Protein AF-0000000086677279 (afdb_homodimer)

Structure (mmCIF, N/CA/C/O backbone):
data_AF-0000000086677279-model_v1
#
loop_
_entity.id
_entity.type
_entity.pdbx_description
1 polymer Aminotransferase
#
loop_
_atom_site.group_PDB
_atom_site.id
_atom_site.type_symbol
_atom_site.label_atom_id
_atom_site.label_alt_id
_atom_site.label_comp_id
_atom_site.label_asym_id
_atom_site.label_entity_id
_atom_site.label_seq_id
_atom_site.pdbx_PDB_ins_code
_atom_site.Cartn_x
_atom_site.Cartn_y
_atom_site.Cartn_z
_atom_site.occupancy
_atom_site.B_iso_or_equiv
_atom_site.auth_seq_id
_atom_site.auth_comp_id
_atom_site.auth_asym_id
_atom_site.auth_atom_id
_atom_site.pdbx_PDB_model_num
ATOM 1 N N . MET A 1 1 ? -21.953 4.465 36.656 1 22.59 1 MET A N 1
ATOM 2 C CA . MET A 1 1 ? -21.703 4.305 35.219 1 22.59 1 MET A CA 1
ATOM 3 C C . MET A 1 1 ? -20.219 4.496 34.906 1 22.59 1 MET A C 1
ATOM 5 O O . MET A 1 1 ? -19.656 5.547 35.188 1 22.59 1 MET A O 1
ATOM 9 N N . ARG A 1 2 ? -19.391 3.453 35 1 30.78 2 ARG A N 1
ATOM 10 C CA . ARG A 1 2 ? -17.922 3.518 35 1 30.78 2 ARG A CA 1
ATOM 11 C C . ARG A 1 2 ? -17.422 4.293 33.781 1 30.78 2 ARG A C 1
ATOM 13 O O . ARG A 1 2 ? -17.672 3.906 32.625 1 30.78 2 ARG A O 1
ATOM 20 N N . HIS A 1 3 ? -17.234 5.508 33.688 1 34.06 3 HIS A N 1
ATOM 21 C CA . HIS A 1 3 ? -16.625 6.379 32.688 1 34.06 3 HIS A CA 1
ATOM 22 C C . HIS A 1 3 ? -15.32 5.801 32.156 1 34.06 3 HIS A C 1
ATOM 24 O O . HIS A 1 3 ? -14.422 5.477 32.938 1 34.06 3 HIS A O 1
ATOM 30 N N . GLY A 1 4 ? -15.312 5.051 31.188 1 41.97 4 GLY A N 1
ATOM 31 C CA . GLY A 1 4 ? -14.219 4.258 30.656 1 41.97 4 GLY A CA 1
ATOM 32 C C . GLY A 1 4 ? -12.938 5.047 30.484 1 41.97 4 GLY A C 1
ATOM 33 O O . GLY A 1 4 ? -12.938 6.133 29.891 1 41.97 4 GLY A O 1
ATOM 34 N N . SER A 1 5 ? -12.016 4.98 31.375 1 47.66 5 SER A N 1
ATOM 35 C CA . SER A 1 5 ? -10.711 5.613 31.516 1 47.66 5 SER A CA 1
ATOM 36 C C . SER A 1 5 ? -9.852 5.363 30.281 1 47.66 5 SER A C 1
ATOM 38 O O . SER A 1 5 ? -9.625 4.215 29.891 1 47.66 5 SER A O 1
ATOM 40 N N . VAL A 1 6 ? -9.867 6.395 29.359 1 53.66 6 VAL A N 1
ATOM 41 C CA . VAL A 1 6 ? -8.961 6.359 28.219 1 53.66 6 VAL A CA 1
ATOM 42 C C . VAL A 1 6 ? -7.52 6.25 28.719 1 53.66 6 VAL A C 1
ATOM 44 O O . VAL A 1 6 ? -7.105 6.98 29.625 1 53.66 6 VAL A O 1
ATOM 47 N N . ASP A 1 7 ? -6.887 5.16 28.359 1 52.5 7 ASP A N 1
ATOM 48 C CA . ASP A 1 7 ? -5.461 5.012 28.641 1 52.5 7 ASP A CA 1
ATOM 49 C C . ASP A 1 7 ? -4.648 6.109 27.953 1 52.5 7 ASP A C 1
ATOM 51 O O . ASP A 1 7 ? -4.297 5.984 26.766 1 52.5 7 ASP A O 1
ATOM 55 N N . THR A 1 8 ? -4.371 7.215 28.547 1 52.75 8 THR A N 1
ATOM 56 C CA . THR A 1 8 ? -3.678 8.383 28.016 1 52.75 8 THR A CA 1
ATOM 57 C C . THR A 1 8 ? -2.219 8.055 27.703 1 52.75 8 THR A C 1
ATOM 59 O O . THR A 1 8 ? -1.537 8.828 27.031 1 52.75 8 THR A O 1
ATOM 62 N N . SER A 1 9 ? -1.738 6.863 28.188 1 51.94 9 SER A N 1
ATOM 63 C CA . SER A 1 9 ? -0.359 6.48 27.906 1 51.94 9 SER A CA 1
ATOM 64 C C . SER A 1 9 ? -0.129 6.309 26.406 1 51.94 9 SER A C 1
ATOM 66 O O . SER A 1 9 ? 0.984 6.512 25.906 1 51.94 9 SER A O 1
ATOM 68 N N . LEU A 1 10 ? -1.159 6.062 25.672 1 54.38 10 LEU A N 1
ATOM 69 C CA . LEU A 1 10 ? -1.076 5.859 24.234 1 54.38 10 LEU A CA 1
ATOM 70 C C . LEU A 1 10 ? -0.76 7.168 23.516 1 54.38 10 LEU A C 1
ATOM 72 O O . LEU A 1 10 ? -0.17 7.16 22.438 1 54.38 10 LEU A O 1
ATOM 76 N N . LEU A 1 11 ? -1.037 8.227 24.203 1 50.81 11 LEU A N 1
ATOM 77 C CA . LEU A 1 11 ? -0.921 9.539 23.578 1 50.81 11 LEU A CA 1
ATOM 78 C C . LEU A 1 11 ? 0.5 10.078 23.703 1 50.81 11 LEU A C 1
ATOM 80 O O . LEU A 1 11 ? 0.866 11.039 23.031 1 50.81 11 LEU A O 1
ATOM 84 N N . ARG A 1 12 ? 1.308 9.438 24.578 1 47.44 12 ARG A N 1
ATOM 85 C CA . ARG A 1 12 ? 2.629 9.969 24.891 1 47.44 12 ARG A CA 1
ATOM 86 C C . ARG A 1 12 ? 3.715 9.234 24.109 1 47.44 12 ARG A C 1
ATOM 88 O O . ARG A 1 12 ? 4.902 9.523 24.281 1 47.44 12 ARG A O 1
ATOM 95 N N . GLN A 1 13 ? 3.229 8.328 23.328 1 46.81 13 GLN A N 1
ATOM 96 C CA . GLN A 1 13 ? 4.246 7.527 22.641 1 46.81 13 GLN A CA 1
ATOM 97 C C . GLN A 1 13 ? 4.453 8 21.219 1 46.81 13 GLN A C 1
ATOM 99 O O . GLN A 1 13 ? 3.488 8.148 20.453 1 46.81 13 GLN A O 1
ATOM 104 N N . GLY A 1 14 ? 5.66 8.531 20.781 1 50.91 14 GLY A N 1
ATOM 105 C CA . GLY A 1 14 ? 6.133 8.734 19.422 1 50.91 14 GLY A CA 1
ATOM 106 C C . GLY A 1 14 ? 5.766 10.094 18.859 1 50.91 14 GLY A C 1
ATOM 107 O O . GLY A 1 14 ? 5.234 10.945 19.578 1 50.91 14 GLY A O 1
ATOM 108 N N . ALA A 1 15 ? 6.234 10.461 17.734 1 47.03 15 ALA A N 1
ATOM 109 C CA . ALA A 1 15 ? 6.078 11.758 17.078 1 47.03 15 ALA A CA 1
ATOM 110 C C . ALA A 1 15 ? 4.695 11.891 16.453 1 47.03 15 ALA A C 1
ATOM 112 O O . ALA A 1 15 ? 4.336 12.953 15.938 1 47.03 15 ALA A O 1
ATOM 113 N N . HIS A 1 16 ? 3.986 10.719 16.484 1 55.12 16 HIS A N 1
ATOM 114 C CA . HIS A 1 16 ? 2.664 10.742 15.867 1 55.12 16 HIS A CA 1
ATOM 115 C C . HIS A 1 16 ? 1.579 10.375 16.875 1 55.12 16 HIS A C 1
ATOM 117 O O . HIS A 1 16 ? 1.854 9.703 17.875 1 55.12 16 HIS A O 1
ATOM 123 N N . SER A 1 17 ? 0.427 10.938 16.703 1 55.66 17 SER A N 1
ATOM 124 C CA . SER A 1 17 ? -0.735 10.656 17.531 1 55.66 17 SER A CA 1
ATOM 125 C C . SER A 1 17 ? -1.184 9.203 17.391 1 55.66 17 SER A C 1
ATOM 127 O O . SER A 1 17 ? -1.021 8.609 16.328 1 55.66 17 SER A O 1
ATOM 129 N N . PRO A 1 18 ? -1.555 8.617 18.5 1 57.94 18 PRO A N 1
ATOM 130 C CA . PRO A 1 18 ? -2.148 7.285 18.375 1 57.94 18 PRO A CA 1
ATOM 131 C C . PRO A 1 18 ? -3.297 7.246 17.375 1 57.94 18 PRO A C 1
ATOM 133 O O . PRO A 1 18 ? -3.986 8.25 17.172 1 57.94 18 PRO A O 1
ATOM 136 N N . SER A 1 19 ? -3.365 6.082 16.828 1 67.94 19 SER A N 1
ATOM 137 C CA . SER A 1 19 ? -4.418 5.918 15.82 1 67.94 19 SER A CA 1
ATOM 138 C C . SER A 1 19 ? -5.793 5.852 16.469 1 67.94 19 SER A C 1
ATOM 140 O O . SER A 1 19 ? -5.914 5.492 17.656 1 67.94 19 SER A O 1
ATOM 142 N N . TYR A 1 20 ? -6.762 6.305 15.789 1 66.75 20 TYR A N 1
ATOM 143 C CA . TYR A 1 20 ? -8.164 6.219 16.188 1 66.75 20 TYR A CA 1
ATOM 144 C C . TYR A 1 20 ? -8.516 4.801 16.625 1 66.75 20 TYR A C 1
ATOM 146 O O . TYR A 1 20 ? -9.219 4.613 17.625 1 66.75 20 TYR A O 1
ATOM 154 N N . PHE A 1 21 ? -7.965 3.875 16 1 67.88 21 PHE A N 1
ATOM 155 C CA . PHE A 1 21 ? -8.312 2.488 16.297 1 67.88 21 PHE A CA 1
ATOM 156 C C . PHE A 1 21 ? -7.711 2.045 17.609 1 67.88 21 PHE A C 1
ATOM 158 O O . PHE A 1 21 ? -8.344 1.318 18.375 1 67.88 21 PHE A O 1
ATOM 165 N N . ALA A 1 22 ? -6.527 2.49 17.797 1 67.5 22 ALA A N 1
ATOM 166 C CA . ALA A 1 22 ? -5.895 2.188 19.078 1 67.5 22 ALA A CA 1
ATOM 167 C C . ALA A 1 22 ? -6.664 2.816 20.234 1 67.5 22 ALA A C 1
ATOM 169 O O . ALA A 1 22 ? -6.863 2.182 21.266 1 67.5 22 ALA A O 1
ATOM 170 N N . LEU A 1 23 ? -7.121 3.965 19.984 1 67.69 23 LEU A N 1
ATOM 171 C CA . LEU A 1 23 ? -7.891 4.688 21 1 67.69 23 LEU A CA 1
ATOM 172 C C . LEU A 1 23 ? -9.25 4.031 21.203 1 67.69 23 LEU A C 1
ATOM 174 O O . LEU A 1 23 ? -9.672 3.832 22.344 1 67.69 23 LEU A O 1
ATOM 178 N N . SER A 1 24 ? -9.859 3.67 20.141 1 68.81 24 SER A N 1
ATOM 179 C CA . SER A 1 24 ? -11.18 3.066 20.203 1 68.81 24 SER A CA 1
ATOM 180 C C . SER A 1 24 ? -11.148 1.724 20.938 1 68.81 24 SER A C 1
ATOM 182 O O . SER A 1 24 ? -12.039 1.41 21.719 1 68.81 24 SER A O 1
ATOM 184 N N . ARG A 1 25 ? -10.172 0.999 20.672 1 68.56 25 ARG A N 1
ATOM 185 C CA . ARG A 1 25 ? -10.023 -0.299 21.328 1 68.56 25 ARG A CA 1
ATOM 186 C C . ARG A 1 25 ? -9.828 -0.138 22.828 1 68.56 25 ARG A C 1
ATOM 188 O O . ARG A 1 25 ? -10.289 -0.969 23.609 1 68.56 25 ARG A O 1
ATOM 195 N N . SER A 1 26 ? -9.195 0.919 23.109 1 66.19 26 SER A N 1
ATOM 196 C CA . SER A 1 26 ? -8.906 1.155 24.516 1 66.19 26 SER A CA 1
ATOM 197 C C . SER A 1 26 ? -10.125 1.713 25.25 1 66.19 26 SER A C 1
ATOM 199 O O . SER A 1 26 ? -10.289 1.502 26.453 1 66.19 26 SER A O 1
ATOM 201 N N . MET A 1 27 ? -10.945 2.484 24.609 1 66.25 27 MET A N 1
ATOM 202 C CA . MET A 1 27 ? -12.086 3.156 25.219 1 66.25 27 MET A CA 1
ATOM 203 C C . MET A 1 27 ? -13.289 2.225 25.297 1 66.25 27 MET A C 1
ATOM 205 O O . MET A 1 27 ? -14.195 2.438 26.094 1 66.25 27 MET A O 1
ATOM 209 N N . GLY A 1 28 ? -13.328 1.096 24.625 1 59.38 28 GLY A N 1
ATOM 210 C CA . GLY A 1 28 ? -14.461 0.187 24.609 1 59.38 28 GLY A CA 1
ATOM 211 C C . GLY A 1 28 ? -15.516 0.58 23.594 1 59.38 28 GLY A C 1
ATOM 212 O O . GLY A 1 28 ? -15.453 1.663 23 1 59.38 28 GLY A O 1
ATOM 213 N N . PRO A 1 29 ? -16.5 -0.297 23.25 1 56.28 29 PRO A N 1
ATOM 214 C CA . PRO A 1 29 ? -17.484 -0.137 22.172 1 56.28 29 PRO A CA 1
ATOM 215 C C . PRO A 1 29 ? -18.375 1.087 22.375 1 56.28 29 PRO A C 1
ATOM 217 O O . PRO A 1 29 ? -18.781 1.714 21.391 1 56.28 29 PRO A O 1
ATOM 220 N N . ASP A 1 30 ? -18.766 1.469 23.484 1 51.97 30 ASP A N 1
ATOM 221 C CA . ASP A 1 30 ? -19.688 2.564 23.734 1 51.97 30 ASP A CA 1
ATOM 222 C C . ASP A 1 30 ? -19.016 3.918 23.516 1 51.97 30 ASP A C 1
ATOM 224 O O . ASP A 1 30 ? -19.703 4.922 23.281 1 51.97 30 ASP A O 1
ATOM 228 N N . ALA A 1 31 ? -17.859 4.012 23.703 1 53 31 ALA A N 1
ATOM 229 C CA . ALA A 1 31 ? -17.125 5.277 23.703 1 53 31 ALA A CA 1
ATOM 230 C C . ALA A 1 31 ? -16.922 5.785 22.266 1 53 31 ALA A C 1
ATOM 232 O O . ALA A 1 31 ? -16.703 6.98 22.062 1 53 31 ALA A O 1
ATOM 233 N N . LYS A 1 32 ? -17.078 4.949 21.234 1 55.19 32 LYS A N 1
ATOM 234 C CA . LYS A 1 32 ? -16.828 5.262 19.828 1 55.19 32 LYS A CA 1
ATOM 235 C C . LYS A 1 32 ? -17.781 6.355 19.328 1 55.19 32 LYS A C 1
ATOM 237 O O . LYS A 1 32 ? -17.359 7.266 18.609 1 55.19 32 LYS A O 1
ATOM 242 N N . GLU A 1 33 ? -19.109 6.266 19.719 1 57.5 33 GLU A N 1
ATOM 243 C CA . GLU A 1 33 ? -20.141 7.137 19.141 1 57.5 33 GLU A CA 1
ATOM 244 C C . GLU A 1 33 ? -19.969 8.578 19.625 1 57.5 33 GLU A C 1
ATOM 246 O O . GLU A 1 33 ? -20.516 9.508 19.016 1 57.5 33 GLU A O 1
ATOM 251 N N . LYS A 1 34 ? -18.766 8.789 20.5 1 66.88 34 LYS A N 1
ATOM 252 C CA . LYS A 1 34 ? -18.859 10.086 21.172 1 66.88 34 LYS A CA 1
ATOM 253 C C . LYS A 1 34 ? -17.547 10.859 21.047 1 66.88 34 LYS A C 1
ATOM 255 O O . LYS A 1 34 ? -17.438 11.984 21.531 1 66.88 34 LYS A O 1
ATOM 260 N N . LEU A 1 35 ? -16.656 10.383 20.156 1 83 35 LEU A N 1
ATOM 261 C CA . LEU A 1 35 ? -15.359 11.062 20.156 1 83 35 LEU A CA 1
ATOM 262 C C . LEU A 1 35 ? -15.305 12.125 19.062 1 83 35 LEU A C 1
ATOM 264 O O . LEU A 1 35 ? -15.641 11.852 17.906 1 83 35 LEU A O 1
ATOM 268 N N . ALA A 1 36 ? -15.109 13.383 19.469 1 90.56 36 ALA A N 1
ATOM 269 C CA . ALA A 1 36 ? -14.82 14.453 18.516 1 90.56 36 ALA A CA 1
ATOM 270 C C . ALA A 1 36 ? -13.328 14.516 18.203 1 90.56 36 ALA A C 1
ATOM 272 O O . ALA A 1 36 ? -12.523 14.914 19.047 1 90.56 36 ALA A O 1
ATOM 273 N N . ASP A 1 37 ? -12.969 14.188 16.953 1 89.81 37 ASP A N 1
ATOM 274 C CA . ASP A 1 37 ? -11.57 14.047 16.578 1 89.81 37 ASP A CA 1
ATOM 275 C C . ASP A 1 37 ? -11.039 15.336 15.953 1 89.81 37 ASP A C 1
ATOM 277 O O . ASP A 1 37 ? -11.242 15.586 14.766 1 89.81 37 ASP A O 1
ATOM 281 N N . PHE A 1 38 ? -10.297 16.078 16.734 1 94.94 38 PHE A N 1
ATOM 282 C CA . PHE A 1 38 ? -9.641 17.281 16.25 1 94.94 38 PHE A CA 1
ATOM 283 C C . PHE A 1 38 ? -8.188 17 15.898 1 94.94 38 PHE A C 1
ATOM 285 O O . PHE A 1 38 ? -7.395 17.938 15.75 1 94.94 38 PHE A O 1
ATOM 292 N N . CYS A 1 39 ? -7.816 15.766 15.758 1 90.88 39 CYS A N 1
ATOM 293 C CA . CYS A 1 39 ? -6.418 15.391 15.562 1 90.88 39 CYS A CA 1
ATOM 294 C C . CYS A 1 39 ? -6.156 15.023 14.102 1 90.88 39 CYS A C 1
ATOM 296 O O . CYS A 1 39 ? -5.176 15.469 13.516 1 90.88 39 CYS A O 1
ATOM 298 N N . ILE A 1 40 ? -6.984 14.25 13.547 1 86.31 40 ILE A N 1
ATOM 299 C CA . ILE A 1 40 ? -6.746 13.719 12.211 1 86.31 40 ILE A CA 1
ATOM 300 C C . ILE A 1 40 ? -7.371 14.641 11.164 1 86.31 40 ILE A C 1
ATOM 302 O O . ILE A 1 40 ? -8.594 14.805 11.125 1 86.31 40 ILE A O 1
ATOM 306 N N . PRO A 1 41 ? -6.598 15.18 10.359 1 89.25 41 PRO A N 1
ATOM 307 C CA . PRO A 1 41 ? -7.121 16.156 9.398 1 89.25 41 PRO A CA 1
ATOM 308 C C . PRO A 1 41 ? -7.816 15.484 8.211 1 89.25 41 PRO A C 1
ATOM 310 O O . PRO A 1 41 ? -7.184 15.219 7.188 1 89.25 41 PRO A O 1
ATOM 313 N N . CYS A 1 42 ? -9.078 15.266 8.32 1 84.69 42 CYS A N 1
ATOM 314 C CA . CYS A 1 42 ? -9.891 14.68 7.258 1 84.69 42 CYS A CA 1
ATOM 315 C C . CYS A 1 42 ? -11.047 15.602 6.891 1 84.69 42 CYS A C 1
ATOM 317 O O . CYS A 1 42 ? -11.547 16.344 7.734 1 84.69 42 CYS A O 1
ATOM 319 N N . ASN A 1 43 ? -11.367 15.602 5.648 1 89.38 43 ASN A N 1
ATOM 320 C CA . ASN A 1 43 ? -12.586 16.266 5.211 1 89.38 43 ASN A CA 1
ATOM 321 C C . ASN A 1 43 ? -13.836 15.57 5.742 1 89.38 43 ASN A C 1
ATOM 323 O O . ASN A 1 43 ? -14.117 14.43 5.363 1 89.38 43 ASN A O 1
ATOM 327 N N . PRO A 1 44 ? -14.602 16.219 6.605 1 87.38 44 PRO A N 1
ATOM 328 C CA . PRO A 1 44 ? -15.75 15.539 7.199 1 87.38 44 PRO A CA 1
ATOM 329 C C . PRO A 1 44 ? -16.938 15.445 6.242 1 87.38 44 PRO A C 1
ATOM 331 O O . PRO A 1 44 ? -17.891 14.695 6.504 1 87.38 44 PRO A O 1
ATOM 334 N N . TYR A 1 45 ? -16.906 16.125 5.176 1 92.44 45 TYR A N 1
ATOM 335 C CA . TYR A 1 45 ? -18.078 16.219 4.301 1 92.44 45 TYR A CA 1
ATOM 336 C C . TYR A 1 45 ? -17.891 15.367 3.051 1 92.44 45 TYR A C 1
ATOM 338 O O . TYR A 1 45 ? -18.781 15.289 2.203 1 92.44 45 TYR A O 1
ATOM 346 N N . PHE A 1 46 ? -16.719 14.75 2.918 1 91.19 46 PHE A N 1
ATOM 347 C CA . PHE A 1 46 ? -16.391 13.914 1.768 1 91.19 46 PHE A CA 1
ATOM 348 C C . PHE A 1 46 ? -15.492 12.75 2.186 1 91.19 46 PHE A C 1
ATOM 350 O O . PHE A 1 46 ? -14.547 12.93 2.951 1 91.19 46 PHE A O 1
ATOM 357 N N . PRO A 1 47 ? -15.844 11.555 1.624 1 90.06 47 PRO A N 1
ATOM 358 C CA . PRO A 1 47 ? -16.875 11.156 0.673 1 90.06 47 PRO A CA 1
ATOM 359 C C . PRO A 1 47 ? -18.281 11.289 1.252 1 90.06 47 PRO A C 1
ATOM 361 O O . PRO A 1 47 ? -18.453 11.359 2.473 1 90.06 47 PRO A O 1
ATOM 364 N N . THR A 1 48 ? -19.266 11.391 0.375 1 93.38 48 THR A N 1
ATOM 365 C CA . THR A 1 48 ? -20.656 11.508 0.785 1 93.38 48 THR A CA 1
ATOM 366 C C . THR A 1 48 ? -21.188 10.164 1.27 1 93.38 48 THR A C 1
ATOM 368 O O . THR A 1 48 ? -20.625 9.117 0.967 1 93.38 48 THR A O 1
ATOM 371 N N . PRO A 1 49 ? -22.266 10.258 2.033 1 92.44 49 PRO A N 1
ATOM 372 C CA . PRO A 1 49 ? -22.922 9 2.43 1 92.44 49 PRO A CA 1
ATOM 373 C C . PRO A 1 49 ? -23.281 8.125 1.235 1 92.44 49 PRO A C 1
ATOM 375 O O . PRO A 1 49 ? -23.203 6.895 1.318 1 92.44 49 PRO A O 1
ATOM 378 N N . ASP A 1 50 ? -23.656 8.742 0.158 1 94.44 50 ASP A N 1
ATOM 379 C CA . ASP A 1 50 ? -23.984 7.996 -1.053 1 94.44 50 ASP A CA 1
ATOM 380 C C . ASP A 1 50 ? -22.766 7.246 -1.593 1 94.44 50 ASP A C 1
ATOM 382 O O . ASP A 1 50 ? -22.891 6.098 -2.029 1 94.44 50 ASP A O 1
ATOM 386 N N . MET A 1 51 ? -21.641 7.859 -1.603 1 92.81 51 MET A N 1
ATOM 387 C CA . MET A 1 51 ? -20.406 7.223 -2.049 1 92.81 51 MET A CA 1
ATOM 388 C C . MET A 1 51 ? -20.062 6.02 -1.174 1 92.81 51 MET A C 1
ATOM 390 O O . MET A 1 51 ? -19.703 4.961 -1.683 1 92.81 51 MET A O 1
ATOM 394 N N . PHE A 1 52 ? -20.203 6.18 0.132 1 91.75 52 PHE A N 1
ATOM 395 C CA . PHE A 1 52 ? -19.922 5.082 1.051 1 91.75 52 PHE A CA 1
ATOM 396 C C . PHE A 1 52 ? -20.875 3.92 0.807 1 91.75 52 PHE A C 1
ATOM 398 O O . PHE A 1 52 ? -20.484 2.756 0.892 1 91.75 52 PHE A O 1
ATOM 405 N N . ALA A 1 53 ? -22.125 4.23 0.581 1 93.12 53 ALA A N 1
ATOM 406 C CA . ALA A 1 53 ? -23.109 3.195 0.302 1 93.12 53 ALA A CA 1
ATOM 407 C C . ALA A 1 53 ? -22.734 2.391 -0.938 1 93.12 53 ALA A C 1
ATOM 409 O O . ALA A 1 53 ? -22.828 1.162 -0.946 1 93.12 53 ALA A O 1
ATOM 410 N N . LYS A 1 54 ? -22.297 3.047 -1.935 1 91.25 54 LYS A N 1
ATOM 411 C CA . LYS A 1 54 ? -21.875 2.387 -3.168 1 91.25 54 LYS A CA 1
ATOM 412 C C . LYS A 1 54 ? -20.641 1.513 -2.934 1 91.25 54 LYS A C 1
ATOM 414 O O . LYS A 1 54 ? -20.547 0.408 -3.473 1 91.25 54 LYS A O 1
ATOM 419 N N . LEU A 1 55 ? -19.703 2.021 -2.191 1 90.44 55 LEU A N 1
ATOM 420 C CA . LEU A 1 55 ? -18.516 1.244 -1.86 1 90.44 55 LEU A CA 1
ATOM 421 C C . LEU A 1 55 ? -18.875 0.004 -1.053 1 90.44 55 LEU A C 1
ATOM 423 O O . LEU A 1 55 ? -18.344 -1.079 -1.289 1 90.44 55 LEU A O 1
ATOM 427 N N . SER A 1 56 ? -19.797 0.189 -0.164 1 90.38 56 SER A N 1
ATOM 428 C CA . SER A 1 56 ? -20.234 -0.924 0.669 1 90.38 56 SER A CA 1
ATOM 429 C C . SER A 1 56 ? -20.922 -2.004 -0.167 1 90.38 56 SER A C 1
ATOM 431 O O . SER A 1 56 ? -20.703 -3.197 0.066 1 90.38 56 SER A O 1
ATOM 433 N N . GLU A 1 57 ? -21.656 -1.611 -1.111 1 89.31 57 GLU A N 1
ATOM 434 C CA . GLU A 1 57 ? -22.375 -2.537 -1.979 1 89.31 57 GLU A CA 1
ATOM 435 C C . GLU A 1 57 ? -21.406 -3.381 -2.809 1 89.31 57 GLU A C 1
ATOM 437 O O . GLU A 1 57 ? -21.703 -4.535 -3.123 1 89.31 57 GLU A O 1
ATOM 442 N N . SER A 1 58 ? -20.297 -2.859 -3.078 1 87.44 58 SER A N 1
ATOM 443 C CA . SER A 1 58 ? -19.359 -3.537 -3.957 1 87.44 58 SER A CA 1
ATOM 444 C C . SER A 1 58 ? -18.156 -4.07 -3.176 1 87.44 58 SER A C 1
ATOM 446 O O . SER A 1 58 ? -17.141 -4.449 -3.766 1 87.44 58 SER A O 1
ATOM 448 N N . LEU A 1 59 ? -18.266 -4.086 -1.929 1 88.62 59 LEU A N 1
ATOM 449 C CA . LEU A 1 59 ? -17.125 -4.336 -1.063 1 88.62 59 LEU A CA 1
ATOM 450 C C . LEU A 1 59 ? -16.516 -5.707 -1.339 1 88.62 59 LEU A C 1
ATOM 452 O O . LEU A 1 59 ? -15.297 -5.855 -1.401 1 88.62 59 LEU A O 1
ATOM 456 N N . VAL A 1 60 ? -17.312 -6.695 -1.56 1 84.25 60 VAL A N 1
ATOM 457 C CA . VAL A 1 60 ? -16.844 -8.062 -1.771 1 84.25 60 VAL A CA 1
ATOM 458 C C . VAL A 1 60 ? -15.992 -8.117 -3.035 1 84.25 60 VAL A C 1
ATOM 460 O O . VAL A 1 60 ? -14.867 -8.625 -3.006 1 84.25 60 VAL A O 1
ATOM 463 N N . ASP A 1 61 ? -16.453 -7.582 -4.078 1 82.06 61 ASP A N 1
ATOM 464 C CA . ASP A 1 61 ? -15.703 -7.566 -5.332 1 82.06 61 ASP A CA 1
ATOM 465 C C . ASP A 1 61 ? -14.422 -6.754 -5.199 1 82.06 61 ASP A C 1
ATOM 467 O O . ASP A 1 61 ? -13.375 -7.141 -5.723 1 82.06 61 ASP A O 1
ATOM 471 N N . ILE A 1 62 ? -14.562 -5.664 -4.52 1 84.81 62 ILE A N 1
ATOM 472 C CA . ILE A 1 62 ? -13.414 -4.781 -4.332 1 84.81 62 ILE A CA 1
ATOM 473 C C . ILE A 1 62 ? -12.305 -5.527 -3.598 1 84.81 62 ILE A C 1
ATOM 475 O O . ILE A 1 62 ? -11.133 -5.414 -3.955 1 84.81 62 ILE A O 1
ATOM 479 N N . LEU A 1 63 ? -12.711 -6.277 -2.705 1 83.5 63 LEU A N 1
ATOM 480 C CA . LEU A 1 63 ? -11.719 -6.914 -1.85 1 83.5 63 LEU A CA 1
ATOM 481 C C . LEU A 1 63 ? -11.195 -8.203 -2.484 1 83.5 63 LEU A C 1
ATOM 483 O O . LEU A 1 63 ? -10.047 -8.586 -2.262 1 83.5 63 LEU A O 1
ATOM 487 N N . LYS A 1 64 ? -11.906 -8.852 -3.273 1 78.19 64 LYS A N 1
ATOM 488 C CA . LYS A 1 64 ? -11.539 -10.164 -3.801 1 78.19 64 LYS A CA 1
ATOM 489 C C . LYS A 1 64 ? -10.641 -10.039 -5.031 1 78.19 64 LYS A C 1
ATOM 491 O O . LYS A 1 64 ? -9.758 -10.867 -5.25 1 78.19 64 LYS A O 1
ATOM 496 N N . TYR A 1 65 ? -10.828 -9.055 -5.758 1 75.75 65 TYR A N 1
ATOM 497 C CA . TYR A 1 65 ? -10.141 -9.008 -7.043 1 75.75 65 TYR A CA 1
ATOM 498 C C . TYR A 1 65 ? -9 -8 -7.02 1 75.75 65 TYR A C 1
ATOM 500 O O . TYR A 1 65 ? -9.07 -6.988 -6.316 1 75.75 65 TYR A O 1
ATOM 508 N N . TYR A 1 66 ? -8.055 -8.344 -7.871 1 71.75 66 TYR A N 1
ATOM 509 C CA . TYR A 1 66 ? -6.934 -7.422 -8.062 1 71.75 66 TYR A CA 1
ATOM 510 C C . TYR A 1 66 ? -7.402 -6.117 -8.688 1 71.75 66 TYR A C 1
ATOM 512 O O . TYR A 1 66 ? -8.312 -6.109 -9.523 1 71.75 66 TYR A O 1
ATOM 520 N N . PRO A 1 67 ? -6.688 -5.094 -8.203 1 78.38 67 PRO A N 1
ATOM 521 C CA . PRO A 1 67 ? -6.93 -3.852 -8.938 1 78.38 67 PRO A CA 1
ATOM 522 C C . PRO A 1 67 ? -6.387 -3.895 -10.367 1 78.38 67 PRO A C 1
ATOM 524 O O . PRO A 1 67 ? -5.617 -4.793 -10.711 1 78.38 67 PRO A O 1
ATOM 527 N N . SER A 1 68 ? -6.879 -3.008 -11.141 1 80.75 68 SER A N 1
ATOM 528 C CA . SER A 1 68 ? -6.27 -2.781 -12.445 1 80.75 68 SER A CA 1
ATOM 529 C C . SER A 1 68 ? -4.812 -2.35 -12.305 1 80.75 68 SER A C 1
ATOM 531 O O . SER A 1 68 ? -4.363 -2.012 -11.211 1 80.75 68 SER A O 1
ATOM 533 N N . ASP A 1 69 ? -4.152 -2.416 -13.375 1 81.12 69 ASP A N 1
ATOM 534 C CA . ASP A 1 69 ? -2.775 -1.935 -13.367 1 81.12 69 ASP A CA 1
ATOM 535 C C . ASP A 1 69 ? -2.717 -0.444 -13.039 1 81.12 69 ASP A C 1
ATOM 537 O O . ASP A 1 69 ? -3.654 0.299 -13.336 1 81.12 69 ASP A O 1
ATOM 541 N N . SER A 1 70 ? -1.604 -0.018 -12.531 1 84.38 70 SER A N 1
ATOM 542 C CA . SER A 1 70 ? -1.443 1.352 -12.047 1 84.38 70 SER A CA 1
ATOM 543 C C . SER A 1 70 ? -1.639 2.357 -13.18 1 84.38 70 SER A C 1
ATOM 545 O O . SER A 1 70 ? -2.146 3.459 -12.953 1 84.38 70 SER A O 1
ATOM 547 N N . GLY A 1 71 ? -1.25 1.921 -14.406 1 86.25 71 GLY A N 1
ATOM 548 C CA . GLY A 1 71 ? -1.433 2.809 -15.547 1 86.25 71 GLY A CA 1
ATOM 549 C C . GLY A 1 71 ? -2.887 3.143 -15.812 1 86.25 71 GLY A C 1
ATOM 550 O O . GLY A 1 71 ? -3.227 4.297 -16.078 1 86.25 71 GLY A O 1
ATOM 551 N N . THR A 1 72 ? -3.721 2.148 -15.695 1 87.38 72 THR A N 1
ATOM 552 C CA . THR A 1 72 ? -5.152 2.326 -15.898 1 87.38 72 THR A CA 1
ATOM 553 C C . THR A 1 72 ? -5.742 3.254 -14.844 1 87.38 72 THR A C 1
ATOM 555 O O . THR A 1 72 ? -6.512 4.164 -15.164 1 87.38 72 THR A O 1
ATOM 558 N N . ILE A 1 73 ? -5.395 3.092 -13.648 1 90.06 73 ILE A N 1
ATOM 559 C CA . ILE A 1 73 ? -5.902 3.893 -12.539 1 90.06 73 ILE A CA 1
ATOM 560 C C . ILE A 1 73 ? -5.395 5.328 -12.664 1 90.06 73 ILE A C 1
ATOM 562 O O . ILE A 1 73 ? -6.16 6.281 -12.492 1 90.06 73 ILE A O 1
ATOM 566 N N . THR A 1 74 ? -4.121 5.48 -13.039 1 93 74 THR A N 1
ATOM 567 C CA . THR A 1 74 ? -3.52 6.797 -13.211 1 93 74 THR A CA 1
ATOM 568 C C . THR A 1 74 ? -4.203 7.562 -14.336 1 93 74 THR A C 1
ATOM 570 O O . THR A 1 74 ? -4.48 8.758 -14.203 1 93 74 THR A O 1
ATOM 573 N N . LYS A 1 75 ? -4.48 6.859 -15.422 1 92.75 75 LYS A N 1
ATOM 574 C CA . LYS A 1 75 ? -5.152 7.492 -16.547 1 92.75 75 LYS A CA 1
ATOM 575 C C . LYS A 1 75 ? -6.523 8.031 -16.141 1 92.75 75 LYS A C 1
ATOM 577 O O . LYS A 1 75 ? -6.906 9.133 -16.531 1 92.75 75 LYS A O 1
ATOM 582 N N . GLN A 1 76 ? -7.219 7.242 -15.398 1 91.62 76 GLN A N 1
ATOM 583 C CA . GLN A 1 76 ? -8.531 7.672 -14.938 1 91.62 76 GLN A CA 1
ATOM 584 C C . GLN A 1 76 ? -8.422 8.898 -14.039 1 91.62 76 GLN A C 1
ATOM 586 O O . GLN A 1 76 ? -9.203 9.844 -14.172 1 91.62 76 GLN A O 1
ATOM 591 N N . LEU A 1 77 ? -7.512 8.898 -13.141 1 92.44 77 LEU A N 1
ATOM 592 C CA . LEU A 1 77 ? -7.312 10.039 -12.258 1 92.44 77 LEU A CA 1
ATOM 593 C C . LEU A 1 77 ? -6.957 11.289 -13.055 1 92.44 77 LEU A C 1
ATOM 595 O O . LEU A 1 77 ? -7.465 12.375 -12.781 1 92.44 77 LEU A O 1
ATOM 599 N N . CYS A 1 78 ? -6.055 11.109 -13.992 1 93.81 78 CYS A N 1
ATOM 600 C CA . CYS A 1 78 ? -5.602 12.227 -14.82 1 93.81 78 CYS A CA 1
ATOM 601 C C . CYS A 1 78 ? -6.758 12.828 -15.602 1 93.81 78 CYS A C 1
ATOM 603 O O . CYS A 1 78 ? -6.805 14.039 -15.82 1 93.81 78 CYS A O 1
ATOM 605 N N . GLN A 1 79 ? -7.625 12 -16.031 1 92.25 79 GLN A N 1
ATOM 606 C CA . GLN A 1 79 ? -8.805 12.492 -16.734 1 92.25 79 GLN A CA 1
ATOM 607 C C . GLN A 1 79 ? -9.648 13.383 -15.82 1 92.25 79 GLN A C 1
ATOM 609 O O . GLN A 1 79 ? -10.109 14.445 -16.234 1 92.25 79 GLN A O 1
ATOM 614 N N . VAL A 1 80 ? -9.805 12.977 -14.672 1 89.44 80 VAL A N 1
ATOM 615 C CA . VAL A 1 80 ? -10.617 13.703 -13.703 1 89.44 80 VAL A CA 1
ATOM 616 C C . VAL A 1 80 ? -9.938 15.023 -13.352 1 89.44 80 VAL A C 1
ATOM 618 O O . VAL A 1 80 ? -10.594 16.062 -13.227 1 89.44 80 VAL A O 1
ATOM 621 N N . LEU A 1 81 ? -8.656 15 -13.195 1 88.94 81 LEU A N 1
ATOM 622 C CA . LEU A 1 81 ? -7.906 16.172 -12.727 1 88.94 81 LEU A CA 1
ATOM 623 C C . LEU A 1 81 ? -7.383 16.984 -13.906 1 88.94 81 LEU A C 1
ATOM 625 O O . LEU A 1 81 ? -6.766 18.031 -13.711 1 88.94 81 LEU A O 1
ATOM 629 N N . ARG A 1 82 ? -7.586 16.5 -15.062 1 90.38 82 ARG A N 1
ATOM 630 C CA . ARG A 1 82 ? -7.141 17.172 -16.281 1 90.38 82 ARG A CA 1
ATOM 631 C C . ARG A 1 82 ? -5.621 17.312 -16.297 1 90.38 82 ARG A C 1
ATOM 633 O O . ARG A 1 82 ? -5.098 18.406 -16.516 1 90.38 82 ARG A O 1
ATOM 640 N N . LEU A 1 83 ? -4.953 16.25 -16.016 1 93.06 83 LEU A N 1
ATOM 641 C CA . LEU A 1 83 ? -3.498 16.156 -16.062 1 93.06 83 LEU A CA 1
ATOM 642 C C . LEU A 1 83 ? -3.055 15.164 -17.125 1 93.06 83 LEU A C 1
ATOM 644 O O . LEU A 1 83 ? -3.852 14.344 -17.594 1 93.06 83 LEU A O 1
ATOM 648 N N . HIS A 1 84 ? -1.854 15.352 -17.578 1 94.56 84 HIS A N 1
ATOM 649 C CA . HIS A 1 84 ? -1.285 14.391 -18.516 1 94.56 84 HIS A CA 1
ATOM 650 C C . HIS A 1 84 ? -0.737 13.164 -17.797 1 94.56 84 HIS A C 1
ATOM 652 O O . HIS A 1 84 ? 0.049 13.297 -16.859 1 94.56 84 HIS A O 1
ATOM 658 N N . PRO A 1 85 ? -1.041 11.961 -18.234 1 95 85 PRO A N 1
ATOM 659 C CA . PRO A 1 85 ? -0.665 10.734 -17.516 1 95 85 PRO A CA 1
ATOM 660 C C . PRO A 1 85 ? 0.848 10.562 -17.406 1 95 85 PRO A C 1
ATOM 662 O O . PRO A 1 85 ? 1.334 9.922 -16.469 1 95 85 PRO A O 1
ATOM 665 N N . GLN A 1 86 ? 1.621 11.102 -18.281 1 95.44 86 GLN A N 1
ATOM 666 C CA . GLN A 1 86 ? 3.072 10.945 -18.25 1 95.44 86 GLN A CA 1
ATOM 667 C C . GLN A 1 86 ? 3.689 11.789 -17.125 1 95.44 86 GLN A C 1
ATOM 669 O O . GLN A 1 86 ? 4.867 11.625 -16.797 1 95.44 86 GLN A O 1
ATOM 674 N N . THR A 1 87 ? 2.85 12.609 -16.5 1 97.62 87 THR A N 1
ATOM 675 C CA . THR A 1 87 ? 3.379 13.531 -15.508 1 97.62 87 THR A CA 1
ATOM 676 C C . THR A 1 87 ? 2.891 13.164 -14.109 1 97.62 87 THR A C 1
ATOM 678 O O . THR A 1 87 ? 3.078 13.922 -13.156 1 97.62 87 THR A O 1
ATOM 681 N N . VAL A 1 88 ? 2.207 12.016 -14.016 1 97.62 88 VAL A N 1
ATOM 682 C CA . VAL A 1 88 ? 1.602 11.641 -12.742 1 97.62 88 VAL A CA 1
ATOM 683 C C . VAL A 1 88 ? 2.025 10.227 -12.359 1 97.62 88 VAL A C 1
ATOM 685 O O . VAL A 1 88 ? 2.051 9.328 -13.203 1 97.62 88 VAL A O 1
ATOM 688 N N . ALA A 1 89 ? 2.469 10.062 -11.164 1 97 89 ALA A N 1
ATOM 689 C CA . ALA A 1 89 ? 2.662 8.75 -10.555 1 97 89 ALA A CA 1
ATOM 690 C C . ALA A 1 89 ? 1.837 8.609 -9.281 1 97 89 ALA A C 1
ATOM 692 O O . ALA A 1 89 ? 1.87 9.484 -8.414 1 97 89 ALA A O 1
ATOM 693 N N . MET A 1 90 ? 1.068 7.539 -9.211 1 95 90 MET A N 1
ATOM 694 C CA . MET A 1 90 ? 0.229 7.273 -8.047 1 95 90 MET A CA 1
ATOM 695 C C . MET A 1 90 ? 0.902 6.277 -7.105 1 95 90 MET A C 1
ATOM 697 O O . MET A 1 90 ? 1.623 5.387 -7.555 1 95 90 MET A O 1
ATOM 701 N N . ALA A 1 91 ? 0.632 6.516 -5.828 1 95.19 91 ALA A N 1
ATOM 702 C CA . ALA A 1 91 ? 1.319 5.684 -4.844 1 95.19 91 ALA A CA 1
ATOM 703 C C . ALA A 1 91 ? 0.408 5.371 -3.66 1 95.19 91 ALA A C 1
ATOM 705 O O . ALA A 1 91 ? -0.664 5.965 -3.518 1 95.19 91 ALA A O 1
ATOM 706 N N . ASN A 1 92 ? 0.827 4.324 -2.82 1 92.94 92 ASN A N 1
ATOM 707 C CA . ASN A 1 92 ? 0.176 3.936 -1.573 1 92.94 92 ASN A CA 1
ATOM 708 C C . ASN A 1 92 ? 0.367 4.992 -0.49 1 92.94 92 ASN A C 1
ATOM 710 O O . ASN A 1 92 ? 0.986 4.727 0.542 1 92.94 92 ASN A O 1
ATOM 714 N N . GLY A 1 93 ? -0.233 6.168 -0.759 1 91.06 93 GLY A N 1
ATOM 715 C CA . GLY A 1 93 ? -0.049 7.324 0.104 1 91.06 93 GLY A CA 1
ATOM 716 C C . GLY A 1 93 ? 1.136 8.188 -0.294 1 91.06 93 GLY A C 1
ATOM 717 O O . GLY A 1 93 ? 2.039 7.719 -0.992 1 91.06 93 GLY A O 1
ATOM 718 N N . SER A 1 94 ? 1.111 9.414 0.201 1 92.75 94 SER A N 1
ATOM 719 C CA . SER A 1 94 ? 2.215 10.328 -0.086 1 92.75 94 SER A CA 1
ATOM 720 C C . SER A 1 94 ? 3.506 9.852 0.574 1 92.75 94 SER A C 1
ATOM 722 O O . SER A 1 94 ? 4.602 10.141 0.084 1 92.75 94 SER A O 1
ATOM 724 N N . THR A 1 95 ? 3.381 9.078 1.595 1 93 95 THR A N 1
ATOM 725 C CA . THR A 1 95 ? 4.562 8.625 2.32 1 93 95 THR A CA 1
ATOM 726 C C . THR A 1 95 ? 5.387 7.66 1.467 1 93 95 THR A C 1
ATOM 728 O O . THR A 1 95 ? 6.613 7.625 1.572 1 93 95 THR A O 1
ATOM 731 N N . GLU A 1 96 ? 4.719 6.836 0.624 1 95.75 96 GLU A N 1
ATOM 732 C CA . GLU A 1 96 ? 5.473 5.988 -0.295 1 95.75 96 GLU A CA 1
ATOM 733 C C . GLU A 1 96 ? 6.277 6.824 -1.284 1 95.75 96 GLU A C 1
ATOM 735 O O . GLU A 1 96 ? 7.422 6.488 -1.603 1 95.75 96 GLU A O 1
ATOM 740 N N . LEU A 1 97 ? 5.703 7.922 -1.721 1 97.5 97 LEU A N 1
ATOM 741 C CA . LEU A 1 97 ? 6.402 8.828 -2.629 1 97.5 97 LEU A CA 1
ATOM 742 C C . LEU A 1 97 ? 7.586 9.484 -1.935 1 97.5 97 LEU A C 1
ATOM 744 O O . LEU A 1 97 ? 8.672 9.578 -2.506 1 97.5 97 LEU A O 1
ATOM 748 N N . ILE A 1 98 ? 7.363 9.906 -0.73 1 97.81 98 ILE A N 1
ATOM 749 C CA . ILE A 1 98 ? 8.438 10.531 0.035 1 97.81 98 ILE A CA 1
ATOM 750 C C . ILE A 1 98 ? 9.594 9.547 0.189 1 97.81 98 ILE A C 1
ATOM 752 O O . ILE A 1 98 ? 10.758 9.93 0.039 1 97.81 98 ILE A O 1
ATOM 756 N N . THR A 1 99 ? 9.289 8.328 0.428 1 97 99 THR A N 1
ATOM 757 C CA . THR A 1 99 ? 10.289 7.281 0.58 1 97 99 THR A CA 1
ATOM 758 C C . THR A 1 99 ? 11.117 7.137 -0.696 1 97 99 THR A C 1
ATOM 760 O O . THR A 1 99 ? 12.344 7.133 -0.649 1 97 99 THR A O 1
ATOM 763 N N . TRP A 1 100 ? 10.469 7.066 -1.783 1 97.5 100 TRP A N 1
ATOM 764 C CA . TRP A 1 100 ? 11.172 6.848 -3.047 1 97.5 100 TRP A CA 1
ATOM 765 C C . TRP A 1 100 ? 11.906 8.109 -3.486 1 97.5 100 TRP A C 1
ATOM 767 O O . TRP A 1 100 ? 12.984 8.031 -4.07 1 97.5 100 TRP A O 1
ATOM 777 N N . ILE A 1 101 ? 11.352 9.289 -3.211 1 98.19 101 ILE A N 1
ATOM 778 C CA . ILE A 1 101 ? 12.047 10.547 -3.484 1 98.19 101 ILE A CA 1
ATOM 779 C C . ILE A 1 101 ? 13.359 10.594 -2.701 1 98.19 101 ILE A C 1
ATOM 781 O O . ILE A 1 101 ? 14.406 10.938 -3.252 1 98.19 101 ILE A O 1
ATOM 785 N N . ASP A 1 102 ? 13.273 10.273 -1.487 1 97.88 102 ASP A N 1
ATOM 786 C CA . ASP A 1 102 ? 14.461 10.258 -0.638 1 97.88 102 ASP A CA 1
ATOM 787 C C . ASP A 1 102 ? 15.523 9.312 -1.194 1 97.88 102 ASP A C 1
ATOM 789 O O . ASP A 1 102 ? 16.688 9.68 -1.313 1 97.88 102 ASP A O 1
ATOM 793 N N . HIS A 1 103 ? 15.125 8.086 -1.56 1 95.5 103 HIS A N 1
ATOM 794 C CA . HIS A 1 103 ? 16.062 7.051 -1.971 1 95.5 103 HIS A CA 1
ATOM 795 C C . HIS A 1 103 ? 16.656 7.355 -3.344 1 95.5 103 HIS A C 1
ATOM 797 O O . HIS A 1 103 ? 17.812 7.035 -3.611 1 95.5 103 HIS A O 1
ATOM 803 N N . LEU A 1 104 ? 15.883 7.988 -4.223 1 96.38 104 LEU A N 1
ATOM 804 C CA . LEU A 1 104 ? 16.297 8.055 -5.621 1 96.38 104 LEU A CA 1
ATOM 805 C C . LEU A 1 104 ? 16.75 9.461 -5.98 1 96.38 104 LEU A C 1
ATOM 807 O O . LEU A 1 104 ? 17.578 9.641 -6.879 1 96.38 104 LEU A O 1
ATOM 811 N N . LEU A 1 105 ? 16.203 10.469 -5.227 1 97.56 105 LEU A N 1
ATOM 812 C CA . LEU A 1 105 ? 16.391 11.82 -5.75 1 97.56 105 LEU A CA 1
ATOM 813 C C . LEU A 1 105 ? 17.125 12.695 -4.742 1 97.56 105 LEU A C 1
ATOM 815 O O . LEU A 1 105 ? 17.609 13.773 -5.09 1 97.56 105 LEU A O 1
ATOM 819 N N . ILE A 1 106 ? 17.172 12.297 -3.531 1 97.69 106 ILE A N 1
ATOM 820 C CA . ILE A 1 106 ? 17.953 13.016 -2.531 1 97.69 106 ILE A CA 1
ATOM 821 C C . ILE A 1 106 ? 19.25 12.266 -2.254 1 97.69 106 ILE A C 1
ATOM 823 O O . ILE A 1 106 ? 19.234 11.195 -1.646 1 97.69 106 ILE A O 1
ATOM 827 N N . LYS A 1 107 ? 20.344 12.852 -2.623 1 96.81 107 LYS A N 1
ATOM 828 C CA . LYS A 1 107 ? 21.609 12.148 -2.518 1 96.81 107 LYS A CA 1
ATOM 829 C C . LYS A 1 107 ? 22.391 12.609 -1.295 1 96.81 107 LYS A C 1
ATOM 831 O O . LYS A 1 107 ? 22.922 11.789 -0.54 1 96.81 107 LYS A O 1
ATOM 836 N N . GLU A 1 108 ? 22.375 13.906 -1.095 1 96.06 108 GLU A N 1
ATOM 837 C CA . GLU A 1 108 ? 23.312 14.422 -0.106 1 96.06 108 GLU A CA 1
ATOM 838 C C . GLU A 1 108 ? 22.594 15.195 0.994 1 96.06 108 GLU A C 1
ATOM 840 O O . GLU A 1 108 ? 22.812 14.961 2.182 1 96.06 108 GLU A O 1
ATOM 845 N N . SER A 1 109 ? 21.812 16.172 0.585 1 98.5 109 SER A N 1
ATOM 846 C CA . SER A 1 109 ? 21.297 17.109 1.576 1 98.5 109 SER A CA 1
ATOM 847 C C . SER A 1 109 ? 19.922 17.656 1.163 1 98.5 109 SER A C 1
ATOM 849 O O . SER A 1 109 ? 19.609 17.688 -0.025 1 98.5 109 SER A O 1
ATOM 851 N N . VAL A 1 110 ? 19.156 18 2.217 1 98.81 110 VAL A N 1
ATOM 852 C CA . VAL A 1 110 ? 17.828 18.562 2.004 1 98.81 110 VAL A CA 1
ATOM 853 C C . VAL A 1 110 ? 17.562 19.672 3.01 1 98.81 110 VAL A C 1
ATOM 855 O O . VAL A 1 110 ? 17.906 19.562 4.188 1 98.81 110 VAL A O 1
ATOM 858 N N . ALA A 1 111 ? 17.062 20.812 2.479 1 98.88 111 ALA A N 1
ATOM 859 C CA . ALA A 1 111 ? 16.625 21.922 3.322 1 98.88 111 ALA A CA 1
ATOM 860 C C . ALA A 1 111 ? 15.125 21.844 3.596 1 98.88 111 ALA A C 1
ATOM 862 O O . ALA A 1 111 ? 14.328 21.625 2.678 1 98.88 111 ALA A O 1
ATOM 863 N N . ILE A 1 112 ? 14.773 22.047 4.867 1 98.56 112 ILE A N 1
ATOM 864 C CA . ILE A 1 112 ? 13.391 21.891 5.293 1 98.56 112 ILE A CA 1
ATOM 865 C C . ILE A 1 112 ? 13.039 22.953 6.324 1 98.56 112 ILE A C 1
ATOM 867 O O . ILE A 1 112 ? 13.734 23.109 7.332 1 98.56 112 ILE A O 1
ATOM 871 N N . PRO A 1 113 ? 11.953 23.703 6.086 1 98.44 113 PRO A N 1
ATOM 872 C CA . PRO A 1 113 ? 11.469 24.562 7.168 1 98.44 113 PRO A CA 1
ATOM 873 C C . PRO A 1 113 ? 10.898 23.781 8.344 1 98.44 113 PRO A C 1
ATOM 875 O O . PRO A 1 113 ? 10.273 22.734 8.141 1 98.44 113 PRO A O 1
ATOM 878 N N . ILE A 1 114 ? 11.102 24.266 9.555 1 97.56 114 ILE A N 1
ATOM 879 C CA . ILE A 1 114 ? 10.484 23.672 10.734 1 97.56 114 ILE A CA 1
ATOM 880 C C . ILE A 1 114 ? 9.797 24.75 11.562 1 97.56 114 ILE A C 1
ATOM 882 O O . ILE A 1 114 ? 10.305 25.859 11.688 1 97.56 114 ILE A O 1
ATOM 886 N N . PRO A 1 115 ? 8.625 24.531 12.125 1 97.44 115 PRO A N 1
ATOM 887 C CA . PRO A 1 115 ? 7.922 23.234 12.094 1 97.44 115 PRO A CA 1
ATOM 888 C C . PRO A 1 115 ? 7.266 22.953 10.75 1 97.44 115 PRO A C 1
ATOM 890 O O . PRO A 1 115 ? 6.91 23.891 10.023 1 97.44 115 PRO A O 1
ATOM 893 N N . THR A 1 116 ? 7.188 21.703 10.375 1 97.69 116 THR A N 1
ATOM 894 C CA . THR A 1 116 ? 6.492 21.219 9.195 1 97.69 116 THR A CA 1
ATOM 895 C C . THR A 1 116 ? 6.113 19.75 9.359 1 97.69 116 THR A C 1
ATOM 897 O O . THR A 1 116 ? 6.152 19.219 10.469 1 97.69 116 THR A O 1
ATOM 900 N N . PHE A 1 117 ? 5.609 19.219 8.328 1 95.31 117 PHE A N 1
ATOM 901 C CA . PHE A 1 117 ? 5.293 17.797 8.344 1 95.31 117 PHE A CA 1
ATOM 902 C C . PHE A 1 117 ? 6.543 16.969 8.633 1 95.31 117 PHE A C 1
ATOM 904 O O . PHE A 1 117 ? 7.508 17.016 7.867 1 95.31 117 PHE A O 1
ATOM 911 N N . GLY A 1 118 ? 6.488 16.125 9.578 1 94 118 GLY A N 1
ATOM 912 C CA . GLY A 1 118 ? 7.645 15.461 10.172 1 94 118 GLY A CA 1
ATOM 913 C C . GLY A 1 118 ? 8.289 14.445 9.25 1 94 118 GLY A C 1
ATOM 914 O O . GLY A 1 118 ? 9.484 14.164 9.359 1 94 118 GLY A O 1
ATOM 915 N N . ARG A 1 119 ? 7.562 13.898 8.289 1 94 119 ARG A N 1
ATOM 916 C CA . ARG A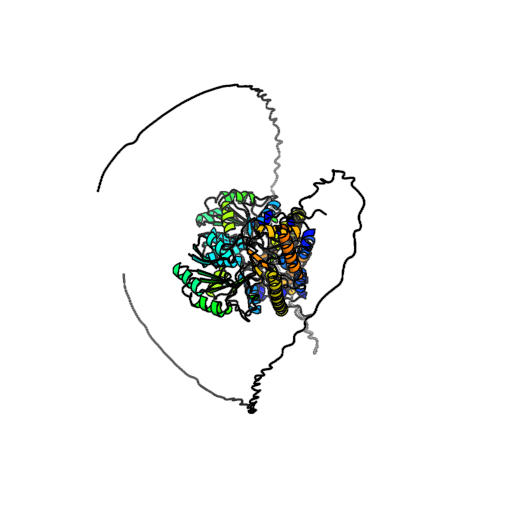 1 119 ? 8.133 12.883 7.414 1 94 119 ARG A CA 1
ATOM 917 C C . ARG A 1 119 ? 9.25 13.469 6.555 1 94 119 ARG A C 1
ATOM 919 O O . ARG A 1 119 ? 10.164 12.75 6.141 1 94 119 ARG A O 1
ATOM 926 N N . TRP A 1 120 ? 9.266 14.719 6.32 1 96.75 120 TRP A N 1
ATOM 927 C CA . TRP A 1 120 ? 10.273 15.359 5.484 1 96.75 120 TRP A CA 1
ATOM 928 C C . TRP A 1 120 ? 11.586 15.516 6.242 1 96.75 120 TRP A C 1
ATOM 930 O O . TRP A 1 120 ? 12.641 15.719 5.637 1 96.75 120 TRP A O 1
ATOM 940 N N . THR A 1 121 ? 11.555 15.477 7.566 1 95.88 121 THR A N 1
ATOM 941 C CA . THR A 1 121 ? 12.789 15.461 8.352 1 95.88 121 THR A CA 1
ATOM 942 C C . THR A 1 121 ? 13.203 14.031 8.68 1 95.88 121 THR A C 1
ATOM 944 O O . THR A 1 121 ? 14.367 13.664 8.516 1 95.88 121 THR A O 1
ATOM 947 N N . ASP A 1 122 ? 12.211 13.227 9.055 1 94.56 122 ASP A N 1
ATOM 948 C CA . ASP A 1 122 ? 12.5 11.883 9.555 1 94.56 122 ASP A CA 1
ATOM 949 C C . ASP A 1 122 ? 13.062 10.992 8.461 1 94.56 122 ASP A C 1
ATOM 951 O O . ASP A 1 122 ? 14.055 10.281 8.672 1 94.56 122 ASP A O 1
ATOM 955 N N . GLN A 1 123 ? 12.5 11.008 7.324 1 95.81 123 GLN A N 1
ATOM 956 C CA . GLN A 1 123 ? 12.852 10.094 6.242 1 95.81 123 GLN A CA 1
ATOM 957 C C . GLN A 1 123 ? 14.289 10.312 5.785 1 95.81 123 GLN A C 1
ATOM 959 O O . GLN A 1 123 ? 15.086 9.367 5.746 1 95.81 123 GLN A O 1
ATOM 964 N N . PRO A 1 124 ? 14.695 11.531 5.492 1 96.38 124 PRO A N 1
ATOM 965 C CA . PRO A 1 124 ? 16.094 11.734 5.09 1 96.38 124 PRO A CA 1
ATOM 966 C C . PRO A 1 124 ? 17.078 11.422 6.211 1 96.38 124 PRO A C 1
ATOM 968 O O . PRO A 1 124 ? 18.172 10.922 5.953 1 96.38 124 PRO A O 1
ATOM 971 N N . MET A 1 125 ? 16.703 11.664 7.434 1 95 125 MET A N 1
ATOM 972 C CA . MET A 1 125 ? 17.562 11.344 8.562 1 95 125 MET A CA 1
ATOM 973 C C . MET A 1 125 ? 17.766 9.836 8.695 1 95 125 MET A C 1
ATOM 975 O O . MET A 1 125 ? 18.875 9.367 8.969 1 95 125 MET A O 1
ATOM 979 N N . GLU A 1 126 ? 16.688 9.148 8.453 1 92.69 126 GLU A N 1
ATOM 980 C CA . GLU A 1 126 ? 16.719 7.691 8.555 1 92.69 126 GLU A CA 1
ATOM 981 C C . GLU A 1 126 ? 17.641 7.086 7.496 1 92.69 126 GLU A C 1
ATOM 983 O O . GLU A 1 126 ? 18.156 5.988 7.68 1 92.69 126 GLU A O 1
ATOM 988 N N . THR A 1 127 ? 17.812 7.773 6.43 1 94.31 127 THR A N 1
ATOM 989 C CA . THR A 1 127 ? 18.625 7.234 5.34 1 94.31 127 THR A CA 1
ATOM 990 C C . THR A 1 127 ? 19.984 7.926 5.285 1 94.31 127 THR A C 1
ATOM 992 O O . THR A 1 127 ? 20.703 7.828 4.281 1 94.31 127 THR A O 1
ATOM 995 N N . GLY A 1 128 ? 20.312 8.758 6.258 1 95.19 128 GLY A N 1
ATOM 996 C CA . GLY A 1 128 ? 21.656 9.273 6.445 1 95.19 128 GLY A CA 1
ATOM 997 C C . GLY A 1 128 ? 21.938 10.539 5.664 1 95.19 128 GLY A C 1
ATOM 998 O O . GLY A 1 128 ? 23.094 10.914 5.449 1 95.19 128 GLY A O 1
ATOM 999 N N . LYS A 1 129 ? 21 11.273 5.285 1 97.44 129 LYS A N 1
ATOM 1000 C CA . LYS A 1 129 ? 21.172 12.539 4.574 1 97.44 129 LYS A CA 1
ATOM 1001 C C . LYS A 1 129 ? 21.375 13.695 5.551 1 97.44 129 LYS A C 1
ATOM 1003 O O . LYS A 1 129 ? 20.922 13.633 6.699 1 97.44 129 LYS A O 1
ATOM 1008 N N . ARG A 1 130 ? 22.109 14.688 5.082 1 98.31 130 ARG A N 1
ATOM 1009 C CA . ARG A 1 130 ? 22.188 15.922 5.848 1 98.31 130 ARG A CA 1
ATOM 1010 C C . ARG A 1 130 ? 20.875 16.719 5.742 1 98.31 130 ARG A C 1
ATOM 1012 O O . ARG A 1 130 ? 20.438 17.047 4.641 1 98.31 130 ARG A O 1
ATOM 1019 N N . VAL A 1 131 ? 20.297 16.969 6.871 1 98.38 131 VAL A N 1
ATOM 1020 C CA . VAL A 1 131 ? 19.047 17.719 6.922 1 98.38 131 VAL A CA 1
ATOM 1021 C C . VAL A 1 131 ? 19.312 19.125 7.461 1 98.38 131 VAL A C 1
ATOM 1023 O O . VAL A 1 131 ? 19.625 19.297 8.641 1 98.38 131 VAL A O 1
ATOM 1026 N N . ASP A 1 132 ? 19.172 20.141 6.578 1 98.62 132 ASP A N 1
ATOM 1027 C CA . ASP A 1 132 ? 19.312 21.547 6.953 1 98.62 132 ASP A CA 1
ATOM 1028 C C . ASP A 1 132 ? 17.969 22.141 7.355 1 98.62 132 ASP A C 1
ATOM 1030 O O . ASP A 1 132 ? 17.109 22.391 6.5 1 98.62 132 ASP A O 1
ATOM 1034 N N . MET A 1 133 ? 17.844 22.406 8.633 1 98.25 133 MET A N 1
ATOM 1035 C CA . MET A 1 133 ? 16.547 22.859 9.164 1 98.25 133 MET A CA 1
ATOM 1036 C C . MET A 1 133 ? 16.5 24.375 9.266 1 98.25 133 MET A C 1
ATOM 1038 O O . MET A 1 133 ? 17.344 24.984 9.906 1 98.25 133 MET A O 1
ATOM 1042 N N . TYR A 1 134 ? 15.508 24.953 8.586 1 98.5 134 TYR A N 1
ATOM 1043 C CA . TYR A 1 134 ? 15.258 26.391 8.617 1 98.5 134 TYR A CA 1
ATOM 1044 C C . TYR A 1 134 ? 14.164 26.734 9.617 1 98.5 134 TYR A C 1
ATOM 1046 O O . TYR A 1 134 ? 12.992 26.422 9.414 1 98.5 134 TYR A O 1
ATOM 1054 N N . PRO A 1 135 ? 14.43 27.469 10.641 1 97.69 135 PRO A N 1
ATOM 1055 C CA . PRO A 1 135 ? 13.445 27.719 11.695 1 97.69 135 PRO A CA 1
ATOM 1056 C C . PRO A 1 135 ? 12.422 28.781 11.312 1 97.69 135 PRO A C 1
ATOM 1058 O O . PRO A 1 135 ? 12.789 29.906 10.977 1 97.69 135 PRO A O 1
ATOM 1061 N N . LEU A 1 136 ? 11.219 28.406 11.336 1 98.25 136 LEU A N 1
ATOM 1062 C CA . LEU A 1 136 ? 10.117 29.359 11.242 1 98.25 136 LEU A CA 1
ATOM 1063 C C . LEU A 1 136 ? 9.859 30.031 12.586 1 98.25 136 LEU A C 1
ATOM 1065 O O . LEU A 1 136 ? 9.875 29.359 13.625 1 98.25 136 LEU A O 1
ATOM 1069 N N . GLN A 1 137 ? 9.578 31.328 12.547 1 96.69 137 GLN A N 1
ATOM 1070 C CA . GLN A 1 137 ? 9.547 32.094 13.789 1 96.69 137 GLN A CA 1
ATOM 1071 C C . GLN A 1 137 ? 8.109 32.344 14.234 1 96.69 137 GLN A C 1
ATOM 1073 O O . GLN A 1 137 ? 7.273 32.781 13.438 1 96.69 137 GLN A O 1
ATOM 1078 N N . GLU A 1 138 ? 7.848 32.188 15.508 1 96.44 138 GLU A N 1
ATOM 1079 C CA . GLU A 1 138 ? 6.543 32.469 16.094 1 96.44 138 GLU A CA 1
ATOM 1080 C C . GLU A 1 138 ? 6.164 33.938 15.906 1 96.44 138 GLU A C 1
ATOM 1082 O O . GLU A 1 138 ? 5 34.25 15.664 1 96.44 138 GLU A O 1
ATOM 1087 N N . ARG A 1 139 ? 7.121 34.844 16.062 1 95.5 139 ARG A N 1
ATOM 1088 C CA . ARG A 1 139 ? 6.879 36.281 15.992 1 95.5 139 ARG A CA 1
ATOM 1089 C C . ARG A 1 139 ? 6.32 36.688 14.625 1 95.5 139 ARG A C 1
ATOM 1091 O O . ARG A 1 139 ? 5.676 37.719 14.484 1 95.5 139 ARG A O 1
ATOM 1098 N N . ASP A 1 140 ? 6.582 35.844 13.672 1 96.62 140 ASP A N 1
ATOM 1099 C CA . ASP A 1 140 ? 6.074 36.094 12.328 1 96.62 140 ASP A CA 1
ATOM 1100 C C . ASP A 1 140 ? 4.93 35.125 11.992 1 96.62 140 ASP A C 1
ATOM 1102 O O . ASP A 1 140 ? 4.703 34.812 10.82 1 96.62 140 ASP A O 1
ATOM 1106 N N . ASN A 1 141 ? 4.312 34.531 12.977 1 97.25 141 ASN A N 1
ATOM 1107 C CA . ASN A 1 141 ? 3.221 33.594 12.836 1 97.25 141 ASN A CA 1
ATOM 1108 C C . ASN A 1 141 ? 3.656 32.344 12.055 1 97.25 141 ASN A C 1
ATOM 1110 O O . ASN A 1 141 ? 2.881 31.797 11.273 1 97.25 141 ASN A O 1
ATOM 1114 N N . PHE A 1 142 ? 4.953 32.031 12.102 1 97.81 142 PHE A N 1
ATOM 1115 C CA . PHE A 1 142 ? 5.562 30.875 11.461 1 97.81 142 PHE A CA 1
ATOM 1116 C C . PHE A 1 142 ? 5.48 31 9.945 1 97.81 142 PHE A C 1
ATOM 1118 O O . PHE A 1 142 ? 5.539 30 9.227 1 97.81 142 PHE A O 1
ATOM 1125 N N . ALA A 1 143 ? 5.301 32.188 9.453 1 97.94 143 ALA A N 1
ATOM 1126 C CA . ALA A 1 143 ? 5.27 32.406 8.008 1 97.94 143 ALA A CA 1
ATOM 1127 C C . ALA A 1 143 ? 6.645 32.156 7.391 1 97.94 143 ALA A C 1
ATOM 1129 O O . ALA A 1 143 ? 7.664 32.562 7.965 1 97.94 143 ALA A O 1
ATOM 1130 N N . LEU A 1 144 ? 6.656 31.531 6.238 1 98.38 144 LEU A N 1
ATOM 1131 C CA . LEU A 1 144 ? 7.906 31.281 5.531 1 98.38 144 LEU A CA 1
ATOM 1132 C C . LEU A 1 144 ? 8.258 32.438 4.609 1 98.38 144 LEU A C 1
ATOM 1134 O O . LEU A 1 144 ? 7.488 32.781 3.703 1 98.38 144 LEU A O 1
ATOM 1138 N N . ASN A 1 145 ? 9.344 33.062 4.891 1 98.06 145 ASN A N 1
ATOM 1139 C CA . ASN A 1 145 ? 9.914 34.031 3.963 1 98.06 145 ASN A CA 1
ATOM 1140 C C . ASN A 1 145 ? 10.789 33.344 2.91 1 98.06 145 ASN A C 1
ATOM 1142 O O . ASN A 1 145 ? 11.906 32.906 3.207 1 98.06 145 ASN A O 1
ATOM 1146 N N . LEU A 1 146 ? 10.328 33.344 1.684 1 98.5 146 LEU A N 1
ATOM 1147 C CA . LEU A 1 146 ? 10.969 32.562 0.631 1 98.5 146 LEU A CA 1
ATOM 1148 C C . LEU A 1 146 ? 12.352 33.125 0.306 1 98.5 146 LEU A C 1
ATOM 1150 O O . LEU A 1 146 ? 13.281 32.375 0.007 1 98.5 146 LEU A O 1
ATOM 1154 N N . ASP A 1 147 ? 12.547 34.438 0.357 1 98.12 147 ASP A N 1
ATOM 1155 C CA . ASP A 1 147 ? 13.844 35.031 0.067 1 98.12 147 ASP A CA 1
ATOM 1156 C C . ASP A 1 147 ? 14.883 34.625 1.113 1 98.12 147 ASP A C 1
ATOM 1158 O O . ASP A 1 147 ? 16.016 34.281 0.772 1 98.12 147 ASP A O 1
ATOM 1162 N N . HIS A 1 148 ? 14.469 34.688 2.324 1 98.31 148 HIS A N 1
ATOM 1163 C CA . HIS A 1 148 ? 15.359 34.281 3.396 1 98.31 148 HIS A CA 1
ATOM 1164 C C . HIS A 1 148 ? 15.648 32.781 3.307 1 98.31 148 HIS A C 1
ATOM 1166 O O . HIS A 1 148 ? 16.766 32.344 3.58 1 98.31 148 HIS A O 1
ATOM 1172 N N . TYR A 1 149 ? 14.664 32 2.955 1 98.75 149 TYR A N 1
ATOM 1173 C CA . TYR A 1 149 ? 14.836 30.562 2.818 1 98.75 149 TYR A CA 1
ATOM 1174 C C . TYR A 1 149 ? 15.797 30.234 1.684 1 98.75 149 TYR A C 1
ATOM 1176 O O . TYR A 1 149 ? 16.656 29.359 1.826 1 98.75 149 TYR A O 1
ATOM 1184 N N . ILE A 1 150 ? 15.672 30.953 0.589 1 98.75 150 ILE A N 1
ATOM 1185 C CA . ILE A 1 150 ? 16.578 30.766 -0.539 1 98.75 150 ILE A CA 1
ATOM 1186 C C . ILE A 1 150 ? 18.016 31.062 -0.109 1 98.75 150 ILE A C 1
ATOM 1188 O O . ILE A 1 150 ? 18.938 30.312 -0.423 1 98.75 150 ILE A O 1
ATOM 1192 N N . SER A 1 151 ? 18.172 32.156 0.616 1 98.69 151 SER A N 1
ATOM 1193 C CA . SER A 1 151 ? 19.484 32.531 1.112 1 98.69 151 SER A CA 1
ATOM 1194 C C . SER A 1 151 ? 20.062 31.438 2.025 1 98.69 151 SER A C 1
ATOM 1196 O O . SER A 1 151 ? 21.266 31.156 1.993 1 98.69 151 SER A O 1
ATOM 1198 N N . PHE A 1 152 ? 19.25 30.891 2.852 1 98.62 152 PHE A N 1
ATOM 1199 C CA . PHE A 1 152 ? 19.641 29.828 3.756 1 98.62 152 PHE A CA 1
ATOM 1200 C C . PHE A 1 152 ? 20.094 28.594 2.977 1 98.62 152 PHE A C 1
ATOM 1202 O O . PHE A 1 152 ? 21.156 28.016 3.27 1 98.62 152 PHE A O 1
ATOM 1209 N N . ILE A 1 153 ? 19.328 28.219 1.954 1 98.75 153 ILE A N 1
ATOM 1210 C CA . ILE A 1 153 ? 19.641 27.062 1.111 1 98.75 153 ILE A CA 1
ATOM 1211 C C . ILE A 1 153 ? 21 27.25 0.449 1 98.75 153 ILE A C 1
ATOM 1213 O O . ILE A 1 153 ? 21.828 26.344 0.456 1 98.75 153 ILE A O 1
ATOM 1217 N N . ARG A 1 154 ? 21.219 28.438 -0.03 1 98.38 154 ARG A N 1
ATOM 1218 C CA . ARG A 1 154 ? 22.469 28.734 -0.721 1 98.38 154 ARG A CA 1
ATOM 1219 C C . ARG A 1 154 ? 23.656 28.734 0.25 1 98.38 154 ARG A C 1
ATOM 1221 O O . ARG A 1 154 ? 24.703 28.172 -0.047 1 98.38 154 ARG A O 1
ATOM 1228 N N . SER A 1 155 ? 23.469 29.312 1.338 1 98.44 155 SER A N 1
ATOM 1229 C CA . SER A 1 155 ? 24.531 29.406 2.332 1 98.44 155 SER A CA 1
ATOM 1230 C C . SER A 1 155 ? 24.922 28.016 2.834 1 98.44 155 SER A C 1
ATOM 1232 O O . SER A 1 155 ? 26.109 27.766 3.092 1 98.44 155 SER A O 1
ATOM 1234 N N . ARG A 1 156 ? 23.984 27.125 2.947 1 98.31 156 ARG A N 1
ATOM 1235 C CA . ARG A 1 156 ? 24.234 25.781 3.469 1 98.31 156 ARG A CA 1
ATOM 1236 C C . ARG A 1 156 ? 24.734 24.859 2.369 1 98.31 156 ARG A C 1
ATOM 1238 O O . ARG A 1 156 ? 25.312 23.812 2.652 1 98.31 156 ARG A O 1
ATOM 1245 N N . GLY A 1 157 ? 24.438 25.266 1.164 1 98.31 157 GLY A N 1
ATOM 1246 C CA . GLY A 1 157 ? 24.797 24.406 0.048 1 98.31 157 GLY A CA 1
ATOM 1247 C C . GLY A 1 157 ? 23.875 23.203 -0.083 1 98.31 157 GLY A C 1
ATOM 1248 O O . GLY A 1 157 ? 24.312 22.125 -0.49 1 98.31 157 GLY A O 1
ATOM 1249 N N . SER A 1 158 ? 22.656 23.328 0.36 1 98.56 158 SER A N 1
ATOM 1250 C CA . SER A 1 158 ? 21.688 22.234 0.214 1 98.56 158 SER A CA 1
ATOM 1251 C C . SER A 1 158 ? 21.359 21.984 -1.254 1 98.56 158 SER A C 1
ATOM 1253 O O . SER A 1 158 ? 21.234 22.922 -2.041 1 98.56 158 SER A O 1
ATOM 1255 N N . ARG A 1 159 ? 21.156 20.719 -1.564 1 98.75 159 ARG A N 1
ATOM 1256 C CA . ARG A 1 159 ? 20.953 20.359 -2.967 1 98.75 159 ARG A CA 1
ATOM 1257 C C . ARG A 1 159 ? 19.484 20.078 -3.264 1 98.75 159 ARG A C 1
ATOM 1259 O O . ARG A 1 159 ? 19.078 20 -4.426 1 98.75 159 ARG A O 1
ATOM 1266 N N . VAL A 1 160 ? 18.688 19.875 -2.229 1 98.88 160 VAL A N 1
ATOM 1267 C CA . VAL A 1 160 ? 17.234 19.688 -2.34 1 98.88 160 VAL A CA 1
ATOM 1268 C C . VAL A 1 160 ? 16.516 20.641 -1.396 1 98.88 160 VAL A C 1
ATOM 1270 O O . VAL A 1 160 ? 17.016 20.922 -0.3 1 98.88 160 VAL A O 1
ATOM 1273 N N . ALA A 1 161 ? 15.406 21.203 -1.834 1 98.88 161 ALA A N 1
ATOM 1274 C CA . ALA A 1 161 ? 14.562 22.078 -1.02 1 98.88 161 ALA A CA 1
ATOM 1275 C C . ALA A 1 161 ? 13.133 21.547 -0.957 1 98.88 161 ALA A C 1
ATOM 1277 O O . ALA A 1 161 ? 12.586 21.094 -1.963 1 98.88 161 ALA A O 1
ATOM 1278 N N . VAL A 1 162 ? 12.508 21.641 0.261 1 98.88 162 VAL A N 1
ATOM 1279 C CA . VAL A 1 162 ? 11.133 21.203 0.457 1 98.88 162 VAL A CA 1
ATOM 1280 C C . VAL A 1 162 ? 10.305 22.344 1.053 1 98.88 162 VAL A C 1
ATOM 1282 O O . VAL A 1 162 ? 10.766 23.047 1.957 1 98.88 162 VAL A O 1
ATOM 1285 N N . ILE A 1 163 ? 9.148 22.547 0.531 1 98.44 163 ILE A N 1
ATOM 1286 C CA . ILE A 1 163 ? 8.156 23.391 1.201 1 98.44 163 ILE A CA 1
ATOM 1287 C C . ILE A 1 163 ? 6.812 22.672 1.231 1 98.44 163 ILE A C 1
ATOM 1289 O O . ILE A 1 163 ? 6.445 21.984 0.271 1 98.44 163 ILE A O 1
ATOM 1293 N N . CYS A 1 164 ? 6.191 22.703 2.33 1 98.44 164 CYS A N 1
ATOM 1294 C CA . CYS A 1 164 ? 4.797 22.297 2.451 1 98.44 164 CYS A CA 1
ATOM 1295 C C . CYS A 1 164 ? 3.865 23.5 2.307 1 98.44 164 CYS A C 1
ATOM 1297 O O . CYS A 1 164 ? 4.012 24.484 3.02 1 98.44 164 CYS A O 1
ATOM 1299 N N . ASN A 1 165 ? 2.979 23.438 1.392 1 98.44 165 ASN A N 1
ATOM 1300 C CA . ASN A 1 165 ? 2.053 24.531 1.095 1 98.44 165 ASN A CA 1
ATOM 1301 C C . ASN A 1 165 ? 0.655 24 0.778 1 98.44 165 ASN A C 1
ATOM 1303 O O . ASN A 1 165 ? 0.377 23.609 -0.355 1 98.44 165 ASN A O 1
ATOM 1307 N N . VAL A 1 166 ? -0.2 24.016 1.734 1 97.69 166 VAL A N 1
ATOM 1308 C CA . VAL A 1 166 ? -0.287 24.641 3.049 1 97.69 166 VAL A CA 1
ATOM 1309 C C . VAL A 1 166 ? 0.588 23.891 4.043 1 97.69 166 VAL A C 1
ATOM 1311 O O . VAL A 1 166 ? 0.624 22.656 4.035 1 97.69 166 VAL A O 1
ATOM 1314 N N . ASN A 1 167 ? 1.237 24.672 4.875 1 98.38 167 ASN A N 1
ATOM 1315 C CA . ASN A 1 167 ? 2.154 24.047 5.816 1 98.38 167 ASN A CA 1
ATOM 1316 C C . ASN A 1 167 ? 1.419 23.5 7.039 1 98.38 167 ASN A C 1
ATOM 1318 O O . ASN A 1 167 ? 0.454 24.109 7.508 1 98.38 167 ASN A O 1
ATOM 1322 N N . ASN A 1 168 ? 1.782 22.375 7.492 1 95.94 168 ASN A N 1
ATOM 1323 C CA . ASN A 1 168 ? 1.355 21.734 8.727 1 95.94 168 ASN A CA 1
ATOM 1324 C C . ASN A 1 168 ? 2.445 21.781 9.797 1 95.94 168 ASN A C 1
ATOM 1326 O O . ASN A 1 168 ? 3.566 21.328 9.57 1 95.94 168 ASN A O 1
ATOM 1330 N N . PRO A 1 169 ? 2.217 22.422 10.867 1 96.88 169 PRO A N 1
ATOM 1331 C CA . PRO A 1 169 ? 0.9 22.547 11.5 1 96.88 169 PRO A CA 1
ATOM 1332 C C . PRO A 1 169 ? 0.366 23.969 11.484 1 96.88 169 PRO A C 1
ATOM 1334 O O . PRO A 1 169 ? -0.724 24.234 12 1 96.88 169 PRO A O 1
ATOM 1337 N N . ASP A 1 170 ? 1.065 24.906 10.945 1 97.69 170 ASP A N 1
ATOM 1338 C CA . ASP A 1 170 ? 0.767 26.312 11.195 1 97.69 170 ASP A CA 1
ATOM 1339 C C . ASP A 1 170 ? -0.374 26.812 10.305 1 97.69 170 ASP A C 1
ATOM 1341 O O . ASP A 1 170 ? -1.005 27.828 10.602 1 97.69 170 ASP A O 1
ATOM 1345 N N . GLY A 1 171 ? -0.572 26.094 9.18 1 98.12 171 GLY A N 1
ATOM 1346 C CA . GLY A 1 171 ? -1.708 26.438 8.336 1 98.12 171 GLY A CA 1
ATOM 1347 C C . GLY A 1 171 ? -1.406 27.547 7.352 1 98.12 171 GLY A C 1
ATOM 1348 O O . GLY A 1 171 ? -2.285 27.984 6.598 1 98.12 171 GLY A O 1
ATOM 1349 N N . ASN A 1 172 ? -0.165 28.016 7.258 1 98.5 172 ASN A N 1
ATOM 1350 C CA . ASN A 1 172 ? 0.205 29.109 6.371 1 98.5 172 ASN A CA 1
ATOM 1351 C C . ASN A 1 172 ? 0.17 28.688 4.906 1 98.5 172 ASN A C 1
ATOM 1353 O O . ASN A 1 172 ? 0.544 27.562 4.574 1 98.5 172 ASN A O 1
ATOM 1357 N N . TYR A 1 173 ? -0.269 29.594 4.102 1 98.5 173 TYR A N 1
ATOM 1358 C CA . TYR A 1 173 ? -0.322 29.422 2.652 1 98.5 173 TYR A CA 1
ATOM 1359 C C . TYR A 1 173 ? 0.564 30.453 1.957 1 98.5 173 TYR A C 1
ATOM 1361 O O . TYR A 1 173 ? 0.607 31.625 2.357 1 98.5 173 TYR A O 1
ATOM 1369 N N . ILE A 1 174 ? 1.362 30.031 1.023 1 98.62 174 ILE A N 1
ATOM 1370 C CA . ILE A 1 174 ? 2.162 30.891 0.158 1 98.62 174 ILE A CA 1
ATOM 1371 C C . ILE A 1 174 ? 1.485 31.031 -1.204 1 98.62 174 ILE A C 1
ATOM 1373 O O . ILE A 1 174 ? 1.17 30.031 -1.85 1 98.62 174 ILE A O 1
ATOM 1377 N N . PRO A 1 175 ? 1.247 32.25 -1.689 1 98.31 175 PRO A N 1
ATOM 1378 C CA . PRO A 1 175 ? 0.584 32.438 -2.98 1 98.31 175 PRO A CA 1
ATOM 1379 C C . PRO A 1 175 ? 1.305 31.719 -4.125 1 98.31 175 PRO A C 1
ATOM 1381 O O . PRO A 1 175 ? 2.537 31.672 -4.145 1 98.31 175 PRO A O 1
ATOM 1384 N N . ARG A 1 176 ? 0.559 31.219 -5.074 1 98.44 176 ARG A N 1
ATOM 1385 C CA . ARG A 1 176 ? 1.055 30.422 -6.195 1 98.44 176 ARG A CA 1
ATOM 1386 C C . ARG A 1 176 ? 2.193 31.141 -6.91 1 98.44 176 ARG A C 1
ATOM 1388 O O . ARG A 1 176 ? 3.23 30.547 -7.199 1 98.44 176 ARG A O 1
ATOM 1395 N N . ARG A 1 177 ? 2.016 32.406 -7.168 1 98.12 177 ARG A N 1
ATOM 1396 C CA . ARG A 1 177 ? 3.006 33.188 -7.902 1 98.12 177 ARG A CA 1
ATOM 1397 C C . ARG A 1 177 ? 4.352 33.188 -7.18 1 98.12 177 ARG A C 1
ATOM 1399 O O . ARG A 1 177 ? 5.402 33.156 -7.816 1 98.12 177 ARG A O 1
ATOM 1406 N N . GLU A 1 178 ? 4.293 33.25 -5.887 1 98.56 178 GLU A N 1
ATOM 1407 C CA . GLU A 1 178 ? 5.516 33.281 -5.09 1 98.56 178 GLU A CA 1
ATOM 1408 C C . GLU A 1 178 ? 6.195 31.906 -5.105 1 98.56 178 GLU A C 1
ATOM 1410 O O . GLU A 1 178 ? 7.426 31.828 -5.133 1 98.56 178 GLU A O 1
ATOM 1415 N N . VAL A 1 179 ? 5.465 30.812 -5.082 1 98.75 179 VAL A N 1
ATOM 1416 C CA . VAL A 1 179 ? 6.016 29.469 -5.148 1 98.75 179 VAL A CA 1
ATOM 1417 C C . VAL A 1 179 ? 6.684 29.25 -6.508 1 98.75 179 VAL A C 1
ATOM 1419 O O . VAL A 1 179 ? 7.754 28.641 -6.59 1 98.75 179 VAL A O 1
ATOM 1422 N N . ILE A 1 180 ? 6.043 29.75 -7.562 1 98.44 180 ILE A N 1
ATOM 1423 C CA . ILE A 1 180 ? 6.609 29.625 -8.898 1 98.44 180 ILE A CA 1
ATOM 1424 C C . ILE A 1 180 ? 7.945 30.359 -8.961 1 98.44 180 ILE A C 1
ATOM 1426 O O . ILE A 1 180 ? 8.93 29.844 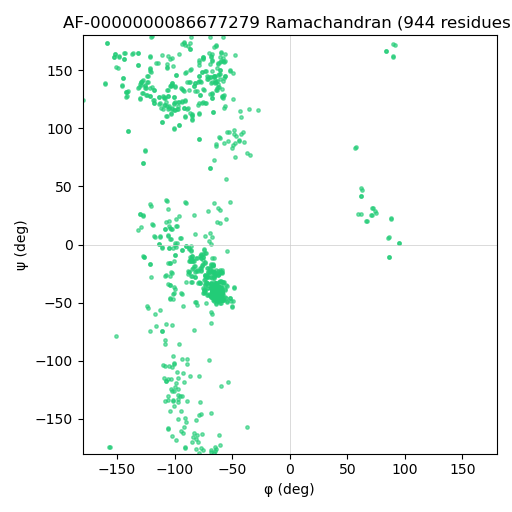-9.484 1 98.44 180 ILE A O 1
ATOM 1430 N N . ARG A 1 181 ? 7.988 31.531 -8.391 1 98.38 181 ARG A N 1
ATOM 1431 C CA . ARG A 1 181 ? 9.234 32.281 -8.328 1 98.38 181 ARG A CA 1
ATOM 1432 C C . ARG A 1 181 ? 10.305 31.516 -7.57 1 98.38 181 ARG A C 1
ATOM 1434 O O . ARG A 1 181 ? 11.469 31.5 -7.977 1 98.38 181 ARG A O 1
ATOM 1441 N N . PHE A 1 182 ? 10 30.969 -6.484 1 98.62 182 PHE A N 1
ATOM 1442 C CA . PHE A 1 182 ? 10.891 30.156 -5.668 1 98.62 182 PHE A CA 1
ATOM 1443 C C . PHE A 1 182 ? 11.484 29.016 -6.484 1 98.62 182 PHE A C 1
ATOM 1445 O O . PHE A 1 182 ? 12.703 28.812 -6.48 1 98.62 182 PHE A O 1
ATOM 1452 N N . MET A 1 183 ? 10.602 28.266 -7.23 1 98.62 183 MET A N 1
ATOM 1453 C CA . MET A 1 183 ? 11.055 27.172 -8.094 1 98.62 183 MET A CA 1
ATOM 1454 C C . MET A 1 183 ? 12.031 27.688 -9.141 1 98.62 183 MET A C 1
ATOM 1456 O O . MET A 1 183 ? 13.062 27.047 -9.391 1 98.62 183 MET A O 1
ATOM 1460 N N . ASP A 1 184 ? 11.758 28.812 -9.719 1 97.75 184 ASP A N 1
ATOM 1461 C CA . ASP A 1 184 ? 12.555 29.375 -10.805 1 97.75 184 ASP A CA 1
ATOM 1462 C C . ASP A 1 184 ? 13.914 29.859 -10.305 1 97.75 184 ASP A C 1
ATOM 1464 O O . ASP A 1 184 ? 14.898 29.859 -11.047 1 97.75 184 ASP A O 1
ATOM 1468 N N . GLN A 1 185 ? 13.992 30.234 -9.086 1 98.38 185 GLN A N 1
ATOM 1469 C CA . GLN A 1 185 ? 15.242 30.719 -8.508 1 98.38 185 GLN A CA 1
ATOM 1470 C C . GLN A 1 185 ? 16.141 29.562 -8.102 1 98.38 185 GLN A C 1
ATOM 1472 O O . GLN A 1 185 ? 17.328 29.766 -7.824 1 98.38 185 GLN A O 1
ATOM 1477 N N . LEU A 1 186 ? 15.609 28.375 -8.094 1 98.56 186 LEU A N 1
ATOM 1478 C CA . LEU A 1 186 ? 16.359 27.234 -7.59 1 98.56 186 LEU A CA 1
ATOM 1479 C C . LEU A 1 186 ? 16.5 26.156 -8.664 1 98.56 186 LEU A C 1
ATOM 1481 O O . LEU A 1 186 ? 16.484 24.953 -8.359 1 98.56 186 LEU A O 1
ATOM 1485 N N . THR A 1 187 ? 16.625 26.547 -9.898 1 97.06 187 THR A N 1
ATOM 1486 C CA . THR A 1 187 ? 16.75 25.625 -11.023 1 97.06 187 THR A CA 1
ATOM 1487 C C . THR A 1 187 ? 18.062 24.859 -10.969 1 97.06 187 THR A C 1
ATOM 1489 O O . THR A 1 187 ? 18.219 23.828 -11.617 1 97.06 187 THR A O 1
ATOM 1492 N N . ASP A 1 188 ? 18.984 25.359 -10.211 1 97.25 188 ASP A N 1
ATOM 1493 C CA . ASP A 1 188 ? 20.312 24.75 -10.117 1 97.25 188 ASP A CA 1
ATOM 1494 C C . ASP A 1 188 ? 20.328 23.625 -9.094 1 97.25 188 ASP A C 1
ATOM 1496 O O . ASP A 1 188 ? 21.281 22.828 -9.047 1 97.25 188 ASP A O 1
ATOM 1500 N N . LEU A 1 189 ? 19.312 23.469 -8.32 1 98.5 189 LEU A N 1
ATOM 1501 C CA . LEU A 1 189 ? 19.234 22.375 -7.348 1 98.5 189 LEU A CA 1
ATOM 1502 C C . LEU A 1 189 ? 18.938 21.047 -8.039 1 98.5 189 LEU A C 1
ATOM 1504 O O . LEU A 1 189 ? 18.438 21.031 -9.164 1 98.5 189 LEU A O 1
ATOM 1508 N N . ASP A 1 190 ? 19.234 19.984 -7.301 1 98.44 190 ASP A N 1
ATOM 1509 C CA . ASP A 1 190 ? 18.875 18.656 -7.793 1 98.44 190 ASP A CA 1
ATOM 1510 C C . ASP A 1 190 ? 17.375 18.453 -7.801 1 98.44 190 ASP A C 1
ATOM 1512 O O . ASP A 1 190 ? 16.828 17.75 -8.664 1 98.44 190 ASP A O 1
ATOM 1516 N N . LEU A 1 191 ? 16.734 19.047 -6.77 1 98.81 191 LEU A N 1
ATOM 1517 C CA . LEU A 1 191 ? 15.289 18.828 -6.637 1 98.81 191 LEU A CA 1
ATOM 1518 C C . LEU A 1 191 ? 14.656 19.906 -5.77 1 98.81 191 LEU A C 1
ATOM 1520 O O . LEU A 1 191 ? 15.25 20.359 -4.789 1 98.81 191 LEU A O 1
ATOM 1524 N N . VAL A 1 192 ? 13.5 20.375 -6.16 1 98.88 192 VAL A N 1
ATOM 1525 C CA . VAL A 1 192 ? 12.594 21.188 -5.355 1 98.88 192 VAL A CA 1
ATOM 1526 C C . VAL A 1 192 ? 11.273 20.453 -5.168 1 98.88 192 VAL A C 1
ATOM 1528 O O . VAL A 1 192 ? 10.617 20.078 -6.145 1 98.88 192 VAL A O 1
ATOM 1531 N N . VAL A 1 193 ? 10.875 20.203 -3.908 1 98.88 193 VAL A N 1
ATOM 1532 C CA . VAL A 1 193 ? 9.641 19.484 -3.605 1 98.88 193 VAL A CA 1
ATOM 1533 C C . VAL A 1 193 ? 8.609 20.453 -3.025 1 98.88 193 VAL A C 1
ATOM 1535 O O . VAL A 1 193 ? 8.898 21.172 -2.062 1 98.88 193 VAL A O 1
ATOM 1538 N N . ILE A 1 194 ? 7.477 20.469 -3.625 1 98.88 194 ILE A N 1
ATOM 1539 C CA . ILE A 1 194 ? 6.328 21.203 -3.098 1 98.88 194 ILE A CA 1
ATOM 1540 C C . ILE A 1 194 ? 5.262 20.219 -2.629 1 98.88 194 ILE A C 1
ATOM 1542 O O . ILE A 1 194 ? 4.578 19.594 -3.449 1 98.88 194 ILE A O 1
ATOM 1546 N N . ASP A 1 195 ? 5.125 20.062 -1.334 1 98.56 195 ASP A N 1
ATOM 1547 C CA . ASP A 1 195 ? 4.098 19.203 -0.761 1 98.56 195 ASP A CA 1
ATOM 1548 C C . ASP A 1 195 ? 2.77 19.953 -0.632 1 98.56 195 ASP A C 1
ATOM 1550 O O . ASP A 1 195 ? 2.609 20.797 0.247 1 98.56 195 ASP A O 1
ATOM 1554 N N . GLU A 1 196 ? 1.876 19.578 -1.479 1 98.06 196 GLU A N 1
ATOM 1555 C CA . GLU A 1 196 ? 0.568 20.219 -1.55 1 98.06 196 GLU A CA 1
ATOM 1556 C C . GLU A 1 196 ? -0.523 19.312 -0.983 1 98.06 196 GLU A C 1
ATOM 1558 O O . GLU A 1 196 ? -1.642 19.281 -1.5 1 98.06 196 GLU A O 1
ATOM 1563 N N . SER A 1 197 ? -0.206 18.625 0.042 1 96.06 197 SER A N 1
ATOM 1564 C CA . SER A 1 197 ? -1.136 17.672 0.64 1 96.06 197 SER A CA 1
ATOM 1565 C C . SER A 1 197 ? -2.406 18.359 1.119 1 96.06 197 SER A C 1
ATOM 1567 O O . SER A 1 197 ? -3.471 17.734 1.182 1 96.06 197 SER A O 1
ATOM 1569 N N . PHE A 1 198 ? -2.361 19.688 1.415 1 96.75 198 PHE A N 1
ATOM 1570 C CA . PHE A 1 198 ? -3.525 20.391 1.957 1 96.75 198 PHE A CA 1
ATOM 1571 C C . PHE A 1 198 ? -3.973 21.5 1.026 1 96.75 198 PHE A C 1
ATOM 1573 O O . PHE A 1 198 ? -4.785 22.344 1.409 1 96.75 198 PHE A O 1
ATOM 1580 N N . ILE A 1 199 ? -3.553 21.516 -0.22 1 97.06 199 ILE A N 1
ATOM 1581 C CA . ILE A 1 199 ? -3.688 22.672 -1.109 1 97.06 199 ILE A CA 1
ATOM 1582 C C . ILE A 1 199 ? -5.148 22.844 -1.51 1 97.06 199 ILE A C 1
ATOM 1584 O O . ILE A 1 199 ? -5.594 23.969 -1.785 1 97.06 199 ILE A O 1
ATOM 1588 N N . ASP A 1 200 ? -5.906 21.797 -1.526 1 94.69 200 ASP A N 1
ATOM 1589 C CA . ASP A 1 200 ? -7.293 21.844 -1.98 1 94.69 200 ASP A CA 1
ATOM 1590 C C . ASP A 1 200 ? -8.156 22.641 -1.007 1 94.69 200 ASP A C 1
ATOM 1592 O O . ASP A 1 200 ? -9.258 23.078 -1.36 1 94.69 200 ASP A O 1
ATOM 1596 N N . PHE A 1 201 ? -7.707 22.844 0.145 1 96.38 201 PHE A N 1
ATOM 1597 C CA . PHE A 1 201 ? -8.5 23.531 1.159 1 96.38 201 PHE A CA 1
ATOM 1598 C C . PHE A 1 201 ? -8.336 25.047 1.049 1 96.38 201 PHE A C 1
ATOM 1600 O O . PHE A 1 201 ? -9.078 25.797 1.687 1 96.38 201 PHE A O 1
ATOM 1607 N N . VAL A 1 202 ? -7.41 25.484 0.288 1 97.44 202 VAL A N 1
ATOM 1608 C CA . VAL A 1 202 ? -7.098 26.906 0.168 1 97.44 202 VAL A CA 1
ATOM 1609 C C . VAL A 1 202 ? -8.258 27.641 -0.515 1 97.44 202 VAL A C 1
ATOM 1611 O O . VAL A 1 202 ? -8.711 27.219 -1.587 1 97.44 202 VAL A O 1
ATOM 1614 N N . ASP A 1 203 ? -8.727 28.625 0.086 1 96.25 203 ASP A N 1
ATOM 1615 C CA . ASP A 1 203 ? -9.773 29.438 -0.524 1 96.25 203 ASP A CA 1
ATOM 1616 C C . ASP A 1 203 ? -9.297 30.875 -0.735 1 96.25 203 ASP A C 1
ATOM 1618 O O . ASP A 1 203 ? -10.078 31.75 -1.093 1 96.25 203 ASP A O 1
ATOM 1622 N N . ALA A 1 204 ? -8.039 31.156 -0.508 1 95.56 204 ALA A N 1
ATOM 1623 C CA . ALA A 1 204 ? -7.457 32.469 -0.68 1 95.56 204 ALA A CA 1
ATOM 1624 C C . ALA A 1 204 ? -7.293 32.812 -2.158 1 95.56 204 ALA A C 1
ATOM 1626 O O . ALA A 1 204 ? -7.195 34 -2.525 1 95.56 204 ALA A O 1
ATOM 1627 N N . GLU A 1 205 ? -7.16 31.781 -2.969 1 94.88 205 GLU A N 1
ATOM 1628 C CA . GLU A 1 205 ? -7.039 31.984 -4.41 1 94.88 205 GLU A CA 1
ATOM 1629 C C . GLU A 1 205 ? -7.75 30.875 -5.18 1 94.88 205 GLU A C 1
ATOM 1631 O O . GLU A 1 205 ? -7.945 29.766 -4.66 1 94.88 205 GLU A O 1
ATOM 1636 N N . ARG A 1 206 ? -8.062 31.156 -6.414 1 91.81 206 ARG A N 1
ATOM 1637 C CA . ARG A 1 206 ? -8.891 30.266 -7.215 1 91.81 206 ARG A CA 1
ATOM 1638 C C . ARG A 1 206 ? -8.102 29.047 -7.664 1 91.81 206 ARG A C 1
ATOM 1640 O O . ARG A 1 206 ? -8.625 27.922 -7.684 1 91.81 206 ARG A O 1
ATOM 1647 N N . TYR A 1 207 ? -6.859 29.203 -8.078 1 94.19 207 TYR A N 1
ATOM 1648 C CA . TYR A 1 207 ? -6 28.125 -8.555 1 94.19 207 TYR A CA 1
ATOM 1649 C C . TYR A 1 207 ? -4.688 28.094 -7.785 1 94.19 207 TYR A C 1
ATOM 1651 O O . TYR A 1 207 ? -3.637 28.453 -8.32 1 94.19 207 TYR A O 1
ATOM 1659 N N . PRO A 1 208 ? -4.711 27.516 -6.621 1 97.25 208 PRO A N 1
ATOM 1660 C CA . PRO A 1 208 ? -3.561 27.656 -5.723 1 97.25 208 PRO A CA 1
ATOM 1661 C C . PRO A 1 208 ? -2.438 26.672 -6.051 1 97.25 208 PRO A C 1
ATOM 1663 O O . PRO A 1 208 ? -1.289 26.891 -5.656 1 97.25 208 PRO A O 1
ATOM 1666 N N . SER A 1 209 ? -2.662 25.594 -6.777 1 97.56 209 SER A N 1
ATOM 1667 C CA . SER A 1 209 ? -1.679 24.531 -6.988 1 97.56 209 SER A CA 1
ATOM 1668 C C . SER A 1 209 ? -0.66 24.938 -8.047 1 97.56 209 SER A C 1
ATOM 1670 O O . SER A 1 209 ? -1.012 25.562 -9.055 1 97.56 209 SER A O 1
ATOM 1672 N N . VAL A 1 210 ? 0.577 24.516 -7.875 1 98.31 210 VAL A N 1
ATOM 1673 C CA . VAL A 1 210 ? 1.616 24.719 -8.875 1 98.31 210 VAL A CA 1
ATOM 1674 C C . VAL A 1 210 ? 1.863 23.422 -9.641 1 98.31 210 VAL A C 1
ATOM 1676 O O . VAL A 1 210 ? 2.871 23.297 -10.344 1 98.31 210 VAL A O 1
ATOM 1679 N N . GLY A 1 211 ? 0.971 22.438 -9.508 1 96.62 211 GLY A N 1
ATOM 1680 C CA . GLY A 1 211 ? 1.078 21.172 -10.203 1 96.62 211 GLY A CA 1
ATOM 1681 C C . GLY A 1 211 ? 1.318 21.328 -11.695 1 96.62 211 GLY A C 1
ATOM 1682 O O . GLY A 1 211 ? 2.316 20.844 -12.227 1 96.62 211 GLY A O 1
ATOM 1683 N N . PRO A 1 212 ? 0.493 22.078 -12.32 1 93.81 212 PRO A N 1
ATOM 1684 C CA . PRO A 1 212 ? 0.645 22.281 -13.766 1 93.81 212 PRO A CA 1
ATOM 1685 C C . PRO A 1 212 ? 1.965 22.969 -14.133 1 93.81 212 PRO A C 1
ATOM 1687 O O . PRO A 1 212 ? 2.482 22.766 -15.234 1 93.81 212 PRO A O 1
ATOM 1690 N N . ASP A 1 213 ? 2.529 23.703 -13.242 1 96.5 213 ASP A N 1
ATOM 1691 C CA . ASP A 1 213 ? 3.785 24.406 -13.492 1 96.5 213 ASP A CA 1
ATOM 1692 C C . ASP A 1 213 ? 4.98 23.484 -13.289 1 96.5 213 ASP A C 1
ATOM 1694 O O . ASP A 1 213 ? 6.035 23.688 -13.898 1 96.5 213 ASP A O 1
ATOM 1698 N N . ALA A 1 214 ? 4.828 22.516 -12.453 1 97.56 214 ALA A N 1
ATOM 1699 C CA . ALA A 1 214 ? 5.914 21.594 -12.125 1 97.56 214 ALA A CA 1
ATOM 1700 C C . ALA A 1 214 ? 6.266 20.719 -13.328 1 97.56 214 ALA A C 1
ATOM 1702 O O . ALA A 1 214 ? 7.422 20.328 -13.5 1 97.56 214 ALA A O 1
ATOM 1703 N N . VAL A 1 215 ? 5.32 20.438 -14.219 1 96.06 215 VAL A N 1
ATOM 1704 C CA . VAL A 1 215 ? 5.465 19.438 -15.266 1 96.06 215 VAL A CA 1
ATOM 1705 C C . VAL A 1 215 ? 6.484 19.906 -16.297 1 96.06 215 VAL A C 1
ATOM 1707 O O . VAL A 1 215 ? 7.082 19.094 -17 1 96.06 215 VAL A O 1
ATOM 1710 N N . ILE A 1 216 ? 6.738 21.203 -16.375 1 95.44 216 ILE A N 1
ATOM 1711 C CA . ILE A 1 216 ? 7.645 21.734 -17.391 1 95.44 216 ILE A CA 1
ATOM 1712 C C . ILE A 1 216 ? 8.992 22.062 -16.75 1 95.44 216 ILE A C 1
ATOM 1714 O O . ILE A 1 216 ? 9.844 22.703 -17.375 1 95.44 216 ILE A O 1
ATOM 1718 N N . ARG A 1 217 ? 9.203 21.781 -15.523 1 97.31 217 ARG A N 1
ATOM 1719 C CA . ARG A 1 217 ? 10.453 22.016 -14.797 1 97.31 217 ARG A CA 1
ATOM 1720 C C . ARG A 1 217 ? 11.141 20.688 -14.477 1 97.31 217 ARG A C 1
ATOM 1722 O O . ARG A 1 217 ? 10.547 19.797 -13.867 1 97.31 217 ARG A O 1
ATOM 1729 N N . PRO A 1 218 ? 12.336 20.547 -14.805 1 97.44 218 PRO A N 1
ATOM 1730 C CA . PRO A 1 218 ? 12.992 19.234 -14.75 1 97.44 218 PRO A CA 1
ATOM 1731 C C . PRO A 1 218 ? 13.383 18.828 -13.328 1 97.44 218 PRO A C 1
ATOM 1733 O O . PRO A 1 218 ? 13.758 17.688 -13.094 1 97.44 218 PRO A O 1
ATOM 1736 N N . ASN A 1 219 ? 13.281 19.781 -12.367 1 98.56 219 ASN A N 1
ATOM 1737 C CA . ASN A 1 219 ? 13.75 19.438 -11.031 1 98.56 219 ASN A CA 1
ATOM 1738 C C . ASN A 1 219 ? 12.688 19.719 -9.969 1 98.56 219 ASN A C 1
ATOM 1740 O O . ASN A 1 219 ? 13.016 20 -8.82 1 98.56 219 ASN A O 1
ATOM 1744 N N . VAL A 1 220 ? 11.383 19.719 -10.383 1 98.81 220 VAL A N 1
ATOM 1745 C CA . VAL A 1 220 ? 10.32 20.031 -9.43 1 98.81 220 VAL A CA 1
ATOM 1746 C C . VAL A 1 220 ? 9.367 18.844 -9.312 1 98.81 220 VAL A C 1
ATOM 1748 O O . VAL A 1 220 ? 9 18.234 -10.32 1 98.81 220 VAL A O 1
ATOM 1751 N N . VAL A 1 221 ? 9.008 18.516 -8.078 1 98.75 221 VAL A N 1
ATOM 1752 C CA . VAL A 1 221 ? 7.977 17.516 -7.781 1 98.75 221 VAL A CA 1
ATOM 1753 C C . VAL A 1 221 ? 6.91 18.141 -6.887 1 98.75 221 VAL A C 1
ATOM 1755 O O . VAL A 1 221 ? 7.227 18.812 -5.898 1 98.75 221 VAL A O 1
ATOM 1758 N N . VAL A 1 222 ? 5.684 18 -7.281 1 98.81 222 VAL A N 1
ATOM 1759 C CA . VAL A 1 222 ? 4.555 18.375 -6.441 1 98.81 222 VAL A CA 1
ATOM 1760 C C . VAL A 1 222 ? 3.879 17.125 -5.887 1 98.81 222 VAL A C 1
ATOM 1762 O O . VAL A 1 222 ? 3.545 16.203 -6.641 1 98.81 222 VAL A O 1
ATOM 1765 N N . LEU A 1 223 ? 3.691 17.078 -4.586 1 98.12 223 LEU A N 1
ATOM 1766 C CA . LEU A 1 223 ? 3.033 15.945 -3.936 1 98.12 223 LEU A CA 1
ATOM 1767 C C . LEU A 1 223 ? 1.601 16.297 -3.551 1 98.12 223 LEU A C 1
ATOM 1769 O O . LEU A 1 223 ? 1.337 17.406 -3.072 1 98.12 223 LEU A O 1
ATOM 1773 N N . LYS A 1 224 ? 0.758 15.367 -3.814 1 96.06 224 LYS A N 1
ATOM 1774 C CA . LYS A 1 224 ? -0.655 15.477 -3.463 1 96.06 224 LYS A CA 1
ATOM 1775 C C . LYS A 1 224 ? -1.104 14.281 -2.623 1 96.06 224 LYS A C 1
ATOM 1777 O O . LYS A 1 224 ? -0.689 13.148 -2.873 1 96.06 224 LYS A O 1
ATOM 1782 N N . SER A 1 225 ? -1.85 14.602 -1.617 1 89.56 225 SER A N 1
ATOM 1783 C CA . SER A 1 225 ? -2.486 13.555 -0.831 1 89.56 225 SER A CA 1
ATOM 1784 C C . SER A 1 225 ? -3.979 13.469 -1.129 1 89.56 225 SER A C 1
ATOM 1786 O O . SER A 1 225 ? -4.66 14.492 -1.218 1 89.56 225 SER A O 1
ATOM 1788 N N . LEU A 1 226 ? -4.453 12.328 -1.331 1 81.69 226 LEU A N 1
ATOM 1789 C CA . LEU A 1 226 ? -5.891 12.156 -1.532 1 81.69 226 LEU A CA 1
ATOM 1790 C C . LEU A 1 226 ? -6.562 11.68 -0.252 1 81.69 226 LEU A C 1
ATOM 1792 O O . LEU A 1 226 ? -7.793 11.711 -0.141 1 81.69 226 LEU A O 1
ATOM 1796 N N . GLY A 1 227 ? -5.809 11.328 0.727 1 79.75 227 GLY A N 1
ATOM 1797 C CA . GLY A 1 227 ? -6.355 10.922 2.012 1 79.75 227 GLY A CA 1
ATOM 1798 C C . GLY A 1 227 ? -6.93 12.078 2.807 1 79.75 227 GLY A C 1
ATOM 1799 O O . GLY A 1 227 ? -7.957 11.93 3.473 1 79.75 227 GLY A O 1
ATOM 1800 N N . LYS A 1 228 ? -6.348 13.188 2.66 1 79.25 228 LYS A N 1
ATOM 1801 C CA . LYS A 1 228 ? -6.758 14.352 3.447 1 79.25 228 LYS A CA 1
ATOM 1802 C C . LYS A 1 228 ? -7.973 15.031 2.826 1 79.25 228 LYS A C 1
ATOM 1804 O O . LYS A 1 228 ? -8.977 15.266 3.506 1 79.25 228 LYS A O 1
ATOM 1809 N N . ASN A 1 229 ? -7.871 15.258 1.601 1 80.88 229 ASN A N 1
ATOM 1810 C CA . ASN A 1 229 ? -8.922 16.031 0.947 1 80.88 229 ASN A CA 1
ATOM 1811 C C . ASN A 1 229 ? -10.156 15.172 0.673 1 80.88 229 ASN A C 1
ATOM 1813 O O . ASN A 1 229 ? -11.289 15.664 0.727 1 80.88 229 ASN A O 1
ATOM 1817 N N . PHE A 1 230 ? -9.867 13.914 0.406 1 77.19 230 PHE A N 1
ATOM 1818 C CA . PHE A 1 230 ? -11.008 13.039 0.154 1 77.19 230 PHE A CA 1
ATOM 1819 C C . PHE A 1 230 ? -11.492 12.398 1.448 1 77.19 230 PHE A C 1
ATOM 1821 O O . PHE A 1 230 ? -12.484 11.664 1.45 1 77.19 230 PHE A O 1
ATOM 1828 N N . GLY A 1 231 ? -10.828 12.703 2.484 1 73.06 231 GLY A N 1
ATOM 1829 C CA . GLY A 1 231 ? -11.266 12.188 3.77 1 73.06 231 GLY A CA 1
ATOM 1830 C C . GLY A 1 231 ? -11.031 10.695 3.92 1 73.06 231 GLY A C 1
ATOM 1831 O O . GLY A 1 231 ? -11.766 10.016 4.637 1 73.06 231 GLY A O 1
ATOM 1832 N N . LEU A 1 232 ? -10.094 10.133 3.23 1 81 232 LEU A N 1
ATOM 1833 C CA . LEU A 1 232 ? -9.93 8.688 3.205 1 81 232 LEU A CA 1
ATOM 1834 C C . LEU A 1 232 ? -8.492 8.297 3.551 1 81 232 LEU A C 1
ATOM 1836 O O . LEU A 1 232 ? -7.805 7.664 2.75 1 81 232 LEU A O 1
ATOM 1840 N N . HIS A 1 233 ? -8.141 8.484 4.789 1 77.88 233 HIS A N 1
ATOM 1841 C CA . HIS A 1 233 ? -6.789 8.148 5.227 1 77.88 233 HIS A CA 1
ATOM 1842 C C . HIS A 1 233 ? -6.551 6.645 5.164 1 77.88 233 HIS A C 1
ATOM 1844 O O . HIS A 1 233 ? -5.426 6.199 4.926 1 77.88 233 HIS A O 1
ATOM 1850 N N . GLY A 1 234 ? -7.574 5.961 5.277 1 81.88 234 GLY A N 1
ATOM 1851 C CA . GLY A 1 234 ? -7.457 4.516 5.387 1 81.88 234 GLY A CA 1
ATOM 1852 C C . GLY A 1 234 ? -7.172 3.834 4.062 1 81.88 234 GLY A C 1
ATOM 1853 O O . GLY A 1 234 ? -6.691 2.699 4.031 1 81.88 234 GLY A O 1
ATOM 1854 N N . ILE A 1 235 ? -7.453 4.355 3.006 1 83.38 235 ILE A N 1
ATOM 1855 C CA . ILE A 1 235 ? -7.297 3.754 1.688 1 83.38 235 ILE A CA 1
ATOM 1856 C C . ILE A 1 235 ? -5.84 3.859 1.239 1 83.38 235 ILE A C 1
ATOM 1858 O O . ILE A 1 235 ? -5.363 3.031 0.463 1 83.38 235 ILE A O 1
ATOM 1862 N N . ARG A 1 236 ? -5.094 4.809 1.793 1 87.19 236 ARG A N 1
ATOM 1863 C CA . ARG A 1 236 ? -3.697 5.062 1.458 1 87.19 236 ARG A CA 1
ATOM 1864 C C . ARG A 1 236 ? -3.535 5.359 -0.03 1 87.19 236 ARG A C 1
ATOM 1866 O O . ARG A 1 236 ? -3.154 4.477 -0.805 1 87.19 236 ARG A O 1
ATOM 1873 N N . PHE A 1 237 ? -3.729 6.512 -0.435 1 88.12 237 PHE A N 1
ATOM 1874 C CA . PHE A 1 237 ? -3.596 6.926 -1.827 1 88.12 237 PHE A CA 1
ATOM 1875 C C . PHE A 1 237 ? -2.996 8.32 -1.924 1 88.12 237 PHE A C 1
ATOM 1877 O O . PHE A 1 237 ? -3.391 9.227 -1.183 1 88.12 237 PHE A O 1
ATOM 1884 N N . GLY A 1 238 ? -2.033 8.523 -2.715 1 93.38 238 GLY A N 1
ATOM 1885 C CA . GLY A 1 238 ? -1.371 9.781 -3.051 1 93.38 238 GLY A CA 1
ATOM 1886 C C . GLY A 1 238 ? -0.772 9.781 -4.445 1 93.38 238 GLY A C 1
ATOM 1887 O O . GLY A 1 238 ? -0.701 8.742 -5.098 1 93.38 238 GLY A O 1
ATOM 1888 N N . TYR A 1 239 ? -0.457 10.977 -4.922 1 96.12 239 TYR A N 1
ATOM 1889 C CA . TYR A 1 239 ? 0.176 11.047 -6.234 1 96.12 239 TYR A CA 1
ATOM 1890 C C . TYR A 1 239 ? 1.135 12.227 -6.316 1 96.12 239 TYR A C 1
ATOM 1892 O O . TYR A 1 239 ? 1.124 13.102 -5.449 1 96.12 239 TYR A O 1
ATOM 1900 N N . MET A 1 240 ? 1.99 12.156 -7.27 1 98.12 240 MET A N 1
ATOM 1901 C CA . MET A 1 240 ? 2.9 13.266 -7.543 1 98.12 240 MET A CA 1
ATOM 1902 C C . MET A 1 240 ? 2.729 13.773 -8.969 1 98.12 240 MET A C 1
ATOM 1904 O O . MET A 1 240 ? 2.232 13.047 -9.836 1 98.12 240 MET A O 1
ATOM 1908 N N . ILE A 1 241 ? 3.01 15.023 -9.156 1 98.25 241 ILE A N 1
ATOM 1909 C CA . ILE A 1 241 ? 3.045 15.695 -10.453 1 98.25 241 ILE A CA 1
ATOM 1910 C C . ILE A 1 241 ? 4.453 16.219 -10.719 1 98.25 241 ILE A C 1
ATOM 1912 O O . ILE A 1 241 ? 5.016 16.953 -9.906 1 98.25 241 ILE A O 1
ATOM 1916 N N . ALA A 1 242 ? 5.031 15.82 -11.828 1 98.62 242 ALA A N 1
ATOM 1917 C CA . ALA A 1 242 ? 6.383 16.234 -12.203 1 98.62 242 ALA A CA 1
ATOM 1918 C C . ALA A 1 242 ? 6.605 16.078 -13.703 1 98.62 242 ALA A C 1
ATOM 1920 O O . ALA A 1 242 ? 5.715 15.625 -14.422 1 98.62 242 ALA A O 1
ATOM 1921 N N . ASN A 1 243 ? 7.742 16.562 -14.117 1 97.75 243 ASN A N 1
ATOM 1922 C CA . ASN A 1 243 ? 8.094 16.297 -15.516 1 97.75 243 ASN A CA 1
ATOM 1923 C C . ASN A 1 243 ? 8.18 14.805 -15.797 1 97.75 243 ASN A C 1
ATOM 1925 O O . ASN A 1 243 ? 8.391 14.008 -14.891 1 97.75 243 ASN A O 1
ATOM 1929 N N . PRO A 1 244 ? 8.047 14.398 -17.078 1 97 244 PRO A N 1
ATOM 1930 C CA . PRO A 1 244 ? 7.977 12.984 -17.438 1 97 244 PRO A CA 1
ATOM 1931 C C . PRO A 1 244 ? 9.219 12.211 -17.016 1 97 244 PRO A C 1
ATOM 1933 O O . PRO A 1 244 ? 9.125 11.031 -16.656 1 97 244 PRO A O 1
ATOM 1936 N N . ALA A 1 245 ? 10.32 12.844 -17.016 1 97.31 245 ALA A N 1
ATOM 1937 C CA . ALA A 1 245 ? 11.555 12.148 -16.672 1 97.31 245 ALA A CA 1
ATOM 1938 C C . ALA A 1 245 ? 11.547 11.727 -15.203 1 97.31 245 ALA A C 1
ATOM 1940 O O . ALA A 1 245 ? 11.859 10.578 -14.875 1 97.31 245 ALA A O 1
ATOM 1941 N N . ILE A 1 246 ? 11.195 12.641 -14.305 1 97.88 246 ILE A N 1
ATOM 1942 C CA . ILE A 1 246 ? 11.117 12.352 -12.883 1 97.88 246 ILE A CA 1
ATOM 1943 C C . ILE A 1 246 ? 10.008 11.328 -12.625 1 97.88 246 ILE A C 1
ATOM 1945 O O . ILE A 1 246 ? 10.188 10.383 -11.859 1 97.88 246 ILE A O 1
ATOM 1949 N N . THR A 1 247 ? 8.891 11.523 -13.289 1 97.94 247 THR A N 1
ATOM 1950 C CA . THR A 1 247 ? 7.738 10.648 -13.117 1 97.94 247 THR A CA 1
ATOM 1951 C C . THR A 1 247 ? 8.086 9.219 -13.516 1 97.94 247 THR A C 1
ATOM 1953 O O . THR A 1 247 ? 7.73 8.266 -12.812 1 97.94 247 THR A O 1
ATOM 1956 N N . ALA A 1 248 ? 8.742 9.086 -14.57 1 96.38 248 ALA A N 1
ATOM 1957 C CA . ALA A 1 248 ? 9.148 7.762 -15.031 1 96.38 248 ALA A CA 1
ATOM 1958 C C . ALA A 1 248 ? 10.117 7.109 -14.055 1 96.38 248 ALA A C 1
ATOM 1960 O O . ALA A 1 248 ? 10.023 5.906 -13.781 1 96.38 248 ALA A O 1
ATOM 1961 N N . LYS A 1 249 ? 11.047 7.875 -13.562 1 96.31 249 LYS A N 1
ATOM 1962 C CA . LYS A 1 249 ? 12.039 7.371 -12.617 1 96.31 249 LYS A CA 1
ATOM 1963 C C . LYS A 1 249 ? 11.367 6.844 -11.352 1 96.31 249 LYS A C 1
ATOM 1965 O O . LYS A 1 249 ? 11.672 5.738 -10.898 1 96.31 249 LYS A O 1
ATOM 1970 N N . ILE A 1 250 ? 10.453 7.648 -10.828 1 97.06 250 ILE A N 1
ATOM 1971 C CA . ILE A 1 250 ? 9.758 7.238 -9.617 1 97.06 250 ILE A CA 1
ATOM 1972 C C . ILE A 1 250 ? 8.789 6.098 -9.938 1 97.06 250 ILE A C 1
ATOM 1974 O O . ILE A 1 250 ? 8.703 5.125 -9.188 1 97.06 250 ILE A O 1
ATOM 1978 N N . GLY A 1 251 ? 8.086 6.207 -11 1 95.31 251 GLY A N 1
ATOM 1979 C CA . GLY A 1 251 ? 7.129 5.188 -11.414 1 95.31 251 GLY A CA 1
ATOM 1980 C C . GLY A 1 251 ? 7.754 3.811 -11.555 1 95.31 251 GLY A C 1
ATOM 1981 O O . GLY A 1 251 ? 7.145 2.807 -11.18 1 95.31 251 GLY A O 1
ATOM 1982 N N . LYS A 1 252 ? 8.914 3.777 -12.047 1 92.88 252 LYS A N 1
ATOM 1983 C CA . LYS A 1 252 ? 9.617 2.514 -12.258 1 92.88 252 LYS A CA 1
ATOM 1984 C C . LYS A 1 252 ? 10.023 1.883 -10.93 1 92.88 252 LYS A C 1
ATOM 1986 O O . LYS A 1 252 ? 10.172 0.664 -10.836 1 92.88 252 LYS A O 1
ATOM 1991 N N . ALA A 1 253 ? 10.141 2.697 -9.961 1 93.94 253 ALA A N 1
ATOM 1992 C CA . ALA A 1 253 ? 10.594 2.207 -8.664 1 93.94 253 ALA A CA 1
ATOM 1993 C C . ALA A 1 253 ? 9.43 1.718 -7.816 1 93.94 253 ALA A C 1
ATOM 1995 O O . ALA A 1 253 ? 9.609 0.92 -6.891 1 93.94 253 ALA A O 1
ATOM 1996 N N . LEU A 1 254 ? 8.281 2.201 -8.086 1 94.62 254 LEU A N 1
ATOM 1997 C CA . LEU A 1 254 ? 7.109 1.795 -7.32 1 94.62 254 LEU A CA 1
ATOM 1998 C C . LEU A 1 254 ? 6.812 0.313 -7.527 1 94.62 254 LEU A C 1
ATOM 2000 O O . LEU A 1 254 ? 6.926 -0.198 -8.641 1 94.62 254 LEU A O 1
ATOM 2004 N N . PRO A 1 255 ? 6.398 -0.348 -6.41 1 92 255 PRO A N 1
ATOM 2005 C CA . PRO A 1 255 ? 6.016 -1.753 -6.566 1 92 255 PRO A CA 1
ATOM 2006 C C . PRO A 1 255 ? 4.84 -1.939 -7.523 1 92 255 PRO A C 1
ATOM 2008 O O . PRO A 1 255 ? 3.93 -1.108 -7.562 1 92 255 PRO A O 1
ATOM 2011 N N . LYS A 1 256 ? 4.898 -3.1 -8.234 1 87.38 256 LYS A N 1
ATOM 2012 C CA . LYS A 1 256 ? 3.74 -3.467 -9.047 1 87.38 256 LYS A CA 1
ATOM 2013 C C . LYS A 1 256 ? 2.504 -3.672 -8.172 1 87.38 256 LYS A C 1
ATOM 2015 O O . LYS A 1 256 ? 2.592 -4.25 -7.086 1 87.38 256 LYS A O 1
ATOM 2020 N N . TRP A 1 257 ? 1.342 -3.137 -8.594 1 85.75 257 TRP A N 1
ATOM 2021 C CA . TRP A 1 257 ? 0.069 -3.236 -7.883 1 85.75 257 TRP A CA 1
ATOM 2022 C C . TRP A 1 257 ? 0.151 -2.57 -6.516 1 85.75 257 TRP A C 1
ATOM 2024 O O . TRP A 1 257 ? -0.311 -3.129 -5.52 1 85.75 257 TRP A O 1
ATOM 2034 N N . ASN A 1 258 ? 0.786 -1.455 -6.492 1 90.62 258 ASN A N 1
ATOM 2035 C CA . ASN A 1 258 ? 0.935 -0.759 -5.219 1 90.62 258 ASN A CA 1
ATOM 2036 C C . ASN A 1 258 ? -0.364 -0.077 -4.801 1 90.62 258 ASN A C 1
ATOM 2038 O O . ASN A 1 258 ? -0.498 0.36 -3.654 1 90.62 258 ASN A O 1
ATOM 2042 N N . LEU A 1 259 ? -1.304 -0.028 -5.711 1 90.12 259 LEU A N 1
ATOM 2043 C CA . LEU A 1 259 ? -2.594 0.572 -5.391 1 90.12 259 LEU A CA 1
ATOM 2044 C C . LEU A 1 259 ? -3.627 -0.501 -5.066 1 90.12 259 LEU A C 1
ATOM 2046 O O . LEU A 1 259 ? -3.697 -1.526 -5.75 1 90.12 259 LEU A O 1
ATOM 2050 N N . ASN A 1 260 ? -4.363 -0.238 -4.027 1 87.75 260 ASN A N 1
ATOM 2051 C CA . ASN A 1 260 ? -5.391 -1.205 -3.658 1 87.75 260 ASN A CA 1
ATOM 2052 C C . ASN A 1 260 ? -6.695 -0.951 -4.41 1 87.75 260 ASN A C 1
ATOM 2054 O O . ASN A 1 260 ? -6.867 0.101 -5.027 1 87.75 260 ASN A O 1
ATOM 2058 N N . SER A 1 261 ? -7.609 -1.906 -4.328 1 87.44 261 SER A N 1
ATOM 2059 C CA . SER A 1 261 ? -8.812 -1.876 -5.152 1 87.44 261 SER A CA 1
ATOM 2060 C C . SER A 1 261 ? -9.797 -0.816 -4.66 1 87.44 261 SER A C 1
ATOM 2062 O O . SER A 1 261 ? -10.625 -0.326 -5.426 1 87.44 261 SER A O 1
ATOM 2064 N N . LEU A 1 262 ? -9.727 -0.508 -3.422 1 87.75 262 LEU A N 1
ATOM 2065 C CA . LEU A 1 262 ? -10.57 0.562 -2.908 1 87.75 262 LEU A CA 1
ATOM 2066 C C . LEU A 1 262 ? -10.172 1.906 -3.506 1 87.75 262 LEU A C 1
ATOM 2068 O O . LEU A 1 262 ? -11.031 2.711 -3.869 1 87.75 262 LEU A O 1
ATOM 2072 N N . ALA A 1 263 ? -8.898 2.127 -3.527 1 87.75 263 ALA A N 1
ATOM 2073 C CA . ALA A 1 263 ? -8.398 3.342 -4.164 1 87.75 263 ALA A CA 1
ATOM 2074 C C . ALA A 1 263 ? -8.867 3.441 -5.609 1 87.75 263 ALA A C 1
ATOM 2076 O O . ALA A 1 263 ? -9.305 4.508 -6.055 1 87.75 263 ALA A O 1
ATOM 2077 N N . GLU A 1 264 ? -8.75 2.318 -6.301 1 88.75 264 GLU A N 1
ATOM 2078 C CA . GLU A 1 264 ? -9.234 2.293 -7.68 1 88.75 264 GLU A CA 1
ATOM 2079 C C . GLU A 1 264 ? -10.719 2.648 -7.746 1 88.75 264 GLU A C 1
ATOM 2081 O O . GLU A 1 264 ? -11.133 3.467 -8.57 1 88.75 264 GLU A O 1
ATOM 2086 N N . SER A 1 265 ? -11.492 2.035 -6.91 1 89.12 265 SER A N 1
ATOM 2087 C CA . SER A 1 265 ? -12.938 2.262 -6.91 1 89.12 265 SER A CA 1
ATOM 2088 C C . SER A 1 265 ? -13.266 3.73 -6.664 1 89.12 265 SER A C 1
ATOM 2090 O O . SER A 1 265 ? -14.133 4.297 -7.328 1 89.12 265 SER A O 1
ATOM 2092 N N . VAL A 1 266 ? -12.578 4.301 -5.77 1 89.44 266 VAL A N 1
ATOM 2093 C CA . VAL A 1 266 ? -12.812 5.699 -5.43 1 89.44 266 VAL A CA 1
ATOM 2094 C C . VAL A 1 266 ? -12.445 6.59 -6.617 1 89.44 266 VAL A C 1
ATOM 2096 O O . VAL A 1 266 ? -13.195 7.504 -6.969 1 89.44 266 VAL A O 1
ATOM 2099 N N . VAL A 1 267 ? -11.336 6.344 -7.25 1 89.5 267 VAL A N 1
ATOM 2100 C CA . VAL A 1 267 ? -10.883 7.137 -8.391 1 89.5 267 VAL A CA 1
ATOM 2101 C C . VAL A 1 267 ? -11.922 7.086 -9.5 1 89.5 267 VAL A C 1
ATOM 2103 O O . VAL A 1 267 ? -12.227 8.109 -10.125 1 89.5 267 VAL A O 1
ATOM 2106 N N . PHE A 1 268 ? -12.469 5.969 -9.688 1 89.38 268 PHE A N 1
ATOM 2107 C CA . PHE A 1 268 ? -13.422 5.793 -10.781 1 89.38 268 PHE A CA 1
ATOM 2108 C C . PHE A 1 268 ? -14.766 6.414 -10.43 1 89.38 268 PHE A C 1
ATOM 2110 O O . PHE A 1 268 ? -15.562 6.727 -11.32 1 89.38 268 PHE A O 1
ATOM 2117 N N . MET A 1 269 ? -15.031 6.684 -9.156 1 90.88 269 MET A N 1
ATOM 2118 C CA . MET A 1 269 ? -16.266 7.305 -8.719 1 90.88 269 MET A CA 1
ATOM 2119 C C . MET A 1 269 ? -16.156 8.828 -8.75 1 90.88 269 MET A C 1
ATOM 2121 O O . MET A 1 269 ? -17.172 9.523 -8.836 1 90.88 269 MET A O 1
ATOM 2125 N N . LEU A 1 270 ? -15.008 9.352 -8.688 1 90.38 270 LEU A N 1
ATOM 2126 C CA . LEU A 1 270 ? -14.773 10.766 -8.445 1 90.38 270 LEU A CA 1
ATOM 2127 C C . LEU A 1 270 ? -15.422 11.625 -9.531 1 90.38 270 LEU A C 1
ATOM 2129 O O . LEU A 1 270 ? -15.93 12.711 -9.242 1 90.38 270 LEU A O 1
ATOM 2133 N N . LYS A 1 271 ? -15.383 11.141 -10.75 1 90.25 271 LYS A N 1
ATOM 2134 C CA . LYS A 1 271 ? -15.93 11.914 -11.867 1 90.25 271 LYS A CA 1
ATOM 2135 C C . LYS A 1 271 ? -17.406 12.242 -11.641 1 90.25 271 LYS A C 1
ATOM 2137 O O . LYS A 1 271 ? -17.875 13.312 -12.031 1 90.25 271 LYS A O 1
ATOM 2142 N N . ASP A 1 272 ? -18.062 11.391 -11.008 1 93.69 272 ASP A N 1
ATOM 2143 C CA . ASP A 1 272 ? -19.5 11.539 -10.805 1 93.69 272 ASP A CA 1
ATOM 2144 C C . ASP A 1 272 ? -19.781 12.359 -9.555 1 93.69 272 ASP A C 1
ATOM 2146 O O . ASP A 1 272 ? -20.938 12.719 -9.289 1 93.69 272 ASP A O 1
ATOM 2150 N N . TYR A 1 273 ? -18.781 12.75 -8.789 1 94.62 273 TYR A N 1
ATOM 2151 C CA . TYR A 1 273 ? -19.016 13.422 -7.516 1 94.62 273 TYR A CA 1
ATOM 2152 C C . TYR A 1 273 ? -18.188 14.703 -7.414 1 94.62 273 TYR A C 1
ATOM 2154 O O . TYR A 1 273 ? -17.828 15.133 -6.316 1 94.62 273 TYR A O 1
ATOM 2162 N N . GLU A 1 274 ? -17.859 15.273 -8.508 1 93.06 274 GLU A N 1
ATOM 2163 C CA . GLU A 1 274 ? -17.047 16.484 -8.531 1 93.06 274 GLU A CA 1
ATOM 2164 C C . GLU A 1 274 ? -17.766 17.641 -7.844 1 93.06 274 GLU A C 1
ATOM 2166 O O . GLU A 1 274 ? -17.156 18.422 -7.113 1 93.06 274 GLU A O 1
ATOM 2171 N N . ALA A 1 275 ? -19.062 17.797 -8.133 1 95.25 275 ALA A N 1
ATOM 2172 C CA . ALA A 1 275 ? -19.844 18.875 -7.531 1 95.25 275 ALA A CA 1
ATOM 2173 C C . ALA A 1 275 ? -19.906 18.734 -6.016 1 95.25 275 ALA A C 1
ATOM 2175 O O . ALA A 1 275 ? -19.766 19.719 -5.281 1 95.25 275 ALA A O 1
ATOM 2176 N N . GLU A 1 276 ? -20.125 17.531 -5.562 1 95.31 276 GLU A N 1
ATOM 2177 C CA . GLU A 1 276 ? -20.156 17.266 -4.125 1 95.31 276 GLU A CA 1
ATOM 2178 C C . GLU A 1 276 ? -18.812 17.531 -3.471 1 95.31 276 GLU A C 1
ATOM 2180 O O . GLU A 1 276 ? -18.75 18.016 -2.338 1 95.31 276 GLU A O 1
ATOM 2185 N N . TYR A 1 277 ? -17.797 17.266 -4.164 1 94.19 277 TYR A N 1
ATOM 2186 C CA . TYR A 1 277 ? -16.469 17.516 -3.65 1 94.19 277 TYR A CA 1
ATOM 2187 C C . TYR A 1 277 ? -16.234 19.016 -3.475 1 94.19 277 TYR A C 1
ATOM 2189 O O . TYR A 1 277 ? -15.758 19.453 -2.422 1 94.19 277 TYR A O 1
ATOM 2197 N N . ARG A 1 278 ? -16.578 19.781 -4.473 1 94.31 278 ARG A N 1
ATOM 2198 C CA . ARG A 1 278 ? -16.422 21.234 -4.402 1 94.31 278 ARG A CA 1
ATOM 2199 C C . ARG A 1 278 ? -17.25 21.812 -3.26 1 94.31 278 ARG A C 1
ATOM 2201 O O . ARG A 1 278 ? -16.781 22.703 -2.547 1 94.31 278 ARG A O 1
ATOM 2208 N N . GLU A 1 279 ? -18.406 21.297 -3.141 1 96.25 279 GLU A N 1
ATOM 2209 C CA . GLU A 1 279 ? -19.266 21.75 -2.055 1 96.25 279 GLU A CA 1
ATOM 2210 C C . GLU A 1 279 ? -18.656 21.422 -0.693 1 96.25 279 GLU A C 1
ATOM 2212 O O . GLU A 1 279 ? -18.766 22.219 0.247 1 96.25 279 GLU A O 1
ATOM 2217 N N . SER A 1 280 ? -18.078 20.281 -0.592 1 95.5 280 SER A N 1
ATOM 2218 C CA . SER A 1 280 ? -17.453 19.875 0.664 1 95.5 280 SER A CA 1
ATOM 2219 C C . SER A 1 280 ? -16.344 20.844 1.059 1 95.5 280 SER A C 1
ATOM 2221 O O . SER A 1 280 ? -16.172 21.156 2.238 1 95.5 280 SER A O 1
ATOM 2223 N N . LEU A 1 281 ? -15.586 21.312 0.105 1 95.56 281 LEU A N 1
ATOM 2224 C CA . LEU A 1 281 ? -14.508 22.266 0.365 1 95.56 281 LEU A CA 1
ATOM 2225 C C . LEU A 1 281 ? -15.07 23.609 0.812 1 95.56 281 LEU A C 1
ATOM 2227 O O . LEU A 1 281 ? -14.5 24.266 1.688 1 95.56 281 LEU A O 1
ATOM 2231 N N . ARG A 1 282 ? -16.156 24 0.231 1 96.25 282 ARG A N 1
ATOM 2232 C CA . ARG A 1 282 ? -16.812 25.25 0.62 1 96.25 282 ARG A CA 1
ATOM 2233 C C . ARG A 1 282 ? -17.312 25.172 2.057 1 96.25 282 ARG A C 1
ATOM 2235 O O . ARG A 1 282 ? -17.125 26.109 2.836 1 96.25 282 ARG A O 1
ATOM 2242 N N . LEU A 1 283 ? -17.953 24.094 2.367 1 96.44 283 LEU A N 1
ATOM 2243 C CA . LEU A 1 283 ? -18.469 23.891 3.717 1 96.44 283 LEU A CA 1
ATOM 2244 C C . LEU A 1 283 ? -17.344 23.906 4.738 1 96.44 283 LEU A C 1
ATOM 2246 O O . LEU A 1 283 ? -17.484 24.484 5.816 1 96.44 283 LEU A O 1
ATOM 2250 N N . LEU A 1 284 ? -16.281 23.297 4.344 1 95.81 284 LEU A N 1
ATOM 2251 C CA . LEU A 1 284 ? -15.125 23.25 5.238 1 95.81 284 LEU A CA 1
ATOM 2252 C C . LEU A 1 284 ? -14.539 24.641 5.457 1 95.81 284 LEU A C 1
ATOM 2254 O O . LEU A 1 284 ? -14.133 24.969 6.57 1 95.81 284 LEU A O 1
ATOM 2258 N N . SER A 1 285 ? -14.469 25.406 4.418 1 96.88 285 SER A N 1
ATOM 2259 C CA . SER A 1 285 ? -13.984 26.781 4.531 1 96.88 285 SER A CA 1
ATOM 2260 C C . SER A 1 285 ? -14.852 27.594 5.484 1 96.88 285 SER A C 1
ATOM 2262 O O . SER A 1 285 ? -14.336 28.359 6.293 1 96.88 285 SER A O 1
ATOM 2264 N N . ARG A 1 286 ? -16.094 27.406 5.402 1 97.5 286 ARG A N 1
ATOM 2265 C CA . ARG A 1 286 ? -17.031 28.078 6.305 1 97.5 286 ARG A CA 1
ATOM 2266 C C . ARG A 1 286 ? -16.812 27.641 7.746 1 97.5 286 ARG A C 1
ATOM 2268 O O . ARG A 1 286 ? -16.781 28.469 8.656 1 97.5 286 ARG A O 1
ATOM 2275 N N . ASP A 1 287 ? -16.688 26.344 7.91 1 97.88 287 ASP A N 1
ATOM 2276 C CA . ASP A 1 287 ? -16.438 25.797 9.242 1 97.88 287 ASP A CA 1
ATOM 2277 C C . ASP A 1 287 ? -15.141 26.344 9.82 1 97.88 287 ASP A C 1
ATOM 2279 O O . ASP A 1 287 ? -15.047 26.609 11.023 1 97.88 287 ASP A O 1
ATOM 2283 N N . ARG A 1 288 ? -14.148 26.438 9.008 1 98.19 288 ARG A N 1
ATOM 2284 C CA . ARG A 1 288 ? -12.859 26.969 9.438 1 98.19 288 ARG A CA 1
ATOM 2285 C C . ARG A 1 288 ? -13.008 28.375 9.992 1 98.19 288 ARG A C 1
ATOM 2287 O O . ARG A 1 288 ? -12.461 28.703 11.047 1 98.19 288 ARG A O 1
ATOM 2294 N N . MET A 1 289 ? -13.766 29.188 9.281 1 97.88 289 MET A N 1
ATOM 2295 C CA . MET A 1 289 ? -14 30.562 9.695 1 97.88 289 MET A CA 1
ATOM 2296 C C . MET A 1 289 ? -14.75 30.609 11.023 1 97.88 289 MET A C 1
ATOM 2298 O O . MET A 1 289 ? -14.367 31.344 11.938 1 97.88 289 MET A O 1
ATOM 2302 N N . ARG A 1 290 ? -15.766 29.828 11.102 1 98.12 290 ARG A N 1
ATOM 2303 C CA . ARG A 1 290 ? -16.578 29.812 12.305 1 98.12 290 ARG A CA 1
ATOM 2304 C C . ARG A 1 290 ? -15.781 29.297 13.5 1 98.12 290 ARG A C 1
ATOM 2306 O O . ARG A 1 290 ? -15.906 29.812 14.609 1 98.12 290 ARG A O 1
ATOM 2313 N N . MET A 1 291 ? -15.062 28.266 13.25 1 98.5 291 MET A N 1
ATOM 2314 C CA . MET A 1 291 ? -14.234 27.703 14.312 1 98.5 291 MET A CA 1
ATOM 2315 C C . MET A 1 291 ? -13.195 28.703 14.789 1 98.5 291 MET A C 1
ATOM 2317 O O . MET A 1 291 ? -12.961 28.844 15.984 1 98.5 291 MET A O 1
ATOM 2321 N N . ALA A 1 292 ? -12.562 29.375 13.875 1 98.44 292 ALA A N 1
ATOM 2322 C CA . ALA A 1 292 ? -11.586 30.406 14.227 1 98.44 292 ALA A CA 1
ATOM 2323 C C . ALA A 1 292 ? -12.227 31.484 15.094 1 98.44 292 ALA A C 1
ATOM 2325 O O . ALA A 1 292 ? -11.641 31.922 16.094 1 98.44 292 ALA A O 1
ATOM 2326 N N . GLU A 1 293 ? -13.367 31.859 14.75 1 98.06 293 GLU A N 1
ATOM 2327 C CA . GLU A 1 293 ? -14.094 32.875 15.508 1 98.06 293 GLU A CA 1
ATOM 2328 C C . GLU A 1 293 ? -14.383 32.406 16.922 1 98.06 293 GLU A C 1
ATOM 2330 O O . GLU A 1 293 ? -14.234 33.156 17.891 1 98.06 293 GLU A O 1
ATOM 2335 N N . SER A 1 294 ? -14.828 31.188 17 1 98.06 294 SER A N 1
ATOM 2336 C CA . SER A 1 294 ? -15.125 30.625 18.312 1 98.06 294 SER A CA 1
ATOM 2337 C C . SER A 1 294 ? -13.867 30.547 19.172 1 98.06 294 SER A C 1
ATOM 2339 O O . SER A 1 294 ? -13.914 30.859 20.359 1 98.06 294 SER A O 1
ATOM 2341 N N . LEU A 1 295 ? -12.805 30.141 18.594 1 98.38 295 LEU A N 1
ATOM 2342 C CA . LEU A 1 295 ? -11.547 30 19.312 1 98.38 295 LEU A CA 1
ATOM 2343 C C . LEU A 1 295 ? -11.031 31.359 19.766 1 98.38 295 LEU A C 1
ATOM 2345 O O . LEU A 1 295 ? -10.469 31.484 20.859 1 98.38 295 LEU A O 1
ATOM 2349 N N . MET A 1 296 ? -11.234 32.406 18.984 1 97.5 296 MET A N 1
ATOM 2350 C CA . MET A 1 296 ? -10.75 33.75 19.281 1 97.5 296 MET A CA 1
ATOM 2351 C C . MET A 1 296 ? -11.461 34.312 20.5 1 97.5 296 MET A C 1
ATOM 2353 O O . MET A 1 296 ? -10.945 35.25 21.141 1 97.5 296 MET A O 1
ATOM 2357 N N . ARG A 1 297 ? -12.539 33.75 20.828 1 96 297 ARG A N 1
ATOM 2358 C CA . ARG A 1 297 ? -13.32 34.25 21.969 1 96 297 ARG A CA 1
ATOM 2359 C C . ARG A 1 297 ? -12.812 33.656 23.281 1 96 297 ARG A C 1
ATOM 2361 O O . ARG A 1 297 ? -13.156 34.125 24.359 1 96 297 ARG A O 1
ATOM 2368 N N . VAL A 1 298 ? -12.031 32.656 23.203 1 95.62 298 VAL A N 1
ATOM 2369 C CA . VAL A 1 298 ? -11.445 32.094 24.406 1 95.62 298 VAL A CA 1
ATOM 2370 C C . VAL A 1 298 ? -10.328 32.969 24.922 1 95.62 298 VAL A C 1
ATOM 2372 O O . VAL A 1 298 ? -9.336 33.219 24.219 1 95.62 298 VAL A O 1
ATOM 2375 N N . PRO A 1 299 ? -10.445 33.406 26.125 1 93.75 299 PRO A N 1
ATOM 2376 C CA . PRO A 1 299 ? -9.461 34.375 26.641 1 93.75 299 PRO A CA 1
ATOM 2377 C C . PRO A 1 299 ? -8.047 33.781 26.719 1 93.75 299 PRO A C 1
ATOM 2379 O O . PRO A 1 299 ? -7.867 32.656 27.188 1 93.75 299 PRO A O 1
ATOM 2382 N N . GLY A 1 300 ? -7.09 34.594 26.203 1 94.94 300 GLY A N 1
ATOM 2383 C CA . GLY A 1 300 ? -5.688 34.219 26.312 1 94.94 300 GLY A CA 1
ATOM 2384 C C . GLY A 1 300 ? -5.207 33.312 25.203 1 94.94 300 GLY A C 1
ATOM 2385 O O . GLY A 1 300 ? -4.004 33.125 25.031 1 94.94 300 GLY A O 1
ATOM 2386 N N . LEU A 1 301 ? -6.062 32.812 24.438 1 96.75 301 LEU A N 1
ATOM 2387 C CA . LEU A 1 301 ? -5.715 31.922 23.344 1 96.75 301 LEU A CA 1
ATOM 2388 C C . LEU A 1 301 ? -5.176 32.719 22.141 1 96.75 301 LEU A C 1
ATOM 2390 O O . LEU A 1 301 ? -5.738 33.75 21.781 1 96.75 301 LEU A O 1
ATOM 2394 N N . THR A 1 302 ? -4.02 32.312 21.641 1 97.81 302 THR A N 1
ATOM 2395 C CA . THR A 1 302 ? -3.574 32.812 20.344 1 97.81 302 THR A CA 1
ATOM 2396 C C . THR A 1 302 ? -4.055 31.906 19.219 1 97.81 302 THR A C 1
ATOM 2398 O O . THR A 1 302 ? -3.811 30.703 19.25 1 97.81 302 THR A O 1
ATOM 2401 N N . VAL A 1 303 ? -4.738 32.406 18.312 1 98.38 303 VAL A N 1
ATOM 2402 C CA . VAL A 1 303 ? -5.258 31.672 17.156 1 98.38 303 VAL A CA 1
ATOM 2403 C C . VAL A 1 303 ? -4.539 32.094 15.891 1 98.38 303 VAL A C 1
ATOM 2405 O O . VAL A 1 303 ? -4.57 33.281 15.523 1 98.38 303 VAL A O 1
ATOM 2408 N N . TYR A 1 304 ? -3.834 31.234 15.242 1 98.25 304 TYR A N 1
ATOM 2409 C CA . TYR A 1 304 ? -3.1 31.547 14.023 1 98.25 304 TYR A CA 1
ATOM 2410 C C . TYR A 1 304 ? -3.99 31.391 12.797 1 98.25 304 TYR A C 1
ATOM 2412 O O . TYR A 1 304 ? -4.824 30.484 12.734 1 98.25 304 TYR A O 1
ATOM 2420 N N . PRO A 1 305 ? -3.844 32.281 11.891 1 96.25 305 PRO A N 1
ATOM 2421 C CA . PRO A 1 305 ? -4.602 32.125 10.648 1 96.25 305 PRO A CA 1
ATOM 2422 C C . PRO A 1 305 ? -4.25 30.828 9.914 1 96.25 305 PRO A C 1
ATOM 2424 O O . PRO A 1 305 ? -3.113 30.359 10 1 96.25 305 PRO A O 1
ATOM 2427 N N . SER A 1 306 ? -5.27 30.266 9.156 1 98.12 306 SER A N 1
ATOM 2428 C CA . SER A 1 306 ? -5.02 29 8.469 1 98.12 306 SER A CA 1
ATOM 2429 C C . SER A 1 306 ? -5.75 28.953 7.129 1 98.12 306 SER A C 1
ATOM 2431 O O . SER A 1 306 ? -6.848 29.5 6.992 1 98.12 306 SER A O 1
ATOM 2433 N N . GLN A 1 307 ? -5.074 28.344 6.176 1 97.94 307 GLN A N 1
ATOM 2434 C CA . GLN A 1 307 ? -5.719 28.031 4.906 1 97.94 307 GLN A CA 1
ATOM 2435 C C . GLN A 1 307 ? -5.914 26.531 4.746 1 97.94 307 GLN A C 1
ATOM 2437 O O . GLN A 1 307 ? -6.492 26.078 3.758 1 97.94 307 GLN A O 1
ATOM 2442 N N . GLY A 1 308 ? -5.465 25.719 5.68 1 96.81 308 GLY A N 1
ATOM 2443 C CA . GLY A 1 308 ? -5.68 24.281 5.68 1 96.81 308 GLY A CA 1
ATOM 2444 C C . GLY A 1 308 ? -6.938 23.875 6.414 1 96.81 308 GLY A C 1
ATOM 2445 O O . GLY A 1 308 ? -7.75 24.719 6.793 1 96.81 308 GLY A O 1
ATOM 2446 N N . ASN A 1 309 ? -7.148 22.594 6.559 1 96.69 309 ASN A N 1
ATOM 2447 C CA . ASN A 1 309 ? -8.297 22.109 7.312 1 96.69 309 ASN A CA 1
ATOM 2448 C C . ASN A 1 309 ? -7.953 21.906 8.781 1 96.69 309 ASN A C 1
ATOM 2450 O O . ASN A 1 309 ? -8.391 20.922 9.398 1 96.69 309 ASN A O 1
ATOM 2454 N N . PHE A 1 310 ? -7.133 22.766 9.297 1 97.88 310 PHE A N 1
ATOM 2455 C CA . PHE A 1 310 ? -6.746 22.781 10.703 1 97.88 310 PHE A CA 1
ATOM 2456 C C . PHE A 1 310 ? -6.355 24.188 11.141 1 97.88 310 PHE A C 1
ATOM 2458 O O . PHE A 1 310 ? -6.082 25.047 10.297 1 97.88 310 PHE A O 1
ATOM 2465 N N . ILE A 1 311 ? -6.367 24.391 12.414 1 98.62 311 ILE A N 1
ATOM 2466 C CA . ILE A 1 311 ? -6.004 25.672 13.016 1 98.62 311 ILE A CA 1
ATOM 2467 C C . ILE A 1 311 ? -4.992 25.453 14.141 1 98.62 311 ILE A C 1
ATOM 2469 O O . ILE A 1 311 ? -5.207 24.609 15.016 1 98.62 311 ILE A O 1
ATOM 2473 N N . LEU A 1 312 ? -3.885 26.156 14.023 1 98.56 312 LEU A N 1
ATOM 2474 C CA . LEU A 1 312 ? -2.9 26.141 15.094 1 98.56 312 LEU A CA 1
ATOM 2475 C C . LEU A 1 312 ? -3.271 27.141 16.188 1 98.56 312 LEU A C 1
ATOM 2477 O O . LEU A 1 312 ? -3.67 28.266 15.883 1 98.56 312 LEU A O 1
ATOM 2481 N N . ILE A 1 313 ? -3.137 26.734 17.453 1 98.5 313 ILE A N 1
ATOM 2482 C CA . ILE A 1 313 ? -3.357 27.656 18.562 1 98.5 313 ILE A CA 1
ATOM 2483 C C . ILE A 1 313 ? -2.203 27.547 19.547 1 98.5 313 ILE A C 1
ATOM 2485 O O . ILE A 1 313 ? -1.497 26.531 19.594 1 98.5 313 ILE A O 1
ATOM 2489 N N . LYS A 1 314 ? -1.998 28.547 20.234 1 98 314 LYS A N 1
ATOM 2490 C CA . LYS A 1 314 ? -1.147 28.547 21.422 1 98 314 LYS A CA 1
ATOM 2491 C C . LYS A 1 314 ? -1.965 28.812 22.688 1 98 314 LYS A C 1
ATOM 2493 O O . LYS A 1 314 ? -2.689 29.812 22.766 1 98 314 LYS A O 1
ATOM 2498 N N . VAL A 1 315 ? -1.848 28 23.594 1 96.81 315 VAL A N 1
ATOM 2499 C CA . VAL A 1 315 ? -2.627 28.125 24.828 1 96.81 315 VAL A CA 1
ATOM 2500 C C . VAL A 1 315 ? -2.006 29.188 25.734 1 96.81 315 VAL A C 1
ATOM 2502 O O . VAL A 1 315 ? -0.83 29.531 25.578 1 96.81 315 VAL A O 1
ATOM 2505 N N . PRO A 1 316 ? -2.842 29.719 26.625 1 94.81 316 PRO A N 1
ATOM 2506 C CA . PRO A 1 316 ? -2.312 30.703 27.562 1 94.81 316 PRO A CA 1
ATOM 2507 C C . PRO A 1 316 ? -1.134 30.172 28.375 1 94.81 316 PRO A C 1
ATOM 2509 O O . PRO A 1 316 ? -1.027 28.953 28.594 1 94.81 316 PRO A O 1
ATOM 2512 N N . GLY A 1 317 ? -0.348 31.047 28.875 1 92.38 317 GLY A N 1
ATOM 2513 C CA . GLY A 1 317 ? 0.883 30.719 29.562 1 92.38 317 GLY A CA 1
ATOM 2514 C C . GLY A 1 317 ? 0.656 29.859 30.797 1 92.38 317 GLY A C 1
ATOM 2515 O O . GLY A 1 317 ? 1.514 29.047 31.156 1 92.38 317 GLY A O 1
ATOM 2516 N N . ASN A 1 318 ? -0.417 30.047 31.391 1 91.81 318 ASN A N 1
ATOM 2517 C CA . ASN A 1 318 ? -0.688 29.297 32.625 1 91.81 318 ASN A CA 1
ATOM 2518 C C . ASN A 1 318 ? -1.306 27.938 32.312 1 91.81 318 ASN A C 1
ATOM 2520 O O . ASN A 1 318 ? -1.555 27.141 33.219 1 91.81 318 ASN A O 1
ATOM 2524 N N . TRP A 1 319 ? -1.602 27.688 31.031 1 93.88 319 TRP A N 1
ATOM 2525 C CA . TRP A 1 319 ? -2.125 26.391 30.641 1 93.88 319 TRP A CA 1
ATOM 2526 C C . TRP A 1 319 ? -0.992 25.438 30.281 1 93.88 319 TRP A C 1
ATOM 2528 O O . TRP A 1 319 ? 0.088 25.859 29.875 1 93.88 319 TRP A O 1
ATOM 2538 N N . ASN A 1 320 ? -1.209 24.156 30.531 1 91.62 320 ASN A N 1
ATOM 2539 C CA . ASN A 1 320 ? -0.356 23.078 30.047 1 91.62 320 ASN A CA 1
ATOM 2540 C C . ASN A 1 320 ? -1.028 22.297 28.922 1 91.62 320 ASN A C 1
ATOM 2542 O O . ASN A 1 320 ? -2.062 21.656 29.141 1 91.62 320 ASN A O 1
ATOM 2546 N N . GLY A 1 321 ? -0.365 22.328 27.797 1 92.62 321 GLY A N 1
ATOM 2547 C CA . GLY A 1 321 ? -0.971 21.719 26.625 1 92.62 321 GLY A CA 1
ATOM 2548 C C . GLY A 1 321 ? -1.215 20.219 26.781 1 92.62 321 GLY A C 1
ATOM 2549 O O . GLY A 1 321 ? -2.229 19.703 26.312 1 92.62 321 GLY A O 1
ATOM 2550 N N . VAL A 1 322 ? -0.328 19.516 27.391 1 92.12 322 VAL A N 1
ATOM 2551 C CA . VAL A 1 322 ? -0.439 18.078 27.609 1 92.12 322 VAL A CA 1
ATOM 2552 C C . VAL A 1 322 ? -1.593 17.781 28.562 1 92.12 322 VAL A C 1
ATOM 2554 O O . VAL A 1 322 ? -2.426 16.906 28.297 1 92.12 322 VAL A O 1
ATOM 2557 N N . ASP A 1 323 ? -1.642 18.531 29.625 1 92.69 323 ASP A N 1
ATOM 2558 C CA . ASP A 1 323 ? -2.707 18.359 30.609 1 92.69 323 ASP A CA 1
ATOM 2559 C C . ASP A 1 323 ? -4.074 18.672 30 1 92.69 323 ASP A C 1
ATOM 2561 O O . ASP A 1 323 ? -5.059 17.984 30.281 1 92.69 323 ASP A O 1
ATOM 2565 N N . MET A 1 324 ? -4.09 19.656 29.312 1 93.75 324 MET A N 1
ATOM 2566 C CA . MET A 1 324 ? -5.34 20.031 28.656 1 93.75 324 MET A CA 1
ATOM 2567 C C . MET A 1 324 ? -5.812 18.922 27.703 1 93.75 324 MET A C 1
ATOM 2569 O O . MET A 1 324 ? -6.996 18.578 27.688 1 93.75 324 MET A O 1
ATOM 2573 N N . ARG A 1 325 ? -4.914 18.453 26.828 1 92.88 325 ARG A N 1
ATOM 2574 C CA . ARG A 1 325 ? -5.227 17.344 25.953 1 92.88 325 ARG A CA 1
ATOM 2575 C C . ARG A 1 325 ? -5.832 16.172 26.719 1 92.88 325 ARG A C 1
ATOM 2577 O O . ARG A 1 325 ? -6.863 15.625 26.328 1 92.88 325 ARG A O 1
ATOM 2584 N N . ASP A 1 326 ? -5.191 15.812 27.781 1 90.12 326 ASP A N 1
ATOM 2585 C CA . ASP A 1 326 ? -5.656 14.695 28.609 1 90.12 326 ASP A CA 1
ATOM 2586 C C . ASP A 1 326 ? -7.035 14.984 29.203 1 90.12 326 ASP A C 1
ATOM 2588 O O . ASP A 1 326 ? -7.895 14.109 29.234 1 90.12 326 ASP A O 1
ATOM 2592 N N . HIS A 1 327 ? -7.238 16.172 29.688 1 91.88 327 HIS A N 1
ATOM 2593 C CA . HIS A 1 327 ? -8.523 16.594 30.234 1 91.88 327 HIS A CA 1
ATOM 2594 C C . HIS A 1 327 ? -9.617 16.516 29.188 1 91.88 327 HIS A C 1
ATOM 2596 O O . HIS A 1 327 ? -10.703 16 29.453 1 91.88 327 HIS A O 1
ATOM 2602 N N . LEU A 1 328 ? -9.352 16.984 28.031 1 93.56 328 LEU A N 1
ATOM 2603 C CA . LEU A 1 328 ? -10.328 17.031 26.938 1 93.56 328 LEU A CA 1
ATOM 2604 C C . LEU A 1 328 ? -10.773 15.625 26.547 1 93.56 328 LEU A C 1
ATOM 2606 O O . LEU A 1 328 ? -11.969 15.375 26.375 1 93.56 328 LEU A O 1
ATOM 2610 N N . ILE A 1 329 ? -9.836 14.734 26.422 1 89.5 329 ILE A N 1
ATOM 2611 C CA . ILE A 1 329 ? -10.18 13.398 25.953 1 89.5 329 ILE A CA 1
ATOM 2612 C C . ILE A 1 329 ? -10.883 12.625 27.062 1 89.5 329 ILE A C 1
ATOM 2614 O O . ILE A 1 329 ? -11.852 11.898 26.812 1 89.5 329 ILE A O 1
ATOM 2618 N N . SER A 1 330 ? -10.422 12.773 28.281 1 86.62 330 SER A N 1
ATOM 2619 C CA . SER A 1 330 ? -10.945 11.984 29.391 1 86.62 330 SER A CA 1
ATOM 2620 C C . SER A 1 330 ? -12.32 12.484 29.828 1 86.62 330 SER A C 1
ATOM 2622 O O . SER A 1 330 ? -13.195 11.688 30.156 1 86.62 330 SER A O 1
ATOM 2624 N N . GLN A 1 331 ? -12.539 13.789 29.812 1 88.94 331 GLN A N 1
ATOM 2625 C CA . GLN A 1 331 ? -13.734 14.352 30.422 1 88.94 331 GLN A CA 1
ATOM 2626 C C . GLN A 1 331 ? -14.773 14.727 29.359 1 88.94 331 GLN A C 1
ATOM 2628 O O . GLN A 1 331 ? -15.969 14.781 29.656 1 88.94 331 GLN A O 1
ATOM 2633 N N . HIS A 1 332 ? -14.297 14.953 28.188 1 90.81 332 HIS A N 1
ATOM 2634 C CA . HIS A 1 332 ? -15.234 15.516 27.219 1 90.81 332 HIS A CA 1
ATOM 2635 C C . HIS A 1 332 ? -15.25 14.688 25.938 1 90.81 332 HIS A C 1
ATOM 2637 O O . HIS A 1 332 ? -16.047 14.961 25.031 1 90.81 332 HIS A O 1
ATOM 2643 N N . GLY A 1 333 ? -14.359 13.742 25.734 1 88.94 333 GLY A N 1
ATOM 2644 C CA . GLY A 1 333 ? -14.289 12.961 24.516 1 88.94 333 GLY A CA 1
ATOM 2645 C C . GLY A 1 333 ? -13.789 13.758 23.328 1 88.94 333 GLY A C 1
ATOM 2646 O O . GLY A 1 333 ? -14.297 13.609 22.203 1 88.94 333 GLY A O 1
ATOM 2647 N N . VAL A 1 334 ? -12.953 14.688 23.594 1 92.94 334 VAL A N 1
ATOM 2648 C CA . VAL A 1 334 ? -12.359 15.516 22.547 1 92.94 334 VAL A CA 1
ATOM 2649 C C . VAL A 1 334 ? -10.891 15.156 22.359 1 92.94 334 VAL A C 1
ATOM 2651 O O . VAL A 1 334 ? -10.102 15.242 23.312 1 92.94 334 VAL A O 1
ATOM 2654 N N . TYR A 1 335 ? -10.555 14.727 21.141 1 91.38 335 TYR A N 1
ATOM 2655 C CA . TYR A 1 335 ? -9.195 14.305 20.812 1 91.38 335 TYR A CA 1
ATOM 2656 C C . TYR A 1 335 ? -8.461 15.383 20.031 1 91.38 335 TYR A C 1
ATOM 2658 O O . TYR A 1 335 ? -8.875 15.758 18.938 1 91.38 335 TYR A O 1
ATOM 2666 N N . VAL A 1 336 ? -7.363 15.922 20.656 1 94 336 VAL A N 1
ATOM 2667 C CA . VAL A 1 336 ? -6.656 17.031 20.016 1 94 336 VAL A CA 1
ATOM 2668 C C . VAL A 1 336 ? -5.199 16.641 19.781 1 94 336 VAL A C 1
ATOM 2670 O O . VAL A 1 336 ? -4.699 15.68 20.359 1 94 336 VAL A O 1
ATOM 2673 N N . ARG A 1 337 ? -4.566 17.391 18.891 1 94.06 337 ARG A N 1
ATOM 2674 C CA . ARG A 1 337 ? -3.162 17.172 18.562 1 94.06 337 ARG A CA 1
ATOM 2675 C C . ARG A 1 337 ? -2.264 18.156 19.281 1 94.06 337 ARG A C 1
ATOM 2677 O O . ARG A 1 337 ? -2.084 19.297 18.828 1 94.06 337 ARG A O 1
ATOM 2684 N N . GLU A 1 338 ? -1.674 17.656 20.391 1 92.94 338 GLU A N 1
ATOM 2685 C CA . GLU A 1 338 ? -0.62 18.406 21.047 1 92.94 338 GLU A CA 1
ATOM 2686 C C . GLU A 1 338 ? 0.687 18.344 20.266 1 92.94 338 GLU A C 1
ATOM 2688 O O . GLU A 1 338 ? 1.092 17.281 19.812 1 92.94 338 GLU A O 1
ATOM 2693 N N . CYS A 1 339 ? 1.407 19.484 20.031 1 93.38 339 CYS A N 1
ATOM 2694 C CA . CYS A 1 339 ? 2.479 19.562 19.047 1 93.38 339 CYS A CA 1
ATOM 2695 C C . CYS A 1 339 ? 3.844 19.547 19.719 1 93.38 339 CYS A C 1
ATOM 2697 O O . CYS A 1 339 ? 4.848 19.938 19.125 1 93.38 339 CYS A O 1
ATOM 2699 N N . GLY A 1 340 ? 3.934 19.188 20.969 1 90.44 340 GLY A N 1
ATOM 2700 C CA . GLY A 1 340 ? 5.207 19.156 21.672 1 90.44 340 GLY A CA 1
ATOM 2701 C C . GLY A 1 340 ? 6.223 18.234 21.016 1 90.44 340 GLY A C 1
ATOM 2702 O O . GLY A 1 340 ? 7.43 18.438 21.156 1 90.44 340 GLY A O 1
ATOM 2703 N N . ASN A 1 341 ? 5.785 17.312 20.266 1 86.19 341 ASN A N 1
ATOM 2704 C CA . ASN A 1 341 ? 6.688 16.359 19.641 1 86.19 341 ASN A CA 1
ATOM 2705 C C . ASN A 1 341 ? 7.062 16.797 18.219 1 86.19 341 ASN A C 1
ATOM 2707 O O . ASN A 1 341 ? 7.746 16.062 17.5 1 86.19 341 ASN A O 1
ATOM 2711 N N . LYS A 1 342 ? 6.664 17.906 17.812 1 89.75 342 LYS A N 1
ATOM 2712 C CA . LYS A 1 342 ? 7.062 18.453 16.516 1 89.75 342 LYS A CA 1
ATOM 2713 C C . LYS A 1 342 ? 8.305 19.344 16.656 1 89.75 342 LYS A C 1
ATOM 2715 O O . LYS A 1 342 ? 8.352 20.219 17.516 1 89.75 342 LYS A O 1
ATOM 2720 N N . LEU A 1 343 ? 9.234 19.156 15.836 1 88.69 343 LEU A N 1
ATOM 2721 C CA . LEU A 1 343 ? 10.422 20 15.82 1 88.69 343 LEU A CA 1
ATOM 2722 C C . LEU A 1 343 ? 10.055 21.453 15.586 1 88.69 343 LEU A C 1
ATOM 2724 O O . LEU A 1 343 ? 9.297 21.781 14.664 1 88.69 343 LEU A O 1
ATOM 2728 N N . GLY A 1 344 ? 10.492 22.266 16.422 1 89.88 344 GLY A N 1
ATOM 2729 C CA . GLY A 1 344 ? 10.234 23.688 16.281 1 89.88 344 GLY A CA 1
ATOM 2730 C C . GLY A 1 344 ? 9.023 24.156 17.062 1 89.88 344 GLY A C 1
ATOM 2731 O O . GLY A 1 344 ? 8.648 25.328 16.984 1 89.88 344 GLY A O 1
ATOM 2732 N N . MET A 1 345 ? 8.398 23.203 17.781 1 93.38 345 MET A N 1
ATOM 2733 C CA . MET A 1 345 ? 7.227 23.562 18.562 1 93.38 345 MET A CA 1
ATOM 2734 C C . MET A 1 345 ? 7.324 23.031 19.984 1 93.38 345 MET A C 1
ATOM 2736 O O . MET A 1 345 ? 8.219 22.234 20.281 1 93.38 345 MET A O 1
ATOM 2740 N N . THR A 1 346 ? 6.5 23.547 20.828 1 93.25 346 THR A N 1
ATOM 2741 C CA . THR A 1 346 ? 6.387 23.094 22.219 1 93.25 346 THR A CA 1
ATOM 2742 C C . THR A 1 346 ? 4.973 22.594 22.516 1 93.25 346 THR A C 1
ATOM 2744 O O . THR A 1 346 ? 4.082 22.719 21.672 1 93.25 346 THR A O 1
ATOM 2747 N N . SER A 1 347 ? 4.793 22.156 23.703 1 93.38 347 SER A N 1
ATOM 2748 C CA . SER A 1 347 ? 3.496 21.625 24.109 1 93.38 347 SER A CA 1
ATOM 2749 C C . SER A 1 347 ? 2.482 22.734 24.328 1 93.38 347 SER A C 1
ATOM 2751 O O . SER A 1 347 ? 1.308 22.469 24.594 1 93.38 347 SER A O 1
ATOM 2753 N N . GLN A 1 348 ? 2.895 23.953 24.219 1 95.81 348 GLN A N 1
ATOM 2754 C CA . GLN A 1 348 ? 1.968 25.062 24.297 1 95.81 348 GLN A CA 1
ATOM 2755 C C . GLN A 1 348 ? 1.126 25.172 23.031 1 95.81 348 GLN A C 1
ATOM 2757 O O . GLN A 1 348 ? 0.121 25.891 23 1 95.81 348 GLN A O 1
ATOM 2762 N N . PHE A 1 349 ? 1.57 24.5 22.016 1 97.12 349 PHE A N 1
ATOM 2763 C CA . PHE A 1 349 ? 0.881 24.578 20.734 1 97.12 349 PHE A CA 1
ATOM 2764 C C . PHE A 1 349 ? 0.026 23.344 20.5 1 97.12 349 PHE A C 1
ATOM 2766 O O . PHE A 1 349 ? 0.432 22.234 20.828 1 97.12 349 PHE A O 1
ATOM 2773 N N . LEU A 1 350 ? -1.177 23.562 19.953 1 97.38 350 LEU A N 1
ATOM 2774 C CA . LEU A 1 350 ? -2.072 22.5 19.5 1 97.38 350 LEU A CA 1
ATOM 2775 C C . LEU A 1 350 ? -2.551 22.766 18.078 1 97.38 350 LEU A C 1
ATOM 2777 O O . LEU A 1 350 ? -2.834 23.922 17.719 1 97.38 350 LEU A O 1
ATOM 2781 N N . ARG A 1 351 ? -2.574 21.766 17.312 1 97.75 351 ARG A N 1
ATOM 2782 C CA . ARG A 1 351 ? -3.223 21.828 16.016 1 97.75 351 ARG A CA 1
ATOM 2783 C C . ARG A 1 351 ? -4.609 21.203 16.062 1 97.75 351 ARG A C 1
ATOM 2785 O O . ARG A 1 351 ? -4.75 20.016 16.375 1 97.75 351 ARG A O 1
ATOM 2792 N N . LEU A 1 352 ? -5.582 21.953 15.719 1 98.12 352 LEU A N 1
ATOM 2793 C CA . LEU A 1 352 ? -6.973 21.516 15.797 1 98.12 352 LEU A CA 1
ATOM 2794 C C . LEU A 1 352 ? -7.59 21.406 14.406 1 98.12 352 LEU A C 1
ATOM 2796 O O . LEU A 1 352 ? -7.715 22.406 13.695 1 98.12 352 LEU A O 1
ATOM 2800 N N . VAL A 1 353 ? -8.031 20.266 14.078 1 96.38 353 VAL A N 1
ATOM 2801 C CA . VAL A 1 353 ? -8.672 20.062 12.781 1 96.38 353 VAL A CA 1
ATOM 2802 C C . VAL A 1 353 ? -10.031 20.75 12.758 1 96.38 353 VAL A C 1
ATOM 2804 O O . VAL A 1 353 ? -10.727 20.797 13.773 1 96.38 353 VAL A O 1
ATOM 2807 N N . VAL A 1 354 ? -10.367 21.266 11.648 1 97.31 354 VAL A N 1
ATOM 2808 C CA . VAL A 1 354 ? -11.633 21.969 11.461 1 97.31 354 VAL A CA 1
ATOM 2809 C C . VAL A 1 354 ? -12.789 20.984 11.57 1 97.31 354 VAL A C 1
ATOM 2811 O O . VAL A 1 354 ? -12.766 19.922 10.961 1 97.31 354 VAL A O 1
ATOM 2814 N N . ARG A 1 355 ? -13.734 21.297 12.344 1 95.94 355 ARG A N 1
ATOM 2815 C CA . ARG A 1 355 ? -14.898 20.438 12.57 1 95.94 355 ARG A CA 1
ATOM 2816 C C . ARG A 1 355 ? -16.188 21.266 12.562 1 95.94 355 ARG A C 1
ATOM 2818 O O . ARG A 1 355 ? -16.141 22.484 12.695 1 95.94 355 ARG A O 1
ATOM 2825 N N . PRO A 1 356 ? -17.266 20.578 12.445 1 94.12 356 PRO A N 1
ATOM 2826 C CA . PRO A 1 356 ? -18.547 21.266 12.516 1 94.12 356 PRO A CA 1
ATOM 2827 C C . PRO A 1 356 ? -18.812 21.906 13.883 1 94.12 356 PRO A C 1
ATOM 2829 O O . PRO A 1 356 ? -18.125 21.578 14.852 1 94.12 356 PRO A O 1
ATOM 2832 N N . GLU A 1 357 ? -19.859 22.656 13.891 1 95 357 GLU A N 1
ATOM 2833 C CA . GLU A 1 357 ? -20.172 23.531 15.016 1 95 357 GLU A CA 1
ATOM 2834 C C . GLU A 1 357 ? -20.406 22.734 16.297 1 95 357 GLU A C 1
ATOM 2836 O O . GLU A 1 357 ? -19.984 23.141 17.375 1 95 357 GLU A O 1
ATOM 2841 N N . ASP A 1 358 ? -21.047 21.609 16.172 1 94.5 358 ASP A N 1
ATOM 2842 C CA . ASP A 1 358 ? -21.359 20.812 17.359 1 94.5 358 ASP A CA 1
ATOM 2843 C C . ASP A 1 358 ? -20.094 20.297 18.016 1 94.5 358 ASP A C 1
ATOM 2845 O O . ASP A 1 358 ? -19.984 20.281 19.25 1 94.5 358 ASP A O 1
ATOM 2849 N N . ASP A 1 359 ? -19.188 19.906 17.25 1 95.75 359 ASP A N 1
ATOM 2850 C CA . ASP A 1 359 ? -17.906 19.453 17.781 1 95.75 359 ASP A CA 1
ATOM 2851 C C . ASP A 1 359 ? -17.125 20.594 18.406 1 95.75 359 ASP A C 1
ATOM 2853 O O . ASP A 1 359 ? -16.5 20.438 19.469 1 95.75 359 ASP A O 1
ATOM 2857 N N . VAL A 1 360 ? -17.172 21.75 17.766 1 97.81 360 VAL A N 1
ATOM 2858 C CA . VAL A 1 360 ? -16.453 22.922 18.25 1 97.81 360 VAL A CA 1
ATOM 2859 C C . VAL A 1 360 ? -17 23.359 19.609 1 97.81 360 VAL A C 1
ATOM 2861 O O . VAL A 1 360 ? -16.25 23.766 20.484 1 97.81 360 VAL A O 1
ATOM 2864 N N . ALA A 1 361 ? -18.297 23.234 19.75 1 97 361 ALA A N 1
ATOM 2865 C CA . ALA A 1 361 ? -18.922 23.562 21.016 1 97 361 ALA A CA 1
ATOM 2866 C C . ALA A 1 361 ? -18.375 22.703 22.156 1 97 361 ALA A C 1
ATOM 2868 O O . ALA A 1 361 ? -18.109 23.188 23.25 1 97 361 ALA A O 1
ATOM 2869 N N . LYS A 1 362 ? -18.219 21.453 21.859 1 96.25 362 LYS A N 1
ATOM 2870 C CA . LYS A 1 362 ? -17.641 20.547 22.844 1 96.25 362 LYS A CA 1
ATOM 2871 C C . LYS A 1 362 ? -16.203 20.938 23.203 1 96.25 362 LYS A C 1
ATOM 2873 O O . LYS A 1 362 ? -15.812 20.875 24.359 1 96.25 362 LYS A O 1
ATOM 2878 N N . LEU A 1 363 ? -15.484 21.312 22.25 1 97.88 363 LEU A N 1
ATOM 2879 C CA . LEU A 1 363 ? -14.102 21.75 22.438 1 97.88 363 LEU A CA 1
ATOM 2880 C C . LEU A 1 363 ? -14.039 22.984 23.328 1 97.88 363 LEU A C 1
ATOM 2882 O O . LEU A 1 363 ? -13.258 23.016 24.281 1 97.88 363 LEU A O 1
ATOM 2886 N N . ILE A 1 364 ? -14.883 23.969 23.016 1 97.81 364 ILE A N 1
ATOM 2887 C CA . ILE A 1 364 ? -14.898 25.234 23.766 1 97.81 364 ILE A CA 1
ATOM 2888 C C . ILE A 1 364 ? -15.32 24.969 25.203 1 97.81 364 ILE A C 1
ATOM 2890 O O . ILE A 1 364 ? -14.734 25.531 26.141 1 97.81 364 ILE A O 1
ATOM 2894 N N . ASP A 1 365 ? -16.281 24.125 25.344 1 96.44 365 ASP A N 1
ATOM 2895 C CA . ASP A 1 365 ? -16.719 23.75 26.688 1 96.44 365 ASP A CA 1
ATOM 2896 C C . ASP A 1 365 ? -15.594 23.062 27.469 1 96.44 365 ASP A C 1
ATOM 2898 O O . ASP A 1 365 ? -15.398 23.344 28.656 1 96.44 365 ASP A O 1
ATOM 2902 N N . GLY A 1 366 ? -14.961 22.188 26.797 1 96.44 366 GLY A N 1
ATOM 2903 C CA . GLY A 1 366 ? -13.836 21.516 27.422 1 96.44 366 GLY A CA 1
ATOM 2904 C C . GLY A 1 366 ? -12.727 22.453 27.828 1 96.44 366 GLY A C 1
ATOM 2905 O O . GLY A 1 366 ? -12.141 22.312 28.906 1 96.44 366 GLY A O 1
ATOM 2906 N N . MET A 1 367 ? -12.398 23.438 27.078 1 96.75 367 MET A N 1
ATOM 2907 C CA . MET A 1 367 ? -11.383 24.438 27.391 1 96.75 367 MET A CA 1
ATOM 2908 C C . MET A 1 367 ? -11.812 25.281 28.594 1 96.75 367 MET A C 1
ATOM 2910 O O . MET A 1 367 ? -10.992 25.594 29.469 1 96.75 367 MET A O 1
ATOM 2914 N N . ALA A 1 368 ? -13.07 25.562 28.625 1 95.69 368 ALA A N 1
ATOM 2915 C CA . ALA A 1 368 ? -13.602 26.344 29.734 1 95.69 368 ALA A CA 1
ATOM 2916 C C . ALA A 1 368 ? -13.492 25.578 31.047 1 95.69 368 ALA A C 1
ATOM 2918 O O . ALA A 1 368 ? -13.125 26.156 32.062 1 95.69 368 ALA A O 1
ATOM 2919 N N . THR A 1 369 ? -13.836 24.328 30.969 1 95.75 369 THR A N 1
ATOM 2920 C CA . THR A 1 369 ? -13.766 23.516 32.188 1 95.75 369 THR A CA 1
ATOM 2921 C C . THR A 1 369 ? -12.312 23.312 32.594 1 95.75 369 THR A C 1
ATOM 2923 O O . THR A 1 369 ? -12.023 23.234 33.812 1 95.75 369 THR A O 1
ATOM 2926 N N . TYR A 1 370 ? -11.453 23.156 31.688 1 95.56 370 TYR A N 1
ATOM 2927 C CA . TYR A 1 370 ? -10.039 23.062 32.031 1 95.56 370 TYR A CA 1
ATOM 2928 C C . TYR A 1 370 ? -9.555 24.312 32.719 1 95.56 370 TYR A C 1
ATOM 2930 O O . TYR A 1 370 ? -8.828 24.219 33.719 1 95.56 370 TYR A O 1
ATOM 2938 N N . GLU A 1 371 ? -9.945 25.469 32.25 1 93.94 371 GLU A N 1
ATOM 2939 C CA . GLU A 1 371 ? -9.57 26.734 32.844 1 93.94 371 GLU A CA 1
ATOM 2940 C C . GLU A 1 371 ? -10.047 26.812 34.312 1 93.94 371 GLU A C 1
ATOM 2942 O O . GLU A 1 371 ? -9.344 27.328 35.156 1 93.94 371 GLU A O 1
ATOM 2947 N N . ARG A 1 372 ? -11.172 26.266 34.562 1 92.44 372 ARG A N 1
ATOM 2948 C CA . ARG A 1 372 ? -11.75 26.297 35.875 1 92.44 372 ARG A CA 1
ATOM 2949 C C . ARG A 1 372 ? -10.945 25.438 36.844 1 92.44 372 ARG A C 1
ATOM 2951 O O . ARG A 1 372 ? -10.891 25.719 38.062 1 92.44 372 ARG A O 1
ATOM 2958 N N . THR A 1 373 ? -10.406 24.391 36.281 1 90.25 373 THR A N 1
ATOM 2959 C CA . THR A 1 373 ? -9.609 23.516 37.125 1 90.25 373 THR A CA 1
ATOM 2960 C C . THR A 1 373 ? -8.344 24.219 37.594 1 90.25 373 THR A C 1
ATOM 2962 O O . THR A 1 373 ? -7.727 23.812 38.594 1 90.25 373 THR A O 1
ATOM 2965 N N . LEU A 1 374 ? -7.879 25.203 36.938 1 88.06 374 LEU A N 1
ATOM 2966 C CA . LEU A 1 374 ? -6.645 25.906 37.25 1 88.06 374 LEU A CA 1
ATOM 2967 C C . LEU A 1 374 ? -6.898 27 38.281 1 88.06 374 LEU A C 1
ATOM 2969 O O . LEU A 1 374 ? -5.957 27.516 38.875 1 88.06 374 LEU A O 1
ATOM 2973 N N . ARG A 1 375 ? -8.078 27.391 38.562 1 78.06 375 ARG A N 1
ATOM 2974 C CA . ARG A 1 375 ? -8.414 28.406 39.562 1 78.06 375 ARG A CA 1
ATOM 2975 C C . ARG A 1 375 ? -8.375 27.828 40.969 1 78.06 375 ARG A C 1
ATOM 2977 O O . ARG A 1 375 ? -8.883 26.734 41.219 1 78.06 375 ARG A O 1
ATOM 2984 N N . PRO A 1 376 ? -7.402 28.312 41.688 1 64.75 376 PRO A N 1
ATOM 2985 C CA . PRO A 1 376 ? -7.359 27.859 43.094 1 64.75 376 PRO A CA 1
ATOM 2986 C C . PRO A 1 376 ? -8.734 27.844 43.75 1 64.75 376 PRO A C 1
ATOM 2988 O O . PRO A 1 376 ? -9.602 28.656 43.406 1 64.75 376 PRO A O 1
ATOM 2991 N N . GLU A 1 377 ? -9.242 26.719 44.125 1 54.09 377 GLU A N 1
ATOM 2992 C CA . GLU A 1 377 ? -10.469 26.688 44.906 1 54.09 377 GLU A CA 1
ATOM 2993 C C . GLU A 1 377 ? -10.531 27.859 45.875 1 54.09 377 GLU A C 1
ATOM 2995 O O . GLU A 1 377 ? -9.523 28.203 46.5 1 54.09 377 GLU A O 1
ATOM 3000 N N . PRO A 1 378 ? -11.438 28.734 45.75 1 47.78 378 PRO A N 1
ATOM 3001 C CA . PRO A 1 378 ? -11.508 29.688 46.844 1 47.78 378 PRO A CA 1
ATOM 3002 C C . PRO A 1 378 ? -11.312 29.031 48.219 1 47.78 378 PRO A C 1
ATOM 3004 O O . PRO A 1 378 ? -11.789 27.922 48.438 1 47.78 378 PRO A O 1
ATOM 3007 N N . HIS A 1 379 ? -10.148 29.062 48.75 1 41.78 379 HIS A N 1
ATOM 3008 C CA . HIS A 1 379 ? -10.047 28.656 50.156 1 41.78 379 HIS A CA 1
ATOM 3009 C C . HIS A 1 379 ? -11.266 29.125 50.969 1 41.78 379 HIS A C 1
ATOM 3011 O O . HIS A 1 379 ? -11.477 30.328 51.125 1 41.78 379 HIS A O 1
ATOM 3017 N N . TYR A 1 380 ? -12.328 28.484 50.875 1 41 380 TYR A N 1
ATOM 3018 C CA . TYR A 1 380 ? -13.328 28.734 51.906 1 41 380 TYR A CA 1
ATOM 3019 C C . TYR A 1 380 ? -12.703 28.625 53.312 1 41 380 TYR A C 1
ATOM 3021 O O . TYR A 1 380 ? -12.258 27.547 53.719 1 41 380 TYR A O 1
ATOM 3029 N N . VAL A 1 381 ? -12.039 29.688 53.844 1 39.38 381 VAL A N 1
ATOM 3030 C CA . VAL A 1 381 ? -11.766 29.75 55.25 1 39.38 381 VAL A CA 1
ATOM 3031 C C . VAL A 1 381 ? -13.023 29.391 56.062 1 39.38 381 VAL A C 1
ATOM 3033 O O . VAL A 1 381 ? -14.055 30.047 55.906 1 39.38 381 VAL A O 1
ATOM 3036 N N . SER A 1 382 ? -13.203 28.141 56.438 1 35.06 382 SER A N 1
ATOM 3037 C CA . SER A 1 382 ? -14.188 27.766 57.438 1 35.06 382 SER A CA 1
ATOM 3038 C C . SER A 1 382 ? -14.094 28.672 58.656 1 35.06 382 SER A C 1
ATOM 3040 O O . SER A 1 382 ? -13.109 28.625 59.406 1 35.06 382 SER A O 1
ATOM 3042 N N . TYR A 1 383 ? -14.547 29.922 58.688 1 36.12 383 TYR A N 1
ATOM 3043 C CA . TYR A 1 383 ? -14.711 30.766 59.844 1 36.12 383 TYR A CA 1
ATOM 3044 C C . TYR A 1 383 ? -15.523 30.062 60.938 1 36.12 383 TYR A C 1
ATOM 3046 O O . TYR A 1 383 ? -16.734 30.266 61.031 1 36.12 383 TYR A O 1
ATOM 3054 N N . ASN A 1 384 ? -15.422 28.766 61.188 1 32.19 384 ASN A N 1
ATOM 3055 C CA . ASN A 1 384 ? -16.203 28.234 62.312 1 32.19 384 ASN A CA 1
ATOM 3056 C C . ASN A 1 384 ? -15.695 28.75 63.656 1 32.19 384 ASN A C 1
ATOM 3058 O O . ASN A 1 384 ? -15.617 28 64.625 1 32.19 384 ASN A O 1
ATOM 3062 N N . ASP A 1 385 ? -14.727 29.688 63.844 1 29.64 385 ASP A N 1
ATOM 3063 C CA . ASP A 1 385 ? -14.508 29.953 65.25 1 29.64 385 ASP A CA 1
ATOM 3064 C C . ASP A 1 385 ? -15.758 30.578 65.938 1 29.64 385 ASP A C 1
ATOM 3066 O O . ASP A 1 385 ? -16.172 31.672 65.5 1 29.64 385 ASP A O 1
ATOM 3070 N N . ASP A 1 386 ? -16.688 29.797 66.375 1 28.73 386 ASP A N 1
ATOM 3071 C CA . ASP A 1 386 ? -17.812 30.156 67.25 1 28.73 386 ASP A CA 1
ATOM 3072 C C . ASP A 1 386 ? -17.312 30.812 68.562 1 28.73 386 ASP A C 1
ATOM 3074 O O . ASP A 1 386 ? -16.828 30.141 69.438 1 28.73 386 ASP A O 1
ATOM 3078 N N . PRO A 1 387 ? -16.531 31.891 68.625 1 28.52 387 PRO A N 1
ATOM 3079 C CA . PRO A 1 387 ? -16.219 32.438 69.938 1 28.52 387 PRO A CA 1
ATOM 3080 C C . PRO A 1 387 ? -17.469 32.75 70.75 1 28.52 387 PRO A C 1
ATOM 3082 O O . PRO A 1 387 ? -17.375 33.406 71.812 1 28.52 387 PRO A O 1
ATOM 3085 N N . LEU A 1 388 ? -18.688 32.656 70.312 1 26.8 388 LEU A N 1
ATOM 3086 C CA . LEU A 1 388 ? -19.734 33.344 71 1 26.8 388 LEU A CA 1
ATOM 3087 C C . LEU A 1 388 ? -20 32.656 72.375 1 26.8 388 LEU A C 1
ATOM 3089 O O . LEU A 1 388 ? -21.125 32.688 72.875 1 26.8 388 LEU A O 1
ATOM 3093 N N . THR A 1 389 ? -19.094 31.969 73.125 1 23.66 389 THR A N 1
ATOM 3094 C CA . THR A 1 389 ? -19.562 31.641 74.5 1 23.66 389 THR A CA 1
ATOM 3095 C C . THR A 1 389 ? -19.797 32.906 75.312 1 23.66 389 THR A C 1
ATOM 3097 O O . THR A 1 389 ? -20.219 32.812 76.438 1 23.66 389 THR A O 1
ATOM 3100 N N . GLY A 1 390 ? -19.031 33.906 75.438 1 23.72 390 GLY A N 1
ATOM 3101 C CA . GLY A 1 390 ? -19.406 34.656 76.625 1 23.72 390 GLY A CA 1
ATOM 3102 C C . GLY A 1 390 ? -20.859 35.094 76.562 1 23.72 390 GLY A C 1
ATOM 3103 O O . GLY A 1 390 ? -21.438 35.375 75.5 1 23.72 390 GLY A O 1
ATOM 3104 N N . ASP A 1 391 ? -21.734 34.844 77.625 1 22.48 391 ASP A N 1
ATOM 3105 C CA . ASP A 1 391 ? -23.156 35 77.938 1 22.48 391 ASP A CA 1
ATOM 3106 C C . ASP A 1 391 ? -23.547 36.5 77.938 1 22.48 391 ASP A C 1
ATOM 3108 O O . ASP A 1 391 ? -24.719 36.844 78.125 1 22.48 391 ASP A O 1
ATOM 3112 N N . LEU A 1 392 ? -22.984 37.469 77.438 1 20.64 392 LEU A N 1
ATOM 3113 C CA . LEU A 1 392 ? -23.531 38.594 78.188 1 20.64 392 LEU A CA 1
ATOM 3114 C C . LEU A 1 392 ? -25.062 38.531 78.25 1 20.64 392 LEU A C 1
ATOM 3116 O O . LEU A 1 392 ? -25.688 38.188 77.25 1 20.64 392 LEU A O 1
ATOM 3120 N N . PRO A 1 393 ? -25.719 38.562 79.375 1 19.55 393 PRO A N 1
ATOM 3121 C CA . PRO A 1 393 ? -27.094 38.719 79.875 1 19.55 393 PRO A CA 1
ATOM 3122 C C . PRO A 1 393 ? -27.703 40.062 79.375 1 19.55 393 PRO A C 1
ATOM 3124 O O . PRO A 1 393 ? -28.938 40.156 79.25 1 19.55 393 PRO A O 1
ATOM 3127 N N . ILE A 1 394 ? -26.781 41.031 79.25 1 17.83 394 ILE A N 1
ATOM 3128 C CA . ILE A 1 394 ? -27.156 42.375 79.688 1 17.83 394 ILE A CA 1
ATOM 3129 C C . ILE A 1 394 ? -28.391 42.844 78.938 1 17.83 394 ILE A C 1
ATOM 3131 O O . ILE A 1 394 ? -28.625 42.375 77.812 1 17.83 394 ILE A O 1
ATOM 3135 N N . THR A 1 395 ? -28.906 44.094 79.25 1 18 395 THR A N 1
ATOM 3136 C CA . THR A 1 395 ? -29.953 44.938 79.812 1 18 395 THR A CA 1
ATOM 3137 C C . THR A 1 395 ? -30.656 45.719 78.688 1 18 395 THR A C 1
ATOM 3139 O O . THR A 1 395 ? -30.109 45.906 77.625 1 18 395 THR A O 1
ATOM 3142 N N . GLY A 1 396 ? -31.922 46.312 78.938 1 17.28 396 GLY A N 1
ATOM 3143 C CA . GLY A 1 396 ? -33.156 46.812 78.312 1 17.28 396 GLY A CA 1
ATOM 3144 C C . GLY A 1 396 ? -32.938 48.062 77.5 1 17.28 396 GLY A C 1
ATOM 3145 O O . GLY A 1 396 ? -33.406 48.125 76.312 1 17.28 396 GLY A O 1
ATOM 3146 N N . THR A 1 397 ? -32.625 49.219 77.938 1 16.39 397 THR A N 1
ATOM 3147 C CA . THR A 1 397 ? -33.625 50.25 77.875 1 16.39 397 THR A CA 1
ATOM 3148 C C . THR A 1 397 ? -33.531 50.969 76.562 1 16.39 397 THR A C 1
ATOM 3150 O O . THR A 1 397 ? -34.531 51.094 75.812 1 16.39 397 THR A O 1
ATOM 3153 N N . GLY A 1 398 ? -32.844 52.281 76.312 1 16.42 398 GLY A N 1
ATOM 3154 C CA . GLY A 1 398 ? -33.5 53.562 76.25 1 16.42 398 GLY A CA 1
ATOM 3155 C C . GLY A 1 398 ? -33.594 54.125 74.875 1 16.42 398 GLY A C 1
ATOM 3156 O O . GLY A 1 398 ? -32.625 54 74.062 1 16.42 398 GLY A O 1
ATOM 3157 N N . ILE A 1 399 ? -34.781 54.531 74.125 1 16.73 399 ILE A N 1
ATOM 3158 C CA . ILE A 1 399 ? -35.438 55 72.938 1 16.73 399 ILE A CA 1
ATOM 3159 C C . ILE A 1 399 ? -34.875 56.375 72.562 1 16.73 399 ILE A C 1
ATOM 3161 O O . ILE A 1 399 ? -35.25 56.938 71.562 1 16.73 399 ILE A O 1
ATOM 3165 N N . MET A 1 400 ? -33.75 56.938 72.938 1 15.44 400 MET A N 1
ATOM 3166 C CA . MET A 1 400 ? -34.062 58.344 72.938 1 15.44 400 MET A CA 1
ATOM 3167 C C . MET A 1 400 ? -34.406 58.875 71.562 1 15.44 400 MET A C 1
ATOM 3169 O O . MET A 1 400 ? -34.031 58.25 70.562 1 15.44 400 MET A O 1
ATOM 3173 N N . ASN A 1 401 ? -34.656 60.312 71.438 1 15.56 401 ASN A N 1
ATOM 3174 C CA . ASN A 1 401 ? -35.531 61.469 71.062 1 15.56 401 ASN A CA 1
ATOM 3175 C C . ASN A 1 401 ? -35.188 62.031 69.688 1 15.56 401 ASN A C 1
ATOM 3177 O O . ASN A 1 401 ? -34.094 61.812 69.188 1 15.56 401 ASN A O 1
ATOM 3181 N N . LEU A 1 402 ? -35.781 63.312 69.312 1 15.06 402 LEU A N 1
ATOM 3182 C CA . LEU A 1 402 ? -36.625 64.125 68.438 1 15.06 402 LEU A CA 1
ATOM 3183 C C . LEU A 1 402 ? -35.812 64.938 67.438 1 15.06 402 LEU A C 1
ATOM 3185 O O . LEU A 1 402 ? -36.188 65.125 66.312 1 15.06 402 LEU A O 1
ATOM 3189 N N . GLY A 1 403 ? -34.625 65.75 67.688 1 15.27 403 GLY A N 1
ATOM 3190 C CA . GLY A 1 403 ? -35 67.125 67.375 1 15.27 403 GLY A CA 1
ATOM 3191 C C . GLY A 1 403 ? -34.938 67.438 65.938 1 15.27 403 GLY A C 1
ATOM 3192 O O . GLY A 1 403 ? -34.406 66.625 65.125 1 15.27 403 GLY A O 1
ATOM 3193 N N . SER A 1 404 ? -34.656 68.812 65.438 1 15.67 404 SER A N 1
ATOM 3194 C CA . SER A 1 404 ? -35.219 69.938 64.688 1 15.67 404 SER A CA 1
ATOM 3195 C C . SER A 1 404 ? -34.688 70 63.281 1 15.67 404 SER A C 1
ATOM 3197 O O . SER A 1 404 ? -33.594 69.5 62.969 1 15.67 404 SER A O 1
ATOM 3199 N N . LEU A 1 405 ? -35.375 70.75 62.156 1 14.84 405 LEU A N 1
ATOM 3200 C CA . LEU A 1 405 ? -35.938 71.062 60.844 1 14.84 405 LEU A CA 1
ATOM 3201 C C . LEU A 1 405 ? -34.938 71.75 59.969 1 14.84 405 LEU A C 1
ATOM 3203 O O . LEU A 1 405 ? -34.812 71.5 58.781 1 14.84 405 LEU A O 1
ATOM 3207 N N . SER A 1 406 ? -34.156 72.875 60.188 1 14.71 406 SER A N 1
ATOM 3208 C CA . SER A 1 406 ? -34.531 74.125 59.5 1 14.71 406 SER A CA 1
ATOM 3209 C C . SER A 1 406 ? -33.844 74.188 58.125 1 14.71 406 SER A C 1
ATOM 3211 O O . SER A 1 406 ? -34.5 74.375 57.094 1 14.71 406 SER A O 1
ATOM 3213 N N . SER A 1 407 ? -32.688 75 57.844 1 14.93 407 SER A N 1
ATOM 3214 C CA . SER A 1 407 ? -32.75 76.312 57.125 1 14.93 407 SER A CA 1
ATOM 3215 C C . SER A 1 407 ? -32.312 76.125 55.656 1 14.93 407 SER A C 1
ATOM 3217 O O . SER A 1 407 ? -31.766 75.062 55.281 1 14.93 407 SER A O 1
ATOM 3219 N N . ALA A 1 408 ? -31.344 77.062 55 1 15.96 408 ALA A N 1
ATOM 3220 C CA . ALA A 1 408 ? -31.547 78.188 54.094 1 15.96 408 ALA A CA 1
ATOM 3221 C C . ALA A 1 408 ? -31.141 77.812 52.688 1 15.96 408 ALA A C 1
ATOM 3223 O O . ALA A 1 408 ? -30.438 76.875 52.438 1 15.96 408 ALA A O 1
ATOM 3224 N N . GLY A 1 409 ? -30.797 78.938 51.688 1 15.3 409 GLY A N 1
ATOM 3225 C CA . GLY A 1 409 ? -31.344 79.625 50.531 1 15.3 409 GLY A CA 1
ATOM 3226 C C . GLY A 1 409 ? -30.672 79.312 49.219 1 15.3 409 GLY A C 1
ATOM 3227 O O . GLY A 1 409 ? -31.312 78.875 48.281 1 15.3 409 GLY A O 1
ATOM 3228 N N . SER A 1 410 ? -29.422 79.875 48.625 1 15.41 410 SER A N 1
ATOM 3229 C CA . SER A 1 410 ? -29.469 80.812 47.531 1 15.41 410 SER A CA 1
ATOM 3230 C C . SER A 1 410 ? -29.156 80.125 46.188 1 15.41 410 SER A C 1
ATOM 3232 O O . SER A 1 410 ? -28.453 79.125 46.156 1 15.41 410 SER A O 1
ATOM 3234 N N . LEU A 1 411 ? -29.656 80.625 44.844 1 15.38 411 LEU A N 1
ATOM 3235 C CA . LEU A 1 411 ? -30.25 80.438 43.5 1 15.38 411 LEU A CA 1
ATOM 3236 C C . LEU A 1 411 ? -29.172 80.438 42.438 1 15.38 411 LEU A C 1
ATOM 3238 O O . LEU A 1 411 ? -29.188 79.625 41.5 1 15.38 411 LEU A O 1
ATOM 3242 N N . PRO A 1 412 ? -27.938 81.188 42.25 1 15.46 412 PRO A N 1
ATOM 3243 C CA . PRO A 1 412 ? -28.031 82.062 41.094 1 15.46 412 PRO A CA 1
ATOM 3244 C C . PRO A 1 412 ? -27.875 81.375 39.75 1 15.46 412 PRO A C 1
ATOM 3246 O O . PRO A 1 412 ? -27.406 80.188 39.719 1 15.46 412 PRO A O 1
ATOM 3249 N N . SER A 1 413 ? -27.828 82.125 38.375 1 14.69 413 SER A N 1
ATOM 3250 C CA . SER A 1 413 ? -28.438 82.375 37.094 1 14.69 413 SER A CA 1
ATOM 3251 C C . SER A 1 413 ? -27.562 81.938 35.938 1 14.69 413 SER A C 1
ATOM 3253 O O . SER A 1 413 ? -28.031 81.25 35.031 1 14.69 413 SER A O 1
ATOM 3255 N N . GLY A 1 414 ? -26.219 82.438 35.656 1 15.16 414 GLY A N 1
ATOM 3256 C CA . GLY A 1 414 ? -26.062 83.188 34.406 1 15.16 414 GLY A CA 1
ATOM 3257 C C . GLY A 1 414 ? -25.969 82.25 33.188 1 15.16 414 GLY A C 1
ATOM 3258 O O . GLY A 1 414 ? -25.75 81.062 33.312 1 15.16 414 GLY A O 1
ATOM 3259 N N . GLY A 1 415 ? -25.781 82.875 31.828 1 14.88 415 GLY A N 1
ATOM 3260 C CA . GLY A 1 415 ? -26.328 83 30.5 1 14.88 415 GLY A CA 1
ATOM 3261 C C . GLY A 1 415 ? -25.672 82.125 29.453 1 14.88 415 GLY A C 1
ATOM 3262 O O . GLY A 1 415 ? -24.938 81.188 29.797 1 14.88 415 GLY A O 1
ATOM 3263 N N . GLY A 1 416 ? -24.672 82.688 28.484 1 14.88 416 GLY A N 1
ATOM 3264 C CA . GLY A 1 416 ? -25 83 27.094 1 14.88 416 GLY A CA 1
ATOM 3265 C C . GLY A 1 416 ? -24.609 81.938 26.125 1 14.88 416 GLY A C 1
ATOM 3266 O O . GLY A 1 416 ? -24.188 80.812 26.547 1 14.88 416 GLY A O 1
ATOM 3267 N N . GLN A 1 417 ? -23.469 82.062 25.109 1 15.45 417 GLN A N 1
ATOM 3268 C CA . GLN A 1 417 ? -23.594 82.375 23.688 1 15.45 417 GLN A CA 1
ATOM 3269 C C . GLN A 1 417 ? -23.344 81.062 22.875 1 15.45 417 GLN A C 1
ATOM 3271 O O . GLN A 1 417 ? -22.672 80.125 23.344 1 15.45 417 GLN A O 1
ATOM 3276 N N . TYR A 1 418 ? -23.781 80.938 21.406 1 15.43 418 TYR A N 1
ATOM 3277 C CA . TYR A 1 418 ? -24.406 80.188 20.344 1 15.43 418 TYR A CA 1
ATOM 3278 C C . TYR A 1 418 ? -23.344 79.625 19.375 1 15.43 418 TYR A C 1
ATOM 3280 O O . TYR A 1 418 ? -23.531 78.562 18.781 1 15.43 418 TYR A O 1
ATOM 3288 N N . SER A 1 419 ? -22.016 79.938 19.188 1 15.91 419 SER A N 1
ATOM 3289 C CA . SER A 1 419 ? -21.719 80.188 17.781 1 15.91 419 SER A CA 1
ATOM 3290 C C . SER A 1 419 ? -21.797 78.938 16.938 1 15.91 419 SER A C 1
ATOM 3292 O O . SER A 1 419 ? -21.562 77.812 17.453 1 15.91 419 SER A O 1
ATOM 3294 N N . ASP A 1 420 ? -22.078 78.938 15.375 1 14.66 420 ASP A N 1
ATOM 3295 C CA . ASP A 1 420 ? -22.844 78.375 14.25 1 14.66 420 ASP A CA 1
ATOM 3296 C C . ASP A 1 420 ? -22 77.438 13.414 1 14.66 420 ASP A C 1
ATOM 3298 O O . ASP A 1 420 ? -22.531 76.438 12.875 1 14.66 420 ASP A O 1
ATOM 3302 N N . GLY A 1 421 ? -20.625 77.562 13.164 1 16.14 421 GLY A N 1
ATOM 3303 C CA . GLY A 1 421 ? -20.281 77.625 11.75 1 16.14 421 GLY A CA 1
ATOM 3304 C C . GLY A 1 421 ? -20.547 76.312 11 1 16.14 421 GLY A C 1
ATOM 3305 O O . GLY A 1 421 ? -20.703 75.25 11.609 1 16.14 421 GLY A O 1
ATOM 3306 N N . GLY A 1 422 ? -20.594 76.312 9.539 1 15.63 422 GLY A N 1
ATOM 3307 C CA . GLY A 1 422 ? -21.219 75.938 8.297 1 15.63 422 GLY A CA 1
ATOM 3308 C C . GLY A 1 422 ? -20.703 74.562 7.785 1 15.63 422 GLY A C 1
ATOM 3309 O O . GLY A 1 422 ? -19.609 74.188 8.141 1 15.63 422 GLY A O 1
ATOM 3310 N N . TYR A 1 423 ? -21.578 73.562 7.184 1 16.41 423 TYR A N 1
ATOM 3311 C CA . TYR A 1 423 ? -21.859 72.188 6.707 1 16.41 423 TYR A CA 1
ATOM 3312 C C . TYR A 1 423 ? -21.312 72 5.293 1 16.41 423 TYR A C 1
ATOM 3314 O O . TYR A 1 423 ? -21.5 70.938 4.699 1 16.41 423 TYR A O 1
ATOM 3322 N N . SER A 1 424 ? -20.25 72.75 4.797 1 15.98 424 SER A N 1
ATOM 3323 C CA . SER A 1 424 ? -20.484 72.688 3.359 1 15.98 424 SER A CA 1
ATOM 3324 C C . SER A 1 424 ? -20.5 71.25 2.828 1 15.98 424 SER A C 1
ATOM 3326 O O . SER A 1 424 ? -19.719 70.438 3.289 1 15.98 424 SER A O 1
ATOM 3328 N N . THR A 1 425 ? -21.578 70.812 1.888 1 15.97 425 THR A N 1
ATOM 3329 C CA . THR A 1 425 ? -22.312 69.75 1.233 1 15.97 425 THR A CA 1
ATOM 3330 C C . THR A 1 425 ? -21.547 69.25 0.015 1 15.97 425 THR A C 1
ATOM 3332 O O . THR A 1 425 ? -21.984 68.25 -0.633 1 15.97 425 THR A O 1
ATOM 3335 N N . GLY A 1 426 ? -20.25 69.625 -0.297 1 16.42 426 GLY A N 1
ATOM 3336 C CA . GLY A 1 426 ? -20.203 69.625 -1.75 1 16.42 426 GLY A CA 1
ATOM 3337 C C . GLY A 1 426 ? -20.578 68.25 -2.369 1 16.42 426 GLY A C 1
ATOM 3338 O O . GLY A 1 426 ? -20.359 67.188 -1.771 1 16.42 426 GLY A O 1
ATOM 3339 N N . ALA A 1 427 ? -21.375 68.312 -3.562 1 16.16 427 ALA A N 1
ATOM 3340 C CA . ALA A 1 427 ? -22.312 67.688 -4.473 1 16.16 427 ALA A CA 1
ATOM 3341 C C . ALA A 1 427 ? -21.641 66.5 -5.238 1 16.16 427 ALA A C 1
ATOM 3343 O O . ALA A 1 427 ? -20.422 66.438 -5.285 1 16.16 427 ALA A O 1
ATOM 3344 N N . TYR A 1 428 ? -22.531 65.875 -6.238 1 16.08 428 TYR A N 1
ATOM 3345 C CA . TYR A 1 428 ? -23.109 64.688 -6.891 1 16.08 428 TYR A CA 1
ATOM 3346 C C . TYR A 1 428 ? -22.391 64.375 -8.195 1 16.08 428 TYR A C 1
ATOM 3348 O O . TYR A 1 428 ? -22.562 63.312 -8.781 1 16.08 428 TYR A O 1
ATOM 3356 N N . SER A 1 429 ? -21.344 65.125 -8.758 1 15.73 429 SER A N 1
ATOM 3357 C CA . SER A 1 429 ? -21.609 65.188 -10.195 1 15.73 429 SER A CA 1
ATOM 3358 C C . SER A 1 429 ? -21.578 63.812 -10.828 1 15.73 429 SER A C 1
ATOM 3360 O O . SER A 1 429 ? -20.75 62.969 -10.453 1 15.73 429 SER A O 1
ATOM 3362 N N . ASN A 1 430 ? -22.656 63.469 -11.758 1 15.54 430 ASN A N 1
ATOM 3363 C CA . ASN A 1 430 ? -23.375 62.469 -12.547 1 15.54 430 ASN A CA 1
ATOM 3364 C C . ASN A 1 430 ? -22.562 62.031 -13.758 1 15.54 430 ASN A C 1
ATOM 3366 O O . ASN A 1 430 ? -23.078 61.344 -14.633 1 15.54 430 ASN A O 1
ATOM 3370 N N . GLY A 1 431 ? -21.281 62.375 -14.023 1 16.48 431 GLY A N 1
ATOM 3371 C CA . GLY A 1 431 ? -21.141 62.5 -15.461 1 16.48 431 GLY A CA 1
ATOM 3372 C C . GLY A 1 431 ? -21.562 61.219 -16.203 1 16.48 431 GLY A C 1
ATOM 3373 O O . GLY A 1 431 ? -21.656 60.156 -15.602 1 16.48 431 GLY A O 1
ATOM 3374 N N . SER A 1 432 ? -21.797 61.438 -17.656 1 16.09 432 SER A N 1
ATOM 3375 C CA . SER A 1 432 ? -22.5 61 -18.859 1 16.09 432 SER A CA 1
ATOM 3376 C C . SER A 1 432 ? -22 59.656 -19.344 1 16.09 432 SER A C 1
ATOM 3378 O O . SER A 1 432 ? -20.797 59.375 -19.281 1 16.09 432 SER A O 1
ATOM 3380 N N . TYR A 1 433 ? -22.969 58.719 -19.594 1 17.91 433 TYR A N 1
ATOM 3381 C CA . TYR A 1 433 ? -23.172 57.344 -20.109 1 17.91 433 TYR A CA 1
ATOM 3382 C C . TYR A 1 433 ? -22.734 57.25 -21.562 1 17.91 433 TYR A C 1
ATOM 3384 O O . TYR A 1 433 ? -23.516 56.844 -22.422 1 17.91 433 TYR A O 1
ATOM 3392 N N . GLN A 1 434 ? -21.703 58.031 -22.047 1 16.42 434 GLN A N 1
ATOM 3393 C CA . GLN A 1 434 ? -21.875 58 -23.5 1 16.42 434 GLN A CA 1
ATOM 3394 C C . GLN A 1 434 ? -22.047 56.562 -24 1 16.42 434 GLN A C 1
ATOM 3396 O O . GLN A 1 434 ? -21.469 55.656 -23.438 1 16.42 434 GLN A O 1
ATOM 3401 N N . ASN A 1 435 ? -22.938 56.594 -25.172 1 15.8 435 ASN A N 1
ATOM 3402 C CA . ASN A 1 435 ? -23.781 55.625 -25.891 1 15.8 435 ASN A CA 1
ATOM 3403 C C . ASN A 1 435 ? -22.953 54.469 -26.438 1 15.8 435 ASN A C 1
ATOM 3405 O O . ASN A 1 435 ? -21.719 54.5 -26.406 1 15.8 435 ASN A O 1
ATOM 3409 N N . PRO A 1 436 ? -23.094 54.375 -27.891 1 16.88 436 PRO A N 1
ATOM 3410 C CA . PRO A 1 436 ? -23.859 53.344 -28.578 1 16.88 436 PRO A CA 1
ATOM 3411 C C . PRO A 1 436 ? -22.969 52.281 -29.203 1 16.88 436 PRO A C 1
ATOM 3413 O O . PRO A 1 436 ? -23.344 51.094 -29.234 1 16.88 436 PRO A O 1
ATOM 3416 N N . PRO A 1 437 ? -21.641 52.594 -29.781 1 18.09 437 PRO A N 1
ATOM 3417 C CA . PRO A 1 437 ? -21.859 52.406 -31.219 1 18.09 437 PRO A CA 1
ATOM 3418 C C . PRO A 1 437 ? -22.094 50.969 -31.609 1 18.09 437 PRO A C 1
ATOM 3420 O O . PRO A 1 437 ? -21.734 50.031 -30.859 1 18.09 437 PRO A O 1
ATOM 3423 N N . PRO A 1 438 ? -22.266 50.812 -33.062 1 17.22 438 PRO A N 1
ATOM 3424 C CA . PRO A 1 438 ? -23.062 49.906 -33.906 1 17.22 438 PRO A CA 1
ATOM 3425 C C . PRO A 1 438 ? -22.469 48.5 -33.969 1 17.22 438 PRO A C 1
ATOM 3427 O O . PRO A 1 438 ? -21.328 48.281 -33.562 1 17.22 438 PRO A O 1
ATOM 3430 N N . THR A 1 439 ? -23.188 47.719 -34.812 1 17.53 439 THR A N 1
ATOM 3431 C CA . THR A 1 439 ? -23.672 46.406 -35.156 1 17.53 439 THR A CA 1
ATOM 3432 C C . THR A 1 439 ? -22.641 45.625 -36 1 17.53 439 THR A C 1
ATOM 3434 O O . THR A 1 439 ? -22.781 44.438 -36.25 1 17.53 439 THR A O 1
ATOM 3437 N N . THR A 1 440 ? -21.422 46.188 -36.375 1 17.94 440 THR A N 1
ATOM 3438 C CA . THR A 1 440 ? -21.312 45.75 -37.75 1 17.94 440 THR A CA 1
ATOM 3439 C C . THR A 1 440 ? -21.297 44.25 -37.844 1 17.94 440 THR A C 1
ATOM 3441 O O . THR A 1 440 ? -20.625 43.562 -37.062 1 17.94 440 THR A O 1
ATOM 3444 N N . PRO A 1 441 ? -22.031 43.781 -39 1 17.44 441 PRO A N 1
ATOM 3445 C CA . PRO A 1 441 ? -22.609 42.5 -39.406 1 17.44 441 PRO A CA 1
ATOM 3446 C C . PRO A 1 441 ? -21.562 41.375 -39.531 1 17.44 441 PRO A C 1
ATOM 3448 O O . PRO A 1 441 ? -20.375 41.688 -39.656 1 17.44 441 PRO A O 1
ATOM 3451 N N . LEU A 1 442 ? -22.062 40.312 -39.5 1 19.34 442 LEU A N 1
ATOM 3452 C CA . LEU A 1 442 ? -21.719 38.906 -39.531 1 19.34 442 LEU A CA 1
ATOM 3453 C C . LEU A 1 442 ? -21.125 38.5 -40.875 1 19.34 442 LEU A C 1
ATOM 3455 O O . LEU A 1 442 ? -20.812 37.344 -41.125 1 19.34 442 LEU A O 1
ATOM 3459 N N . PRO A 1 443 ? -20.266 39.344 -41.656 1 15.84 443 PRO A N 1
ATOM 3460 C CA . PRO A 1 443 ? -20.438 38.844 -43.031 1 15.84 443 PRO A CA 1
ATOM 3461 C C . PRO A 1 443 ? -20.328 37.344 -43.125 1 15.84 443 PRO A C 1
ATOM 3463 O O . PRO A 1 443 ? -19.75 36.688 -42.25 1 15.84 443 PRO A O 1
ATOM 3466 N N . GLU A 1 444 ? -20.891 36.875 -44.375 1 15.89 444 GLU A N 1
ATOM 3467 C CA . GLU A 1 444 ? -21.547 35.781 -45.125 1 15.89 444 GLU A CA 1
ATOM 3468 C C . GLU A 1 444 ? -20.578 34.625 -45.375 1 15.89 444 GLU A C 1
ATOM 3470 O O . GLU A 1 444 ? -20.875 33.5 -45.062 1 15.89 444 GLU A O 1
ATOM 3475 N N . ARG A 1 445 ? -20.062 34.75 -46.75 1 15.16 445 ARG A N 1
ATOM 3476 C CA . ARG A 1 445 ? -20.391 33.875 -47.906 1 15.16 445 ARG A CA 1
ATOM 3477 C C . ARG A 1 445 ? -19.594 32.594 -47.875 1 15.16 445 ARG A C 1
ATOM 3479 O O . ARG A 1 445 ? -18.562 32.5 -47.188 1 15.16 445 ARG A O 1
ATOM 3486 N N . ARG A 1 446 ? -19.594 31.922 -49.094 1 15.38 446 ARG A N 1
ATOM 3487 C CA . ARG A 1 446 ? -19.922 30.656 -49.75 1 15.38 446 ARG A CA 1
ATOM 3488 C C . ARG A 1 446 ? -18.672 29.812 -49.969 1 15.38 446 ARG A C 1
ATOM 3490 O O . ARG A 1 446 ? -18.734 28.578 -50 1 15.38 446 ARG A O 1
ATOM 3497 N N . SER A 1 447 ? -17.422 30.453 -50.312 1 14.9 447 SER A N 1
ATOM 3498 C CA . SER A 1 447 ? -17.016 30.062 -51.656 1 14.9 447 SER A CA 1
ATOM 3499 C C . SER A 1 447 ? -16.75 28.562 -51.75 1 14.9 447 SER A C 1
ATOM 3501 O O . SER A 1 447 ? -16.328 27.953 -50.75 1 14.9 447 SER A O 1
ATOM 3503 N N . ARG A 1 448 ? -16.984 28 -53.094 1 15.33 448 ARG A N 1
ATOM 3504 C CA . ARG A 1 448 ? -17.234 26.875 -53.969 1 15.33 448 ARG A CA 1
ATOM 3505 C C . ARG A 1 448 ? -16.094 25.859 -53.938 1 15.33 448 ARG A C 1
ATOM 3507 O O . ARG A 1 448 ? -15.008 26.172 -53.438 1 15.33 448 ARG A O 1
ATOM 3514 N N . ARG A 1 449 ? -16.141 24.969 -55.031 1 15.44 449 ARG A N 1
ATOM 3515 C CA . ARG A 1 449 ? -16.156 23.578 -55.438 1 15.44 449 ARG A CA 1
ATOM 3516 C C . ARG A 1 449 ? -14.781 23.125 -55.906 1 15.44 449 ARG A C 1
ATOM 3518 O O . ARG A 1 449 ? -14.539 21.922 -56.062 1 15.44 449 ARG A O 1
ATOM 3525 N N . PRO A 1 450 ? -13.625 23.891 -56.25 1 15.02 450 PRO A N 1
ATOM 3526 C CA . PRO A 1 450 ? -13.141 23.531 -57.594 1 15.02 450 PRO A CA 1
ATOM 3527 C C . PRO A 1 450 ? -12.805 22.047 -57.75 1 15.02 450 PRO A C 1
ATOM 3529 O O . PRO A 1 450 ? -12.422 21.406 -56.75 1 15.02 450 PRO A O 1
ATOM 3532 N N . VAL A 1 451 ? -13.117 21.406 -59.031 1 15.59 451 VAL A N 1
ATOM 3533 C CA . VAL A 1 451 ? -13.203 20.172 -59.812 1 15.59 451 VAL A CA 1
ATOM 3534 C C . VAL A 1 451 ? -11.805 19.625 -60.031 1 15.59 451 VAL A C 1
ATOM 3536 O O . VAL A 1 451 ? -11.586 18.406 -59.969 1 15.59 451 VAL A O 1
ATOM 3539 N N . TYR A 1 452 ? -10.789 20.469 -60.75 1 14.98 452 TYR A N 1
ATOM 3540 C CA . TYR A 1 452 ? -10.289 20.031 -62.031 1 14.98 452 TYR A CA 1
ATOM 3541 C C . TYR A 1 452 ? -9.594 18.672 -61.906 1 14.98 452 TYR A C 1
ATOM 3543 O O . TYR A 1 452 ? -9.18 18.281 -60.812 1 14.98 452 TYR A O 1
ATOM 3551 N N . ASN A 1 453 ? -8.922 18.312 -63.188 1 14.98 453 ASN A N 1
ATOM 3552 C CA . ASN A 1 453 ? -8.703 17.422 -64.312 1 14.98 453 ASN A CA 1
ATOM 3553 C C . ASN A 1 453 ? -7.531 16.469 -64.062 1 14.98 453 ASN A C 1
ATOM 3555 O O . ASN A 1 453 ? -7.664 15.25 -64.188 1 14.98 453 ASN A O 1
ATOM 3559 N N . GLY A 1 454 ? -6.262 16.891 -6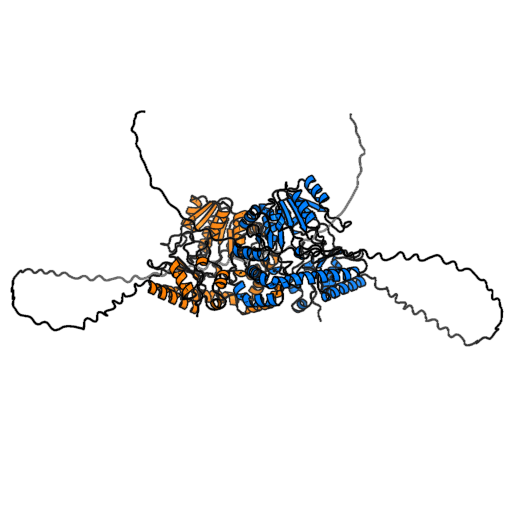4.688 1 14.93 454 GLY A N 1
ATOM 3560 C CA . GLY A 1 454 ? -5.609 16.328 -65.812 1 14.93 454 GLY A CA 1
ATOM 3561 C C . GLY A 1 454 ? -4.832 15.062 -65.562 1 14.93 454 GLY A C 1
ATOM 3562 O O . GLY A 1 454 ? -4.637 14.711 -64.375 1 14.93 454 GLY A O 1
ATOM 3563 N N . HIS A 1 455 ? -3.648 14.906 -66.375 1 15.08 455 HIS A N 1
ATOM 3564 C CA . HIS A 1 455 ? -3.07 14.062 -67.438 1 15.08 455 HIS A CA 1
ATOM 3565 C C . HIS A 1 455 ? -2.154 13 -66.812 1 15.08 455 HIS A C 1
ATOM 3567 O O . HIS A 1 455 ? -2.322 11.805 -67.125 1 15.08 455 HIS A O 1
ATOM 3573 N N . ASN A 1 456 ? -0.673 13.148 -67.188 1 14.64 456 ASN A N 1
ATOM 3574 C CA . ASN A 1 456 ? 0.143 12.531 -68.25 1 14.64 456 ASN A CA 1
ATOM 3575 C C . ASN A 1 456 ? 0.871 11.297 -67.688 1 14.64 456 ASN A C 1
ATOM 3577 O O . ASN A 1 456 ? 0.667 10.883 -66.562 1 14.64 456 ASN A O 1
ATOM 3581 N N . GLY A 1 457 ? 2.334 11.305 -68 1 14.72 457 GLY A N 1
ATOM 3582 C CA . GLY A 1 457 ? 3.303 10.711 -68.875 1 14.72 457 GLY A CA 1
ATOM 3583 C C . GLY A 1 457 ? 3.996 9.492 -68.312 1 14.72 457 GLY A C 1
ATOM 3584 O O . GLY A 1 457 ? 3.971 9.273 -67.125 1 14.72 457 GLY A O 1
ATOM 3585 N N . HIS A 1 458 ? 4.859 8.781 -69.25 1 15.29 458 HIS A N 1
ATOM 3586 C CA . HIS A 1 458 ? 5.406 7.543 -69.75 1 15.29 458 HIS A CA 1
ATOM 3587 C C . HIS A 1 458 ? 6.594 7.066 -68.938 1 15.29 458 HIS A C 1
ATOM 3589 O O . HIS A 1 458 ? 6.672 5.891 -68.562 1 15.29 458 HIS A O 1
ATOM 3595 N N . ASN A 1 459 ? 7.906 7.773 -69.062 1 14.2 459 ASN A N 1
ATOM 3596 C CA . ASN A 1 459 ? 9.016 7.262 -69.875 1 14.2 459 ASN A CA 1
ATOM 3597 C C . ASN A 1 459 ? 9.734 6.117 -69.125 1 14.2 459 ASN A C 1
ATOM 3599 O O . ASN A 1 459 ? 9.484 5.867 -67.938 1 14.2 459 ASN A O 1
ATOM 3603 N N . GLY A 1 460 ? 11.234 6.23 -69.188 1 14.35 460 GLY A N 1
ATOM 3604 C CA . GLY A 1 460 ? 12.375 5.699 -69.938 1 14.35 460 GLY A CA 1
ATOM 3605 C C . GLY A 1 460 ? 13.109 4.609 -69.188 1 14.35 460 GLY A C 1
ATOM 3606 O O . GLY A 1 460 ? 12.781 4.324 -68 1 14.35 460 GLY A O 1
ATOM 3607 N N . HIS A 1 461 ? 14.586 4.789 -69 1 14.51 461 HIS A N 1
ATOM 3608 C CA . HIS A 1 461 ? 15.773 4.238 -69.688 1 14.51 461 HIS A CA 1
ATOM 3609 C C . HIS A 1 461 ? 16.359 3.09 -68.875 1 14.51 461 HIS A C 1
ATOM 3611 O O . HIS A 1 461 ? 15.992 2.889 -67.688 1 14.51 461 HIS A O 1
ATOM 3617 N N . ASN A 1 462 ? 17.922 3.061 -68.812 1 14.38 462 ASN A N 1
ATOM 3618 C CA . ASN A 1 462 ? 19.062 2.406 -69.438 1 14.38 462 ASN A CA 1
ATOM 3619 C C . ASN A 1 462 ? 19.734 1.396 -68.562 1 14.38 462 ASN A C 1
ATOM 3621 O O . ASN A 1 462 ? 19.828 0.213 -68.875 1 14.38 462 ASN A O 1
ATOM 3625 N N . GLY A 1 463 ? 21.188 1.662 -68.188 1 14.48 463 GLY A N 1
ATOM 3626 C CA . GLY A 1 463 ? 22.438 1.158 -68.688 1 14.48 463 GLY A CA 1
ATOM 3627 C C . GLY A 1 463 ? 23.016 0.01 -67.875 1 14.48 463 GLY A C 1
ATOM 3628 O O . GLY A 1 463 ? 22.547 -0.264 -66.812 1 14.48 463 GLY A O 1
ATOM 3629 N N . SER A 1 464 ? 24.516 -0.095 -67.875 1 14.76 464 SER A N 1
ATOM 3630 C CA . SER A 1 464 ? 25.656 -0.881 -68.312 1 14.76 464 SER A CA 1
ATOM 3631 C C . SER A 1 464 ? 26.25 -1.734 -67.188 1 14.76 464 SER A C 1
ATOM 3633 O O . SER A 1 464 ? 26.391 -2.949 -67.375 1 14.76 464 SER A O 1
ATOM 3635 N N . ASN A 1 465 ? 27.562 -1.309 -66.562 1 14.61 465 ASN A N 1
ATOM 3636 C CA . ASN A 1 465 ? 28.922 -1.736 -66.938 1 14.61 465 ASN A CA 1
ATOM 3637 C C . ASN A 1 465 ? 29.375 -2.912 -66.062 1 14.61 465 ASN A C 1
ATOM 3639 O O . ASN A 1 465 ? 28.781 -3.197 -65.062 1 14.61 465 ASN A O 1
ATOM 3643 N N . GLY A 1 466 ? 30.875 -2.891 -65.688 1 15.52 466 GLY A N 1
ATOM 3644 C CA . GLY A 1 466 ? 32.156 -3.521 -66 1 15.52 466 GLY A CA 1
ATOM 3645 C C . GLY A 1 466 ? 32.562 -4.543 -64.938 1 15.52 466 GLY A C 1
ATOM 3646 O O . GLY A 1 466 ? 31.984 -4.578 -63.844 1 15.52 466 GLY A O 1
ATOM 3647 N N . TYR A 1 467 ? 34 -5.012 -64.938 1 15.83 467 TYR A N 1
ATOM 3648 C CA . TYR A 1 467 ? 34.938 -6.117 -65.062 1 15.83 467 TYR A CA 1
ATOM 3649 C C . TYR A 1 467 ? 35.438 -6.562 -63.719 1 15.83 467 TYR A C 1
ATOM 3651 O O . TYR A 1 467 ? 35.375 -7.75 -63.375 1 15.83 467 TYR A O 1
ATOM 3659 N N . ASN A 1 468 ? 36.719 -6.043 -63.188 1 15.67 468 ASN A N 1
ATOM 3660 C CA . ASN A 1 468 ? 38.062 -6.633 -63.312 1 15.67 468 ASN A CA 1
ATOM 3661 C C . ASN A 1 468 ? 38.375 -7.59 -62.188 1 15.67 468 ASN A C 1
ATOM 3663 O O . ASN A 1 468 ? 37.656 -7.645 -61.188 1 15.67 468 ASN A O 1
ATOM 3667 N N . GLY A 1 469 ? 39.719 -7.441 -61.562 1 16.34 469 GLY A N 1
ATOM 3668 C CA . GLY A 1 469 ? 41.031 -8.031 -61.531 1 16.34 469 GLY A CA 1
ATOM 3669 C C . GLY A 1 469 ? 41.281 -8.883 -60.281 1 16.34 469 GLY A C 1
ATOM 3670 O O . GLY A 1 469 ? 40.406 -8.953 -59.406 1 16.34 469 GLY A O 1
ATOM 3671 N N . MET A 1 470 ? 42.438 -8.586 -59.5 1 16.52 470 MET A N 1
ATOM 3672 C CA . MET A 1 470 ? 43.75 -9.234 -59.312 1 16.52 470 MET A CA 1
ATOM 3673 C C . MET A 1 470 ? 43.719 -10.203 -58.156 1 16.52 470 MET A C 1
ATOM 3675 O O . MET A 1 470 ? 42.75 -10.195 -57.375 1 16.52 470 MET A O 1
ATOM 3679 N N . ALA A 1 471 ? 45.031 -10.328 -57.469 1 16.59 471 ALA A N 1
ATOM 3680 C CA . ALA A 1 471 ? 46.281 -11.031 -57.188 1 16.59 471 ALA A CA 1
ATOM 3681 C C . ALA A 1 471 ? 46.25 -11.625 -55.781 1 16.59 471 ALA A C 1
ATOM 3683 O O . ALA A 1 471 ? 46.5 -12.82 -55.594 1 16.59 471 ALA A O 1
ATOM 3684 N N . ALA A 1 472 ? 47.25 -11.086 -54.938 1 16.86 472 ALA A N 1
ATOM 3685 C CA . ALA A 1 472 ? 48.5 -11.648 -54.438 1 16.86 472 ALA A CA 1
ATOM 3686 C C . ALA A 1 472 ? 48.281 -12.445 -53.156 1 16.86 472 ALA A C 1
ATOM 3688 O O . ALA A 1 472 ? 48.656 -13.609 -53.062 1 16.86 472 ALA A O 1
ATOM 3689 N N . ALA A 1 473 ? 48.875 -11.836 -52.094 1 18.45 473 ALA A N 1
ATOM 3690 C CA . ALA A 1 473 ? 50.062 -12.312 -51.406 1 18.45 473 ALA A CA 1
ATOM 3691 C C . ALA A 1 473 ? 49.688 -13.344 -50.344 1 18.45 473 ALA A C 1
ATOM 3693 O O . ALA A 1 473 ? 48.562 -13.406 -49.906 1 18.45 473 ALA A O 1
ATOM 3694 N N . ARG A 1 474 ? 50.875 -13.719 -49.406 1 18.33 474 ARG A N 1
ATOM 3695 C CA . ARG A 1 474 ? 51.75 -14.602 -48.625 1 18.33 474 ARG A CA 1
ATOM 3696 C C . ARG A 1 474 ? 51.219 -14.789 -47.219 1 18.33 474 ARG A C 1
ATOM 3698 O O . ARG A 1 474 ? 50.719 -13.844 -46.594 1 18.33 474 ARG A O 1
ATOM 3705 N N . MET B 1 1 ? -31.375 -10.031 -28.047 1 23.3 1 MET B N 1
ATOM 3706 C CA . MET B 1 1 ? -30.703 -9.883 -26.766 1 23.3 1 MET B CA 1
ATOM 3707 C C . MET B 1 1 ? -29.188 -9.766 -26.953 1 23.3 1 MET B C 1
ATOM 3709 O O . MET B 1 1 ? -28.562 -10.68 -27.5 1 23.3 1 MET B O 1
ATOM 3713 N N . ARG B 1 2 ? -28.609 -8.586 -27.172 1 29.44 2 ARG B N 1
ATOM 3714 C CA . ARG B 1 2 ? -27.25 -8.352 -27.641 1 29.44 2 ARG B CA 1
ATOM 3715 C C . ARG B 1 2 ? -26.234 -8.992 -26.719 1 29.44 2 ARG B C 1
ATOM 3717 O O . ARG B 1 2 ? -26.172 -8.664 -25.531 1 29.44 2 ARG B O 1
ATOM 3724 N N . HIS B 1 3 ? -25.828 -10.141 -26.797 1 35.03 3 HIS B N 1
ATOM 3725 C CA . HIS B 1 3 ? -24.781 -10.883 -26.109 1 35.03 3 HIS B CA 1
ATOM 3726 C C . HIS B 1 3 ? -23.5 -10.047 -26 1 35.03 3 HIS B C 1
ATOM 3728 O O . HIS B 1 3 ? -23 -9.531 -27.016 1 35.03 3 HIS B O 1
ATOM 3734 N N . GLY B 1 4 ? -23.312 -9.305 -25.016 1 41.53 4 GLY B N 1
ATOM 3735 C CA . GLY B 1 4 ? -22.281 -8.305 -24.797 1 41.53 4 GLY B CA 1
ATOM 3736 C C . GLY B 1 4 ? -20.875 -8.797 -25.094 1 41.53 4 GLY B C 1
ATOM 3737 O O . GLY B 1 4 ? -20.469 -9.852 -24.609 1 41.53 4 GLY B O 1
ATOM 3738 N N . SER B 1 5 ? -20.344 -8.57 -26.25 1 46.03 5 SER B N 1
ATOM 3739 C CA . SER B 1 5 ? -19.047 -8.883 -26.828 1 46.03 5 SER B CA 1
ATOM 3740 C C . SER B 1 5 ? -17.906 -8.398 -25.922 1 46.03 5 SER B C 1
ATOM 3742 O O . SER B 1 5 ? -17.859 -7.223 -25.562 1 46.03 5 SER B O 1
ATOM 3744 N N . VAL B 1 6 ? -17.406 -9.359 -25.109 1 51.75 6 VAL B N 1
ATOM 3745 C CA . VAL B 1 6 ? -16.219 -9.07 -24.328 1 51.75 6 VAL B CA 1
ATOM 3746 C C . VAL B 1 6 ? -15.086 -8.633 -25.25 1 51.75 6 VAL B C 1
ATOM 3748 O O . VAL B 1 6 ? -14.828 -9.281 -26.266 1 51.75 6 VAL B O 1
ATOM 3751 N N . ASP B 1 7 ? -14.609 -7.445 -25.062 1 52.69 7 ASP B N 1
ATOM 3752 C CA . ASP B 1 7 ? -13.422 -6.977 -25.781 1 52.69 7 ASP B CA 1
ATOM 3753 C C . ASP B 1 7 ? -12.203 -7.84 -25.453 1 52.69 7 ASP B C 1
ATOM 3755 O O . ASP B 1 7 ? -11.5 -7.582 -24.469 1 52.69 7 ASP B O 1
ATOM 3759 N N . THR B 1 8 ? -11.875 -8.875 -26.172 1 52.66 8 THR B N 1
ATOM 3760 C CA . THR B 1 8 ? -10.812 -9.852 -25.953 1 52.66 8 THR B CA 1
ATOM 3761 C C . THR B 1 8 ? -9.438 -9.203 -26.109 1 52.66 8 THR B C 1
ATOM 3763 O O . THR B 1 8 ? -8.422 -9.781 -25.734 1 52.66 8 THR B O 1
ATOM 3766 N N . SER B 1 9 ? -9.406 -7.938 -26.656 1 51.38 9 SER B N 1
ATOM 3767 C CA . SER B 1 9 ? -8.125 -7.254 -26.828 1 51.38 9 SER B CA 1
ATOM 3768 C C . SER B 1 9 ? -7.465 -6.988 -25.469 1 51.38 9 SER B C 1
ATOM 3770 O O . SER B 1 9 ? -6.238 -6.914 -25.375 1 51.38 9 SER B O 1
ATOM 3772 N N . LEU B 1 10 ? -8.234 -6.969 -24.438 1 53.5 10 LEU B N 1
ATOM 3773 C CA . LEU B 1 10 ? -7.738 -6.707 -23.094 1 53.5 10 LEU B CA 1
ATOM 3774 C C . LEU B 1 10 ? -6.926 -7.891 -22.578 1 53.5 10 LEU B C 1
ATOM 3776 O O . LEU B 1 10 ? -6.043 -7.723 -21.734 1 53.5 10 LEU B O 1
ATOM 3780 N N . LEU B 1 11 ? -7.164 -9 -23.203 1 50.56 11 LEU B N 1
ATOM 3781 C CA . LEU B 1 11 ? -6.566 -10.234 -22.719 1 50.56 11 LEU B CA 1
ATOM 3782 C C . LEU B 1 11 ? -5.184 -10.445 -23.328 1 50.56 11 LEU B C 1
ATOM 3784 O O . LEU B 1 11 ? -4.414 -11.281 -22.844 1 50.56 11 LEU B O 1
ATOM 3788 N N . ARG B 1 12 ? -4.859 -9.68 -24.391 1 47.47 12 ARG B N 1
ATOM 3789 C CA . ARG B 1 12 ? -3.637 -9.922 -25.156 1 47.47 12 ARG B CA 1
ATOM 3790 C C . ARG B 1 12 ? -2.537 -8.953 -24.734 1 47.47 12 ARG B C 1
ATOM 3792 O O . ARG B 1 12 ? -1.432 -8.992 -25.281 1 47.47 12 ARG B O 1
ATOM 3799 N N . GLN B 1 13 ? -2.904 -8.117 -23.797 1 46.09 13 GLN B N 1
ATOM 3800 C CA . GLN B 1 13 ? -1.919 -7.094 -23.453 1 46.09 13 GLN B CA 1
ATOM 3801 C C . GLN B 1 13 ? -1.158 -7.457 -22.188 1 46.09 13 GLN B C 1
ATOM 3803 O O . GLN B 1 13 ? -1.767 -7.789 -21.172 1 46.09 13 GLN B O 1
ATOM 3808 N N . GLY B 1 14 ? 0.221 -7.715 -22.188 1 50.81 14 GLY B N 1
ATOM 3809 C CA . GLY B 1 14 ? 1.15 -7.758 -21.062 1 50.81 14 GLY B CA 1
ATOM 3810 C C . GLY B 1 14 ? 1.301 -9.141 -20.469 1 50.81 14 GLY B C 1
ATOM 3811 O O . GLY B 1 14 ? 0.776 -10.117 -21.016 1 50.81 14 GLY B O 1
ATOM 3812 N N . ALA B 1 15 ? 2.182 -9.398 -19.578 1 47.47 15 ALA B N 1
ATOM 3813 C CA . ALA B 1 15 ? 2.541 -10.664 -18.938 1 47.47 15 ALA B CA 1
ATOM 3814 C C . ALA B 1 15 ? 1.5 -11.078 -17.906 1 47.47 15 ALA B C 1
ATOM 3816 O O . ALA B 1 15 ? 1.587 -12.164 -17.328 1 47.47 15 ALA B O 1
ATOM 3817 N N . HIS B 1 16 ? 0.555 -10.094 -17.672 1 55.5 16 HIS B N 1
ATOM 3818 C CA . HIS B 1 16 ? -0.454 -10.383 -16.656 1 55.5 16 HIS B CA 1
ATOM 3819 C C . HIS B 1 16 ? -1.86 -10.305 -17.25 1 55.5 16 HIS B C 1
ATOM 3821 O O . HIS B 1 16 ? -2.078 -9.633 -18.25 1 55.5 16 HIS B O 1
ATOM 3827 N N . SER B 1 17 ? -2.746 -11.094 -16.719 1 55.78 17 SER B N 1
ATOM 3828 C CA . SER B 1 17 ? -4.148 -11.109 -17.109 1 55.78 17 SER B CA 1
ATOM 3829 C C . SER B 1 17 ? -4.832 -9.789 -16.766 1 55.78 17 SER B C 1
ATOM 3831 O O . SER B 1 17 ? -4.469 -9.133 -15.789 1 55.78 17 SER B O 1
ATOM 3833 N N . PRO B 1 18 ? -5.668 -9.312 -17.672 1 58.12 18 PRO B N 1
ATOM 3834 C CA . PRO B 1 18 ? -6.461 -8.141 -17.297 1 58.12 18 PRO B CA 1
ATOM 3835 C C . PRO B 1 18 ? -7.195 -8.32 -15.977 1 58.12 18 PRO B C 1
ATOM 3837 O O . PRO B 1 18 ? -7.547 -9.438 -15.609 1 58.12 18 PRO B O 1
ATOM 3840 N N . SER B 1 19 ? -7.344 -7.18 -15.398 1 68.31 19 SER B N 1
ATOM 3841 C CA . SER B 1 19 ? -8.016 -7.215 -14.102 1 68.31 19 SER B CA 1
ATOM 3842 C C . SER B 1 19 ? -9.516 -7.477 -14.266 1 68.31 19 SER B C 1
ATOM 3844 O O . SER B 1 19 ? -10.086 -7.199 -15.32 1 68.31 19 SER B O 1
ATOM 3846 N N . TYR B 1 20 ? -10.086 -8.102 -13.312 1 66.62 20 TYR B N 1
ATOM 3847 C CA . TYR B 1 20 ? -11.523 -8.344 -13.219 1 66.62 20 TYR B CA 1
ATOM 3848 C C . TYR B 1 20 ? -12.305 -7.059 -13.469 1 66.62 20 TYR B C 1
ATOM 3850 O O . TYR B 1 20 ? -13.312 -7.07 -14.172 1 66.62 20 TYR B O 1
ATOM 3858 N N . PHE B 1 21 ? -11.805 -6.012 -13.016 1 67.69 21 PHE B N 1
ATOM 3859 C CA . PHE B 1 21 ? -12.523 -4.75 -13.125 1 67.69 21 PHE B CA 1
ATOM 3860 C C . PHE B 1 21 ? -12.5 -4.234 -14.555 1 67.69 21 PHE B C 1
ATOM 3862 O O . PHE B 1 21 ? -13.5 -3.699 -15.047 1 67.69 21 PHE B O 1
ATOM 3869 N N . ALA B 1 22 ? -11.367 -4.414 -15.125 1 67.62 22 ALA B N 1
ATOM 3870 C CA . ALA B 1 22 ? -11.266 -4.027 -16.531 1 67.62 22 ALA B CA 1
ATOM 3871 C C . ALA B 1 22 ? -12.219 -4.855 -17.391 1 67.62 22 ALA B C 1
ATOM 3873 O O . ALA B 1 22 ? -12.883 -4.324 -18.281 1 67.62 22 ALA B O 1
ATOM 3874 N N . LEU B 1 23 ? -12.305 -6.07 -17.078 1 67.88 23 LEU B N 1
ATOM 3875 C CA . LEU B 1 23 ? -13.18 -6.984 -17.797 1 67.88 23 LEU B CA 1
ATOM 3876 C C . LEU B 1 23 ? -14.648 -6.652 -17.531 1 67.88 23 LEU B C 1
ATOM 3878 O O . LEU B 1 23 ? -15.453 -6.598 -18.469 1 67.88 23 LEU B O 1
ATOM 3882 N N . SER B 1 24 ? -14.93 -6.391 -16.312 1 68.88 24 SER B N 1
ATOM 3883 C CA . SER B 1 24 ? -16.297 -6.098 -15.906 1 68.88 24 SER B CA 1
ATOM 3884 C C . SER B 1 24 ? -16.797 -4.809 -16.547 1 68.88 24 SER B C 1
ATOM 3886 O O . SER B 1 24 ? -17.953 -4.727 -16.984 1 68.88 24 SER B O 1
ATOM 3888 N N . ARG B 1 25 ? -15.984 -3.875 -16.594 1 68.44 25 ARG B N 1
ATOM 3889 C CA . ARG B 1 25 ? -16.359 -2.602 -17.203 1 68.44 25 ARG B CA 1
ATOM 3890 C C . ARG B 1 25 ? -16.641 -2.773 -18.703 1 68.44 25 ARG B C 1
ATOM 3892 O O . ARG B 1 25 ? -17.5 -2.1 -19.25 1 68.44 25 ARG B O 1
ATOM 3899 N N . SER B 1 26 ? -15.906 -3.668 -19.219 1 65.88 26 SER B N 1
ATOM 3900 C CA . SER B 1 26 ? -16.047 -3.889 -20.656 1 65.88 26 SER B CA 1
ATOM 3901 C C . SER B 1 26 ? -17.281 -4.727 -20.953 1 65.88 26 SER B C 1
ATOM 3903 O O . SER B 1 26 ? -17.875 -4.605 -22.031 1 65.88 26 SER B O 1
ATOM 3905 N N . MET B 1 27 ? -17.672 -5.625 -20.125 1 66.19 27 MET B N 1
ATOM 3906 C CA . MET B 1 27 ? -18.766 -6.555 -20.359 1 66.19 27 MET B CA 1
ATOM 3907 C C . MET B 1 27 ? -20.109 -5.914 -19.984 1 66.19 27 MET B C 1
ATOM 3909 O O . MET B 1 27 ? -21.156 -6.352 -20.453 1 66.19 27 MET B O 1
ATOM 3913 N N . GLY B 1 28 ? -20.172 -4.785 -19.297 1 59.12 28 GLY B N 1
ATOM 3914 C CA . GLY B 1 28 ? -21.406 -4.148 -18.875 1 59.12 28 GLY B CA 1
ATOM 3915 C C . GLY B 1 28 ? -21.953 -4.723 -17.578 1 59.12 28 GLY B C 1
ATOM 3916 O O . GLY B 1 28 ? -21.469 -5.742 -17.094 1 59.12 28 GLY B O 1
ATOM 3917 N N . PRO B 1 29 ? -22.938 -4.07 -16.906 1 56.03 29 PRO B N 1
ATOM 3918 C CA . PRO B 1 29 ? -23.438 -4.402 -15.578 1 56.03 29 PRO B CA 1
ATOM 3919 C C . PRO B 1 29 ? -24.062 -5.797 -15.516 1 56.03 29 PRO B C 1
ATOM 3921 O O . PRO B 1 29 ? -24 -6.461 -14.484 1 56.03 29 PRO B O 1
ATOM 3924 N N . ASP B 1 30 ? -24.703 -6.312 -16.438 1 52.09 30 ASP B N 1
ATOM 3925 C CA . ASP B 1 30 ? -25.406 -7.598 -16.422 1 52.09 30 ASP B CA 1
ATOM 3926 C C . ASP B 1 30 ? -24.406 -8.758 -16.5 1 52.09 30 ASP B C 1
ATOM 3928 O O . ASP B 1 30 ? -24.703 -9.867 -16.047 1 52.09 30 ASP B O 1
ATOM 3932 N N . ALA B 1 31 ? -23.391 -8.617 -17.078 1 52.81 31 ALA B N 1
ATOM 3933 C CA . ALA B 1 31 ? -22.438 -9.68 -17.375 1 52.81 31 ALA B CA 1
ATOM 3934 C C . ALA B 1 31 ? -21.656 -10.078 -16.125 1 52.81 31 ALA B C 1
ATOM 3936 O O . ALA B 1 31 ? -21.062 -11.156 -16.078 1 52.81 31 ALA B O 1
ATOM 3937 N N . LYS B 1 32 ? -21.703 -9.297 -15.039 1 55.12 32 LYS B N 1
ATOM 3938 C CA . LYS B 1 32 ? -20.938 -9.508 -13.805 1 55.12 32 LYS B CA 1
ATOM 3939 C C . LYS B 1 32 ? -21.422 -10.758 -13.078 1 55.12 32 LYS B C 1
ATOM 3941 O O . LYS B 1 32 ? -20.609 -11.531 -12.562 1 55.12 32 LYS B O 1
ATOM 3946 N N . GLU B 1 33 ? -22.781 -11 -12.938 1 58.88 33 GLU B N 1
ATOM 3947 C CA . GLU B 1 33 ? -23.344 -12.047 -12.102 1 58.88 33 GLU B CA 1
ATOM 3948 C C . GLU B 1 33 ? -23.031 -13.43 -12.656 1 58.88 33 GLU B C 1
ATOM 3950 O O . GLU B 1 33 ? -23.172 -14.438 -11.961 1 58.88 33 GLU B O 1
ATOM 3955 N N . LYS B 1 34 ? -22.188 -13.383 -13.953 1 65.31 34 LYS B N 1
ATOM 3956 C CA . LYS B 1 34 ? -22.188 -14.672 -14.633 1 65.31 34 LYS B CA 1
ATOM 3957 C C . LYS B 1 34 ? -20.781 -15.125 -14.961 1 65.31 34 LYS B C 1
ATOM 3959 O O . LYS B 1 34 ? -20.578 -16.219 -15.508 1 65.31 34 LYS B O 1
ATOM 3964 N N . LEU B 1 35 ? -19.734 -14.469 -14.328 1 83 35 LEU B N 1
ATOM 3965 C CA . LEU B 1 35 ? -18.391 -14.836 -14.773 1 83 35 LEU B CA 1
ATOM 3966 C C . LEU B 1 35 ? -17.75 -15.812 -13.805 1 83 35 LEU B C 1
ATOM 3968 O O . LEU B 1 35 ? -17.75 -15.586 -12.594 1 83 35 LEU B O 1
ATOM 3972 N N . ALA B 1 36 ? -17.375 -17.016 -14.328 1 90.81 36 ALA B N 1
ATOM 3973 C CA . ALA B 1 36 ? -16.562 -17.953 -13.57 1 90.81 36 ALA B CA 1
ATOM 3974 C C . ALA B 1 36 ? -15.078 -17.656 -13.758 1 90.81 36 ALA B C 1
ATOM 3976 O O . ALA B 1 36 ? -14.523 -17.906 -14.836 1 90.81 36 ALA B O 1
ATOM 3977 N N . ASP B 1 37 ? -14.414 -17.219 -12.68 1 89.81 37 ASP B N 1
ATOM 3978 C CA . ASP B 1 37 ? -13.031 -16.766 -12.781 1 89.81 37 ASP B CA 1
ATOM 3979 C C . ASP B 1 37 ? -12.055 -17.875 -12.414 1 89.81 37 ASP B C 1
ATOM 3981 O O . ASP B 1 37 ? -11.805 -18.125 -11.234 1 89.81 37 ASP B O 1
ATOM 3985 N N . PHE B 1 38 ? -11.469 -18.453 -13.43 1 95 38 PHE B N 1
ATOM 3986 C CA . PHE B 1 38 ? -10.445 -19.469 -13.234 1 95 38 PHE B CA 1
ATOM 3987 C C . PHE B 1 38 ? -9.055 -18.859 -13.367 1 95 38 PHE B C 1
ATOM 3989 O O . PHE B 1 38 ? -8.07 -19.594 -13.516 1 95 38 PHE B O 1
ATOM 3996 N N . CYS B 1 39 ? -8.93 -17.562 -13.312 1 90.88 39 CYS B N 1
ATOM 3997 C CA . CYS B 1 39 ? -7.664 -16.891 -13.57 1 90.88 39 CYS B CA 1
ATOM 3998 C C . CYS B 1 39 ? -7.031 -16.422 -12.266 1 90.88 39 CYS B C 1
ATOM 4000 O O . CYS B 1 39 ? -5.832 -16.609 -12.047 1 90.88 39 CYS B O 1
ATOM 4002 N N . ILE B 1 40 ? -7.777 -15.836 -11.438 1 86.38 40 ILE B N 1
ATOM 4003 C CA . ILE B 1 40 ? -7.242 -15.211 -10.227 1 86.38 40 ILE B CA 1
ATOM 4004 C C . ILE B 1 40 ? -7.273 -16.219 -9.078 1 86.38 40 ILE B C 1
ATOM 4006 O O . ILE B 1 40 ? -8.352 -16.641 -8.648 1 86.38 40 ILE B O 1
ATOM 4010 N N . PRO B 1 41 ? -6.172 -16.531 -8.594 1 89.19 41 PRO B N 1
ATOM 4011 C CA . PRO B 1 41 ? -6.121 -17.547 -7.551 1 89.19 41 PRO B CA 1
ATOM 4012 C C . PRO B 1 41 ? -6.52 -17.016 -6.176 1 89.19 41 PRO B C 1
ATOM 4014 O O . PRO B 1 41 ? -5.66 -16.562 -5.414 1 89.19 41 PRO B O 1
ATOM 4017 N N . CYS B 1 42 ? -7.766 -17.094 -5.859 1 84.69 42 CYS B N 1
ATOM 4018 C CA . CYS B 1 42 ? -8.289 -16.672 -4.566 1 84.69 42 CYS B CA 1
ATOM 4019 C C . CYS B 1 42 ? -9.031 -17.797 -3.875 1 84.69 42 CYS B C 1
ATOM 4021 O O . CYS B 1 42 ? -9.609 -18.672 -4.539 1 84.69 42 CYS B O 1
ATOM 4023 N N . ASN B 1 43 ? -8.93 -17.828 -2.592 1 89.56 43 ASN B N 1
ATOM 4024 C CA . ASN B 1 43 ? -9.758 -18.734 -1.805 1 89.56 43 ASN B CA 1
ATOM 4025 C C . ASN B 1 43 ? -11.234 -18.344 -1.872 1 89.56 43 ASN B C 1
ATOM 4027 O O . ASN B 1 43 ? -11.617 -17.281 -1.375 1 89.56 43 ASN B O 1
ATOM 4031 N N . PRO B 1 44 ? -12.086 -19.172 -2.467 1 87.44 44 PRO B N 1
ATOM 4032 C CA . PRO B 1 44 ? -13.492 -18.781 -2.623 1 87.44 44 PRO B CA 1
ATOM 4033 C C . PRO B 1 44 ? -14.289 -18.922 -1.327 1 87.44 44 PRO B C 1
ATOM 4035 O O . PRO B 1 44 ? -15.406 -18.406 -1.231 1 87.44 44 PRO B O 1
ATOM 4038 N N . TYR B 1 45 ? -13.75 -19.547 -0.36 1 92.5 45 TYR B N 1
ATOM 4039 C CA . TYR B 1 45 ? -14.508 -19.859 0.845 1 92.5 45 TYR B CA 1
ATOM 4040 C C . TYR B 1 45 ? -14.117 -18.938 1.996 1 92.5 45 TYR B C 1
ATOM 4042 O O . TYR B 1 45 ? -14.672 -19.031 3.09 1 92.5 45 TYR B O 1
ATOM 4050 N N . PHE B 1 46 ? -13.133 -18.062 1.774 1 91.38 46 PHE B N 1
ATOM 4051 C CA . PHE B 1 46 ? -12.633 -17.141 2.781 1 91.38 46 PHE B CA 1
ATOM 4052 C C . PHE B 1 46 ? -12.211 -15.828 2.139 1 91.38 46 PHE B C 1
ATOM 4054 O O . PHE B 1 46 ? -11.555 -15.82 1.097 1 91.38 46 PHE B O 1
ATOM 4061 N N . PRO B 1 47 ? -12.602 -14.711 2.811 1 90.06 47 PRO B N 1
ATOM 4062 C CA . PRO B 1 47 ? -13.328 -14.531 4.07 1 90.06 47 PRO B CA 1
ATOM 4063 C C . PRO B 1 47 ? -14.781 -14.992 3.982 1 90.06 47 PRO B C 1
ATOM 4065 O O . PRO B 1 47 ? -15.32 -15.148 2.885 1 90.06 47 PRO B O 1
ATOM 4068 N N . THR B 1 48 ? -15.367 -15.266 5.137 1 93.38 48 THR B N 1
ATOM 4069 C CA . THR B 1 48 ? -16.75 -15.703 5.207 1 93.38 48 THR B CA 1
ATOM 4070 C C . THR B 1 48 ? -17.703 -14.531 4.977 1 93.38 48 THR B C 1
ATOM 4072 O O . THR B 1 48 ? -17.312 -13.375 5.113 1 93.38 48 THR B O 1
ATOM 4075 N N . PRO B 1 49 ? -18.922 -14.898 4.617 1 92.5 49 PRO B N 1
ATOM 4076 C CA . PRO B 1 49 ? -19.922 -13.828 4.5 1 92.5 49 PRO B CA 1
ATOM 4077 C C . PRO B 1 49 ? -20.062 -13.008 5.781 1 92.5 49 PRO B C 1
ATOM 4079 O O . PRO B 1 49 ? -20.297 -11.797 5.723 1 92.5 49 PRO B O 1
ATOM 4082 N N . ASP B 1 50 ? -19.922 -13.648 6.906 1 94.44 50 ASP B N 1
ATOM 4083 C CA . ASP B 1 50 ? -20 -12.953 8.188 1 94.44 50 ASP B CA 1
ATOM 4084 C C . ASP B 1 50 ? -18.859 -11.93 8.32 1 94.44 50 ASP B C 1
ATOM 4086 O O . ASP B 1 50 ? -19.078 -10.82 8.812 1 94.44 50 ASP B O 1
ATOM 4090 N N . MET B 1 51 ? -17.688 -12.281 7.926 1 92.81 51 MET B N 1
ATOM 4091 C CA . MET B 1 51 ? -16.547 -11.367 7.965 1 92.81 51 MET B CA 1
ATOM 4092 C C . MET B 1 51 ? -16.781 -10.156 7.07 1 92.81 51 MET B C 1
ATOM 4094 O O . MET B 1 51 ? -16.516 -9.023 7.469 1 92.81 51 MET B O 1
ATOM 4098 N N . PHE B 1 52 ? -17.312 -10.383 5.883 1 91.62 52 PHE B N 1
ATOM 4099 C CA . PHE B 1 52 ? -17.594 -9.289 4.965 1 91.62 52 PHE B CA 1
ATOM 4100 C C . PHE B 1 52 ? -18.656 -8.359 5.547 1 91.62 52 PHE B C 1
ATOM 4102 O O . PHE B 1 52 ? -18.578 -7.141 5.379 1 91.62 52 PHE B O 1
ATOM 4109 N N . ALA B 1 53 ? -19.641 -8.922 6.156 1 93.12 53 ALA B N 1
ATOM 4110 C CA . ALA B 1 53 ? -20.688 -8.117 6.785 1 93.12 53 ALA B CA 1
ATOM 4111 C C . ALA B 1 53 ? -20.109 -7.203 7.859 1 93.12 53 ALA B C 1
ATOM 4113 O O . ALA B 1 53 ? -20.469 -6.027 7.941 1 93.12 53 ALA B O 1
ATOM 4114 N N . LYS B 1 54 ? -19.234 -7.707 8.648 1 91.31 54 LYS B N 1
ATOM 4115 C CA . LYS B 1 54 ? -18.594 -6.922 9.695 1 91.31 54 LYS B CA 1
ATOM 4116 C C . LYS B 1 54 ? -17.734 -5.809 9.102 1 91.31 54 LYS B C 1
ATOM 4118 O O . LYS B 1 54 ? -17.703 -4.691 9.617 1 91.31 54 LYS B O 1
ATOM 4123 N N . LEU B 1 55 ? -17 -6.133 8.07 1 90.25 55 LEU B N 1
ATOM 4124 C CA . LEU B 1 55 ? -16.188 -5.129 7.395 1 90.25 55 LEU B CA 1
ATOM 4125 C C . LEU B 1 55 ? -17.062 -4.031 6.801 1 90.25 55 LEU B C 1
ATOM 4127 O O . LEU B 1 55 ? -16.734 -2.848 6.883 1 90.25 55 LEU B O 1
ATOM 4131 N N . SER B 1 56 ? -18.156 -4.441 6.258 1 90.31 56 SER B N 1
ATOM 4132 C CA . SER B 1 56 ? -19.078 -3.488 5.656 1 90.31 56 SER B CA 1
ATOM 4133 C C . SER B 1 56 ? -19.672 -2.553 6.707 1 90.31 56 SER B C 1
ATOM 4135 O O . SER B 1 56 ? -19.828 -1.354 6.465 1 90.31 56 SER B O 1
ATOM 4137 N N . GLU B 1 57 ? -19.953 -3.07 7.824 1 89.25 57 GLU B N 1
ATOM 4138 C CA . GLU B 1 57 ? -20.547 -2.295 8.914 1 89.25 57 GLU B CA 1
ATOM 4139 C C . GLU B 1 57 ? -19.578 -1.227 9.414 1 89.25 57 GLU B C 1
ATOM 4141 O O . GLU B 1 57 ? -20 -0.154 9.852 1 89.25 57 GLU B O 1
ATOM 4146 N N . SER B 1 58 ? -18.344 -1.471 9.289 1 87.44 58 SER B N 1
ATOM 4147 C CA . SER B 1 58 ? -17.344 -0.565 9.828 1 87.44 58 SER B CA 1
ATOM 4148 C C . SER B 1 58 ? -16.609 0.187 8.719 1 87.44 58 SER B C 1
ATOM 4150 O O . SER B 1 58 ? -15.57 0.798 8.953 1 87.44 58 SER B O 1
ATOM 4152 N N . LEU B 1 59 ? -17.125 0.124 7.578 1 88.62 59 LEU B N 1
ATOM 4153 C CA . LEU B 1 59 ? -16.406 0.583 6.391 1 88.62 59 LEU B CA 1
ATOM 4154 C C . LEU B 1 59 ? -16.078 2.066 6.504 1 88.62 59 LEU B C 1
ATOM 4156 O O . LEU B 1 59 ? -14.961 2.479 6.16 1 88.62 59 LEU B O 1
ATOM 4160 N N . VAL B 1 60 ? -16.953 2.865 7.008 1 84.25 60 VAL B N 1
ATOM 4161 C CA . VAL B 1 60 ? -16.75 4.309 7.102 1 84.25 60 VAL B CA 1
ATOM 4162 C C . VAL B 1 60 ? -15.555 4.605 8.008 1 84.25 60 VAL B C 1
ATOM 4164 O O . VAL B 1 60 ? -14.648 5.344 7.629 1 84.25 60 VAL B O 1
ATOM 4167 N N . ASP B 1 61 ? -15.516 4.016 9.125 1 82.19 61 ASP B N 1
ATOM 4168 C CA . ASP B 1 61 ? -14.414 4.215 10.055 1 82.19 61 ASP B CA 1
ATOM 4169 C C . ASP B 1 61 ? -13.094 3.697 9.477 1 82.19 61 ASP B C 1
ATOM 4171 O O . ASP B 1 61 ? -12.047 4.324 9.648 1 82.19 61 ASP B O 1
ATOM 4175 N N . ILE B 1 62 ? -13.219 2.576 8.844 1 85.06 62 ILE B N 1
ATOM 4176 C CA . ILE B 1 62 ? -12.039 1.959 8.25 1 85.06 62 ILE B CA 1
ATOM 4177 C C . ILE B 1 62 ? -11.422 2.9 7.219 1 85.06 62 ILE B C 1
ATOM 4179 O O . ILE B 1 62 ? -10.195 3.057 7.164 1 85.06 62 ILE B O 1
ATOM 4183 N N . LEU B 1 63 ? -12.258 3.514 6.539 1 83.56 63 LEU B N 1
ATOM 4184 C CA . LEU B 1 63 ? -11.766 4.32 5.426 1 83.56 63 LEU B CA 1
ATOM 4185 C C . LEU B 1 63 ? -11.359 5.711 5.902 1 83.56 63 LEU B C 1
ATOM 4187 O O . LEU B 1 63 ? -10.461 6.332 5.328 1 83.56 63 LEU B O 1
ATOM 4191 N N . LYS B 1 64 ? -11.883 6.227 6.914 1 78.19 64 LYS B N 1
ATOM 4192 C CA . LYS B 1 64 ? -11.664 7.605 7.34 1 78.19 64 LYS B CA 1
ATOM 4193 C C . LYS B 1 64 ? -10.414 7.723 8.203 1 78.19 64 LYS B C 1
ATOM 4195 O O . LYS B 1 64 ? -9.703 8.727 8.148 1 78.19 64 LYS B O 1
ATOM 4200 N N . TYR B 1 65 ? -10.133 6.746 8.906 1 75.75 65 TYR B N 1
ATOM 4201 C CA . TYR B 1 65 ? -9.07 6.906 9.898 1 75.75 65 TYR B CA 1
ATOM 4202 C C . TYR B 1 65 ? -7.805 6.18 9.469 1 75.75 65 TYR B C 1
ATOM 4204 O O . TYR B 1 65 ? -7.875 5.152 8.797 1 75.75 65 TYR B O 1
ATOM 4212 N N . TYR B 1 66 ? -6.742 6.75 9.984 1 71.5 66 TYR B N 1
ATOM 4213 C CA . TYR B 1 66 ? -5.453 6.109 9.766 1 71.5 66 TYR B CA 1
ATOM 4214 C C . TYR B 1 66 ? -5.391 4.754 10.461 1 71.5 66 TYR B C 1
ATOM 4216 O O . TYR B 1 66 ? -5.949 4.578 11.547 1 71.5 66 TYR B O 1
ATOM 4224 N N . PRO B 1 67 ? -4.664 3.906 9.727 1 78.56 67 PRO B N 1
ATOM 4225 C CA . PRO B 1 67 ? -4.371 2.666 10.453 1 78.56 67 PRO B CA 1
ATOM 4226 C C . PRO B 1 67 ? -3.414 2.881 11.625 1 78.56 67 PRO B C 1
ATOM 4228 O O . PRO B 1 67 ? -2.791 3.939 11.727 1 78.56 67 PRO B O 1
ATOM 4231 N N . SER B 1 68 ? -3.416 1.943 12.492 1 81 68 SER B N 1
ATOM 4232 C CA . SER B 1 68 ? -2.375 1.905 13.516 1 81 68 SER B CA 1
ATOM 4233 C C . SER B 1 68 ? -0.989 1.803 12.891 1 81 68 SER B C 1
ATOM 4235 O O . SER B 1 68 ? -0.86 1.533 11.695 1 81 68 SER B O 1
ATOM 4237 N N . ASP B 1 69 ? -0.046 2.057 13.672 1 81.12 69 ASP B N 1
ATOM 4238 C CA . ASP B 1 69 ? 1.323 1.893 13.188 1 81.12 69 ASP B CA 1
ATOM 4239 C C . ASP B 1 69 ? 1.602 0.441 12.805 1 81.12 69 ASP B C 1
ATOM 4241 O O . ASP B 1 69 ? 1.009 -0.48 13.375 1 81.12 69 ASP B O 1
ATOM 4245 N N . SER B 1 70 ? 2.547 0.243 11.945 1 84.25 70 SER B N 1
ATOM 4246 C CA . SER B 1 70 ? 2.846 -1.073 11.391 1 84.25 70 SER B CA 1
ATOM 4247 C C . SER B 1 70 ? 3.264 -2.051 12.484 1 84.25 70 SER B C 1
ATOM 4249 O O . SER B 1 70 ? 2.969 -3.246 12.398 1 84.25 70 SER B O 1
ATOM 4251 N N . GLY B 1 71 ? 3.928 -1.482 13.523 1 86.25 71 GLY B N 1
ATOM 4252 C CA . GLY B 1 71 ? 4.336 -2.34 14.617 1 86.25 71 GLY B CA 1
ATOM 4253 C C . GLY B 1 71 ? 3.166 -2.979 15.344 1 86.25 71 GLY B C 1
ATOM 4254 O O . GLY B 1 71 ? 3.201 -4.168 15.664 1 86.25 71 GLY B O 1
ATOM 4255 N N . THR B 1 72 ? 2.137 -2.209 15.547 1 87.12 72 THR B N 1
ATOM 4256 C CA . THR B 1 72 ? 0.932 -2.697 16.203 1 87.12 72 THR B CA 1
ATOM 4257 C C . THR B 1 72 ? 0.249 -3.771 15.367 1 87.12 72 THR B C 1
ATOM 4259 O O . THR B 1 72 ? -0.147 -4.816 15.891 1 87.12 72 THR B O 1
ATOM 4262 N N . ILE B 1 73 ? 0.133 -3.586 14.141 1 89.94 73 ILE B N 1
ATOM 4263 C CA . ILE B 1 73 ? -0.518 -4.523 13.234 1 89.94 73 ILE B CA 1
ATOM 4264 C C . ILE B 1 73 ? 0.308 -5.801 13.133 1 89.94 73 ILE B C 1
ATOM 4266 O O . ILE B 1 73 ? -0.237 -6.906 13.188 1 89.94 73 ILE B O 1
ATOM 4270 N N . THR B 1 74 ? 1.633 -5.652 13.062 1 93 74 THR B N 1
ATOM 4271 C CA . THR B 1 74 ? 2.537 -6.797 12.977 1 93 74 THR B CA 1
ATOM 4272 C C . THR B 1 74 ? 2.447 -7.648 14.234 1 93 74 THR B C 1
ATOM 4274 O O . THR B 1 74 ? 2.416 -8.883 14.156 1 93 74 THR B O 1
ATOM 4277 N N . LYS B 1 75 ? 2.389 -6.98 15.367 1 92.69 75 LYS B N 1
ATOM 4278 C CA . LYS B 1 75 ? 2.283 -7.703 16.641 1 92.69 75 LYS B CA 1
ATOM 4279 C C . LYS B 1 75 ? 1.011 -8.547 16.688 1 92.69 75 LYS B C 1
ATOM 4281 O O . LYS B 1 75 ? 1.033 -9.688 17.141 1 92.69 75 LYS B O 1
ATOM 4286 N N . GLN B 1 76 ? -0.042 -7.965 16.234 1 91.38 76 GLN B N 1
ATOM 4287 C CA . GLN B 1 76 ? -1.306 -8.695 16.203 1 91.38 76 GLN B CA 1
ATOM 4288 C C . GLN B 1 76 ? -1.228 -9.906 15.281 1 91.38 76 GLN B C 1
ATOM 4290 O O . GLN B 1 76 ? -1.69 -10.992 15.625 1 91.38 76 GLN B O 1
ATOM 4295 N N . LEU B 1 77 ? -0.697 -9.719 14.133 1 92.12 77 LEU B N 1
ATOM 4296 C CA . LEU B 1 77 ? -0.55 -10.828 13.195 1 92.12 77 LEU B CA 1
ATOM 4297 C C . LEU B 1 77 ? 0.316 -11.93 13.789 1 92.12 77 LEU B C 1
ATOM 4299 O O . LEU B 1 77 ? -0.003 -13.117 13.648 1 92.12 77 LEU B O 1
ATOM 4303 N N . CYS B 1 78 ? 1.411 -11.531 14.383 1 93.75 78 CYS B N 1
ATOM 4304 C CA . CYS B 1 78 ? 2.346 -12.484 14.969 1 93.75 78 CYS B CA 1
ATOM 4305 C C . CYS B 1 78 ? 1.673 -13.289 16.078 1 93.75 78 CYS B C 1
ATOM 4307 O O . CYS B 1 78 ? 1.965 -14.477 16.25 1 93.75 78 CYS B O 1
ATOM 4309 N N . GLN B 1 79 ? 0.84 -12.656 16.797 1 92.31 79 GLN B N 1
ATOM 4310 C CA . GLN B 1 79 ? 0.089 -13.375 17.828 1 92.31 79 GLN B CA 1
ATOM 4311 C C . GLN B 1 79 ? -0.789 -14.461 17.203 1 92.31 79 GLN B C 1
ATOM 4313 O O . GLN B 1 79 ? -0.836 -15.586 17.703 1 92.31 79 GLN B O 1
ATOM 4318 N N . VAL B 1 80 ? -1.406 -14.148 16.188 1 89.25 80 VAL B N 1
ATOM 4319 C CA . VAL B 1 80 ? -2.311 -15.078 15.508 1 89.25 80 VAL B CA 1
ATOM 4320 C C . VAL B 1 80 ? -1.513 -16.234 14.906 1 89.25 80 VAL B C 1
ATOM 4322 O O . VAL B 1 80 ? -1.937 -17.391 14.969 1 89.25 80 VAL B O 1
ATOM 4325 N N . LEU B 1 81 ? -0.387 -15.922 14.336 1 88.81 81 LEU B N 1
ATOM 4326 C CA . LEU B 1 81 ? 0.399 -16.906 13.602 1 88.81 81 LEU B CA 1
ATOM 4327 C C . LEU B 1 81 ? 1.443 -17.547 14.508 1 88.81 81 LEU B C 1
ATOM 4329 O O . LEU B 1 81 ? 2.178 -18.438 14.086 1 88.81 81 LEU B O 1
ATOM 4333 N N . ARG B 1 82 ? 1.529 -17.062 15.695 1 90.44 82 ARG B N 1
ATOM 4334 C CA . ARG B 1 82 ? 2.486 -17.578 16.672 1 90.44 82 ARG B CA 1
ATOM 4335 C C . ARG B 1 82 ? 3.92 -17.375 16.188 1 90.44 82 ARG B C 1
ATOM 4337 O O . ARG B 1 82 ? 4.715 -18.328 16.188 1 90.44 82 ARG B O 1
ATOM 4344 N N . LEU B 1 83 ? 4.203 -16.219 15.734 1 93 83 LEU B N 1
ATOM 4345 C CA . LEU B 1 83 ? 5.535 -15.805 15.305 1 93 83 LEU B CA 1
ATOM 4346 C C . LEU B 1 83 ? 6.082 -14.711 16.203 1 93 83 LEU B C 1
ATOM 4348 O O . LEU B 1 83 ? 5.324 -14.062 16.938 1 93 83 LEU B O 1
ATOM 4352 N N . HIS B 1 84 ? 7.375 -14.617 16.219 1 94.56 84 HIS B N 1
ATOM 4353 C CA . HIS B 1 84 ? 7.996 -13.516 16.969 1 94.56 84 HIS B CA 1
ATOM 4354 C C . HIS B 1 84 ? 7.996 -12.234 16.141 1 94.56 84 HIS B C 1
ATOM 4356 O O . HIS B 1 84 ? 8.438 -12.227 14.992 1 94.56 84 HIS B O 1
ATOM 4362 N N . PRO B 1 85 ? 7.59 -11.117 16.703 1 95 85 PRO B N 1
ATOM 4363 C CA . PRO B 1 85 ? 7.434 -9.867 15.945 1 95 85 PRO B CA 1
ATOM 4364 C C . PRO B 1 85 ? 8.75 -9.367 15.352 1 95 85 PRO B C 1
ATOM 4366 O O . PRO B 1 85 ? 8.75 -8.672 14.336 1 95 85 PRO B O 1
ATOM 4369 N N . GLN B 1 86 ? 9.859 -9.68 15.914 1 95.5 86 GLN B N 1
ATOM 4370 C CA . GLN B 1 86 ? 11.148 -9.211 15.414 1 95.5 86 GLN B CA 1
ATOM 4371 C C . GLN B 1 86 ? 11.539 -9.93 14.125 1 95.5 86 GLN B C 1
ATOM 4373 O O . GLN B 1 86 ? 12.484 -9.523 13.445 1 95.5 86 GLN B O 1
ATOM 4378 N N . THR B 1 87 ? 10.742 -10.945 13.766 1 97.62 87 THR B N 1
ATOM 4379 C CA . THR B 1 87 ? 11.109 -11.766 12.609 1 97.62 87 THR B CA 1
ATOM 4380 C C . THR B 1 87 ? 10.117 -11.562 11.469 1 97.62 87 THR B C 1
ATOM 4382 O O . THR B 1 87 ? 10.148 -12.297 10.477 1 97.62 87 THR B O 1
ATOM 4385 N N . VAL B 1 88 ? 9.211 -10.594 11.656 1 97.69 88 VAL B N 1
ATOM 4386 C CA . VAL B 1 88 ? 8.156 -10.414 10.672 1 97.69 88 VAL B CA 1
ATOM 4387 C C . VAL B 1 88 ? 8.102 -8.953 10.219 1 97.69 88 VAL B C 1
ATOM 4389 O O . VAL B 1 88 ? 8.195 -8.047 11.047 1 97.69 88 VAL B O 1
ATOM 4392 N N . ALA B 1 89 ? 8.086 -8.742 8.953 1 97.06 89 ALA B N 1
ATOM 4393 C CA . ALA B 1 89 ? 7.773 -7.445 8.367 1 97.06 89 ALA B CA 1
ATOM 4394 C C . ALA B 1 89 ? 6.566 -7.539 7.438 1 97.06 89 ALA B C 1
ATOM 4396 O O . ALA B 1 89 ? 6.508 -8.422 6.574 1 97.06 89 ALA B O 1
ATOM 4397 N N . MET B 1 90 ? 5.594 -6.664 7.664 1 95.06 90 MET B N 1
ATOM 4398 C CA . MET B 1 90 ? 4.383 -6.637 6.852 1 95.06 90 MET B CA 1
ATOM 4399 C C . MET B 1 90 ? 4.473 -5.555 5.781 1 95.06 90 MET B C 1
ATOM 4401 O O . MET B 1 90 ? 5.078 -4.504 6 1 95.06 90 MET B O 1
ATOM 4405 N N . ALA B 1 91 ? 3.852 -5.891 4.645 1 95.19 91 ALA B N 1
ATOM 4406 C CA . ALA B 1 91 ? 3.973 -4.965 3.521 1 95.19 91 ALA B CA 1
ATOM 4407 C C . ALA B 1 91 ? 2.68 -4.91 2.715 1 95.19 91 ALA B C 1
ATOM 4409 O O . ALA B 1 91 ? 1.783 -5.734 2.908 1 95.19 91 ALA B O 1
ATOM 4410 N N . ASN B 1 92 ? 2.561 -3.83 1.835 1 92.88 92 ASN B N 1
ATOM 4411 C CA . ASN B 1 92 ? 1.468 -3.645 0.887 1 92.88 92 ASN B CA 1
ATOM 4412 C C . ASN B 1 92 ? 1.523 -4.672 -0.24 1 92.88 92 ASN B C 1
ATOM 4414 O O . ASN B 1 92 ? 1.688 -4.312 -1.407 1 92.88 92 ASN B O 1
ATOM 4418 N N . GLY B 1 93 ? 1.321 -5.941 0.165 1 91 93 GLY B N 1
ATOM 4419 C CA . GLY B 1 93 ? 1.467 -7.059 -0.753 1 91 93 GLY B CA 1
ATOM 4420 C C . GLY B 1 93 ? 2.877 -7.617 -0.793 1 91 93 GLY B C 1
ATOM 4421 O O . GLY B 1 93 ? 3.832 -6.938 -0.415 1 91 93 GLY B O 1
ATOM 4422 N N . SER B 1 94 ? 2.961 -8.844 -1.314 1 92.69 94 SER B N 1
ATOM 4423 C CA . SER B 1 94 ? 4.27 -9.469 -1.438 1 92.69 94 SER B CA 1
ATOM 4424 C C . SER B 1 94 ? 5.137 -8.75 -2.467 1 92.69 94 SER B C 1
ATOM 4426 O O . SER B 1 94 ? 6.367 -8.773 -2.375 1 92.69 94 SER B O 1
ATOM 4428 N N . THR B 1 95 ? 4.52 -8.055 -3.355 1 93 95 THR B N 1
ATOM 4429 C CA . THR B 1 95 ? 5.266 -7.375 -4.41 1 93 95 THR B CA 1
ATOM 4430 C C . THR B 1 95 ? 6.09 -6.227 -3.84 1 93 95 THR B C 1
ATOM 4432 O O . THR B 1 95 ? 7.176 -5.922 -4.34 1 93 95 THR B O 1
ATOM 4435 N N . GLU B 1 96 ? 5.566 -5.543 -2.787 1 95.69 96 GLU B N 1
ATOM 4436 C CA . GLU B 1 96 ? 6.367 -4.516 -2.133 1 95.69 96 GLU B CA 1
ATOM 4437 C C . GLU B 1 96 ? 7.617 -5.113 -1.497 1 95.69 96 GLU B C 1
ATOM 4439 O O . GLU B 1 96 ? 8.695 -4.523 -1.561 1 95.69 96 GLU B O 1
ATOM 4444 N N . LEU B 1 97 ? 7.473 -6.293 -0.942 1 97.44 97 LEU B N 1
ATOM 4445 C CA . LEU B 1 97 ? 8.609 -6.98 -0.346 1 97.44 97 LEU B CA 1
ATOM 4446 C C . LEU B 1 97 ? 9.617 -7.391 -1.414 1 97.44 97 LEU B C 1
ATOM 4448 O O . LEU B 1 97 ? 10.828 -7.215 -1.233 1 97.44 97 LEU B O 1
ATOM 4452 N N . ILE B 1 98 ? 9.125 -7.906 -2.488 1 97.81 98 ILE B N 1
ATOM 4453 C CA . ILE B 1 98 ? 9.992 -8.305 -3.586 1 97.81 98 ILE B CA 1
ATOM 4454 C C . ILE B 1 98 ? 10.789 -7.098 -4.074 1 97.81 98 ILE B C 1
ATOM 4456 O O . ILE B 1 98 ? 11.992 -7.199 -4.332 1 97.81 98 ILE B O 1
ATOM 4460 N N . THR B 1 99 ? 10.164 -5.977 -4.16 1 97.06 99 THR B N 1
ATOM 4461 C CA . THR B 1 99 ? 10.812 -4.742 -4.594 1 97.06 99 THR B CA 1
ATOM 4462 C C . THR B 1 99 ? 11.953 -4.367 -3.654 1 97.06 99 THR B C 1
ATOM 4464 O O . THR B 1 99 ? 13.07 -4.09 -4.102 1 97.06 99 THR B O 1
ATOM 4467 N N . TRP B 1 100 ? 11.695 -4.406 -2.406 1 97.5 100 TRP B N 1
ATOM 4468 C CA . TRP B 1 100 ? 12.703 -3.994 -1.434 1 97.5 100 TRP B CA 1
ATOM 4469 C C . TRP B 1 100 ? 13.805 -5.047 -1.311 1 97.5 100 TRP B C 1
ATOM 4471 O O . TRP B 1 100 ? 14.969 -4.711 -1.11 1 97.5 100 TRP B O 1
ATOM 4481 N N . ILE B 1 101 ? 13.461 -6.324 -1.438 1 98.25 101 ILE B N 1
ATOM 4482 C CA . ILE B 1 101 ? 14.461 -7.383 -1.455 1 98.25 101 ILE B CA 1
ATOM 4483 C C . ILE B 1 101 ? 15.422 -7.168 -2.625 1 98.25 101 ILE B C 1
ATOM 4485 O O . ILE B 1 101 ? 16.641 -7.246 -2.461 1 98.25 101 ILE B O 1
ATOM 4489 N N . ASP B 1 102 ? 14.875 -6.914 -3.736 1 97.88 102 ASP B N 1
ATOM 4490 C CA . ASP B 1 102 ? 15.688 -6.668 -4.926 1 97.88 102 ASP B CA 1
ATOM 4491 C C . ASP B 1 102 ? 16.625 -5.488 -4.715 1 97.88 102 ASP B C 1
ATOM 4493 O O . ASP B 1 102 ? 17.828 -5.586 -4.996 1 97.88 102 ASP B O 1
ATOM 4497 N N . HIS B 1 103 ? 16.125 -4.375 -4.184 1 95.5 103 HIS B N 1
ATOM 4498 C CA . HIS B 1 103 ? 16.891 -3.139 -4.062 1 95.5 103 HIS B CA 1
ATOM 4499 C C . HIS B 1 103 ? 17.938 -3.252 -2.969 1 95.5 103 HIS B C 1
ATOM 4501 O O . HIS B 1 103 ? 19.031 -2.668 -3.084 1 95.5 103 HIS B O 1
ATOM 4507 N N . LEU B 1 104 ? 17.672 -4.016 -1.912 1 96.38 104 LEU B N 1
ATOM 4508 C CA . LEU B 1 104 ? 18.516 -3.938 -0.73 1 96.38 104 LEU B CA 1
ATOM 4509 C C . LEU B 1 104 ? 19.375 -5.191 -0.594 1 96.38 104 LEU B C 1
ATOM 4511 O O . LEU B 1 104 ? 20.469 -5.145 -0.026 1 96.38 104 LEU B O 1
ATOM 4515 N N . LEU B 1 105 ? 18.844 -6.32 -1.168 1 97.5 105 LEU B N 1
ATOM 4516 C CA . LEU B 1 105 ? 19.484 -7.574 -0.787 1 97.5 105 LEU B CA 1
ATOM 4517 C C . LEU B 1 105 ? 20.016 -8.305 -2.012 1 97.5 105 LEU B C 1
ATOM 4519 O O . LEU B 1 105 ? 20.828 -9.227 -1.887 1 97.5 105 LEU B O 1
ATOM 4523 N N . ILE B 1 106 ? 19.578 -7.953 -3.156 1 97.62 106 ILE B N 1
ATOM 4524 C CA . ILE B 1 106 ? 20.125 -8.523 -4.383 1 97.62 106 ILE B CA 1
ATOM 4525 C C . ILE B 1 106 ? 21.062 -7.512 -5.043 1 97.62 106 ILE B C 1
ATOM 4527 O O . ILE B 1 106 ? 20.625 -6.492 -5.574 1 97.62 106 ILE B O 1
ATOM 4531 N N . LYS B 1 107 ? 22.312 -7.816 -5.062 1 96.75 107 LYS B N 1
ATOM 4532 C CA . LYS B 1 107 ? 23.297 -6.855 -5.555 1 96.75 107 LYS B CA 1
ATOM 4533 C C . LYS B 1 107 ? 23.719 -7.184 -6.984 1 96.75 107 LYS B C 1
ATOM 4535 O O . LYS B 1 107 ? 23.766 -6.297 -7.84 1 96.75 107 LYS B O 1
ATOM 4540 N N . GLU B 1 108 ? 23.906 -8.469 -7.207 1 96.06 108 GLU B N 1
ATOM 4541 C CA . GLU B 1 108 ? 24.562 -8.797 -8.469 1 96.06 108 GLU B CA 1
ATOM 4542 C C . GLU B 1 108 ? 23.719 -9.758 -9.305 1 96.06 108 GLU B C 1
ATOM 4544 O O . GLU B 1 108 ? 23.484 -9.516 -10.492 1 96.06 108 GLU B O 1
ATOM 4549 N N . SER B 1 109 ? 23.328 -10.852 -8.711 1 98.5 109 SER B N 1
ATOM 4550 C CA . SER B 1 109 ? 22.734 -11.914 -9.516 1 98.5 109 SER B CA 1
ATOM 4551 C C . SER B 1 109 ? 21.734 -12.727 -8.703 1 98.5 109 SER B C 1
ATOM 4553 O O . SER B 1 109 ? 21.844 -12.789 -7.477 1 98.5 109 SER B O 1
ATOM 4555 N N . VAL B 1 110 ? 20.766 -13.289 -9.453 1 98.81 110 VAL B N 1
ATOM 4556 C CA . VAL B 1 110 ? 19.734 -14.117 -8.836 1 98.81 110 VAL B CA 1
ATOM 4557 C C . VAL B 1 110 ? 19.406 -15.305 -9.75 1 98.81 110 VAL B C 1
ATOM 4559 O O . VAL B 1 110 ? 19.312 -15.148 -10.969 1 98.81 110 VAL B O 1
ATOM 4562 N N . ALA B 1 111 ? 19.391 -16.5 -9.117 1 98.88 111 ALA B N 1
ATOM 4563 C CA . ALA B 1 111 ? 18.953 -17.703 -9.812 1 98.88 111 ALA B CA 1
ATOM 4564 C C . ALA B 1 111 ? 17.469 -17.969 -9.578 1 98.88 111 ALA B C 1
ATOM 4566 O O . ALA B 1 111 ? 17 -17.906 -8.438 1 98.88 111 ALA B O 1
ATOM 4567 N N . ILE B 1 112 ? 16.766 -18.281 -10.672 1 98.56 112 ILE B N 1
ATOM 4568 C CA . ILE B 1 112 ? 15.32 -18.453 -10.609 1 98.56 112 ILE B CA 1
ATOM 4569 C C . ILE B 1 112 ? 14.898 -19.625 -11.508 1 98.56 112 ILE B C 1
ATOM 4571 O O . ILE B 1 112 ? 15.242 -19.656 -12.688 1 98.56 112 ILE B O 1
ATOM 4575 N N . PRO B 1 113 ? 14.141 -20.578 -10.961 1 98.5 113 PRO B N 1
ATOM 4576 C CA . PRO B 1 113 ? 13.539 -21.562 -11.852 1 98.5 113 PRO B CA 1
ATOM 4577 C C . PRO B 1 113 ? 12.445 -20.969 -12.742 1 98.5 113 PRO B C 1
ATOM 4579 O O . PRO B 1 113 ? 11.719 -20.062 -12.312 1 98.5 113 PRO B O 1
ATOM 4582 N N . ILE B 1 114 ? 12.352 -21.438 -13.969 1 97.62 114 ILE B N 1
ATOM 4583 C CA . ILE B 1 114 ? 11.266 -21.031 -14.859 1 97.62 114 ILE B CA 1
ATOM 4584 C C . ILE B 1 114 ? 10.602 -22.281 -15.453 1 97.62 114 ILE B C 1
ATOM 4586 O O . ILE B 1 114 ? 11.273 -23.25 -15.789 1 97.62 114 ILE B O 1
ATOM 4590 N N . PRO B 1 115 ? 9.281 -22.359 -15.594 1 97.5 115 PRO B N 1
ATOM 4591 C CA . PRO B 1 115 ? 8.367 -21.25 -15.289 1 97.5 115 PRO B CA 1
ATOM 4592 C C . PRO B 1 115 ? 8.141 -21.062 -13.797 1 97.5 115 PRO B C 1
ATOM 4594 O O . PRO B 1 115 ? 8.258 -22.031 -13.023 1 97.5 115 PRO B O 1
ATOM 4597 N N . THR B 1 116 ? 7.922 -19.859 -13.375 1 97.69 116 THR B N 1
ATOM 4598 C CA . THR B 1 116 ? 7.562 -19.484 -12.008 1 97.69 116 THR B CA 1
ATOM 4599 C C . THR B 1 116 ? 6.836 -18.141 -11.984 1 97.69 116 THR B C 1
ATOM 4601 O O . THR B 1 116 ? 6.391 -17.656 -13.023 1 97.69 116 THR B O 1
ATOM 4604 N N . PHE B 1 117 ? 6.594 -17.703 -10.836 1 95.38 117 PHE B N 1
ATOM 4605 C CA . PHE B 1 117 ? 5.984 -16.375 -10.695 1 95.38 117 PHE B CA 1
ATOM 4606 C C . PHE B 1 117 ? 6.855 -15.312 -11.344 1 95.38 117 PHE B C 1
ATOM 4608 O O . PHE B 1 117 ? 8 -15.109 -10.938 1 95.38 117 PHE B O 1
ATOM 4615 N N . GLY B 1 118 ? 6.312 -14.516 -12.188 1 94 118 GLY B N 1
ATOM 4616 C CA . GLY B 1 118 ? 7.035 -13.641 -13.094 1 94 118 GLY B CA 1
ATOM 4617 C C . GLY B 1 118 ? 7.703 -12.477 -12.391 1 94 118 GLY B C 1
ATOM 4618 O O . GLY B 1 118 ? 8.703 -11.945 -12.883 1 94 118 GLY B O 1
ATOM 4619 N N . ARG B 1 119 ? 7.234 -12.078 -11.227 1 94.06 119 ARG B N 1
ATOM 4620 C CA . ARG B 1 119 ? 7.82 -10.93 -10.547 1 94.06 119 ARG B CA 1
ATOM 4621 C C . ARG B 1 119 ? 9.258 -11.219 -10.125 1 94.06 119 ARG B C 1
ATOM 4623 O O . ARG B 1 119 ? 10.07 -10.305 -10 1 94.06 119 ARG B O 1
ATOM 4630 N N . TRP B 1 120 ? 9.609 -12.422 -9.969 1 96.69 120 TRP B N 1
ATOM 4631 C CA . TRP B 1 120 ? 10.953 -12.789 -9.531 1 96.69 120 TRP B CA 1
ATOM 4632 C C . TRP B 1 120 ? 11.953 -12.68 -10.688 1 96.69 120 TRP B C 1
ATOM 4634 O O . TRP B 1 120 ? 13.164 -12.633 -10.469 1 96.69 120 TRP B O 1
ATOM 4644 N N . THR B 1 121 ? 11.477 -12.703 -11.914 1 95.94 121 THR B N 1
ATOM 4645 C CA . THR B 1 121 ? 12.352 -12.445 -13.055 1 95.94 121 THR B CA 1
ATOM 4646 C C . THR B 1 121 ? 12.305 -10.977 -13.453 1 95.94 121 THR B C 1
ATOM 4648 O O . THR B 1 121 ? 13.352 -10.352 -13.664 1 95.94 121 THR B O 1
ATOM 4651 N N . ASP B 1 122 ? 11.102 -10.414 -13.445 1 94.62 122 ASP B N 1
ATOM 4652 C CA . ASP B 1 122 ? 10.898 -9.062 -13.961 1 94.62 122 ASP B CA 1
ATOM 4653 C C . ASP B 1 122 ? 11.578 -8.031 -13.07 1 94.62 122 ASP B C 1
ATOM 4655 O O . ASP B 1 122 ? 12.258 -7.125 -13.57 1 94.62 122 ASP B O 1
ATOM 4659 N N . GLN B 1 123 ? 11.438 -8.141 -11.812 1 95.88 123 GLN B N 1
ATOM 4660 C CA . GLN B 1 123 ? 11.914 -7.133 -10.867 1 95.88 123 GLN B CA 1
ATOM 4661 C C . GLN B 1 123 ? 13.438 -7.012 -10.922 1 95.88 123 GLN B C 1
ATOM 4663 O O . GLN B 1 123 ? 13.969 -5.918 -11.117 1 95.88 123 GLN B O 1
ATOM 4668 N N . PRO B 1 124 ? 14.164 -8.086 -10.828 1 96.44 124 PRO B N 1
ATOM 4669 C CA . PRO B 1 124 ? 15.617 -7.961 -10.914 1 96.44 124 PRO B CA 1
ATOM 4670 C C . PRO B 1 124 ? 16.094 -7.484 -12.289 1 96.44 124 PRO B C 1
ATOM 4672 O O . PRO B 1 124 ? 17.078 -6.742 -12.383 1 96.44 124 PRO B O 1
ATOM 4675 N N . MET B 1 125 ? 15.398 -7.848 -13.32 1 95 125 MET B N 1
ATOM 4676 C CA . MET B 1 125 ? 15.758 -7.387 -14.656 1 95 125 MET B CA 1
ATOM 4677 C C . MET B 1 125 ? 15.555 -5.883 -14.789 1 95 125 MET B C 1
ATOM 4679 O O . MET B 1 125 ? 16.375 -5.191 -15.391 1 95 125 MET B O 1
ATOM 4683 N N . GLU B 1 126 ? 14.484 -5.441 -14.188 1 92.62 126 GLU B N 1
ATOM 4684 C CA . GLU B 1 126 ? 14.164 -4.016 -14.242 1 92.62 126 GLU B CA 1
ATOM 4685 C C . GLU B 1 126 ? 15.227 -3.186 -13.523 1 92.62 126 GLU B C 1
ATOM 4687 O O . GLU B 1 126 ? 15.406 -2.004 -13.82 1 92.62 126 GLU B O 1
ATOM 4692 N N . THR B 1 127 ? 15.906 -3.768 -12.602 1 94.38 127 THR B N 1
ATOM 4693 C CA . THR B 1 127 ? 16.891 -3.025 -11.82 1 94.38 127 THR B CA 1
ATOM 4694 C C . THR B 1 127 ? 18.312 -3.395 -12.242 1 94.38 127 THR B C 1
ATOM 4696 O O . THR B 1 127 ? 19.266 -3.105 -11.531 1 94.38 127 THR B O 1
ATOM 4699 N N . GLY B 1 128 ? 18.469 -4.16 -13.297 1 95.19 128 GLY B N 1
ATOM 4700 C CA . GLY B 1 128 ? 19.75 -4.371 -13.938 1 95.19 128 GLY B CA 1
ATOM 4701 C C . GLY B 1 128 ? 20.547 -5.523 -13.336 1 95.19 128 GLY B C 1
ATOM 4702 O O . GLY B 1 128 ? 21.75 -5.621 -13.531 1 95.19 128 GLY B O 1
ATOM 4703 N N . LYS B 1 129 ? 19.969 -6.434 -12.703 1 97.44 129 LYS B N 1
ATOM 4704 C CA . LYS B 1 129 ? 20.641 -7.598 -12.133 1 97.44 129 LYS B CA 1
ATOM 4705 C C . LYS B 1 129 ? 20.766 -8.719 -13.164 1 97.44 129 LYS B C 1
ATOM 4707 O O . LYS B 1 129 ? 19.969 -8.797 -14.102 1 97.44 129 LYS B O 1
ATOM 4712 N N . ARG B 1 130 ? 21.812 -9.5 -13.008 1 98.31 130 ARG B N 1
ATOM 4713 C CA . ARG B 1 130 ? 21.906 -10.727 -13.805 1 98.31 130 ARG B CA 1
ATOM 4714 C C . ARG B 1 130 ? 20.922 -11.773 -13.305 1 98.31 130 ARG B C 1
ATOM 4716 O O . ARG B 1 130 ? 20.938 -12.148 -12.125 1 98.31 130 ARG B O 1
ATOM 4723 N N . VAL B 1 131 ? 20.062 -12.203 -14.18 1 98.38 131 VAL B N 1
ATOM 4724 C CA . VAL B 1 131 ? 19.062 -13.219 -13.844 1 98.38 131 VAL B CA 1
ATOM 4725 C C . VAL B 1 131 ? 19.438 -14.547 -14.5 1 98.38 131 VAL B C 1
ATOM 4727 O O . VAL B 1 131 ? 19.375 -14.688 -15.719 1 98.38 131 VAL B O 1
ATOM 4730 N N . ASP B 1 132 ? 19.828 -15.516 -13.648 1 98.62 132 ASP B N 1
ATOM 4731 C CA . ASP B 1 132 ? 20.141 -16.875 -14.109 1 98.62 132 ASP B CA 1
ATOM 4732 C C . ASP B 1 132 ? 18.906 -17.766 -14.062 1 98.62 132 ASP B C 1
ATOM 4734 O O . ASP B 1 132 ? 18.453 -18.156 -12.984 1 98.62 132 ASP B O 1
ATOM 4738 N N . MET B 1 133 ? 18.438 -18.109 -15.242 1 98.25 133 MET B N 1
ATOM 4739 C CA . MET B 1 133 ? 17.172 -18.844 -15.344 1 98.25 133 MET B CA 1
ATOM 4740 C C . MET B 1 133 ? 17.438 -20.344 -15.477 1 98.25 133 MET B C 1
ATOM 4742 O O . MET B 1 133 ? 18.141 -20.781 -16.375 1 98.25 133 MET B O 1
ATOM 4746 N N . TYR B 1 134 ? 16.859 -21.094 -14.531 1 98.44 134 TYR B N 1
ATOM 4747 C CA . TYR B 1 134 ? 16.938 -22.562 -14.531 1 98.44 134 TYR B CA 1
ATOM 4748 C C . TYR B 1 134 ? 15.688 -23.172 -15.141 1 98.44 134 TYR B C 1
ATOM 4750 O O . TYR B 1 134 ? 14.609 -23.125 -14.539 1 98.44 134 TYR B O 1
ATOM 4758 N N . PRO B 1 135 ? 15.766 -23.859 -16.203 1 97.69 135 PRO B N 1
ATOM 4759 C CA . PRO B 1 135 ? 14.57 -24.359 -16.906 1 97.69 135 PRO B CA 1
ATOM 4760 C C . PRO B 1 135 ? 13.984 -25.609 -16.25 1 97.69 135 PRO B C 1
ATOM 4762 O O . PRO B 1 135 ? 14.688 -26.609 -16.094 1 97.69 135 PRO B O 1
ATOM 4765 N N . LEU B 1 136 ? 12.789 -25.5 -15.852 1 98.25 136 LEU B N 1
ATOM 4766 C CA . LEU B 1 136 ? 12.031 -26.672 -15.445 1 98.25 136 LEU B CA 1
ATOM 4767 C C . LEU B 1 136 ? 11.5 -27.438 -16.656 1 98.25 136 LEU B C 1
ATOM 4769 O O . LEU B 1 136 ? 11.023 -26.828 -17.625 1 98.25 136 LEU B O 1
ATOM 4773 N N . GLN B 1 137 ? 11.539 -28.766 -16.578 1 96.75 137 GLN B N 1
ATOM 4774 C CA . GLN B 1 137 ? 11.266 -29.547 -17.766 1 96.75 137 GLN B CA 1
ATOM 4775 C C . GLN B 1 137 ? 9.859 -30.141 -17.734 1 96.75 137 GLN B C 1
ATOM 4777 O O . GLN B 1 137 ? 9.453 -30.719 -16.719 1 96.75 137 GLN B O 1
ATOM 4782 N N . GLU B 1 138 ? 9.172 -30.078 -18.844 1 96.5 138 GLU B N 1
ATOM 4783 C CA . GLU B 1 138 ? 7.84 -30.672 -18.969 1 96.5 138 GLU B CA 1
ATOM 4784 C C . GLU B 1 138 ? 7.875 -32.156 -18.734 1 96.5 138 GLU B C 1
ATOM 4786 O O . GLU B 1 138 ? 6.957 -32.719 -18.141 1 96.5 138 GLU B O 1
ATOM 4791 N N . ARG B 1 139 ? 8.914 -32.844 -19.234 1 95.44 139 ARG B N 1
ATOM 4792 C CA . ARG B 1 139 ? 9.031 -34.312 -19.141 1 95.44 139 ARG B CA 1
ATOM 4793 C C . ARG B 1 139 ? 9.047 -34.75 -17.672 1 95.44 139 ARG B C 1
ATOM 4795 O O . ARG B 1 139 ? 8.727 -35.906 -17.375 1 95.44 139 ARG B O 1
ATOM 4802 N N . ASP B 1 140 ? 9.422 -33.875 -16.844 1 96.62 140 ASP B N 1
ATOM 4803 C CA . ASP B 1 140 ? 9.445 -34.156 -15.406 1 96.62 140 ASP B CA 1
ATOM 4804 C C . ASP B 1 140 ? 8.289 -33.469 -14.68 1 96.62 140 ASP B C 1
ATOM 4806 O O . ASP B 1 140 ? 8.398 -33.156 -13.492 1 96.62 140 ASP B O 1
ATOM 4810 N N . ASN B 1 141 ? 7.262 -33.094 -15.375 1 97.31 141 ASN B N 1
ATOM 4811 C CA . ASN B 1 141 ? 6.094 -32.375 -14.844 1 97.31 141 ASN B CA 1
ATOM 4812 C C . ASN B 1 141 ? 6.473 -31.047 -14.211 1 97.31 141 ASN B C 1
ATOM 4814 O O . ASN B 1 141 ? 5.895 -30.656 -13.195 1 97.31 141 ASN B O 1
ATOM 4818 N N . PHE B 1 142 ? 7.582 -30.469 -14.672 1 97.81 142 PHE B N 1
ATOM 4819 C CA . PHE B 1 142 ? 8.094 -29.172 -14.219 1 97.81 142 PHE B CA 1
ATOM 4820 C C . PHE B 1 142 ? 8.547 -29.25 -12.766 1 97.81 142 PHE B C 1
ATOM 4822 O O . PHE B 1 142 ? 8.602 -28.234 -12.07 1 97.81 142 PHE B O 1
ATOM 4829 N N . ALA B 1 143 ? 8.805 -30.422 -12.289 1 98 143 ALA B N 1
ATOM 4830 C CA . ALA B 1 143 ? 9.297 -30.594 -10.93 1 98 143 ALA B CA 1
ATOM 4831 C C . ALA B 1 143 ? 10.711 -30.047 -10.781 1 98 143 ALA B C 1
ATOM 4833 O O . ALA B 1 143 ? 11.547 -30.219 -11.672 1 98 143 ALA B O 1
ATOM 4834 N N . LEU B 1 144 ? 10.969 -29.375 -9.672 1 98.38 144 LEU B N 1
ATOM 4835 C CA . LEU B 1 144 ? 12.289 -28.828 -9.406 1 98.38 144 LEU B CA 1
ATOM 4836 C C . LEU B 1 144 ? 13.172 -29.859 -8.695 1 98.38 144 LEU B C 1
ATOM 4838 O O . LEU B 1 144 ? 12.836 -30.312 -7.602 1 98.38 144 LEU B O 1
ATOM 4842 N N . ASN B 1 145 ? 14.211 -30.219 -9.344 1 98.06 145 ASN B N 1
ATOM 4843 C CA . ASN B 1 145 ? 15.258 -31 -8.688 1 98.06 145 ASN B CA 1
ATOM 4844 C C . ASN B 1 145 ? 16.25 -30.109 -7.957 1 98.06 145 ASN B C 1
ATOM 4846 O O . ASN B 1 145 ? 17.078 -29.438 -8.586 1 98.06 145 ASN B O 1
ATOM 4850 N N . LEU B 1 146 ? 16.234 -30.172 -6.648 1 98.5 146 LEU B N 1
ATOM 4851 C CA . LEU B 1 146 ? 17 -29.234 -5.836 1 98.5 146 LEU B CA 1
ATOM 4852 C C . LEU B 1 146 ? 18.5 -29.453 -6.004 1 98.5 146 LEU B C 1
ATOM 4854 O O . LEU B 1 146 ? 19.281 -28.5 -6 1 98.5 146 LEU B O 1
ATOM 4858 N N . ASP B 1 147 ? 18.953 -30.688 -6.16 1 98.12 147 ASP B N 1
ATOM 4859 C CA . ASP B 1 147 ? 20.375 -30.969 -6.34 1 98.12 147 ASP B CA 1
ATOM 4860 C C . ASP B 1 147 ? 20.891 -30.375 -7.652 1 98.12 147 ASP B C 1
ATOM 4862 O O . ASP B 1 147 ? 21.953 -29.766 -7.688 1 98.12 147 ASP B O 1
ATOM 4866 N N . HIS B 1 148 ? 20.125 -30.578 -8.656 1 98.31 148 HIS B N 1
ATOM 4867 C CA . HIS B 1 148 ? 20.484 -30.016 -9.945 1 98.31 148 HIS B CA 1
ATOM 4868 C C . HIS B 1 148 ? 20.453 -28.484 -9.898 1 98.31 148 HIS B C 1
ATOM 4870 O O . HIS B 1 148 ? 21.297 -27.828 -10.508 1 98.31 148 HIS B O 1
ATOM 4876 N N . TYR B 1 149 ? 19.5 -27.938 -9.211 1 98.75 149 TYR B N 1
ATOM 4877 C CA . TYR B 1 149 ? 19.375 -26.484 -9.086 1 98.75 149 TYR B CA 1
ATOM 4878 C C . TYR B 1 149 ? 20.562 -25.906 -8.312 1 98.75 149 TYR B C 1
ATOM 4880 O O . TYR B 1 149 ? 21.109 -24.875 -8.695 1 98.75 149 TYR B O 1
ATOM 4888 N N . ILE B 1 150 ? 20.969 -26.609 -7.27 1 98.75 150 ILE B N 1
ATOM 4889 C CA . ILE B 1 150 ? 22.125 -26.188 -6.492 1 98.75 150 ILE B CA 1
ATOM 4890 C C . ILE B 1 150 ? 23.375 -26.188 -7.383 1 98.75 150 ILE B C 1
ATOM 4892 O O . ILE B 1 150 ? 24.156 -25.234 -7.363 1 98.75 150 ILE B O 1
ATOM 4896 N N . SER B 1 151 ? 23.516 -27.219 -8.164 1 98.69 151 SER B N 1
ATOM 4897 C CA . SER B 1 151 ? 24.641 -27.297 -9.086 1 98.69 151 SER B CA 1
ATOM 4898 C C . SER B 1 151 ? 24.625 -26.156 -10.094 1 98.69 151 SER B C 1
ATOM 4900 O O . SER B 1 151 ? 25.688 -25.625 -10.445 1 98.69 151 SER B O 1
ATOM 4902 N N . PHE B 1 152 ? 23.5 -25.844 -10.578 1 98.62 152 PHE B N 1
ATOM 4903 C CA . PHE B 1 152 ? 23.328 -24.734 -11.516 1 98.62 152 PHE B CA 1
ATOM 4904 C C . PHE B 1 152 ? 23.734 -23.422 -10.875 1 98.62 152 PHE B C 1
ATOM 4906 O O . PHE B 1 152 ? 24.469 -22.641 -11.477 1 98.62 152 PHE B O 1
ATOM 4913 N N . ILE B 1 153 ? 23.281 -23.188 -9.648 1 98.75 153 ILE B N 1
ATOM 4914 C CA . ILE B 1 153 ? 23.578 -21.969 -8.906 1 98.75 153 ILE B CA 1
ATOM 4915 C C . ILE B 1 153 ? 25.094 -21.828 -8.734 1 98.75 153 ILE B C 1
ATOM 4917 O O . ILE B 1 153 ? 25.641 -20.75 -8.977 1 98.75 153 ILE B O 1
ATOM 4921 N N . ARG B 1 154 ? 25.719 -22.891 -8.406 1 98.44 154 ARG B N 1
ATOM 4922 C CA . ARG B 1 154 ? 27.156 -22.891 -8.18 1 98.44 154 ARG B CA 1
ATOM 4923 C C . ARG B 1 154 ? 27.906 -22.656 -9.484 1 98.44 154 ARG B C 1
ATOM 4925 O O . ARG B 1 154 ? 28.859 -21.875 -9.523 1 98.44 154 ARG B O 1
ATOM 4932 N N . SER B 1 155 ? 27.516 -23.312 -10.469 1 98.44 155 SER B N 1
ATOM 4933 C CA . SER B 1 155 ? 28.188 -23.203 -11.758 1 98.44 155 SER B CA 1
ATOM 4934 C C . SER B 1 155 ? 28.094 -21.781 -12.312 1 98.44 155 SER B C 1
ATOM 4936 O O . SER B 1 155 ? 29.031 -21.281 -12.93 1 98.44 155 SER B O 1
ATOM 4938 N N . ARG B 1 156 ? 26.984 -21.125 -12.078 1 98.25 156 ARG B N 1
ATOM 4939 C CA . ARG B 1 156 ? 26.75 -19.781 -12.594 1 98.25 156 ARG B CA 1
ATOM 4940 C C . ARG B 1 156 ? 27.359 -18.719 -11.688 1 98.25 156 ARG B C 1
ATOM 4942 O O . ARG B 1 156 ? 27.578 -17.594 -12.102 1 98.25 156 ARG B O 1
ATOM 4949 N N . GLY B 1 157 ? 27.578 -19.141 -10.469 1 98.31 157 GLY B N 1
ATOM 4950 C CA . GLY B 1 157 ? 28.078 -18.188 -9.492 1 98.31 157 GLY B CA 1
ATOM 4951 C C . GLY B 1 157 ? 27.016 -17.203 -9.023 1 98.31 157 GLY B C 1
ATOM 4952 O O . GLY B 1 157 ? 27.312 -16.047 -8.742 1 98.31 157 GLY B O 1
ATOM 4953 N N . SER B 1 158 ? 25.76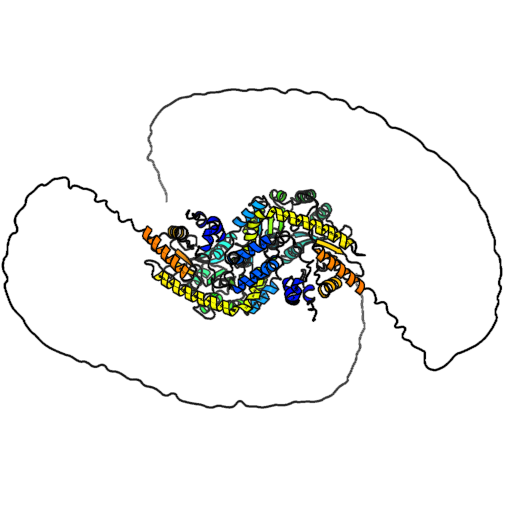6 -17.625 -9.047 1 98.56 158 SER B N 1
ATOM 4954 C CA . SER B 1 158 ? 24.688 -16.781 -8.555 1 98.56 158 SER B CA 1
ATOM 4955 C C . SER B 1 158 ? 24.828 -16.547 -7.051 1 98.56 158 SER B C 1
ATOM 4957 O O . SER B 1 158 ? 25.172 -17.453 -6.301 1 98.56 158 SER B O 1
ATOM 4959 N N . ARG B 1 159 ? 24.453 -15.336 -6.633 1 98.75 159 ARG B N 1
ATOM 4960 C CA . ARG B 1 159 ? 24.656 -14.977 -5.234 1 98.75 159 ARG B CA 1
ATOM 4961 C C . ARG B 1 159 ? 23.344 -15.016 -4.461 1 98.75 159 ARG B C 1
ATOM 4963 O O . ARG B 1 159 ? 23.344 -14.984 -3.227 1 98.75 159 ARG B O 1
ATOM 4970 N N . VAL B 1 160 ? 22.203 -15.031 -5.168 1 98.88 160 VAL B N 1
ATOM 4971 C CA . VAL B 1 160 ? 20.875 -15.172 -4.582 1 98.88 160 VAL B CA 1
ATOM 4972 C C . VAL B 1 160 ? 20.125 -16.297 -5.273 1 98.88 160 VAL B C 1
ATOM 4974 O O . VAL B 1 160 ? 20.266 -16.516 -6.48 1 98.88 160 VAL B O 1
ATOM 4977 N N . ALA B 1 161 ? 19.359 -17.078 -4.523 1 98.88 161 ALA B N 1
ATOM 4978 C CA . ALA B 1 161 ? 18.516 -18.141 -5.051 1 98.88 161 ALA B CA 1
ATOM 4979 C C . ALA B 1 161 ? 17.062 -17.953 -4.621 1 98.88 161 ALA B C 1
ATOM 4981 O O . ALA B 1 161 ? 16.797 -17.578 -3.477 1 98.88 161 ALA B O 1
ATOM 4982 N N . VAL B 1 162 ? 16.109 -18.219 -5.57 1 98.88 162 VAL B N 1
ATOM 4983 C CA . VAL B 1 162 ? 14.688 -18.109 -5.285 1 98.88 162 VAL B CA 1
ATOM 4984 C C . VAL B 1 162 ? 13.984 -19.422 -5.621 1 98.88 162 VAL B C 1
ATOM 4986 O O . VAL B 1 162 ? 14.273 -20.047 -6.652 1 98.88 162 VAL B O 1
ATOM 4989 N N . ILE B 1 163 ? 13.148 -19.859 -4.762 1 98.44 163 ILE B N 1
ATOM 4990 C CA . ILE B 1 163 ? 12.203 -20.922 -5.098 1 98.44 163 ILE B CA 1
ATOM 4991 C C . ILE B 1 163 ? 10.797 -20.516 -4.66 1 98.44 163 ILE B C 1
ATOM 4993 O O . ILE B 1 163 ? 10.625 -19.891 -3.607 1 98.44 163 ILE B O 1
ATOM 4997 N N . CYS B 1 164 ? 9.875 -20.734 -5.496 1 98.44 164 CYS B N 1
ATOM 4998 C CA . CYS B 1 164 ? 8.461 -20.656 -5.141 1 98.44 164 CYS B CA 1
ATOM 4999 C C . CYS B 1 164 ? 7.922 -22.031 -4.746 1 98.44 164 CYS B C 1
ATOM 5001 O O . CYS B 1 164 ? 8.047 -22.984 -5.508 1 98.44 164 CYS B O 1
ATOM 5003 N N . ASN B 1 165 ? 7.395 -22.125 -3.58 1 98.44 165 ASN B N 1
ATOM 5004 C CA . ASN B 1 165 ? 6.883 -23.375 -3.041 1 98.44 165 ASN B CA 1
ATOM 5005 C C . ASN B 1 165 ? 5.586 -23.172 -2.262 1 98.44 165 ASN B C 1
ATOM 5007 O O . ASN B 1 165 ? 5.617 -22.797 -1.087 1 98.44 165 ASN B O 1
ATOM 5011 N N . VAL B 1 166 ? 4.484 -23.406 -2.887 1 97.69 166 VAL B N 1
ATOM 5012 C CA . VAL B 1 166 ? 4.113 -24.094 -4.125 1 97.69 166 VAL B CA 1
ATOM 5013 C C . VAL B 1 166 ? 4.422 -23.188 -5.32 1 97.69 166 VAL B C 1
ATOM 5015 O O . VAL B 1 166 ? 4.191 -21.984 -5.277 1 97.69 166 VAL B O 1
ATOM 5018 N N . ASN B 1 167 ? 4.914 -23.844 -6.352 1 98.38 167 ASN B N 1
ATOM 5019 C CA . ASN B 1 167 ? 5.309 -23.062 -7.516 1 98.38 167 ASN B CA 1
ATOM 5020 C C . ASN B 1 167 ? 4.113 -22.75 -8.406 1 98.38 167 ASN B C 1
ATOM 5022 O O . ASN B 1 167 ? 3.207 -23.562 -8.555 1 98.38 167 ASN B O 1
ATOM 5026 N N . ASN B 1 168 ? 4.043 -21.578 -8.914 1 96.06 168 ASN B N 1
ATOM 5027 C CA . ASN B 1 168 ? 3.1 -21.094 -9.922 1 96.06 168 ASN B CA 1
ATOM 5028 C C . ASN B 1 168 ? 3.764 -20.953 -11.289 1 96.06 168 ASN B C 1
ATOM 5030 O O . ASN B 1 168 ? 4.766 -20.25 -11.422 1 96.06 168 ASN B O 1
ATOM 5034 N N . PRO B 1 169 ? 3.344 -21.656 -12.242 1 96.94 169 PRO B N 1
ATOM 5035 C CA . PRO B 1 169 ? 1.954 -22.094 -12.414 1 96.94 169 PRO B CA 1
ATOM 5036 C C . PRO B 1 169 ? 1.787 -23.609 -12.281 1 96.94 169 PRO B C 1
ATOM 5038 O O . PRO B 1 169 ? 0.674 -24.125 -12.414 1 96.94 169 PRO B O 1
ATOM 5041 N N . ASP B 1 170 ? 2.814 -24.328 -12.031 1 97.75 170 ASP B N 1
ATOM 5042 C CA . ASP B 1 170 ? 2.77 -25.766 -12.227 1 97.75 170 ASP B CA 1
ATOM 5043 C C . ASP B 1 170 ? 2.125 -26.469 -11.031 1 97.75 170 ASP B C 1
ATOM 5045 O O . ASP B 1 170 ? 1.675 -27.609 -11.141 1 97.75 170 ASP B O 1
ATOM 5049 N N . GLY B 1 171 ? 2.162 -25.797 -9.875 1 98.12 171 GLY B N 1
ATOM 5050 C CA . GLY B 1 171 ? 1.469 -26.344 -8.727 1 98.12 171 GLY B CA 1
ATOM 5051 C C . GLY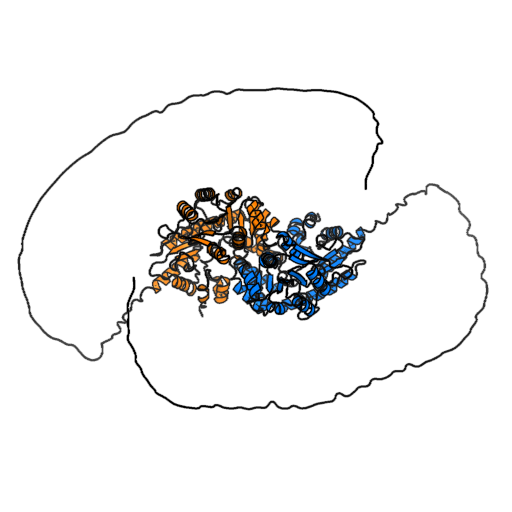 B 1 171 ? 2.316 -27.328 -7.934 1 98.12 171 GLY B C 1
ATOM 5052 O O . GLY B 1 171 ? 1.846 -27.906 -6.953 1 98.12 171 GLY B O 1
ATOM 5053 N N . ASN B 1 172 ? 3.584 -27.484 -8.273 1 98.5 172 ASN B N 1
ATOM 5054 C CA . ASN B 1 172 ? 4.457 -28.438 -7.602 1 98.5 172 ASN B CA 1
ATOM 5055 C C . ASN B 1 172 ? 4.809 -27.984 -6.188 1 98.5 172 ASN B C 1
ATOM 5057 O O . ASN B 1 172 ? 5.012 -26.797 -5.953 1 98.5 172 ASN B O 1
ATOM 5061 N N . TYR B 1 173 ? 4.867 -28.938 -5.312 1 98.5 173 TYR B N 1
ATOM 5062 C CA . TYR B 1 173 ? 5.254 -28.734 -3.922 1 98.5 173 TYR B CA 1
ATOM 5063 C C . TYR B 1 173 ? 6.523 -29.516 -3.596 1 98.5 173 TYR B C 1
ATOM 5065 O O . TYR B 1 173 ? 6.695 -30.656 -4.035 1 98.5 173 TYR B O 1
ATOM 5073 N N . ILE B 1 174 ? 7.477 -28.891 -2.957 1 98.62 174 ILE B N 1
ATOM 5074 C CA . ILE B 1 174 ? 8.688 -29.516 -2.436 1 98.62 174 ILE B CA 1
ATOM 5075 C C . ILE B 1 174 ? 8.539 -29.75 -0.933 1 98.62 174 ILE B C 1
ATOM 5077 O O . ILE B 1 174 ? 8.234 -28.828 -0.18 1 98.62 174 ILE B O 1
ATOM 5081 N N . PRO B 1 175 ? 8.75 -30.969 -0.441 1 98.31 175 PRO B N 1
ATOM 5082 C CA . PRO B 1 175 ? 8.609 -31.25 0.988 1 98.31 175 PRO B CA 1
ATOM 5083 C C . PRO B 1 175 ? 9.492 -30.359 1.859 1 98.31 175 PRO B C 1
ATOM 5085 O O . PRO B 1 175 ? 10.617 -30.047 1.476 1 98.31 175 PRO B O 1
ATOM 5088 N N . ARG B 1 176 ? 9 -30.016 3.008 1 98.44 176 ARG B N 1
ATOM 5089 C CA . ARG B 1 176 ? 9.648 -29.094 3.938 1 98.44 176 ARG B CA 1
ATOM 5090 C C . ARG B 1 176 ? 11.094 -29.516 4.207 1 98.44 176 ARG B C 1
ATOM 5092 O O . ARG B 1 176 ? 12 -28.688 4.164 1 98.44 176 ARG B O 1
ATOM 5099 N N . ARG B 1 177 ? 11.289 -30.781 4.453 1 98.12 177 ARG B N 1
ATOM 5100 C CA . ARG B 1 177 ? 12.609 -31.297 4.789 1 98.12 177 ARG B CA 1
ATOM 5101 C C . ARG B 1 177 ? 13.609 -31.016 3.666 1 98.12 177 ARG B C 1
ATOM 5103 O O . ARG B 1 177 ? 14.773 -30.719 3.922 1 98.12 177 ARG B O 1
ATOM 5110 N N . GLU B 1 178 ? 13.156 -31.141 2.473 1 98.56 178 GLU B N 1
ATOM 5111 C CA . GLU B 1 178 ? 14.016 -30.922 1.317 1 98.56 178 GLU B CA 1
ATOM 5112 C C . GLU B 1 178 ? 14.344 -29.438 1.163 1 98.56 178 GLU B C 1
ATOM 5114 O O . GLU B 1 178 ? 15.461 -29.078 0.787 1 98.56 178 GLU B O 1
ATOM 5119 N N . VAL B 1 179 ? 13.422 -28.531 1.428 1 98.75 179 VAL B N 1
ATOM 5120 C CA . VAL B 1 179 ? 13.656 -27.094 1.362 1 98.75 179 VAL B CA 1
ATOM 5121 C C . VAL B 1 179 ? 14.664 -26.688 2.434 1 98.75 179 VAL B C 1
ATOM 5123 O O . VAL B 1 179 ? 15.539 -25.859 2.186 1 98.75 179 VAL B O 1
ATOM 5126 N N . ILE B 1 180 ? 14.531 -27.281 3.627 1 98.5 180 ILE B N 1
ATOM 5127 C CA . ILE B 1 180 ? 15.469 -26.984 4.711 1 98.5 180 ILE B CA 1
ATOM 5128 C C . ILE B 1 180 ? 16.875 -27.406 4.301 1 98.5 180 ILE B C 1
ATOM 5130 O O . ILE B 1 180 ? 17.828 -26.656 4.492 1 98.5 180 ILE B O 1
ATOM 5134 N N . ARG B 1 181 ? 16.984 -28.547 3.701 1 98.38 181 ARG B N 1
ATOM 5135 C CA . ARG B 1 181 ? 18.281 -29.016 3.205 1 98.38 181 ARG B CA 1
ATOM 5136 C C . ARG B 1 181 ? 18.844 -28.062 2.168 1 98.38 181 ARG B C 1
ATOM 5138 O O . ARG B 1 181 ? 20.031 -27.766 2.174 1 98.38 181 ARG B O 1
ATOM 5145 N N . PHE B 1 182 ? 18.078 -27.641 1.258 1 98.62 182 PHE B N 1
ATOM 5146 C CA . PHE B 1 182 ? 18.453 -26.672 0.227 1 98.62 182 PHE B CA 1
ATOM 5147 C C . PHE B 1 182 ? 19.016 -25.406 0.85 1 98.62 182 PHE B C 1
ATOM 5149 O O . PHE B 1 182 ? 20.078 -24.938 0.458 1 98.62 182 PHE B O 1
ATOM 5156 N N . MET B 1 183 ? 18.281 -24.828 1.876 1 98.62 183 MET B N 1
ATOM 5157 C CA . MET B 1 183 ? 18.734 -23.641 2.586 1 98.62 183 MET B CA 1
ATOM 5158 C C . MET B 1 183 ? 20.094 -23.875 3.24 1 98.62 183 MET B C 1
ATOM 5160 O O . MET B 1 183 ? 20.984 -23.031 3.162 1 98.62 183 MET B O 1
ATOM 5164 N N . ASP B 1 184 ? 20.281 -25.031 3.822 1 97.75 184 ASP B N 1
ATOM 5165 C CA . ASP B 1 184 ? 21.484 -25.344 4.566 1 97.75 184 ASP B CA 1
ATOM 5166 C C . ASP B 1 184 ? 22.688 -25.531 3.629 1 97.75 184 ASP B C 1
ATOM 5168 O O . ASP B 1 184 ? 23.828 -25.297 4.012 1 97.75 184 ASP B O 1
ATOM 5172 N N . GLN B 1 185 ? 22.438 -25.938 2.451 1 98.38 185 GLN B N 1
ATOM 5173 C CA . GLN B 1 185 ? 23.5 -26.156 1.478 1 98.38 185 GLN B CA 1
ATOM 5174 C C . GLN B 1 185 ? 23.938 -24.844 0.837 1 98.38 185 GLN B C 1
ATOM 5176 O O . GLN B 1 185 ? 24.984 -24.781 0.174 1 98.38 185 GLN B O 1
ATOM 5181 N N . LEU B 1 186 ? 23.188 -23.797 1.038 1 98.56 186 LEU B N 1
ATOM 5182 C CA . LEU B 1 186 ? 23.453 -22.531 0.363 1 98.56 186 LEU B CA 1
ATOM 5183 C C . LEU B 1 186 ? 23.719 -21.422 1.375 1 98.56 186 LEU B C 1
ATOM 5185 O O . LEU B 1 186 ? 23.312 -20.266 1.15 1 98.56 186 LEU B O 1
ATOM 5189 N N . THR B 1 187 ? 24.312 -21.719 2.486 1 97 187 THR B N 1
ATOM 5190 C CA . THR B 1 187 ? 24.594 -20.766 3.549 1 97 187 THR B CA 1
ATOM 5191 C C . THR B 1 187 ? 25.625 -19.734 3.096 1 97 187 THR B C 1
ATOM 5193 O O . THR B 1 187 ? 25.75 -18.672 3.703 1 97 187 THR B O 1
ATOM 5196 N N . ASP B 1 188 ? 26.328 -20.047 2.047 1 97.25 188 ASP B N 1
ATOM 5197 C CA . ASP B 1 188 ? 27.375 -19.156 1.547 1 97.25 188 ASP B CA 1
ATOM 5198 C C . ASP B 1 188 ? 26.797 -18.094 0.622 1 97.25 188 ASP B C 1
ATOM 5200 O O . ASP B 1 188 ? 27.484 -17.109 0.3 1 97.25 188 ASP B O 1
ATOM 5204 N N . LEU B 1 189 ? 25.578 -18.188 0.228 1 98.5 189 LEU B N 1
ATOM 5205 C CA . LEU B 1 189 ? 24.953 -17.188 -0.621 1 98.5 189 LEU B CA 1
ATOM 5206 C C . LEU B 1 189 ? 24.609 -15.938 0.182 1 98.5 189 LEU B C 1
ATOM 5208 O O . LEU B 1 189 ? 24.516 -15.984 1.411 1 98.5 189 LEU B O 1
ATOM 5212 N N . ASP B 1 190 ? 24.406 -14.828 -0.575 1 98.44 190 ASP B N 1
ATOM 5213 C CA . ASP B 1 190 ? 23.953 -13.602 0.058 1 98.44 190 ASP B CA 1
ATOM 5214 C C . ASP B 1 190 ? 22.516 -13.75 0.572 1 98.44 190 ASP B C 1
ATOM 5216 O O . ASP B 1 190 ? 22.156 -13.164 1.592 1 98.44 190 ASP B O 1
ATOM 5220 N N . LEU B 1 191 ? 21.719 -14.508 -0.219 1 98.81 191 LEU B N 1
ATOM 5221 C CA . LEU B 1 191 ? 20.312 -14.617 0.136 1 98.81 191 LEU B CA 1
ATOM 5222 C C . LEU B 1 191 ? 19.672 -15.844 -0.519 1 98.81 191 LEU B C 1
ATOM 5224 O O . LEU B 1 191 ? 20 -16.172 -1.661 1 98.81 191 LEU B O 1
ATOM 5228 N N . VAL B 1 192 ? 18.859 -16.531 0.215 1 98.88 192 VAL B N 1
ATOM 5229 C CA . VAL B 1 192 ? 17.938 -17.562 -0.279 1 98.88 192 VAL B CA 1
ATOM 5230 C C . VAL B 1 192 ? 16.5 -17.141 0.007 1 98.88 192 VAL B C 1
ATOM 5232 O O . VAL B 1 192 ? 16.141 -16.891 1.158 1 98.88 192 VAL B O 1
ATOM 5235 N N . VAL B 1 193 ? 15.664 -17.031 -1.042 1 98.88 193 VAL B N 1
ATOM 5236 C CA . VAL B 1 193 ? 14.273 -16.625 -0.894 1 98.88 193 VAL B CA 1
ATOM 5237 C C . VAL B 1 193 ? 13.352 -17.812 -1.143 1 98.88 193 VAL B C 1
ATOM 5239 O O . VAL B 1 193 ? 13.461 -18.484 -2.174 1 98.88 193 VAL B O 1
ATOM 5242 N N . ILE B 1 194 ? 12.516 -18.062 -0.205 1 98.88 194 ILE B N 1
ATOM 5243 C CA . ILE B 1 194 ? 11.453 -19.047 -0.354 1 98.88 194 ILE B CA 1
ATOM 5244 C C . ILE B 1 194 ? 10.094 -18.344 -0.408 1 98.88 194 ILE B C 1
ATOM 5246 O O . ILE B 1 194 ? 9.602 -17.859 0.612 1 98.88 194 ILE B O 1
ATOM 5250 N N . ASP B 1 195 ? 9.516 -18.281 -1.58 1 98.56 195 ASP B N 1
ATOM 5251 C CA . ASP B 1 195 ? 8.188 -17.688 -1.751 1 98.56 195 ASP B CA 1
ATOM 5252 C C . ASP B 1 195 ? 7.09 -18.703 -1.469 1 98.56 195 ASP B C 1
ATOM 5254 O O . ASP B 1 195 ? 6.84 -19.609 -2.281 1 98.56 195 ASP B O 1
ATOM 5258 N N . GLU B 1 196 ? 6.465 -18.516 -0.363 1 98.06 196 GLU B N 1
ATOM 5259 C CA . GLU B 1 196 ? 5.426 -19.438 0.109 1 98.06 196 GLU B CA 1
ATOM 5260 C C . GLU B 1 196 ? 4.039 -18.812 -0.036 1 98.06 196 GLU B C 1
ATOM 5262 O O . GLU B 1 196 ? 3.174 -19.016 0.82 1 98.06 196 GLU B O 1
ATOM 5267 N N . SER B 1 197 ? 3.842 -18.094 -1.081 1 96 197 SER B N 1
ATOM 5268 C CA . SER B 1 197 ? 2.582 -17.406 -1.305 1 96 197 SER B CA 1
ATOM 5269 C C . SER B 1 197 ? 1.41 -18.375 -1.368 1 96 197 SER B C 1
ATOM 5271 O O . SER B 1 197 ? 0.274 -18.016 -1.063 1 96 197 SER B O 1
ATOM 5273 N N . PHE B 1 198 ? 1.656 -19.672 -1.709 1 96.75 198 PHE B N 1
ATOM 5274 C CA . PHE B 1 198 ? 0.562 -20.625 -1.867 1 96.75 198 PHE B CA 1
ATOM 5275 C C . PHE B 1 198 ? 0.705 -21.781 -0.885 1 96.75 198 PHE B C 1
ATOM 5277 O O . PHE B 1 198 ? 0.02 -22.797 -1.013 1 96.75 198 PHE B O 1
ATOM 5284 N N . ILE B 1 199 ? 1.494 -21.656 0.152 1 97.06 199 ILE B N 1
ATOM 5285 C CA . ILE B 1 199 ? 1.914 -22.766 0.991 1 97.06 199 ILE B CA 1
ATOM 5286 C C . ILE B 1 199 ? 0.738 -23.25 1.842 1 97.06 199 ILE B C 1
ATOM 5288 O O . ILE B 1 199 ? 0.662 -24.422 2.201 1 97.06 199 ILE B O 1
ATOM 5292 N N . ASP B 1 200 ? -0.173 -22.391 2.139 1 94.69 200 ASP B N 1
ATOM 5293 C CA . ASP B 1 200 ? -1.286 -22.719 3.021 1 94.69 200 ASP B CA 1
ATOM 5294 C C . ASP B 1 200 ? -2.227 -23.719 2.357 1 94.69 200 ASP B C 1
ATOM 5296 O O . ASP B 1 200 ? -3.023 -24.375 3.035 1 94.69 200 ASP B O 1
ATOM 5300 N N . PHE B 1 201 ? -2.154 -23.875 1.11 1 96.38 201 PHE B N 1
ATOM 5301 C CA . PHE B 1 201 ? -3.07 -24.75 0.389 1 96.38 201 PHE B CA 1
ATOM 5302 C C . PHE B 1 201 ? -2.555 -26.188 0.379 1 96.38 201 PHE B C 1
ATOM 5304 O O . PHE B 1 201 ? -3.273 -27.109 -0.011 1 96.38 201 PHE B O 1
ATOM 5311 N N . VAL B 1 202 ? -1.351 -26.391 0.782 1 97.44 202 VAL B N 1
ATOM 5312 C CA . VAL B 1 202 ? -0.713 -27.703 0.735 1 97.44 202 VAL B CA 1
ATOM 5313 C C . VAL B 1 202 ? -1.392 -28.641 1.729 1 97.44 202 VAL B C 1
ATOM 5315 O O . VAL B 1 202 ? -1.549 -28.297 2.904 1 97.44 202 VAL B O 1
ATOM 5318 N N . ASP B 1 203 ? -1.805 -29.719 1.278 1 96.25 203 ASP B N 1
ATOM 5319 C CA . ASP B 1 203 ? -2.381 -30.734 2.164 1 96.25 203 ASP B CA 1
ATOM 5320 C C . ASP B 1 203 ? -1.554 -32 2.148 1 96.25 203 ASP B C 1
ATOM 5322 O O . ASP B 1 203 ? -1.967 -33.031 2.707 1 96.25 203 ASP B O 1
ATOM 5326 N N . ALA B 1 204 ? -0.418 -32.031 1.503 1 95.56 204 ALA B N 1
ATOM 5327 C CA . ALA B 1 204 ? 0.469 -33.188 1.419 1 95.56 204 ALA B CA 1
ATOM 5328 C C . ALA B 1 204 ? 1.178 -33.438 2.748 1 95.56 204 ALA B C 1
ATOM 5330 O O . ALA B 1 204 ? 1.637 -34.531 3.018 1 95.56 204 ALA B O 1
ATOM 5331 N N . GLU B 1 205 ? 1.34 -32.344 3.523 1 94.88 205 GLU B N 1
ATOM 5332 C CA . GLU B 1 205 ? 1.96 -32.469 4.84 1 94.88 205 GLU B CA 1
ATOM 5333 C C . GLU B 1 205 ? 1.322 -31.516 5.844 1 94.88 205 GLU B C 1
ATOM 5335 O O . GLU B 1 205 ? 0.739 -30.5 5.457 1 94.88 205 GLU B O 1
ATOM 5340 N N . ARG B 1 206 ? 1.498 -31.812 7.105 1 92.06 206 ARG B N 1
ATOM 5341 C CA . ARG B 1 206 ? 0.807 -31.094 8.172 1 92.06 206 ARG B CA 1
ATOM 5342 C C . ARG B 1 206 ? 1.412 -29.719 8.375 1 92.06 206 ARG B C 1
ATOM 5344 O O . ARG B 1 206 ? 0.69 -28.75 8.617 1 92.06 206 ARG B O 1
ATOM 5351 N N . TYR B 1 207 ? 2.729 -29.578 8.352 1 94.31 207 TYR B N 1
ATOM 5352 C CA . TYR B 1 207 ? 3.436 -28.328 8.57 1 94.31 207 TYR B CA 1
ATOM 5353 C C . TYR B 1 207 ? 4.379 -28.031 7.41 1 94.31 207 TYR B C 1
ATOM 5355 O O . TYR B 1 207 ? 5.602 -28.125 7.555 1 94.31 207 TYR B O 1
ATOM 5363 N N . PRO B 1 208 ? 3.855 -27.5 6.34 1 97.31 208 PRO B N 1
ATOM 5364 C CA . PRO B 1 208 ? 4.648 -27.422 5.113 1 97.31 208 PRO B CA 1
ATOM 5365 C C . PRO B 1 208 ? 5.57 -26.203 5.094 1 97.31 208 PRO B C 1
ATOM 5367 O O . PRO B 1 208 ? 6.543 -26.172 4.332 1 97.31 208 PRO B O 1
ATOM 5370 N N . SER B 1 209 ? 5.352 -25.172 5.898 1 97.56 209 SER B N 1
ATOM 5371 C CA . SER B 1 209 ? 6.09 -23.922 5.816 1 97.56 209 SER B CA 1
ATOM 5372 C C . SER B 1 209 ? 7.465 -24.047 6.469 1 97.56 209 SER B C 1
ATOM 5374 O O . SER B 1 209 ? 7.609 -24.688 7.504 1 97.56 209 SER B O 1
ATOM 5376 N N . VAL B 1 210 ? 8.453 -23.375 5.91 1 98.31 210 VAL B N 1
ATOM 5377 C CA . VAL B 1 210 ? 9.781 -23.297 6.508 1 98.31 210 VAL B CA 1
ATOM 5378 C C . VAL B 1 210 ? 9.969 -21.953 7.195 1 98.31 210 VAL B C 1
ATOM 5380 O O . VAL B 1 210 ? 11.094 -21.562 7.531 1 98.31 210 VAL B O 1
ATOM 5383 N N . GLY B 1 211 ? 8.891 -21.203 7.395 1 96.69 211 GLY B N 1
ATOM 5384 C CA . GLY B 1 211 ? 8.938 -19.922 8.07 1 96.69 211 GLY B CA 1
ATOM 5385 C C . GLY B 1 211 ? 9.68 -19.969 9.391 1 96.69 211 GLY B C 1
ATOM 5386 O O . GLY B 1 211 ? 10.664 -19.25 9.586 1 96.69 211 GLY B O 1
ATOM 5387 N N . PRO B 1 212 ? 9.289 -20.844 10.234 1 94.06 212 PRO B N 1
ATOM 5388 C CA . PRO B 1 212 ? 9.945 -20.953 11.539 1 94.06 212 PRO B CA 1
ATOM 5389 C C . PRO B 1 212 ? 11.422 -21.312 11.43 1 94.06 212 PRO B C 1
ATOM 5391 O O . PRO B 1 212 ? 12.211 -20.953 12.305 1 94.06 212 PRO B O 1
ATOM 5394 N N . ASP B 1 213 ? 11.828 -21.953 10.359 1 96.56 213 ASP B N 1
ATOM 5395 C CA . ASP B 1 213 ? 13.219 -22.344 10.164 1 96.56 213 ASP B CA 1
ATOM 5396 C C . ASP B 1 213 ? 14.047 -21.188 9.617 1 96.56 213 ASP B C 1
ATOM 5398 O O . ASP B 1 213 ? 15.258 -21.125 9.828 1 96.56 213 ASP B O 1
ATOM 5402 N N . ALA B 1 214 ? 13.422 -20.312 8.914 1 97.62 214 ALA B N 1
ATOM 5403 C CA . ALA B 1 214 ? 14.109 -19.188 8.289 1 97.62 214 ALA B CA 1
ATOM 5404 C C . ALA B 1 214 ? 14.633 -18.203 9.336 1 97.62 214 ALA B C 1
ATOM 5406 O O . ALA B 1 214 ? 15.664 -17.562 9.141 1 97.62 214 ALA B O 1
ATOM 5407 N N . VAL B 1 215 ? 13.992 -18.109 10.5 1 96.12 215 VAL B N 1
ATOM 5408 C CA . VAL B 1 215 ? 14.242 -17.062 11.484 1 96.12 215 VAL B CA 1
ATOM 5409 C C . VAL B 1 215 ? 15.625 -17.266 12.109 1 96.12 215 VAL B C 1
ATOM 5411 O O . VAL B 1 215 ? 16.234 -16.312 12.609 1 96.12 215 VAL B O 1
ATOM 5414 N N . ILE B 1 216 ? 16.156 -18.484 12.016 1 95.38 216 ILE B N 1
ATOM 5415 C CA . ILE B 1 216 ? 17.438 -18.75 12.656 1 95.38 216 ILE B CA 1
ATOM 5416 C C . ILE B 1 216 ? 18.547 -18.797 11.609 1 95.38 216 ILE B C 1
ATOM 5418 O O . ILE B 1 216 ? 19.672 -19.203 11.898 1 95.38 216 ILE B O 1
ATOM 5422 N N . ARG B 1 217 ? 18.281 -18.531 10.406 1 97.38 217 ARG B N 1
ATOM 5423 C CA . ARG B 1 217 ? 19.234 -18.5 9.312 1 97.38 217 ARG B CA 1
ATOM 5424 C C . ARG B 1 217 ? 19.484 -17.062 8.836 1 97.38 217 ARG B C 1
ATOM 5426 O O . ARG B 1 217 ? 18.531 -16.359 8.492 1 97.38 217 ARG B O 1
ATOM 5433 N N . PRO B 1 218 ? 20.656 -16.641 8.766 1 97.44 218 PRO B N 1
ATOM 5434 C CA . PRO B 1 218 ? 20.938 -15.227 8.547 1 97.44 218 PRO B CA 1
ATOM 5435 C C . PRO B 1 218 ? 20.75 -14.797 7.094 1 97.44 218 PRO B C 1
ATOM 5437 O O . PRO B 1 218 ? 20.766 -13.602 6.789 1 97.44 218 PRO B O 1
ATOM 5440 N N . ASN B 1 219 ? 20.547 -15.781 6.184 1 98.5 219 ASN B N 1
ATOM 5441 C CA . ASN B 1 219 ? 20.469 -15.398 4.777 1 98.5 219 ASN B CA 1
ATOM 5442 C C . ASN B 1 219 ? 19.203 -15.945 4.117 1 98.5 219 ASN B C 1
ATOM 5444 O O . ASN B 1 219 ? 19.188 -16.203 2.914 1 98.5 219 ASN B O 1
ATOM 5448 N N . VAL B 1 220 ? 18.141 -16.203 4.926 1 98.81 220 VAL B N 1
ATOM 5449 C CA . VAL B 1 220 ? 16.938 -16.781 4.359 1 98.81 220 VAL B CA 1
ATOM 5450 C C . VAL B 1 220 ? 15.75 -15.852 4.609 1 98.81 220 VAL B C 1
ATOM 5452 O O . VAL B 1 220 ? 15.602 -15.305 5.703 1 98.81 220 VAL B O 1
ATOM 5455 N N . VAL B 1 221 ? 14.945 -15.641 3.574 1 98.75 221 VAL B N 1
ATOM 5456 C CA . VAL B 1 221 ? 13.68 -14.922 3.666 1 98.75 221 VAL B CA 1
ATOM 5457 C C . VAL B 1 221 ? 12.547 -15.797 3.15 1 98.75 221 VAL B C 1
ATOM 5459 O O . VAL B 1 221 ? 12.664 -16.422 2.088 1 98.75 221 VAL B O 1
ATOM 5462 N N . VAL B 1 222 ? 11.523 -15.914 3.932 1 98.81 222 VAL B N 1
ATOM 5463 C CA . VAL B 1 222 ? 10.289 -16.562 3.498 1 98.81 222 VAL B CA 1
ATOM 5464 C C . VAL B 1 222 ? 9.211 -15.516 3.246 1 98.81 222 VAL B C 1
ATOM 5466 O O . VAL B 1 222 ? 8.945 -14.664 4.102 1 98.81 222 VAL B O 1
ATOM 5469 N N . LEU B 1 223 ? 8.602 -15.562 2.078 1 98.12 223 LEU B N 1
ATOM 5470 C CA . LEU B 1 223 ? 7.531 -14.633 1.722 1 98.12 223 LEU B CA 1
ATOM 5471 C C . LEU B 1 223 ? 6.168 -15.305 1.812 1 98.12 223 LEU B C 1
ATOM 5473 O O . LEU B 1 223 ? 6.012 -16.453 1.402 1 98.12 223 LEU B O 1
ATOM 5477 N N . LYS B 1 224 ? 5.266 -14.57 2.371 1 96.06 224 LYS B N 1
ATOM 5478 C CA . LYS B 1 224 ? 3.877 -15 2.496 1 96.06 224 LYS B CA 1
ATOM 5479 C C . LYS B 1 224 ? 2.928 -13.969 1.896 1 96.06 224 LYS B C 1
ATOM 5481 O O . LYS B 1 224 ? 3.143 -12.766 2.037 1 96.06 224 LYS B O 1
ATOM 5486 N N . SER B 1 225 ? 1.983 -14.477 1.189 1 89.44 225 SER B N 1
ATOM 5487 C CA . SER B 1 225 ? 0.911 -13.625 0.693 1 89.44 225 SER B CA 1
ATOM 5488 C C . SER B 1 225 ? -0.385 -13.859 1.463 1 89.44 225 SER B C 1
ATOM 5490 O O . SER B 1 225 ? -0.769 -15 1.709 1 89.44 225 SER B O 1
ATOM 5492 N N . LEU B 1 226 ? -1.007 -12.844 1.859 1 82.06 226 LEU B N 1
ATOM 5493 C CA . LEU B 1 226 ? -2.299 -12.984 2.525 1 82.06 226 LEU B CA 1
ATOM 5494 C C . LEU B 1 226 ? -3.441 -12.719 1.552 1 82.06 226 LEU B C 1
ATOM 5496 O O . LEU B 1 226 ? -4.598 -13.039 1.846 1 82.06 226 LEU B O 1
ATOM 5500 N N . GLY B 1 227 ? -3.143 -12.25 0.404 1 79.56 227 GLY B N 1
ATOM 5501 C CA . GLY B 1 227 ? -4.152 -12.023 -0.616 1 79.56 227 GLY B CA 1
ATOM 5502 C C . GLY B 1 227 ? -4.684 -13.312 -1.225 1 79.56 227 GLY B C 1
ATOM 5503 O O . GLY B 1 227 ? -5.875 -13.422 -1.513 1 79.56 227 GLY B O 1
ATOM 5504 N N . LYS B 1 228 ? -3.859 -14.242 -1.333 1 78.75 228 LYS B N 1
ATOM 5505 C CA . LYS B 1 228 ? -4.238 -15.492 -1.986 1 78.75 228 LYS B CA 1
ATOM 5506 C C . LYS B 1 228 ? -5 -16.406 -1.029 1 78.75 228 LYS B C 1
ATOM 5508 O O . LYS B 1 228 ? -6.086 -16.891 -1.354 1 78.75 228 LYS B O 1
ATOM 5513 N N . ASN B 1 229 ? -4.453 -16.562 0.086 1 80.5 229 ASN B N 1
ATOM 5514 C CA . ASN B 1 229 ? -5.039 -17.516 1.017 1 80.5 229 ASN B CA 1
ATOM 5515 C C . ASN B 1 229 ? -6.273 -16.938 1.708 1 80.5 229 ASN B C 1
ATOM 5517 O O . ASN B 1 229 ? -7.215 -17.672 2.012 1 80.5 229 ASN B O 1
ATOM 5521 N N . PHE B 1 230 ? -6.203 -15.648 1.916 1 77.25 230 PHE B N 1
ATOM 5522 C CA . PHE B 1 230 ? -7.359 -15.039 2.561 1 77.25 230 PHE B CA 1
ATOM 5523 C C . PHE B 1 230 ? -8.375 -14.57 1.523 1 77.25 230 PHE B C 1
ATOM 5525 O O . PHE B 1 230 ? -9.445 -14.078 1.875 1 77.25 230 PHE B O 1
ATOM 5532 N N . GLY B 1 231 ? -8.047 -14.766 0.318 1 73.06 231 GLY B N 1
ATOM 5533 C CA . GLY B 1 231 ? -8.984 -14.406 -0.73 1 73.06 231 GLY B CA 1
ATOM 5534 C C . GLY B 1 231 ? -9.141 -12.906 -0.891 1 73.06 231 GLY B C 1
ATOM 5535 O O . GLY B 1 231 ? -10.203 -12.43 -1.292 1 73.06 231 GLY B O 1
ATOM 5536 N N . LEU B 1 232 ? -8.172 -12.125 -0.526 1 80.75 232 LEU B N 1
ATOM 5537 C CA . LEU B 1 232 ? -8.328 -10.672 -0.497 1 80.75 232 LEU B CA 1
ATOM 5538 C C . LEU B 1 232 ? -7.207 -9.992 -1.277 1 80.75 232 LEU B C 1
ATOM 5540 O O . LEU B 1 232 ? -6.457 -9.18 -0.721 1 80.75 232 LEU B O 1
ATOM 5544 N N . HIS B 1 233 ? -7.242 -10.141 -2.568 1 77.56 233 HIS B N 1
ATOM 5545 C CA . HIS B 1 233 ? -6.219 -9.531 -3.41 1 77.56 233 HIS B CA 1
ATOM 5546 C C . HIS B 1 233 ? -6.305 -8.008 -3.365 1 77.56 233 HIS B C 1
ATOM 5548 O O . HIS B 1 233 ? -5.289 -7.32 -3.482 1 77.56 233 HIS B O 1
ATOM 5554 N N . GLY B 1 234 ? -7.438 -7.57 -3.113 1 81.44 234 GLY B N 1
ATOM 5555 C CA . GLY B 1 234 ? -7.684 -6.137 -3.197 1 81.44 234 GLY B CA 1
ATOM 5556 C C . GLY B 1 234 ? -7.137 -5.367 -2.008 1 81.44 234 GLY B C 1
ATOM 5557 O O . GLY B 1 234 ? -6.941 -4.152 -2.086 1 81.44 234 GLY B O 1
ATOM 5558 N N . ILE B 1 235 ? -6.922 -5.91 -0.938 1 83.31 235 ILE B N 1
ATOM 5559 C CA . ILE B 1 235 ? -6.477 -5.242 0.282 1 83.31 235 ILE B CA 1
ATOM 5560 C C . ILE B 1 235 ? -4.969 -5.008 0.22 1 83.31 235 ILE B C 1
ATOM 5562 O O . ILE B 1 235 ? -4.453 -4.074 0.839 1 83.31 235 ILE B O 1
ATOM 5566 N N . ARG B 1 236 ? -4.262 -5.785 -0.603 1 87.12 236 ARG B N 1
ATOM 5567 C CA . ARG B 1 236 ? -2.812 -5.707 -0.754 1 87.12 236 ARG B CA 1
ATOM 5568 C C . ARG B 1 236 ? -2.109 -5.906 0.584 1 87.12 236 ARG B C 1
ATOM 5570 O O . ARG B 1 236 ? -1.675 -4.941 1.215 1 87.12 236 ARG B O 1
ATOM 5577 N N . PHE B 1 237 ? -1.915 -7.059 0.981 1 88.06 237 PHE B N 1
ATOM 5578 C CA . PHE B 1 237 ? -1.257 -7.379 2.242 1 88.06 237 PHE B CA 1
ATOM 5579 C C . PHE B 1 237 ? -0.363 -8.602 2.088 1 88.06 237 PHE B C 1
ATOM 5581 O O . PHE B 1 237 ? -0.769 -9.602 1.491 1 88.06 237 PHE B O 1
ATOM 5588 N N . GLY B 1 238 ? 0.826 -8.562 2.512 1 93.44 238 GLY B N 1
ATOM 5589 C CA . GLY B 1 238 ? 1.822 -9.617 2.562 1 93.44 238 GLY B CA 1
ATOM 5590 C C . GLY B 1 238 ? 2.83 -9.438 3.682 1 93.44 238 GLY B C 1
ATOM 5591 O O . GLY B 1 238 ? 2.873 -8.383 4.32 1 93.44 238 GLY B O 1
ATOM 5592 N N . TYR B 1 239 ? 3.543 -10.516 3.988 1 96.06 239 TYR B N 1
ATOM 5593 C CA . TYR B 1 239 ? 4.57 -10.391 5.016 1 96.06 239 TYR B CA 1
ATOM 5594 C C . TYR B 1 239 ? 5.734 -11.328 4.738 1 96.06 239 TYR B C 1
ATOM 5596 O O . TYR B 1 239 ? 5.637 -12.219 3.887 1 96.06 239 TYR B O 1
ATOM 5604 N N . MET B 1 240 ? 6.82 -11.031 5.363 1 98.12 240 MET B N 1
ATOM 5605 C CA . MET B 1 240 ? 7.992 -11.898 5.277 1 98.12 240 MET B CA 1
ATOM 5606 C C . MET B 1 240 ? 8.414 -12.383 6.66 1 98.12 240 MET B C 1
ATOM 5608 O O . MET B 1 240 ? 8.086 -11.758 7.668 1 98.12 240 MET B O 1
ATOM 5612 N N . ILE B 1 241 ? 9.008 -13.531 6.695 1 98.25 241 ILE B N 1
ATOM 5613 C CA . ILE B 1 241 ? 9.609 -14.125 7.879 1 98.25 241 ILE B CA 1
ATOM 5614 C C . ILE B 1 241 ? 11.109 -14.32 7.652 1 98.25 241 ILE B C 1
ATOM 5616 O O . ILE B 1 241 ? 11.523 -14.945 6.672 1 98.25 241 ILE B O 1
ATOM 5620 N N . ALA B 1 242 ? 11.922 -13.773 8.516 1 98.69 242 ALA B N 1
ATOM 5621 C CA . ALA B 1 242 ? 13.383 -13.859 8.414 1 98.69 242 ALA B CA 1
ATOM 5622 C C . ALA B 1 242 ? 14.039 -13.602 9.766 1 98.69 242 ALA B C 1
ATOM 5624 O O . ALA B 1 242 ? 13.359 -13.328 10.758 1 98.69 242 ALA B O 1
ATOM 5625 N N . ASN B 1 243 ? 15.328 -13.797 9.758 1 97.75 243 ASN B N 1
ATOM 5626 C CA . ASN B 1 243 ? 16.047 -13.414 10.961 1 97.75 243 ASN B CA 1
ATOM 5627 C C . ASN B 1 243 ? 15.898 -11.93 11.266 1 97.75 243 ASN B C 1
ATOM 5629 O O . ASN B 1 243 ? 15.617 -11.133 10.359 1 97.75 243 ASN B O 1
ATOM 5633 N N . PRO B 1 244 ? 16.094 -11.523 12.547 1 97 244 PRO B N 1
ATOM 5634 C CA . PRO B 1 244 ? 15.836 -10.141 12.953 1 97 244 PRO B CA 1
ATOM 5635 C C . PRO B 1 244 ? 16.672 -9.125 12.172 1 97 244 PRO B C 1
ATOM 5637 O O . PRO B 1 244 ? 16.203 -8.008 11.914 1 97 244 PRO B O 1
ATOM 5640 N N . ALA B 1 245 ? 17.828 -9.508 11.812 1 97.31 245 ALA B N 1
ATOM 5641 C CA . ALA B 1 245 ? 18.688 -8.57 11.102 1 97.31 245 ALA B CA 1
ATOM 5642 C C . ALA B 1 245 ? 18.109 -8.211 9.734 1 97.31 245 ALA B C 1
ATOM 5644 O O . ALA B 1 245 ? 18.031 -7.039 9.367 1 97.31 245 ALA B O 1
ATOM 5645 N N . ILE B 1 246 ? 17.703 -9.219 8.961 1 97.88 246 ILE B N 1
ATOM 5646 C CA . ILE B 1 246 ? 17.094 -9 7.652 1 97.88 246 ILE B CA 1
ATOM 5647 C C . ILE B 1 246 ? 15.766 -8.266 7.812 1 97.88 246 ILE B C 1
ATOM 5649 O O . ILE B 1 246 ? 15.469 -7.332 7.062 1 97.88 246 ILE B O 1
ATOM 5653 N N . THR B 1 247 ? 15 -8.68 8.797 1 97.94 247 THR B N 1
ATOM 5654 C CA . THR B 1 247 ? 13.688 -8.086 9.047 1 97.94 247 THR B CA 1
ATOM 5655 C C . THR B 1 247 ? 13.82 -6.598 9.359 1 97.94 247 THR B C 1
ATOM 5657 O O . THR B 1 247 ? 13.055 -5.777 8.852 1 97.94 247 THR B O 1
ATOM 5660 N N . ALA B 1 248 ? 14.734 -6.281 10.156 1 96.38 248 ALA B N 1
ATOM 5661 C CA . ALA B 1 248 ? 14.961 -4.883 10.508 1 96.38 248 ALA B CA 1
ATOM 5662 C C . ALA B 1 248 ? 15.391 -4.07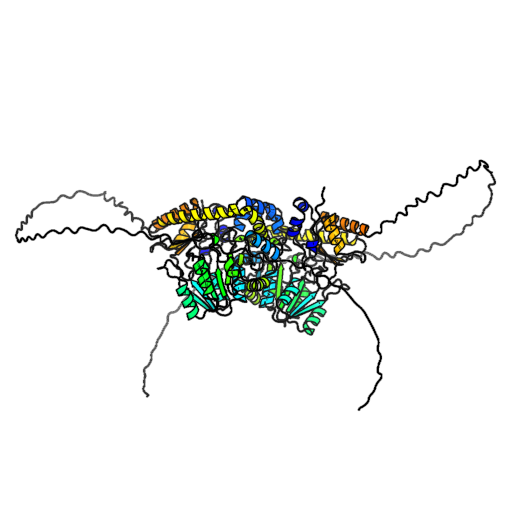 9.289 1 96.38 248 ALA B C 1
ATOM 5664 O O . ALA B 1 248 ? 14.953 -2.93 9.109 1 96.38 248 ALA B O 1
ATOM 5665 N N . LYS B 1 249 ? 16.266 -4.629 8.484 1 96.31 249 LYS B N 1
ATOM 5666 C CA . LYS B 1 249 ? 16.75 -3.953 7.289 1 96.31 249 LYS B CA 1
ATOM 5667 C C . LYS B 1 249 ? 15.602 -3.635 6.328 1 96.31 249 LYS B C 1
ATOM 5669 O O . LYS B 1 249 ? 15.492 -2.508 5.848 1 96.31 249 LYS B O 1
ATOM 5674 N N . ILE B 1 250 ? 14.773 -4.641 6.117 1 97.06 250 ILE B N 1
ATOM 5675 C CA . ILE B 1 250 ? 13.641 -4.445 5.215 1 97.06 250 ILE B CA 1
ATOM 5676 C C . ILE B 1 250 ? 12.602 -3.537 5.875 1 97.06 250 ILE B C 1
ATOM 5678 O O . ILE B 1 250 ? 12.062 -2.635 5.234 1 97.06 250 ILE B O 1
ATOM 5682 N N . GLY B 1 251 ? 12.328 -3.764 7.105 1 95.44 251 GLY B N 1
ATOM 5683 C CA . GLY B 1 251 ? 11.359 -2.969 7.844 1 95.44 251 GLY B CA 1
ATOM 5684 C C . GLY B 1 251 ? 11.672 -1.484 7.828 1 95.44 251 GLY B C 1
ATOM 5685 O O . GLY B 1 251 ? 10.773 -0.655 7.715 1 95.44 251 GLY B O 1
ATOM 5686 N N . LYS B 1 252 ? 12.891 -1.161 7.922 1 92.94 252 LYS B N 1
ATOM 5687 C CA . LYS B 1 252 ? 13.328 0.233 7.938 1 92.94 252 LYS B CA 1
ATOM 5688 C C . LYS B 1 252 ? 13.125 0.887 6.574 1 92.94 252 LYS B C 1
ATOM 5690 O O . LYS B 1 252 ? 12.977 2.107 6.48 1 92.94 252 LYS B O 1
ATOM 5695 N N . ALA B 1 253 ? 13.086 0.086 5.59 1 94 253 ALA B N 1
ATOM 5696 C CA . ALA B 1 253 ? 12.977 0.617 4.234 1 94 253 ALA B CA 1
ATOM 5697 C C . ALA B 1 253 ? 11.516 0.804 3.836 1 94 253 ALA B C 1
ATOM 5699 O O . ALA B 1 253 ? 11.203 1.589 2.938 1 94 253 ALA B O 1
ATOM 5700 N N . LEU B 1 254 ? 10.672 0.073 4.434 1 94.69 254 LEU B N 1
ATOM 5701 C CA . LEU B 1 254 ? 9.258 0.18 4.113 1 94.69 254 LEU B CA 1
ATOM 5702 C C . LEU B 1 254 ? 8.719 1.566 4.461 1 94.69 254 LEU B C 1
ATOM 5704 O O . LEU B 1 254 ? 9.078 2.131 5.496 1 94.69 254 LEU B O 1
ATOM 5708 N N . PRO B 1 255 ? 7.82 2.107 3.576 1 92.06 255 PRO B N 1
ATOM 5709 C CA . PRO B 1 255 ? 7.211 3.398 3.906 1 92.06 255 PRO B CA 1
ATOM 5710 C C . PRO B 1 255 ? 6.406 3.355 5.203 1 92.06 255 PRO B C 1
ATOM 5712 O O . PRO B 1 255 ? 5.758 2.348 5.5 1 92.06 255 PRO B O 1
ATOM 5715 N N . LYS B 1 256 ? 6.43 4.5 5.898 1 87.62 256 LYS B N 1
ATOM 5716 C CA . LYS B 1 256 ? 5.547 4.629 7.051 1 87.62 256 LYS B CA 1
ATOM 5717 C C . LYS B 1 256 ? 4.082 4.523 6.637 1 87.62 256 LYS B C 1
ATOM 5719 O O . LYS B 1 256 ? 3.684 5.066 5.605 1 87.62 256 LYS B O 1
ATOM 5724 N N . TRP B 1 257 ? 3.262 3.768 7.387 1 85.94 257 TRP B N 1
ATOM 5725 C CA . TRP B 1 257 ? 1.84 3.559 7.133 1 85.94 257 TRP B CA 1
ATOM 5726 C C . TRP B 1 257 ? 1.621 2.875 5.789 1 85.94 257 TRP B C 1
ATOM 5728 O O . TRP B 1 257 ? 0.754 3.281 5.012 1 85.94 257 TRP B O 1
ATOM 5738 N N . ASN B 1 258 ? 2.451 1.925 5.531 1 90.62 258 ASN B N 1
ATOM 5739 C CA . ASN B 1 258 ? 2.328 1.228 4.254 1 90.62 258 ASN B CA 1
ATOM 5740 C C . ASN B 1 258 ? 1.147 0.26 4.258 1 90.62 258 ASN B C 1
ATOM 5742 O O . ASN B 1 258 ? 0.748 -0.239 3.203 1 90.62 258 ASN B O 1
ATOM 5746 N N . LEU B 1 259 ? 0.592 0.041 5.422 1 90.25 259 LEU B N 1
ATOM 5747 C CA . LEU B 1 259 ? -0.568 -0.838 5.516 1 90.25 259 LEU B CA 1
ATOM 5748 C C . LEU B 1 259 ? -1.858 -0.028 5.594 1 90.25 259 LEU B C 1
ATOM 5750 O O . LEU B 1 259 ? -1.923 0.979 6.301 1 90.25 259 LEU B O 1
ATOM 5754 N N . ASN B 1 260 ? -2.812 -0.477 4.844 1 87.81 260 ASN B N 1
ATOM 5755 C CA . ASN B 1 260 ? -4.09 0.23 4.875 1 87.81 260 ASN B CA 1
ATOM 5756 C C . ASN B 1 260 ? -4.984 -0.279 5.996 1 87.81 260 ASN B C 1
ATOM 5758 O O . ASN B 1 260 ? -4.711 -1.322 6.594 1 87.81 260 ASN B O 1
ATOM 5762 N N . SER B 1 261 ? -6.059 0.448 6.258 1 87.31 261 SER B N 1
ATOM 5763 C CA . SER B 1 261 ? -6.891 0.181 7.426 1 87.31 261 SER B CA 1
ATOM 5764 C C . SER B 1 261 ? -7.719 -1.088 7.238 1 87.31 261 SER B C 1
ATOM 5766 O O . SER B 1 261 ? -8.117 -1.725 8.219 1 87.31 261 SER B O 1
ATOM 5768 N N . LEU B 1 262 ? -8 -1.414 6.047 1 87.69 262 LEU B N 1
ATOM 5769 C CA . LEU B 1 262 ? -8.711 -2.664 5.801 1 87.69 262 LEU B CA 1
ATOM 5770 C C . LEU B 1 262 ? -7.852 -3.863 6.184 1 87.69 262 LEU B C 1
ATOM 5772 O O . LEU B 1 262 ? -8.344 -4.824 6.777 1 87.69 262 LEU B O 1
ATOM 5776 N N . ALA B 1 263 ? -6.625 -3.805 5.777 1 87.81 263 ALA B N 1
ATOM 5777 C CA . ALA B 1 263 ? -5.684 -4.855 6.164 1 87.81 263 ALA B CA 1
ATOM 5778 C C . ALA B 1 263 ? -5.625 -5.004 7.68 1 87.81 263 ALA B C 1
ATOM 5780 O O . ALA B 1 263 ? -5.645 -6.121 8.203 1 87.81 263 ALA B O 1
ATOM 5781 N N . GLU B 1 264 ? -5.535 -3.861 8.336 1 88.75 264 GLU B N 1
ATOM 5782 C CA . GLU B 1 264 ? -5.539 -3.895 9.797 1 88.75 264 GLU B CA 1
ATOM 5783 C C . GLU B 1 264 ? -6.801 -4.566 10.336 1 88.75 264 GLU B C 1
ATOM 5785 O O . GLU B 1 264 ? -6.727 -5.426 11.211 1 88.75 264 GLU B O 1
ATOM 5790 N N . SER B 1 265 ? -7.918 -4.16 9.82 1 89.06 265 SER B N 1
ATOM 5791 C CA . SER B 1 265 ? -9.195 -4.699 10.281 1 89.06 265 SER B CA 1
ATOM 5792 C C . SER B 1 265 ? -9.25 -6.215 10.102 1 89.06 265 SER B C 1
ATOM 5794 O O . SER B 1 265 ? -9.711 -6.934 10.992 1 89.06 265 SER B O 1
ATOM 5796 N N . VAL B 1 266 ? -8.781 -6.652 9.016 1 89.38 266 VAL B N 1
ATOM 5797 C CA . VAL B 1 266 ? -8.805 -8.078 8.719 1 89.38 266 VAL B CA 1
ATOM 5798 C C . VAL B 1 266 ? -7.883 -8.828 9.68 1 89.38 266 VAL B C 1
ATOM 5800 O O . VAL B 1 266 ? -8.258 -9.867 10.227 1 89.38 266 VAL B O 1
ATOM 5803 N N . VAL B 1 267 ? -6.703 -8.312 9.922 1 89.44 267 VAL B N 1
ATOM 5804 C CA . VAL B 1 267 ? -5.738 -8.945 10.82 1 89.44 267 VAL B CA 1
ATOM 5805 C C . VAL B 1 267 ? -6.348 -9.086 12.211 1 89.44 267 VAL B C 1
ATOM 5807 O O . VAL B 1 267 ? -6.199 -10.133 12.859 1 89.44 267 VAL B O 1
ATOM 5810 N N . PHE B 1 268 ? -7.035 -8.117 12.609 1 89.25 268 PHE B N 1
ATOM 5811 C CA . PHE B 1 268 ? -7.59 -8.109 13.961 1 89.25 268 PHE B CA 1
ATOM 5812 C C . PHE B 1 268 ? -8.805 -9.031 14.047 1 89.25 268 PHE B C 1
ATOM 5814 O O . PHE B 1 268 ? -9.172 -9.484 15.133 1 89.25 268 PHE B O 1
ATOM 5821 N N . MET B 1 269 ? -9.406 -9.383 12.922 1 90.81 269 MET B N 1
ATOM 5822 C CA . MET B 1 269 ? -10.555 -10.289 12.891 1 90.81 269 MET B CA 1
ATOM 5823 C C . MET B 1 269 ? -10.102 -11.742 12.828 1 90.81 269 MET B C 1
ATOM 5825 O O . MET B 1 269 ? -10.852 -12.641 13.211 1 90.81 269 MET B O 1
ATOM 5829 N N . LEU B 1 270 ? -8.953 -12.008 12.367 1 90.31 270 LEU B N 1
ATOM 5830 C CA . LEU B 1 270 ? -8.5 -13.352 12.008 1 90.31 270 LEU B CA 1
ATOM 5831 C C . LEU B 1 270 ? -8.555 -14.281 13.219 1 90.31 270 LEU B C 1
ATOM 5833 O O . LEU B 1 270 ? -8.867 -15.469 13.078 1 90.31 270 LEU B O 1
ATOM 5837 N N . LYS B 1 271 ? -8.227 -13.75 14.375 1 90.12 271 LYS B N 1
ATOM 5838 C CA . LYS B 1 271 ? -8.195 -14.578 15.578 1 90.12 271 LYS B CA 1
ATOM 5839 C C . LYS B 1 271 ? -9.547 -15.234 15.828 1 90.12 271 LYS B C 1
ATOM 5841 O O . LYS B 1 271 ? -9.609 -16.359 16.312 1 90.12 271 LYS B O 1
ATOM 5846 N N . ASP B 1 272 ? -10.547 -14.57 15.477 1 93.62 272 ASP B N 1
ATOM 5847 C CA . ASP B 1 272 ? -11.898 -15.047 15.75 1 93.62 272 ASP B CA 1
ATOM 5848 C C . ASP B 1 272 ? -12.391 -15.961 14.633 1 93.62 272 ASP B C 1
ATOM 5850 O O . ASP B 1 272 ? -13.453 -16.578 14.75 1 93.62 272 ASP B O 1
ATOM 5854 N N . TYR B 1 273 ? -11.633 -16.156 13.578 1 94.56 273 TYR B N 1
ATOM 5855 C CA . TYR B 1 273 ? -12.109 -16.906 12.43 1 94.56 273 TYR B CA 1
ATOM 5856 C C . TYR B 1 273 ? -11.109 -17.969 12.016 1 94.56 273 TYR B C 1
ATOM 5858 O O . TYR B 1 273 ? -11.039 -18.359 10.844 1 94.56 273 TYR B O 1
ATOM 5866 N N . GLU B 1 274 ? -10.32 -18.422 12.914 1 92.94 274 GLU B N 1
ATOM 5867 C CA . GLU B 1 274 ? -9.297 -19.422 12.625 1 92.94 274 GLU B CA 1
ATOM 5868 C C . GLU B 1 274 ? -9.93 -20.734 12.164 1 92.94 274 GLU B C 1
ATOM 5870 O O . GLU B 1 274 ? -9.422 -21.375 11.242 1 92.94 274 GLU B O 1
ATOM 5875 N N . ALA B 1 275 ? -10.984 -21.156 12.852 1 95.31 275 ALA B N 1
ATOM 5876 C CA . ALA B 1 275 ? -11.656 -22.406 12.5 1 95.31 275 ALA B CA 1
ATOM 5877 C C . ALA B 1 275 ? -12.242 -22.328 11.094 1 95.31 275 ALA B C 1
ATOM 5879 O O . ALA B 1 275 ? -12.133 -23.281 10.312 1 95.31 275 ALA B O 1
ATOM 5880 N N . GLU B 1 276 ? -12.852 -21.219 10.781 1 95.31 276 GLU B N 1
ATOM 5881 C CA . GLU B 1 276 ? -13.43 -21.031 9.453 1 95.31 276 GLU B CA 1
ATOM 5882 C C . GLU B 1 276 ? -12.344 -21.016 8.383 1 95.31 276 GLU B C 1
ATOM 5884 O O . GLU B 1 276 ? -12.555 -21.516 7.273 1 95.31 276 GLU B O 1
ATOM 5889 N N . TYR B 1 277 ? -11.242 -20.5 8.711 1 94.12 277 TYR B N 1
ATOM 5890 C CA . TYR B 1 277 ? -10.125 -20.484 7.777 1 94.12 277 TYR B CA 1
ATOM 5891 C C . TYR B 1 277 ? -9.641 -21.891 7.477 1 94.12 277 TYR B C 1
ATOM 5893 O O . TYR B 1 277 ? -9.461 -22.266 6.312 1 94.12 277 TYR B O 1
ATOM 5901 N N . ARG B 1 278 ? -9.469 -22.672 8.5 1 94.31 278 ARG B N 1
ATOM 5902 C CA . ARG B 1 278 ? -9.031 -24.047 8.328 1 94.31 278 ARG B CA 1
ATOM 5903 C C . ARG B 1 278 ? -10.031 -24.844 7.496 1 94.31 278 ARG B C 1
ATOM 5905 O O . ARG B 1 278 ? -9.648 -25.641 6.637 1 94.31 278 ARG B O 1
ATOM 5912 N N . GLU B 1 279 ? -11.234 -24.609 7.789 1 96.25 279 GLU B N 1
ATOM 5913 C CA . GLU B 1 279 ? -12.281 -25.297 7.031 1 96.25 279 GLU B CA 1
ATOM 5914 C C . GLU B 1 279 ? -12.25 -24.891 5.562 1 96.25 279 GLU B C 1
ATOM 5916 O O . GLU B 1 279 ? -12.477 -25.719 4.68 1 96.25 279 GLU B O 1
ATOM 5921 N N . SER B 1 280 ? -12.008 -23.641 5.32 1 95.5 280 SER B N 1
ATOM 5922 C CA . SER B 1 280 ? -11.938 -23.156 3.943 1 95.5 280 SER B CA 1
ATOM 5923 C C . SER B 1 280 ? -10.836 -23.875 3.166 1 95.5 280 SER B C 1
ATOM 5925 O O . SER B 1 280 ? -11 -24.188 1.987 1 95.5 280 SER B O 1
ATOM 5927 N N . LEU B 1 281 ? -9.727 -24.125 3.801 1 95.56 281 LEU B N 1
ATOM 5928 C CA . LEU B 1 281 ? -8.617 -24.812 3.166 1 95.56 281 LEU B CA 1
ATOM 5929 C C . LEU B 1 281 ? -8.977 -26.266 2.879 1 95.56 281 LEU B C 1
ATOM 5931 O O . LEU B 1 281 ? -8.594 -26.812 1.84 1 95.56 281 LEU B O 1
ATOM 5935 N N . ARG B 1 282 ? -9.695 -26.859 3.768 1 96.25 282 ARG B N 1
ATOM 5936 C CA . ARG B 1 282 ? -10.148 -28.234 3.568 1 96.25 282 ARG B CA 1
ATOM 5937 C C . ARG B 1 282 ? -11.102 -28.328 2.379 1 96.25 282 ARG B C 1
ATOM 5939 O O . ARG B 1 282 ? -10.977 -29.234 1.545 1 96.25 282 ARG B O 1
ATOM 5946 N N . LEU B 1 283 ? -12.023 -27.438 2.334 1 96.44 283 LEU B N 1
ATOM 5947 C CA . LEU B 1 283 ? -12.984 -27.406 1.234 1 96.44 283 LEU B CA 1
ATOM 5948 C C . LEU B 1 283 ? -12.273 -27.203 -0.1 1 96.44 283 LEU B C 1
ATOM 5950 O O . LEU B 1 283 ? -12.625 -27.844 -1.095 1 96.44 283 LEU B O 1
ATOM 5954 N N . LEU B 1 284 ? -11.305 -26.359 -0.046 1 95.81 284 LEU B N 1
ATOM 5955 C CA . LEU B 1 284 ? -10.555 -26.094 -1.267 1 95.81 284 LEU B CA 1
ATOM 5956 C C . LEU B 1 284 ? -9.781 -27.328 -1.716 1 95.81 284 LEU B C 1
ATOM 5958 O O . LEU B 1 284 ? -9.695 -27.609 -2.914 1 95.81 284 LEU B O 1
ATOM 5962 N N . SER B 1 285 ? -9.211 -28.031 -0.792 1 96.88 285 SER B N 1
ATOM 5963 C CA . SER B 1 285 ? -8.5 -29.266 -1.107 1 96.88 285 SER B CA 1
ATOM 5964 C C . SER B 1 285 ? -9.43 -30.281 -1.759 1 96.88 285 SER B C 1
ATOM 5966 O O . SER B 1 285 ? -9.047 -30.938 -2.725 1 96.88 285 SER B O 1
ATOM 5968 N N . ARG B 1 286 ? -10.578 -30.375 -1.279 1 97.56 286 ARG B N 1
ATOM 5969 C CA . ARG B 1 286 ? -11.578 -31.266 -1.852 1 97.56 286 ARG B CA 1
ATOM 5970 C C . ARG B 1 286 ? -11.953 -30.828 -3.266 1 97.56 286 ARG B C 1
ATOM 5972 O O . ARG B 1 286 ? -12.031 -31.672 -4.172 1 97.56 286 ARG B O 1
ATOM 5979 N N . ASP B 1 287 ? -12.18 -29.547 -3.41 1 97.88 287 ASP B N 1
ATOM 5980 C CA . ASP B 1 287 ? -12.508 -29.016 -4.727 1 97.88 287 ASP B CA 1
ATOM 5981 C C . ASP B 1 287 ? -11.383 -29.266 -5.723 1 97.88 287 ASP B C 1
ATOM 5983 O O . ASP B 1 287 ? -11.641 -29.562 -6.895 1 97.88 287 ASP B O 1
ATOM 5987 N N . ARG B 1 288 ? -10.188 -29.125 -5.273 1 98.25 288 ARG B N 1
ATOM 5988 C CA . ARG B 1 288 ? -9.023 -29.359 -6.129 1 98.25 288 ARG B CA 1
ATOM 5989 C C . ARG B 1 288 ? -9.031 -30.797 -6.656 1 98.25 288 ARG B C 1
ATOM 5991 O O . ARG B 1 288 ? -8.797 -31.031 -7.848 1 98.25 288 ARG B O 1
ATOM 5998 N N . MET B 1 289 ? -9.328 -31.719 -5.766 1 97.81 289 MET B N 1
ATOM 5999 C CA . MET B 1 289 ? -9.367 -33.125 -6.137 1 97.81 289 MET B CA 1
ATOM 6000 C C . MET B 1 289 ? -10.484 -33.375 -7.145 1 97.81 289 MET B C 1
ATOM 6002 O O . MET B 1 289 ? -10.266 -34.062 -8.156 1 97.81 289 MET B O 1
ATOM 6006 N N . ARG B 1 290 ? -11.602 -32.844 -6.859 1 98.12 290 ARG B N 1
ATOM 6007 C CA . ARG B 1 290 ? -12.758 -33.062 -7.734 1 98.12 290 ARG B CA 1
ATOM 6008 C C . ARG B 1 290 ? -12.523 -32.438 -9.102 1 98.12 290 ARG B C 1
ATOM 6010 O O . ARG B 1 290 ? -12.883 -33 -10.125 1 98.12 290 ARG B O 1
ATOM 6017 N N . MET B 1 291 ? -12.008 -31.25 -9.055 1 98.5 291 MET B N 1
ATOM 6018 C CA . MET B 1 291 ? -11.727 -30.547 -10.305 1 98.5 291 MET B CA 1
ATOM 6019 C C . MET B 1 291 ? -10.695 -31.312 -11.133 1 98.5 291 MET B C 1
ATOM 6021 O O . MET B 1 291 ? -10.844 -31.453 -12.352 1 98.5 291 MET B O 1
ATOM 6025 N N . ALA B 1 292 ? -9.672 -31.812 -10.516 1 98.5 292 ALA B N 1
ATOM 6026 C CA . ALA B 1 292 ? -8.664 -32.594 -11.203 1 98.5 292 ALA B CA 1
ATOM 6027 C C . ALA B 1 292 ? -9.289 -33.844 -11.859 1 98.5 292 ALA B C 1
ATOM 6029 O O . ALA B 1 292 ? -8.984 -34.156 -13.008 1 98.5 292 ALA B O 1
ATOM 6030 N N . GLU B 1 293 ? -10.148 -34.438 -11.172 1 98.06 293 GLU B N 1
ATOM 6031 C CA . GLU B 1 293 ? -10.836 -35.625 -11.695 1 98.06 293 GLU B CA 1
ATOM 6032 C C . GLU B 1 293 ? -11.672 -35.25 -12.922 1 98.06 293 GLU B C 1
ATOM 6034 O O . GLU B 1 293 ? -11.68 -36 -13.914 1 98.06 293 GLU B O 1
ATOM 6039 N N . SER B 1 294 ? -12.375 -34.188 -12.789 1 98.06 294 SER B N 1
ATOM 6040 C CA . SER B 1 294 ? -13.195 -33.75 -13.906 1 98.06 294 SER B CA 1
ATOM 6041 C C . SER B 1 294 ? -12.344 -33.438 -15.133 1 98.06 294 SER B C 1
ATOM 6043 O O . SER B 1 294 ? -12.711 -33.781 -16.25 1 98.06 294 SER B O 1
ATOM 6045 N N . LEU B 1 295 ? -11.273 -32.75 -14.906 1 98.38 295 LEU B N 1
ATOM 6046 C CA . LEU B 1 295 ? -10.391 -32.375 -16 1 98.38 295 LEU B CA 1
ATOM 6047 C C . LEU B 1 295 ? -9.758 -33.594 -16.656 1 98.38 295 LEU B C 1
ATOM 6049 O O . LEU B 1 295 ? -9.578 -33.656 -17.875 1 98.38 295 LEU B O 1
ATOM 6053 N N . MET B 1 296 ? -9.453 -34.625 -15.883 1 97.56 296 MET B N 1
ATOM 6054 C CA . MET B 1 296 ? -8.812 -35.844 -16.375 1 97.56 296 MET B CA 1
ATOM 6055 C C . MET B 1 296 ? -9.734 -36.625 -17.312 1 97.56 296 MET B C 1
ATOM 6057 O O . MET B 1 296 ? -9.273 -37.406 -18.125 1 97.56 296 MET B O 1
ATOM 6061 N N . ARG B 1 297 ? -10.961 -36.312 -17.266 1 96.06 297 ARG B N 1
ATOM 6062 C CA . ARG B 1 297 ? -11.938 -37 -18.094 1 96.06 297 ARG B CA 1
ATOM 6063 C C . ARG B 1 297 ? -12.039 -36.344 -19.469 1 96.06 297 ARG B C 1
ATOM 6065 O O . ARG B 1 297 ? -12.609 -36.938 -20.391 1 96.06 297 ARG B O 1
ATOM 6072 N N . VAL B 1 298 ? -11.523 -35.219 -19.609 1 95.75 298 VAL B N 1
ATOM 6073 C CA . VAL B 1 298 ? -11.516 -34.562 -20.906 1 95.75 298 VAL B CA 1
ATOM 6074 C C . VAL B 1 298 ? -10.461 -35.188 -21.797 1 95.75 298 VAL B C 1
ATOM 6076 O O . VAL B 1 298 ? -9.273 -35.188 -21.484 1 95.75 298 VAL B O 1
ATOM 6079 N N . PRO B 1 299 ? -10.867 -35.688 -22.922 1 93.81 299 PRO B N 1
ATOM 6080 C CA . PRO B 1 299 ? -9.922 -36.406 -23.766 1 93.81 299 PRO B CA 1
ATOM 6081 C C . PRO B 1 299 ? -8.773 -35.531 -24.281 1 93.81 299 PRO B C 1
ATOM 6083 O O . PRO B 1 299 ? -9.008 -34.438 -24.734 1 93.81 299 PRO B O 1
ATOM 6086 N N . GLY B 1 300 ? -7.535 -36.094 -24.141 1 94.94 300 GLY B N 1
ATOM 6087 C CA . GLY B 1 300 ? -6.363 -35.438 -24.688 1 94.94 300 GLY B CA 1
ATOM 6088 C C . GLY B 1 300 ? -5.758 -34.406 -23.75 1 94.94 300 GLY B C 1
ATOM 6089 O O . GLY B 1 300 ? -4.648 -33.938 -23.984 1 94.94 300 GLY B O 1
ATOM 6090 N N . LEU B 1 301 ? -6.41 -34.094 -22.75 1 96.81 301 LEU B N 1
ATOM 6091 C CA . LEU B 1 301 ? -5.926 -33.094 -21.781 1 96.81 301 LEU B CA 1
ATOM 6092 C C . LEU B 1 301 ? -4.867 -33.719 -20.875 1 96.81 301 LEU B C 1
ATOM 6094 O O . LEU B 1 301 ? -5.031 -34.844 -20.375 1 96.81 301 LEU B O 1
ATOM 6098 N N . THR B 1 302 ? -3.723 -33.062 -20.766 1 97.88 302 THR B N 1
ATOM 6099 C CA . THR B 1 302 ? -2.777 -33.406 -19.703 1 97.88 302 THR B CA 1
ATOM 6100 C C . THR B 1 302 ? -3.051 -32.562 -18.453 1 97.88 302 THR B C 1
ATOM 6102 O O . THR B 1 302 ? -3.105 -31.328 -18.5 1 97.88 302 THR B O 1
ATOM 6105 N N . VAL B 1 303 ? -3.258 -33.188 -17.375 1 98.44 303 VAL B N 1
ATOM 6106 C CA . VAL B 1 303 ? -3.525 -32.531 -16.094 1 98.44 303 VAL B CA 1
ATOM 6107 C C . VAL B 1 303 ? -2.35 -32.75 -15.148 1 98.44 303 VAL B C 1
ATOM 6109 O O . VAL B 1 303 ? -1.997 -33.906 -14.836 1 98.44 303 VAL B O 1
ATOM 6112 N N . TYR B 1 304 ? -1.687 -31.734 -14.727 1 98.25 304 TYR B N 1
ATOM 6113 C CA . TYR B 1 304 ? -0.544 -31.828 -13.828 1 98.25 304 TYR B CA 1
ATOM 6114 C C . TYR B 1 304 ? -0.998 -31.828 -12.375 1 98.25 304 TYR B C 1
ATOM 6116 O O . TYR B 1 304 ? -1.944 -31.125 -12.008 1 98.25 304 TYR B O 1
ATOM 6124 N N . PRO B 1 305 ? -0.374 -32.625 -11.594 1 96.31 305 PRO B N 1
ATOM 6125 C CA . PRO B 1 305 ? -0.702 -32.594 -10.172 1 96.31 305 PRO B CA 1
ATOM 6126 C C . PRO B 1 305 ? -0.424 -31.219 -9.547 1 96.31 305 PRO B C 1
ATOM 6128 O O . PRO B 1 305 ? 0.481 -30.516 -9.984 1 96.31 305 PRO B O 1
ATOM 6131 N N . SER B 1 306 ? -1.239 -30.875 -8.477 1 98.19 306 SER B N 1
ATOM 6132 C CA . SER B 1 306 ? -1.061 -29.578 -7.859 1 98.19 306 SER B CA 1
ATOM 6133 C C . SER B 1 306 ? -1.301 -29.641 -6.355 1 98.19 306 SER B C 1
ATOM 6135 O O . SER B 1 306 ? -2.146 -30.406 -5.887 1 98.19 306 SER B O 1
ATOM 6137 N N . GLN B 1 307 ? -0.498 -28.859 -5.648 1 97.94 307 GLN B N 1
ATOM 6138 C CA . GLN B 1 307 ? -0.74 -28.656 -4.227 1 97.94 307 GLN B CA 1
ATOM 6139 C C . GLN B 1 307 ? -1.202 -27.219 -3.955 1 97.94 307 GLN B C 1
ATOM 6141 O O . GLN B 1 307 ? -1.507 -26.875 -2.812 1 97.94 307 GLN B O 1
ATOM 6146 N N . GLY B 1 308 ? -1.263 -26.391 -4.953 1 96.81 308 GLY B N 1
ATOM 6147 C CA . GLY B 1 308 ? -1.779 -25.031 -4.828 1 96.81 308 GLY B CA 1
ATOM 6148 C C . GLY B 1 308 ? -3.27 -24.938 -5.098 1 96.81 308 GLY B C 1
ATOM 6149 O O . GLY B 1 308 ? -3.949 -25.953 -5.234 1 96.81 308 GLY B O 1
ATOM 6150 N N . ASN B 1 309 ? -3.803 -23.75 -5.105 1 96.62 309 ASN B N 1
ATOM 6151 C CA . ASN B 1 309 ? -5.211 -23.547 -5.422 1 96.62 309 ASN B CA 1
ATOM 6152 C C . ASN B 1 309 ? -5.426 -23.328 -6.918 1 96.62 309 ASN B C 1
ATOM 6154 O O . ASN B 1 309 ? -6.246 -22.5 -7.312 1 96.62 309 ASN B O 1
ATOM 6158 N N . PHE B 1 310 ? -4.648 -24 -7.703 1 97.88 310 PHE B N 1
ATOM 6159 C CA . PHE B 1 310 ? -4.746 -23.984 -9.156 1 97.88 310 PHE B CA 1
ATOM 6160 C C . PHE B 1 310 ? -4.219 -25.281 -9.75 1 97.88 310 PHE B C 1
ATOM 6162 O O . PHE B 1 310 ? -3.5 -26.031 -9.086 1 97.88 310 PHE B O 1
ATOM 6169 N N . ILE B 1 311 ? -4.602 -25.531 -10.961 1 98.62 311 ILE B N 1
ATOM 6170 C CA . ILE B 1 311 ? -4.184 -26.719 -11.695 1 98.62 311 ILE B CA 1
ATOM 6171 C C . ILE B 1 311 ? -3.672 -26.312 -13.078 1 98.62 311 ILE B C 1
ATOM 6173 O O . ILE B 1 311 ? -4.34 -25.562 -13.805 1 98.62 311 ILE B O 1
ATOM 6177 N N . LEU B 1 312 ? -2.465 -26.75 -13.359 1 98.56 312 LEU B N 1
ATOM 6178 C CA . LEU B 1 312 ? -1.916 -26.562 -14.695 1 98.56 312 LEU B CA 1
ATOM 6179 C C . LEU B 1 312 ? -2.391 -27.656 -15.641 1 98.56 312 LEU B C 1
ATOM 6181 O O . LEU B 1 312 ? -2.408 -28.844 -15.266 1 98.56 312 LEU B O 1
ATOM 6185 N 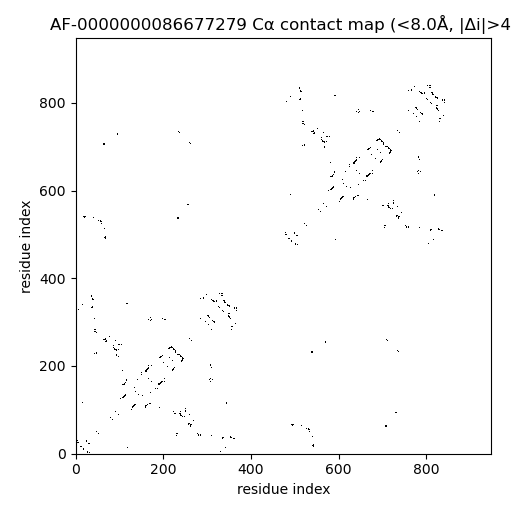N . ILE B 1 313 ? -2.773 -27.266 -16.859 1 98.56 313 ILE B N 1
ATOM 6186 C CA . ILE B 1 313 ? -3.135 -28.25 -17.875 1 98.56 313 ILE B CA 1
ATOM 6187 C C . ILE B 1 313 ? -2.426 -27.922 -19.188 1 98.56 313 ILE B C 1
ATOM 6189 O O . ILE B 1 313 ? -2.014 -26.797 -19.406 1 98.56 313 ILE B O 1
ATOM 6193 N N . LYS B 1 314 ? -2.242 -28.891 -19.938 1 98 314 LYS B N 1
ATOM 6194 C CA . LYS B 1 314 ? -1.848 -28.75 -21.344 1 98 314 LYS B CA 1
ATOM 6195 C C . LYS B 1 314 ? -2.953 -29.234 -22.266 1 98 314 LYS B C 1
ATOM 6197 O O . LYS B 1 314 ? -3.426 -30.375 -22.141 1 98 314 LYS B O 1
ATOM 6202 N N . VAL B 1 315 ? -3.334 -28.453 -23.141 1 96.81 315 VAL B N 1
ATOM 6203 C CA . VAL B 1 315 ? -4.426 -28.797 -24.047 1 96.81 315 VAL B CA 1
ATOM 6204 C C . VAL B 1 315 ? -3.914 -29.719 -25.141 1 96.81 315 VAL B C 1
ATOM 6206 O O . VAL B 1 315 ? -2.707 -29.797 -25.391 1 96.81 315 VAL B O 1
ATOM 6209 N N . PRO B 1 316 ? -4.855 -30.438 -25.734 1 94.88 316 PRO B N 1
ATOM 6210 C CA . PRO B 1 316 ? -4.457 -31.312 -26.844 1 94.88 316 PRO B CA 1
ATOM 6211 C C . PRO B 1 316 ? -3.762 -30.562 -27.969 1 94.88 316 PRO B C 1
ATOM 6213 O O . PRO B 1 316 ? -4.004 -29.359 -28.172 1 94.88 316 PRO B O 1
ATOM 6216 N N . GLY B 1 317 ? -3.004 -31.266 -28.719 1 92.44 317 GLY B N 1
ATOM 6217 C CA . GLY B 1 317 ? -2.18 -30.688 -29.766 1 92.44 317 GLY B CA 1
ATOM 6218 C C . GLY B 1 317 ? -2.984 -29.938 -30.828 1 92.44 317 GLY B C 1
ATOM 6219 O O . GLY B 1 317 ? -2.498 -28.984 -31.422 1 92.44 317 GLY B O 1
ATOM 6220 N N . ASN B 1 318 ? -4.129 -30.391 -31.031 1 91.81 318 ASN B N 1
ATOM 6221 C CA . ASN B 1 318 ? -4.949 -29.75 -32.062 1 91.81 318 ASN B CA 1
ATOM 6222 C C . ASN B 1 318 ? -5.715 -28.562 -31.531 1 91.81 318 ASN B C 1
ATOM 6224 O O . ASN B 1 318 ? -6.422 -27.875 -32.281 1 91.81 318 ASN B O 1
ATOM 6228 N N . TRP B 1 319 ? -5.609 -28.344 -30.219 1 93.94 319 TRP B N 1
ATOM 6229 C CA . TRP B 1 319 ? -6.25 -27.172 -29.625 1 93.94 319 TRP B CA 1
ATOM 6230 C C . TRP B 1 319 ? -5.301 -25.984 -29.609 1 93.94 319 TRP B C 1
ATOM 6232 O O . TRP B 1 319 ? -4.078 -26.156 -29.594 1 93.94 319 TRP B O 1
ATOM 6242 N N . ASN B 1 320 ? -5.867 -24.812 -29.75 1 91.62 320 ASN B N 1
ATOM 6243 C CA . ASN B 1 320 ? -5.164 -23.547 -29.531 1 91.62 320 ASN B CA 1
ATOM 6244 C C . ASN B 1 320 ? -5.582 -22.891 -28.203 1 91.62 320 ASN B C 1
ATOM 6246 O O . ASN B 1 320 ? -6.742 -22.516 -28.047 1 91.62 320 ASN B O 1
ATOM 6250 N N . GLY B 1 321 ? -4.598 -22.734 -27.375 1 92.69 321 GLY B N 1
ATOM 6251 C CA . GL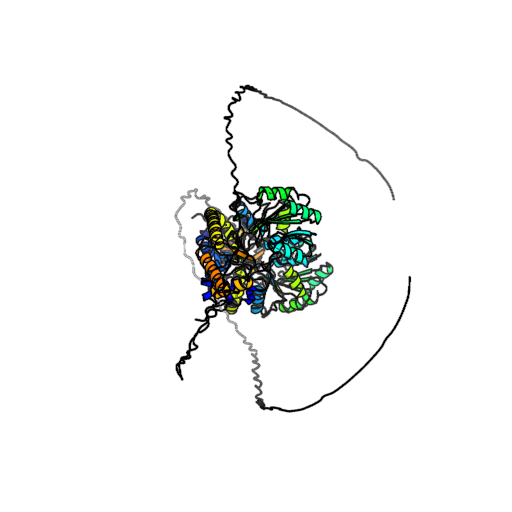Y B 1 321 ? -4.902 -22.234 -26.047 1 92.69 321 GLY B CA 1
ATOM 6252 C C . GLY B 1 321 ? -5.508 -20.844 -26.047 1 92.69 321 GLY B C 1
ATOM 6253 O O . GLY B 1 321 ? -6.402 -20.547 -25.25 1 92.69 321 GLY B O 1
ATOM 6254 N N . VAL B 1 322 ? -5.055 -19.969 -26.891 1 92.25 322 VAL B N 1
ATOM 6255 C CA . VAL B 1 322 ? -5.547 -18.609 -27 1 92.25 322 VAL B CA 1
ATOM 6256 C C . VAL B 1 322 ? -6.984 -18.609 -27.516 1 92.25 322 VAL B C 1
ATOM 6258 O O . VAL B 1 322 ? -7.852 -17.938 -26.953 1 92.25 322 VAL B O 1
ATOM 6261 N N . ASP B 1 323 ? -7.207 -19.391 -28.516 1 92.75 323 ASP B N 1
ATOM 6262 C CA . ASP B 1 323 ? -8.547 -19.5 -29.094 1 92.75 323 ASP B CA 1
ATOM 6263 C C . ASP B 1 323 ? -9.531 -20.078 -28.078 1 92.75 323 ASP B C 1
ATOM 6265 O O . ASP B 1 323 ? -10.68 -19.641 -28 1 92.75 323 ASP B O 1
ATOM 6269 N N . MET B 1 324 ? -9.109 -21.016 -27.469 1 93.81 324 MET B N 1
ATOM 6270 C CA . MET B 1 324 ? -9.953 -21.641 -26.453 1 93.81 324 MET B CA 1
ATOM 6271 C C . MET B 1 324 ? -10.32 -20.641 -25.375 1 93.81 324 MET B C 1
ATOM 6273 O O . MET B 1 324 ? -11.477 -20.562 -24.953 1 93.81 324 MET B O 1
ATOM 6277 N N . ARG B 1 325 ? -9.312 -19.938 -24.828 1 93.06 325 ARG B N 1
ATOM 6278 C CA . ARG B 1 325 ? -9.555 -18.891 -23.828 1 93.06 325 ARG B CA 1
ATOM 6279 C C . ARG B 1 325 ? -10.625 -17.906 -24.328 1 93.06 325 ARG B C 1
ATOM 6281 O O . ARG B 1 325 ? -11.562 -17.594 -23.594 1 93.06 325 ARG B O 1
ATOM 6288 N N . ASP B 1 326 ? -10.461 -17.469 -25.516 1 90.38 326 ASP B N 1
ATOM 6289 C CA . ASP B 1 326 ? -11.398 -16.5 -26.094 1 90.38 326 ASP B CA 1
ATOM 6290 C C . ASP B 1 326 ? -12.797 -17.109 -26.219 1 90.38 326 ASP B C 1
ATOM 6292 O O . ASP B 1 326 ? -13.797 -16.453 -25.938 1 90.38 326 ASP B O 1
ATOM 6296 N N . HIS B 1 327 ? -12.883 -18.328 -26.672 1 92 327 HIS B N 1
ATOM 6297 C CA . HIS B 1 327 ? -14.148 -19.062 -26.781 1 92 327 HIS B CA 1
ATOM 6298 C C . HIS B 1 327 ? -14.828 -19.172 -25.422 1 92 327 HIS B C 1
ATOM 6300 O O . HIS B 1 327 ? -16.031 -18.922 -25.297 1 92 327 HIS B O 1
ATOM 6306 N N . LEU B 1 328 ? -14.102 -19.531 -24.438 1 93.69 328 LEU B N 1
ATOM 6307 C CA . LEU B 1 328 ? -14.625 -19.75 -23.094 1 93.69 328 LEU B CA 1
ATOM 6308 C C . LEU B 1 328 ? -15.219 -18.453 -22.516 1 93.69 328 LEU B C 1
ATOM 6310 O O . LEU B 1 328 ? -16.312 -18.469 -21.953 1 93.69 328 LEU B O 1
ATOM 6314 N N . ILE B 1 329 ? -14.516 -17.391 -22.672 1 89.69 329 ILE B N 1
ATOM 6315 C CA . ILE B 1 329 ? -14.977 -16.141 -22.078 1 89.69 329 ILE B CA 1
ATOM 6316 C C . ILE B 1 329 ? -16.156 -15.594 -22.859 1 89.69 329 ILE B C 1
ATOM 6318 O O . ILE B 1 329 ? -17.125 -15.078 -22.281 1 89.69 329 ILE B O 1
ATOM 6322 N N . SER B 1 330 ? -16.094 -15.672 -24.141 1 86.75 330 SER B N 1
ATOM 6323 C CA . SER B 1 330 ? -17.109 -15.062 -25 1 86.75 330 SER B CA 1
ATOM 6324 C C . SER B 1 330 ? -18.406 -15.867 -24.984 1 86.75 330 SER B C 1
ATOM 6326 O O . SER B 1 330 ? -19.5 -15.297 -24.984 1 86.75 330 SER B O 1
ATOM 6328 N N . GLN B 1 331 ? -18.328 -17.188 -24.953 1 89.19 331 GLN B N 1
ATOM 6329 C CA . GLN B 1 331 ? -19.5 -18.031 -25.156 1 89.19 331 GLN B CA 1
ATOM 6330 C C . GLN B 1 331 ? -20.016 -18.578 -23.828 1 89.19 331 GLN B C 1
ATOM 6332 O O . GLN B 1 331 ? -21.203 -18.906 -23.719 1 89.19 331 GLN B O 1
ATOM 6337 N N . HIS B 1 332 ? -19.156 -18.656 -22.906 1 91 332 HIS B N 1
ATOM 6338 C CA . HIS B 1 332 ? -19.562 -19.375 -21.703 1 91 332 HIS B CA 1
ATOM 6339 C C . HIS B 1 332 ? -19.344 -18.531 -20.453 1 91 332 HIS B C 1
ATOM 6341 O O . HIS B 1 332 ? -19.719 -18.953 -19.344 1 91 332 HIS B O 1
ATOM 6347 N N . GLY B 1 333 ? -18.656 -17.406 -20.5 1 89.19 333 GLY B N 1
ATOM 6348 C CA . GLY B 1 333 ? -18.375 -16.594 -19.344 1 89.19 333 GLY B CA 1
ATOM 6349 C C . GLY B 1 333 ? -17.344 -17.203 -18.406 1 89.19 333 GLY B C 1
ATOM 6350 O O . GLY B 1 333 ? -17.484 -17.141 -17.188 1 89.19 333 GLY B O 1
ATOM 6351 N N . VAL B 1 334 ? -16.469 -17.922 -18.984 1 93.06 334 VAL B N 1
ATOM 6352 C CA . VAL B 1 334 ? -15.398 -18.578 -18.219 1 93.06 334 VAL B CA 1
ATOM 6353 C C . VAL B 1 334 ? -14.07 -17.891 -18.516 1 93.06 334 VAL B C 1
ATOM 6355 O O . VAL B 1 334 ? -13.641 -17.828 -19.672 1 93.06 334 VAL B O 1
ATOM 6358 N N . TYR B 1 335 ? -13.445 -17.344 -17.438 1 91.44 335 TYR B N 1
ATOM 6359 C CA . TYR B 1 335 ? -12.18 -16.625 -17.578 1 91.44 335 TYR B CA 1
ATOM 6360 C C . TYR B 1 335 ? -11.008 -17.5 -17.125 1 91.44 335 TYR B C 1
ATOM 6362 O O . TYR B 1 335 ? -10.953 -17.922 -15.969 1 91.44 335 TYR B O 1
ATOM 6370 N N . VAL B 1 336 ? -10.086 -17.812 -18.078 1 94.19 336 VAL B N 1
ATOM 6371 C CA . VAL B 1 336 ? -8.984 -18.703 -17.766 1 94.19 336 VAL B CA 1
ATOM 6372 C C . VAL B 1 336 ? -7.652 -18 -18 1 94.19 336 VAL B C 1
ATOM 6374 O O . VAL B 1 336 ? -7.598 -16.969 -18.672 1 94.19 336 VAL B O 1
ATOM 6377 N N . ARG B 1 337 ? -6.621 -18.562 -17.391 1 94.19 337 ARG B N 1
ATOM 6378 C CA . ARG B 1 337 ? -5.273 -18.016 -17.531 1 94.19 337 ARG B CA 1
ATOM 6379 C C . ARG B 1 337 ? -4.465 -18.812 -18.547 1 94.19 337 ARG B C 1
ATOM 6381 O O . ARG B 1 337 ? -3.898 -19.859 -18.219 1 94.19 337 ARG B O 1
ATOM 6388 N N . GLU B 1 338 ? -4.398 -18.219 -19.766 1 93.12 338 GLU B N 1
ATOM 6389 C CA . GLU B 1 338 ? -3.48 -18.75 -20.766 1 93.12 338 GLU B CA 1
ATOM 6390 C C . GLU B 1 338 ? -2.037 -18.375 -20.453 1 93.12 338 GLU B C 1
ATOM 6392 O O . GLU B 1 338 ? -1.752 -17.234 -20.094 1 93.12 338 GLU B O 1
ATOM 6397 N N . CYS B 1 339 ? -1.054 -19.312 -20.516 1 93.5 339 CYS B N 1
ATOM 6398 C CA . CYS B 1 339 ? 0.274 -19.125 -19.938 1 93.5 339 CYS B CA 1
ATOM 6399 C C . CYS B 1 339 ? 1.304 -18.844 -21.031 1 93.5 339 CYS B C 1
ATOM 6401 O O . CYS B 1 339 ? 2.508 -18.969 -20.797 1 93.5 339 CYS B O 1
ATOM 6403 N N . GLY B 1 340 ? 0.895 -18.5 -22.219 1 90.56 340 GLY B N 1
ATOM 6404 C CA . GLY B 1 340 ? 1.823 -18.203 -23.297 1 90.56 340 GLY B CA 1
ATOM 6405 C C . GLY B 1 340 ? 2.77 -17.062 -22.969 1 90.56 340 GLY B C 1
ATOM 6406 O O . GLY B 1 340 ? 3.873 -17 -23.516 1 90.56 340 GLY B O 1
ATOM 6407 N N . ASN B 1 341 ? 2.412 -16.234 -22.094 1 86.31 341 ASN B N 1
ATOM 6408 C CA . ASN B 1 341 ? 3.234 -15.086 -21.75 1 86.31 341 ASN B CA 1
ATOM 6409 C C . ASN B 1 341 ? 4.137 -15.375 -20.547 1 86.31 341 ASN B C 1
ATOM 6411 O O . ASN B 1 341 ? 4.844 -14.484 -20.062 1 86.31 341 ASN B O 1
ATOM 6415 N N . LYS B 1 342 ? 4.152 -16.531 -20.078 1 90 342 LYS B N 1
ATOM 6416 C CA . LYS B 1 342 ? 5.066 -16.938 -19.016 1 90 342 LYS B CA 1
ATOM 6417 C C . LYS B 1 342 ? 6.355 -17.516 -19.578 1 90 342 LYS B C 1
ATOM 6419 O O . LYS B 1 342 ? 6.316 -18.406 -20.453 1 90 342 LYS B O 1
ATOM 6424 N N . LEU B 1 343 ? 7.445 -17.109 -19.109 1 88.81 343 LEU B N 1
ATOM 6425 C CA . LEU B 1 343 ? 8.727 -17.656 -19.516 1 88.81 343 LEU B CA 1
ATOM 6426 C C . LEU B 1 343 ? 8.789 -19.156 -19.25 1 88.81 343 LEU B C 1
ATOM 6428 O O . LEU B 1 343 ? 8.469 -19.609 -18.141 1 88.81 343 LEU B O 1
ATOM 6432 N N . GLY B 1 344 ? 9.094 -19.859 -20.203 1 90.12 344 GLY B N 1
ATOM 6433 C CA . GLY B 1 344 ? 9.219 -21.297 -20.047 1 90.12 344 GLY B CA 1
ATOM 6434 C C . GLY B 1 344 ? 7.953 -22.047 -20.406 1 90.12 344 GLY B C 1
ATOM 6435 O O . GLY B 1 344 ? 7.891 -23.281 -20.25 1 90.12 344 GLY B O 1
ATOM 6436 N N . MET B 1 345 ? 6.941 -21.297 -20.828 1 93.5 345 MET B N 1
ATOM 6437 C CA . MET B 1 345 ? 5.688 -21.953 -21.203 1 93.5 345 MET B CA 1
ATOM 6438 C C . MET B 1 345 ? 5.191 -21.453 -22.547 1 93.5 345 MET B C 1
ATOM 6440 O O . MET B 1 345 ? 5.73 -20.484 -23.094 1 93.5 345 MET B O 1
ATOM 6444 N N . THR B 1 346 ? 4.27 -22.172 -23.109 1 93.31 346 THR B N 1
ATOM 6445 C CA . THR B 1 346 ? 3.611 -21.797 -24.359 1 93.31 346 THR B CA 1
ATOM 6446 C C . THR B 1 346 ? 2.109 -21.641 -24.141 1 93.31 346 THR B C 1
ATOM 6448 O O . THR B 1 346 ? 1.593 -21.922 -23.062 1 93.31 346 THR B O 1
ATOM 6451 N N . SER B 1 347 ? 1.454 -21.297 -25.203 1 93.31 347 SER B N 1
ATOM 6452 C CA . SER B 1 347 ? 0.014 -21.078 -25.141 1 93.31 347 SER B CA 1
ATOM 6453 C C . SER B 1 347 ? -0.746 -22.391 -25.047 1 93.31 347 SER B C 1
ATOM 6455 O O . SER B 1 347 ? -1.97 -22.406 -24.906 1 93.31 347 SER B O 1
ATOM 6457 N N . GLN B 1 348 ? -0.069 -23.469 -25.125 1 95.81 348 GLN B N 1
ATOM 6458 C CA . GLN B 1 348 ? -0.702 -24.781 -24.938 1 95.81 348 GLN B CA 1
ATOM 6459 C C . GLN B 1 348 ? -1.034 -25.016 -23.469 1 95.81 348 GLN B C 1
ATOM 6461 O O . GLN B 1 348 ? -1.792 -25.922 -23.141 1 95.81 348 GLN B O 1
ATOM 6466 N N . PHE B 1 349 ? -0.436 -24.219 -22.641 1 97.12 349 PHE B N 1
ATOM 6467 C CA . PHE B 1 349 ? -0.628 -24.406 -21.203 1 97.12 349 PHE B CA 1
ATOM 6468 C C . PHE B 1 349 ? -1.612 -23.375 -20.656 1 97.12 349 PHE B C 1
ATOM 6470 O O . PHE B 1 349 ? -1.598 -22.219 -21.062 1 97.12 349 PHE B O 1
ATOM 6477 N N . LEU B 1 350 ? -2.488 -23.844 -19.75 1 97.44 350 LEU B N 1
ATOM 6478 C CA . LEU B 1 350 ? -3.393 -22.984 -18.984 1 97.44 350 LEU B CA 1
ATOM 6479 C C . LEU B 1 350 ? -3.303 -23.312 -17.5 1 97.44 350 LEU B C 1
ATOM 6481 O O . LEU B 1 350 ? -3.184 -24.469 -17.109 1 97.44 350 LEU B O 1
ATOM 6485 N N . ARG B 1 351 ? -3.301 -22.312 -16.734 1 97.81 351 ARG B N 1
ATOM 6486 C CA . ARG B 1 351 ? -3.459 -22.469 -15.289 1 97.81 351 ARG B CA 1
ATOM 6487 C C . ARG B 1 351 ? -4.891 -22.156 -14.859 1 97.81 351 ARG B C 1
ATOM 6489 O O . ARG B 1 351 ? -5.383 -21.047 -15.07 1 97.81 351 ARG B O 1
ATOM 6496 N N . LEU B 1 352 ? -5.5 -23.109 -14.25 1 98.19 352 LEU B N 1
ATOM 6497 C CA . LEU B 1 352 ? -6.898 -23 -13.852 1 98.19 352 LEU B CA 1
ATOM 6498 C C . LEU B 1 352 ? -7.027 -22.969 -12.328 1 98.19 352 LEU B C 1
ATOM 6500 O O . LEU B 1 352 ? -6.688 -23.953 -11.664 1 98.19 352 LEU B O 1
ATOM 6504 N N . VAL B 1 353 ? -7.59 -21.953 -11.836 1 96.38 353 VAL B N 1
ATOM 6505 C CA . VAL B 1 353 ? -7.793 -21.844 -10.391 1 96.38 353 VAL B CA 1
ATOM 6506 C C . VAL B 1 353 ? -8.883 -22.812 -9.953 1 96.38 353 VAL B C 1
ATOM 6508 O O . VAL B 1 353 ? -9.844 -23.062 -10.688 1 96.38 353 VAL B O 1
ATOM 6511 N N . VAL B 1 354 ? -8.719 -23.344 -8.805 1 97.31 354 VAL B N 1
ATOM 6512 C CA . VAL B 1 354 ? -9.664 -24.297 -8.242 1 97.31 354 VAL B CA 1
ATOM 6513 C C . VAL B 1 354 ? -10.984 -23.594 -7.926 1 97.31 354 VAL B C 1
ATOM 6515 O O . VAL B 1 354 ? -10.992 -22.531 -7.32 1 97.31 354 VAL B O 1
ATOM 6518 N N . ARG B 1 355 ? -12.031 -24.141 -8.352 1 96 355 ARG B N 1
ATOM 6519 C CA . ARG B 1 355 ? -13.359 -23.578 -8.156 1 96 355 ARG B CA 1
ATOM 6520 C C . ARG B 1 355 ? -14.359 -24.672 -7.758 1 96 355 ARG B C 1
ATOM 6522 O O . ARG B 1 355 ? -14.102 -25.859 -7.953 1 96 355 ARG B O 1
ATOM 6529 N N . PRO B 1 356 ? -15.461 -24.234 -7.262 1 94.19 356 PRO B N 1
ATOM 6530 C CA . PRO B 1 356 ? -16.516 -25.188 -6.93 1 94.19 356 PRO B CA 1
ATOM 6531 C C . PRO B 1 356 ? -17.062 -25.906 -8.164 1 94.19 356 PRO B C 1
ATOM 6533 O O . PRO B 1 356 ? -16.828 -25.469 -9.289 1 94.19 356 PRO B O 1
ATOM 6536 N N . GLU B 1 357 ? -17.859 -26.875 -7.867 1 95.06 357 GLU B N 1
ATOM 6537 C CA . GLU B 1 357 ? -18.328 -27.844 -8.867 1 95.06 357 GLU B CA 1
ATOM 6538 C C . GLU B 1 357 ? -19.141 -27.156 -9.961 1 95.06 357 GLU B C 1
ATOM 6540 O O . GLU B 1 357 ? -19.016 -27.5 -11.133 1 95.06 357 GLU B O 1
ATOM 6545 N N . ASP B 1 358 ? -19.938 -26.203 -9.586 1 94.56 358 ASP B N 1
ATOM 6546 C CA . ASP B 1 358 ? -20.781 -25.531 -10.57 1 94.56 358 ASP B CA 1
ATOM 6547 C C . ASP B 1 358 ? -19.938 -24.781 -11.594 1 94.56 358 ASP B C 1
ATOM 6549 O O . ASP B 1 358 ? -20.266 -24.781 -12.789 1 94.56 358 ASP B O 1
ATOM 6553 N N . ASP B 1 359 ? -18.953 -24.172 -11.148 1 95.81 359 ASP B N 1
ATOM 6554 C CA . ASP B 1 359 ? -18.047 -23.453 -12.039 1 95.81 359 ASP B CA 1
ATOM 6555 C C . ASP B 1 359 ? -17.281 -24.438 -12.938 1 95.81 359 ASP B C 1
ATOM 6557 O O . ASP B 1 359 ? -17.094 -24.172 -14.125 1 95.81 359 ASP B O 1
ATOM 6561 N N . VAL B 1 360 ? -16.875 -25.547 -12.359 1 97.88 360 VAL B N 1
ATOM 6562 C CA . VAL B 1 360 ? -16.109 -26.531 -13.102 1 97.88 360 VAL B CA 1
ATOM 6563 C C . VAL B 1 360 ? -16.969 -27.141 -14.211 1 97.88 360 VAL B C 1
ATOM 6565 O O . VAL B 1 360 ? -16.469 -27.391 -15.32 1 97.88 360 VAL B O 1
ATOM 6568 N N . ALA B 1 361 ? -18.219 -27.297 -13.93 1 97 361 ALA B N 1
ATOM 6569 C CA . ALA B 1 361 ? -19.141 -27.812 -14.938 1 97 361 ALA B CA 1
ATOM 6570 C C . ALA B 1 361 ? -19.203 -26.891 -16.141 1 97 361 ALA B C 1
ATOM 6572 O O . ALA B 1 361 ? -19.203 -27.344 -17.297 1 97 361 ALA B O 1
ATOM 6573 N N . LYS B 1 362 ? -19.219 -25.625 -15.875 1 96.19 362 LYS B N 1
ATOM 6574 C CA . LYS B 1 362 ? -19.219 -24.641 -16.953 1 96.19 362 LYS B CA 1
ATOM 6575 C C . LYS B 1 362 ? -17.938 -24.734 -17.781 1 96.19 362 LYS B C 1
ATOM 6577 O O . LYS B 1 362 ? -17.969 -24.609 -19 1 96.19 362 LYS B O 1
ATOM 6582 N N . LEU B 1 363 ? -16.875 -24.906 -17.125 1 97.88 363 LEU B N 1
ATOM 6583 C CA . LEU B 1 363 ? -15.578 -25.016 -17.781 1 97.88 363 LEU B CA 1
ATOM 6584 C C . LEU B 1 363 ? -15.539 -26.234 -18.688 1 97.88 363 LEU B C 1
ATOM 6586 O O . LEU B 1 363 ? -15.133 -26.141 -19.844 1 97.88 363 LEU B O 1
ATOM 6590 N N . ILE B 1 364 ? -16 -27.391 -18.156 1 97.81 364 ILE B N 1
ATOM 6591 C CA . ILE B 1 364 ? -15.977 -28.641 -18.906 1 97.81 364 ILE B CA 1
ATOM 6592 C C . ILE B 1 364 ? -16.891 -28.547 -20.125 1 97.81 364 ILE B C 1
ATOM 6594 O O . ILE B 1 364 ? -16.531 -28.984 -21.219 1 97.81 364 ILE B O 1
ATOM 6598 N N . ASP B 1 365 ? -18 -27.938 -19.906 1 96.5 365 ASP B N 1
ATOM 6599 C CA . ASP B 1 365 ? -18.938 -27.719 -21.016 1 96.5 365 ASP B CA 1
ATOM 6600 C C . ASP B 1 365 ? -18.297 -26.828 -22.094 1 96.5 365 ASP B C 1
ATOM 6602 O O . ASP B 1 365 ? -18.453 -27.094 -23.281 1 96.5 365 ASP B O 1
ATOM 6606 N N . GLY B 1 366 ? -17.703 -25.797 -21.625 1 96.5 366 GLY B N 1
ATOM 6607 C CA . GLY B 1 366 ? -17.031 -24.922 -22.562 1 96.5 366 GLY B CA 1
ATOM 6608 C C . GLY B 1 366 ? -15.93 -25.609 -23.344 1 96.5 366 GLY B C 1
ATOM 6609 O O . GLY B 1 366 ? -15.773 -25.375 -24.547 1 96.5 366 GLY B O 1
ATOM 6610 N N . MET B 1 367 ? -15.164 -26.469 -22.781 1 96.81 367 MET B N 1
ATOM 6611 C CA . MET B 1 367 ? -14.117 -27.234 -23.453 1 96.81 367 MET B CA 1
ATOM 6612 C C . MET B 1 367 ? -14.719 -28.188 -24.484 1 96.81 367 MET B C 1
ATOM 6614 O O . MET B 1 367 ? -14.18 -28.328 -25.578 1 96.81 367 MET B O 1
ATOM 6618 N N . ALA B 1 368 ? -15.82 -28.734 -24.094 1 95.75 368 ALA B N 1
ATOM 6619 C CA . ALA B 1 368 ? -16.5 -29.656 -25 1 95.75 368 ALA B CA 1
ATOM 6620 C C . ALA B 1 368 ? -17 -28.938 -26.25 1 95.75 368 ALA B C 1
ATOM 6622 O O . ALA B 1 368 ? -16.875 -29.453 -27.359 1 95.75 368 ALA B O 1
ATOM 6623 N N . THR B 1 369 ? -17.562 -27.797 -26.016 1 95.75 369 THR B N 1
ATOM 6624 C CA . THR B 1 369 ? -18.078 -27.016 -27.141 1 95.75 369 THR B CA 1
ATOM 6625 C C . THR B 1 369 ? -16.922 -26.531 -28.016 1 95.75 369 THR B C 1
ATOM 6627 O O . THR B 1 369 ? -17.078 -26.422 -29.234 1 95.75 369 THR B O 1
ATOM 6630 N N . TYR B 1 370 ? -15.875 -26.156 -27.422 1 95.5 370 TYR B N 1
ATOM 6631 C CA . TYR B 1 370 ? -14.711 -25.75 -28.188 1 95.5 370 TYR B CA 1
ATOM 6632 C C . TYR B 1 370 ? -14.219 -26.891 -29.078 1 95.5 370 TYR B C 1
ATOM 6634 O O . TYR B 1 370 ? -13.898 -26.688 -30.25 1 95.5 370 TYR B O 1
ATOM 6642 N N . GLU B 1 371 ? -14.164 -28.078 -28.531 1 94 371 GLU B N 1
ATOM 6643 C CA . GLU B 1 371 ? -13.742 -29.25 -29.281 1 94 371 GLU B CA 1
ATOM 6644 C C . GLU B 1 371 ? -14.641 -29.484 -30.5 1 94 371 GLU B C 1
ATOM 6646 O O . GLU B 1 371 ? -14.164 -29.859 -31.562 1 94 371 GLU B O 1
ATOM 6651 N N . ARG B 1 372 ? -15.867 -29.219 -30.344 1 92.56 372 ARG B N 1
ATOM 6652 C CA . ARG B 1 372 ? -16.844 -29.422 -31.422 1 92.56 372 ARG B CA 1
ATOM 6653 C C . ARG B 1 372 ? -16.609 -28.438 -32.562 1 92.56 372 ARG B C 1
ATOM 6655 O O . ARG B 1 372 ? -16.891 -28.75 -33.719 1 92.56 372 ARG B O 1
ATOM 6662 N N . THR B 1 373 ? -16.156 -27.266 -32.125 1 90.31 373 THR B N 1
ATOM 6663 C CA . THR B 1 373 ? -15.906 -26.266 -33.156 1 90.31 373 THR B CA 1
ATOM 6664 C C . THR B 1 373 ? -14.75 -26.688 -34.062 1 90.31 373 THR B C 1
ATOM 6666 O O . THR B 1 373 ? -14.594 -26.188 -35.188 1 90.31 373 THR B O 1
ATOM 6669 N N . LEU B 1 374 ? -13.883 -27.516 -33.594 1 87.94 374 LEU B N 1
ATOM 6670 C CA . LEU B 1 374 ? -12.703 -27.938 -34.344 1 87.94 374 LEU B CA 1
ATOM 6671 C C . LEU B 1 374 ? -13.031 -29.094 -35.281 1 87.94 374 LEU B C 1
ATOM 6673 O O . LEU B 1 374 ? -12.25 -29.406 -36.188 1 87.94 374 LEU B O 1
ATOM 6677 N N . ARG B 1 375 ? -14.156 -29.734 -35.125 1 78 375 ARG B N 1
ATOM 6678 C CA . ARG B 1 375 ? -14.562 -30.828 -35.969 1 78 375 ARG B CA 1
ATOM 6679 C C . ARG B 1 375 ? -15.117 -30.312 -37.312 1 78 375 ARG B C 1
ATOM 6681 O O . ARG B 1 375 ? -15.898 -29.359 -37.312 1 78 375 ARG B O 1
ATOM 6688 N N . PRO B 1 376 ? -14.414 -30.594 -38.281 1 63.91 376 PRO B N 1
ATOM 6689 C CA . PRO B 1 376 ? -14.945 -30.203 -39.594 1 63.91 376 PRO B CA 1
ATOM 6690 C C . PRO B 1 376 ? -16.438 -30.484 -39.719 1 63.91 376 PRO B C 1
ATOM 6692 O O . PRO B 1 376 ? -16.953 -31.438 -39.156 1 63.91 376 PRO B O 1
ATOM 6695 N N . GLU B 1 377 ? -17.328 -29.484 -39.75 1 53.56 377 GLU B N 1
ATOM 6696 C CA . GLU B 1 377 ? -18.734 -29.703 -40.094 1 53.56 377 GLU B CA 1
ATOM 6697 C C . GLU B 1 377 ? -18.906 -30.906 -41 1 53.56 377 GLU B C 1
ATOM 6699 O O . GLU B 1 377 ? -18.125 -31.078 -41.969 1 53.56 377 GLU B O 1
ATOM 6704 N N . PRO B 1 378 ? -19.562 -31.906 -40.562 1 46.94 378 PRO B N 1
ATOM 6705 C CA . PRO B 1 378 ? -19.844 -32.875 -41.594 1 46.94 378 PRO B CA 1
ATOM 6706 C C . PRO B 1 378 ? -20.281 -32.219 -42.906 1 46.94 378 PRO B C 1
ATOM 6708 O O . PRO B 1 378 ? -21.016 -31.234 -42.875 1 46.94 378 PRO B O 1
ATOM 6711 N N . HIS B 1 379 ? -19.484 -32 -43.781 1 40.28 379 HIS B N 1
ATOM 6712 C CA . HIS B 1 379 ? -20.016 -31.641 -45.094 1 40.28 379 HIS B CA 1
ATOM 6713 C C . HIS B 1 379 ? -21.328 -32.375 -45.375 1 40.28 379 HIS B C 1
ATOM 6715 O O . HIS B 1 379 ? -21.328 -33.562 -45.594 1 40.28 379 HIS B O 1
ATOM 6721 N N . TYR B 1 380 ? -22.391 -31.953 -44.812 1 40.25 380 TYR B N 1
ATOM 6722 C CA . TYR B 1 380 ? -23.641 -32.406 -45.406 1 40.25 380 TYR B CA 1
ATOM 6723 C C . TYR B 1 380 ? -23.641 -32.188 -46.906 1 40.25 380 TYR B C 1
ATOM 6725 O O . TYR B 1 380 ? -23.594 -31.047 -47.375 1 40.25 380 TYR B O 1
ATOM 6733 N N . VAL B 1 381 ? -23.141 -33.062 -47.688 1 37.72 381 VAL B N 1
ATOM 6734 C CA . VAL B 1 381 ? -23.484 -33.094 -49.094 1 37.72 381 VAL B CA 1
ATOM 6735 C C . VAL B 1 381 ? -25 -33 -49.281 1 37.72 381 VAL B C 1
ATOM 6737 O O . VAL B 1 381 ? -25.75 -33.844 -48.781 1 37.72 381 VAL B O 1
ATOM 6740 N N . SER B 1 382 ? -25.562 -31.766 -49.344 1 33 382 SER B N 1
ATOM 6741 C CA . SER B 1 382 ? -26.922 -31.594 -49.844 1 33 382 SER B CA 1
ATOM 6742 C C . SER B 1 382 ? -27.188 -32.5 -51.031 1 33 382 SER B C 1
ATOM 6744 O O . SER B 1 382 ? -26.609 -32.344 -52.125 1 33 382 SER B O 1
ATOM 6746 N N . TYR B 1 383 ? -27.609 -33.688 -50.906 1 34.81 383 TYR B N 1
ATOM 6747 C CA . TYR B 1 383 ? -28.156 -34.562 -51.938 1 34.81 383 TYR B CA 1
ATOM 6748 C C . TYR B 1 383 ? -29.328 -33.906 -52.656 1 34.81 383 TYR B C 1
ATOM 6750 O O . TYR B 1 383 ? -30.484 -34.312 -52.469 1 34.81 383 TYR B O 1
ATOM 6758 N N . ASN B 1 384 ? -29.531 -32.562 -52.688 1 30.3 384 ASN B N 1
ATOM 6759 C CA . ASN B 1 384 ? -30.75 -32.156 -53.375 1 30.3 384 ASN B CA 1
ATOM 6760 C C . ASN B 1 384 ? -30.656 -32.406 -54.875 1 30.3 384 ASN B C 1
ATOM 6762 O O . ASN B 1 384 ? -30.891 -31.484 -55.688 1 30.3 384 ASN B O 1
ATOM 6766 N N . ASP B 1 385 ? -29.766 -33.062 -55.625 1 28.56 385 ASP B N 1
ATOM 6767 C CA . ASP B 1 385 ? -30.047 -33.156 -57.031 1 28.56 385 ASP B CA 1
ATOM 6768 C C . ASP B 1 385 ? -31.312 -33.969 -57.281 1 28.56 385 ASP B C 1
ATOM 6770 O O . ASP B 1 385 ? -31.344 -35.188 -57.062 1 28.56 385 ASP B O 1
ATOM 6774 N N . ASP B 1 386 ? -32.438 -33.312 -57.25 1 25.06 386 ASP B N 1
ATOM 6775 C CA . ASP B 1 386 ? -33.688 -33.844 -57.812 1 25.06 386 ASP B CA 1
ATOM 6776 C C . ASP B 1 386 ? -33.594 -34 -59.344 1 25.06 386 ASP B C 1
ATOM 6778 O O . ASP B 1 386 ? -33.656 -33.031 -60.094 1 25.06 386 ASP B O 1
ATOM 6782 N N . PRO B 1 387 ? -32.906 -34.906 -60.062 1 27.23 387 PRO B N 1
ATOM 6783 C CA . PRO B 1 387 ? -33.094 -35.156 -61.5 1 27.23 387 PRO B CA 1
ATOM 6784 C C . PRO B 1 387 ? -34.5 -35.625 -61.844 1 27.23 387 PRO B C 1
ATOM 6786 O O . PRO B 1 387 ? -34.719 -36.219 -62.906 1 27.23 387 PRO B O 1
ATOM 6789 N N . LEU B 1 388 ? -35.562 -35.438 -61.375 1 22.12 388 LEU B N 1
ATOM 6790 C CA . LEU B 1 388 ? -36.656 -36.094 -62.062 1 22.12 388 LEU B CA 1
ATOM 6791 C C . LEU B 1 388 ? -36.875 -35.469 -63.438 1 22.12 388 LEU B C 1
ATOM 6793 O O . LEU B 1 388 ? -37.438 -36.094 -64.312 1 22.12 388 LEU B O 1
ATOM 6797 N N . THR B 1 389 ? -37.156 -34.219 -64 1 22.86 389 THR B N 1
ATOM 6798 C CA . THR B 1 389 ? -38.156 -33.906 -65 1 22.86 389 THR B CA 1
ATOM 6799 C C . THR B 1 389 ? -37.5 -33.938 -66.375 1 22.86 389 THR B C 1
ATOM 6801 O O . THR B 1 389 ? -36.625 -33.125 -66.688 1 22.86 389 THR B O 1
ATOM 6804 N N . GLY B 1 390 ? -37.188 -33.781 -67.688 1 22.23 390 GLY B N 1
ATOM 6805 C CA . GLY B 1 390 ? -38.125 -34.469 -68.5 1 22.23 390 GLY B CA 1
ATOM 6806 C C . GLY B 1 390 ? -38.281 -35.938 -68.125 1 22.23 390 GLY B C 1
ATOM 6807 O O . GLY B 1 390 ? -39.375 -36.375 -67.75 1 22.23 390 GLY B O 1
ATOM 6808 N N . ASP B 1 391 ? -37.938 -36.875 -69.125 1 20.11 391 ASP B N 1
ATOM 6809 C CA . ASP B 1 391 ? -37.656 -37.719 -70.312 1 20.11 391 ASP B CA 1
ATOM 6810 C C . ASP B 1 391 ? -37 -39.031 -69.812 1 20.11 391 ASP B C 1
ATOM 6812 O O . ASP B 1 391 ? -36.062 -39.031 -69 1 20.11 391 ASP B O 1
ATOM 6816 N N . LEU B 1 392 ? -37.719 -40.219 -70.25 1 19.73 392 LEU B N 1
ATOM 6817 C CA . LEU B 1 392 ? -37.781 -41.656 -70.062 1 19.73 392 LEU B CA 1
ATOM 6818 C C . LEU B 1 392 ? -36.375 -42.25 -69.875 1 19.73 392 LEU B C 1
ATOM 6820 O O . LEU B 1 392 ? -35.406 -41.594 -70.25 1 19.73 392 LEU B O 1
ATOM 6824 N N . PRO B 1 393 ? -36.312 -43.844 -70.25 1 19.66 393 PRO B N 1
ATOM 6825 C CA . PRO B 1 393 ? -36.594 -45.156 -69.688 1 19.66 393 PRO B CA 1
ATOM 6826 C C . PRO B 1 393 ? -35.438 -46.125 -69.75 1 19.66 393 PRO B C 1
ATOM 6828 O O . PRO B 1 393 ? -35.5 -47.219 -69.25 1 19.66 393 PRO B O 1
ATOM 6831 N N . ILE B 1 394 ? -34.344 -45.906 -70.438 1 16.64 394 ILE B N 1
ATOM 6832 C CA . ILE B 1 394 ? -33.812 -46.906 -71.375 1 16.64 394 ILE B CA 1
ATOM 6833 C C . ILE B 1 394 ? -33.531 -48.219 -70.688 1 16.64 394 ILE B C 1
ATOM 6835 O O . ILE B 1 394 ? -33.125 -48.219 -69.5 1 16.64 394 ILE B O 1
ATOM 6839 N N . THR B 1 395 ? -33.438 -49.625 -71.438 1 16.27 395 THR B N 1
ATOM 6840 C CA . THR B 1 395 ? -33.75 -50.906 -72.125 1 16.27 395 THR B CA 1
ATOM 6841 C C . THR B 1 395 ? -32.656 -51.906 -71.875 1 16.27 395 THR B C 1
ATOM 6843 O O . THR B 1 395 ? -32.938 -53.062 -71.562 1 16.27 395 THR B O 1
ATOM 6846 N N . GLY B 1 396 ? -31.453 -51.812 -72.625 1 15.52 396 GLY B N 1
ATOM 6847 C CA . GLY B 1 396 ? -30.969 -52.812 -73.562 1 15.52 396 GLY B CA 1
ATOM 6848 C C . GLY B 1 396 ? -30.203 -53.938 -72.875 1 15.52 396 GLY B C 1
ATOM 6849 O O . GLY B 1 396 ? -29.766 -53.781 -71.75 1 15.52 396 GLY B O 1
ATOM 6850 N N . THR B 1 397 ? -29.453 -54.75 -73.688 1 17.06 397 THR B N 1
ATOM 6851 C CA . THR B 1 397 ? -29.438 -56.188 -73.938 1 17.06 397 THR B CA 1
ATOM 6852 C C . THR B 1 397 ? -28.75 -56.938 -72.812 1 17.06 397 THR B C 1
ATOM 6854 O O . THR B 1 397 ? -28.125 -56.312 -71.938 1 17.06 397 THR B O 1
ATOM 6857 N N . GLY B 1 398 ? -28.078 -58 -73.25 1 15.57 398 GLY B N 1
ATOM 6858 C CA . GLY B 1 398 ? -27.844 -59.438 -73.5 1 15.57 398 GLY B CA 1
ATOM 6859 C C . GLY B 1 398 ? -26.75 -60 -72.625 1 15.57 398 GLY B C 1
ATOM 6860 O O . GLY B 1 398 ? -27.016 -60.688 -71.625 1 15.57 398 GLY B O 1
ATOM 6861 N N . ILE B 1 399 ? -25.594 -60.438 -73.25 1 15.82 399 ILE B N 1
ATOM 6862 C CA . ILE B 1 399 ? -25.078 -61.781 -73.375 1 15.82 399 ILE B CA 1
ATOM 6863 C C . ILE B 1 399 ? -24.094 -62.062 -72.25 1 15.82 399 ILE B C 1
ATOM 6865 O O . ILE B 1 399 ? -23.609 -61.156 -71.625 1 15.82 399 ILE B O 1
ATOM 6869 N N . MET B 1 400 ? -22.891 -62.594 -72.625 1 14.87 400 MET B N 1
ATOM 6870 C CA . MET B 1 400 ? -22.469 -64 -72.625 1 14.87 400 MET B CA 1
ATOM 6871 C C . MET B 1 400 ? -21.562 -64.25 -71.375 1 14.87 400 MET B C 1
ATOM 6873 O O . MET B 1 400 ? -21.781 -65.188 -70.625 1 14.87 400 MET B O 1
ATOM 6877 N N . ASN B 1 401 ? -20.25 -63.625 -71.375 1 15.16 401 ASN B N 1
ATOM 6878 C CA . ASN B 1 401 ? -19.172 -64.625 -71.5 1 15.16 401 ASN B CA 1
ATOM 6879 C C . ASN B 1 401 ? -18.719 -65.188 -70.188 1 15.16 401 ASN B C 1
ATOM 6881 O O . ASN B 1 401 ? -18.594 -64.438 -69.188 1 15.16 401 ASN B O 1
ATOM 6885 N N . LEU B 1 402 ? -18.562 -66.562 -70 1 14.52 402 LEU B N 1
ATOM 6886 C CA . LEU B 1 402 ? -18.328 -67.812 -69.312 1 14.52 402 LEU B CA 1
ATOM 6887 C C . LEU B 1 402 ? -16.953 -67.812 -68.625 1 14.52 402 LEU B C 1
ATOM 6889 O O . LEU B 1 402 ? -16.688 -68.625 -67.75 1 14.52 402 LEU B O 1
ATOM 6893 N N . GLY B 1 403 ? -15.922 -67 -69.062 1 15.3 403 GLY B N 1
ATOM 6894 C CA . GLY B 1 403 ? -14.797 -67.938 -69.062 1 15.3 403 GLY B CA 1
ATOM 6895 C C . GLY B 1 403 ? -14.445 -68.5 -67.75 1 15.3 403 GLY B C 1
ATOM 6896 O O . GLY B 1 403 ? -14.727 -67.875 -66.688 1 15.3 403 GLY B O 1
ATOM 6897 N N . SER B 1 404 ? -13.945 -69.875 -67.625 1 14.92 404 SER B N 1
ATOM 6898 C CA . SER B 1 404 ? -13.641 -71.188 -67 1 14.92 404 SER B CA 1
ATOM 6899 C C . SER B 1 404 ? -12.492 -71 -66 1 14.92 404 SER B C 1
ATOM 6901 O O . SER B 1 404 ? -12.43 -71.75 -65 1 14.92 404 SER B O 1
ATOM 6903 N N . LEU B 1 405 ? -11.312 -70.375 -66.25 1 15 405 LEU B N 1
ATOM 6904 C CA . LEU B 1 405 ? -10.195 -71.312 -66.188 1 15 405 LEU B CA 1
ATOM 6905 C C . LEU B 1 405 ? -9.961 -71.75 -64.75 1 15 405 LEU B C 1
ATOM 6907 O O . LEU B 1 405 ? -10.281 -71 -63.812 1 15 405 LEU B O 1
ATOM 6911 N N . SER B 1 406 ? -9.164 -72.875 -64.5 1 14.68 406 SER B N 1
ATOM 6912 C CA . SER B 1 406 ? -8.789 -74.188 -63.906 1 14.68 406 SER B CA 1
ATOM 6913 C C . SER B 1 406 ? -8.008 -74 -62.625 1 14.68 406 SER B C 1
ATOM 6915 O O . SER B 1 406 ? -8.367 -74.562 -61.594 1 14.68 406 SER B O 1
ATOM 6917 N N . SER B 1 407 ? -6.684 -74.312 -62.594 1 14.64 407 SER B N 1
ATOM 6918 C CA . SER B 1 407 ? -6.062 -75.5 -62.094 1 14.64 407 SER B CA 1
ATOM 6919 C C . SER B 1 407 ? -5.551 -75.312 -60.656 1 14.64 407 SER B C 1
ATOM 6921 O O . SER B 1 407 ? -5.926 -76.062 -59.75 1 14.64 407 SER B O 1
ATOM 6923 N N . ALA B 1 408 ? -4.141 -75.75 -60.219 1 15.06 408 ALA B N 1
ATOM 6924 C CA . ALA B 1 408 ? -3.611 -76.938 -59.625 1 15.06 408 ALA B CA 1
ATOM 6925 C C . ALA B 1 408 ? -3.152 -76.688 -58.188 1 15.06 408 ALA B C 1
ATOM 6927 O O . ALA B 1 408 ? -3.504 -77.438 -57.281 1 15.06 408 ALA B O 1
ATOM 6928 N N . GLY B 1 409 ? -1.994 -76 -57.812 1 15.34 409 GLY B N 1
ATOM 6929 C CA . GLY B 1 409 ? -0.917 -76.812 -57.312 1 15.34 409 GLY B CA 1
ATOM 6930 C C . GLY B 1 409 ? -0.975 -77.062 -55.812 1 15.34 409 GLY B C 1
ATOM 6931 O O . GLY B 1 409 ? -1.613 -76.25 -55.094 1 15.34 409 GLY B O 1
ATOM 6932 N N . SER B 1 410 ? -0.143 -78 -55 1 14.52 410 SER B N 1
ATOM 6933 C CA . SER B 1 410 ? 0.011 -79.188 -54.156 1 14.52 410 SER B CA 1
ATOM 6934 C C . SER B 1 410 ? 0.325 -78.75 -52.719 1 14.52 410 SER B C 1
ATOM 6936 O O . SER B 1 410 ? -0.357 -79.188 -51.781 1 14.52 410 SER B O 1
ATOM 6938 N N . LEU B 1 411 ? 1.67 -78.812 -52.125 1 15 411 LEU B N 1
ATOM 6939 C CA . LEU B 1 411 ? 2.109 -79.938 -51.344 1 15 411 LEU B CA 1
ATOM 6940 C C . LEU B 1 411 ? 1.957 -79.688 -49.844 1 15 411 LEU B C 1
ATOM 6942 O O . LEU B 1 411 ? 1.748 -78.562 -49.438 1 15 411 LEU B O 1
ATOM 6946 N N . PRO B 1 412 ? 3.152 -79.938 -48.812 1 15.14 412 PRO B N 1
ATOM 6947 C CA . PRO B 1 412 ? 3.314 -81.062 -47.875 1 15.14 412 PRO B CA 1
ATOM 6948 C C . PRO B 1 412 ? 3.035 -80.688 -46.438 1 15.14 412 PRO B C 1
ATOM 6950 O O . PRO B 1 412 ? 2.922 -79.5 -46.125 1 15.14 412 PRO B O 1
ATOM 6953 N N . SER B 1 413 ? 3.596 -81.5 -45.281 1 14.73 413 SER B N 1
ATOM 6954 C CA . SER B 1 413 ? 3.273 -82.438 -44.188 1 14.73 413 SER B CA 1
ATOM 6955 C C . SER B 1 413 ? 3.562 -81.812 -42.844 1 14.73 413 SER B C 1
ATOM 6957 O O . SER B 1 413 ? 2.729 -81.875 -41.938 1 14.73 413 SER B O 1
ATOM 6959 N N . GLY B 1 414 ? 4.867 -81.5 -42.25 1 15.06 414 GLY B N 1
ATOM 6960 C CA . GLY B 1 414 ? 5.391 -82.312 -41.188 1 15.06 414 GLY B CA 1
ATOM 6961 C C . GLY B 1 414 ? 4.938 -81.938 -39.812 1 15.06 414 GLY B C 1
ATOM 6962 O O . GLY B 1 414 ? 4.441 -80.812 -39.625 1 15.06 414 GLY B O 1
ATOM 6963 N N . GLY B 1 415 ? 5.355 -82.688 -38.5 1 15.14 415 GLY B N 1
ATOM 6964 C CA . GLY B 1 415 ? 5 -83.438 -37.312 1 15.14 415 GLY B CA 1
ATOM 6965 C C . GLY B 1 415 ? 5.141 -82.688 -36.031 1 15.14 415 GLY B C 1
ATOM 6966 O O . GLY B 1 415 ? 4.195 -82.562 -35.25 1 15.14 415 GLY B O 1
ATOM 6967 N N . GLY B 1 416 ? 6.395 -82.25 -35.406 1 15.45 416 GLY B N 1
ATOM 6968 C CA . GLY B 1 416 ? 6.867 -82.938 -34.219 1 15.45 416 GLY B CA 1
ATOM 6969 C C . GLY B 1 416 ? 6.289 -82.375 -32.938 1 15.45 416 GLY B C 1
ATOM 6970 O O . GLY B 1 416 ? 5.766 -81.25 -32.906 1 15.45 416 GLY B O 1
ATOM 6971 N N . GLN B 1 417 ? 6.492 -83 -31.5 1 15.5 417 GLN B N 1
ATOM 6972 C CA . GLN B 1 417 ? 5.938 -83.562 -30.297 1 15.5 417 GLN B CA 1
ATOM 6973 C C . GLN B 1 417 ? 6.145 -82.688 -29.094 1 15.5 417 GLN B C 1
ATOM 6975 O O . GLN B 1 417 ? 5.219 -82.438 -28.312 1 15.5 417 GLN B O 1
ATOM 6980 N N . TYR B 1 418 ? 7.359 -82.188 -28.562 1 15.28 418 TYR B N 1
ATOM 6981 C CA . TYR B 1 418 ? 7.875 -82.75 -27.328 1 15.28 418 TYR B CA 1
ATOM 6982 C C . TYR B 1 418 ? 7.184 -82.125 -26.109 1 15.28 418 TYR B C 1
ATOM 6984 O O . TYR B 1 418 ? 6.602 -81.062 -26.203 1 15.28 418 TYR B O 1
ATOM 6992 N N . SER B 1 419 ? 7.625 -82.5 -24.672 1 15.12 419 SER B N 1
ATOM 6993 C CA . SER B 1 419 ? 7.246 -83.125 -23.406 1 15.12 419 SER B CA 1
ATOM 6994 C C . SER B 1 419 ? 7.055 -82.062 -22.312 1 15.12 419 SER B C 1
ATOM 6996 O O . SER B 1 419 ? 7.355 -80.875 -22.5 1 15.12 419 SER B O 1
ATOM 6998 N N . ASP B 1 420 ? 7.684 -82.25 -20.781 1 14.95 420 ASP B N 1
ATOM 6999 C CA . ASP B 1 420 ? 7.246 -82.812 -19.516 1 14.95 420 ASP B CA 1
ATOM 7000 C C . ASP B 1 420 ? 7.25 -81.812 -18.406 1 14.95 420 ASP B C 1
ATOM 7002 O O . ASP B 1 420 ? 6.25 -81.625 -17.703 1 14.95 420 ASP B O 1
ATOM 7006 N N . GLY B 1 421 ? 8.5 -81.25 -17.656 1 15.24 421 GLY B N 1
ATOM 7007 C CA . GLY B 1 421 ? 8.906 -81.625 -16.312 1 15.24 421 GLY B CA 1
ATOM 7008 C C . GLY B 1 421 ? 8.328 -80.75 -15.234 1 15.24 421 GLY B C 1
ATOM 7009 O O . GLY B 1 421 ? 7.867 -79.625 -15.523 1 15.24 421 GLY B O 1
ATOM 7010 N N . GLY B 1 422 ? 8.414 -81 -13.586 1 16.19 422 GLY B N 1
ATOM 7011 C CA . GLY B 1 422 ? 7.836 -81.25 -12.273 1 16.19 422 GLY B CA 1
ATOM 7012 C C . GLY B 1 422 ? 8.148 -80.188 -11.273 1 16.19 422 GLY B C 1
ATOM 7013 O O . GLY B 1 422 ? 7.383 -79.938 -10.336 1 16.19 422 GLY B O 1
ATOM 7014 N N . TYR B 1 423 ? 9.242 -79.25 -11.086 1 15.8 423 TYR B N 1
ATOM 7015 C CA . TYR B 1 423 ? 10 -79.312 -9.844 1 15.8 423 TYR B CA 1
ATOM 7016 C C . TYR B 1 423 ? 9.242 -78.625 -8.711 1 15.8 423 TYR B C 1
ATOM 7018 O O . TYR B 1 423 ? 8.453 -77.75 -8.938 1 15.8 423 TYR B O 1
ATOM 7026 N N . SER B 1 424 ? 9.469 -79 -7.246 1 15.72 424 SER B N 1
ATOM 7027 C CA . SER B 1 424 ? 8.992 -79.375 -5.91 1 15.72 424 SER B CA 1
ATOM 7028 C C . SER B 1 424 ? 9.008 -78.125 -4.992 1 15.72 424 SER B C 1
ATOM 7030 O O . SER B 1 424 ? 7.98 -77.75 -4.406 1 15.72 424 SER B O 1
ATOM 7032 N N . THR B 1 425 ? 10.133 -77.875 -3.895 1 15.59 425 THR B N 1
ATOM 7033 C CA . THR B 1 425 ? 10.188 -78.312 -2.5 1 15.59 425 THR B CA 1
ATOM 7034 C C . THR B 1 425 ? 9.914 -77.125 -1.568 1 15.59 425 THR B C 1
ATOM 7036 O O . THR B 1 425 ? 9 -77.188 -0.742 1 15.59 425 THR B O 1
ATOM 7039 N N . GLY B 1 426 ? 11.016 -76.562 -0.551 1 15.84 426 GLY B N 1
ATOM 7040 C CA . GLY B 1 426 ? 11.219 -76.75 0.877 1 15.84 426 GLY B CA 1
ATOM 7041 C C . GLY B 1 426 ? 10.781 -75.5 1.696 1 15.84 426 GLY B C 1
ATOM 7042 O O . GLY B 1 426 ? 10.617 -74.438 1.162 1 15.84 426 GLY B O 1
ATOM 7043 N N . ALA B 1 427 ? 10.43 -75.562 3.258 1 18.53 427 ALA B N 1
ATOM 7044 C CA . ALA B 1 427 ? 9.695 -75.25 4.484 1 18.53 427 ALA B CA 1
ATOM 7045 C C . ALA B 1 427 ? 10.484 -74.312 5.375 1 18.53 427 ALA B C 1
ATOM 7047 O O . ALA B 1 427 ? 10.039 -73.938 6.473 1 18.53 427 ALA B O 1
ATOM 7048 N N . TYR B 1 428 ? 11.352 -73.375 5.051 1 16.23 428 TYR B N 1
ATOM 7049 C CA . TYR B 1 428 ? 12.383 -73.125 6.047 1 16.23 428 TYR B CA 1
ATOM 7050 C C . TYR B 1 428 ? 11.781 -72.562 7.324 1 16.23 428 TYR B C 1
ATOM 7052 O O . TYR B 1 428 ? 10.828 -71.75 7.27 1 16.23 428 TYR B O 1
ATOM 7060 N N . SER B 1 429 ? 12.266 -73 8.586 1 15.64 429 SER B N 1
ATOM 7061 C CA . SER B 1 429 ? 12.055 -73.25 10.008 1 15.64 429 SER B CA 1
ATOM 7062 C C . SER B 1 429 ? 12.125 -71.938 10.812 1 15.64 429 SER B C 1
ATOM 7064 O O . SER B 1 429 ? 11.188 -71.625 11.539 1 15.64 429 SER B O 1
ATOM 7066 N N . ASN B 1 430 ? 13.242 -71.688 11.789 1 15.21 430 ASN B N 1
ATOM 7067 C CA . ASN B 1 430 ? 13.367 -71.938 13.227 1 15.21 430 ASN B CA 1
ATOM 7068 C C . ASN B 1 430 ? 13.328 -70.625 14.008 1 15.21 430 ASN B C 1
ATOM 7070 O O . ASN B 1 430 ? 12.562 -70.5 14.953 1 15.21 430 ASN B O 1
ATOM 7074 N N . GLY B 1 431 ? 14.562 -69.688 14.297 1 16.02 431 GLY B N 1
ATOM 7075 C CA . GLY B 1 431 ? 15.25 -69.688 15.578 1 16.02 431 GLY B CA 1
ATOM 7076 C C . GLY B 1 431 ? 14.719 -68.562 16.5 1 16.02 431 GLY B C 1
ATOM 7077 O O . GLY B 1 431 ? 14.07 -67.625 16.031 1 16.02 431 GLY B O 1
ATOM 7078 N N . SER B 1 432 ? 14.992 -68.562 18.016 1 16.88 432 SER B N 1
ATOM 7079 C CA . SER B 1 432 ? 14.594 -68.312 19.391 1 16.88 432 SER B CA 1
ATOM 7080 C C . SER B 1 432 ? 15.125 -67 19.906 1 16.88 432 SER B C 1
ATOM 7082 O O . SER B 1 432 ? 14.938 -66.625 21.078 1 16.88 432 SER B O 1
ATOM 7084 N N . TYR B 1 433 ? 15.516 -65.938 19.297 1 17.77 433 TYR B N 1
ATOM 7085 C CA . TYR B 1 433 ? 16.562 -65.188 20.016 1 17.77 433 TYR B CA 1
ATOM 7086 C C . TYR B 1 433 ? 16.062 -64.688 21.359 1 17.77 433 TYR B C 1
ATOM 7088 O O . TYR B 1 433 ? 14.922 -64.25 21.469 1 17.77 433 TYR B O 1
ATOM 7096 N N . GLN B 1 434 ? 16.969 -64.812 22.438 1 16.31 434 GLN B N 1
ATOM 7097 C CA . GLN B 1 434 ? 17.125 -64.812 23.891 1 16.31 434 GLN B CA 1
ATOM 7098 C C . GLN B 1 434 ? 16.891 -63.438 24.484 1 16.31 434 GLN B C 1
ATOM 7100 O O . GLN B 1 434 ? 16.969 -62.406 23.781 1 16.31 434 GLN B O 1
ATOM 7105 N N . ASN B 1 435 ? 16.984 -63.312 25.953 1 16.88 435 ASN B N 1
ATOM 7106 C CA . ASN B 1 435 ? 16.375 -62.75 27.156 1 16.88 435 ASN B CA 1
ATOM 7107 C C . ASN B 1 435 ? 17.078 -61.438 27.578 1 16.88 435 ASN B C 1
ATOM 7109 O O . ASN B 1 435 ? 16.625 -60.781 28.516 1 16.88 435 ASN B O 1
ATOM 7113 N N . PRO B 1 436 ? 18.172 -60.688 27 1 18.11 436 PRO B N 1
ATOM 7114 C CA . PRO B 1 436 ? 19.109 -60.5 28.109 1 18.11 436 PRO B CA 1
ATOM 7115 C C . PRO B 1 436 ? 18.531 -59.625 29.219 1 18.11 436 PRO B C 1
ATOM 7117 O O . PRO B 1 436 ? 17.578 -58.875 29 1 18.11 436 PRO B O 1
ATOM 7120 N N . PRO B 1 437 ? 19.516 -59.406 30.297 1 18.17 437 PRO B N 1
ATOM 7121 C CA . PRO B 1 437 ? 19.422 -59.312 31.766 1 18.17 437 PRO B CA 1
ATOM 7122 C C . PRO B 1 437 ? 19.016 -57.906 32.219 1 18.17 437 PRO B C 1
ATOM 7124 O O . PRO B 1 437 ? 19.078 -56.969 31.453 1 18.17 437 PRO B O 1
ATOM 7127 N N . PRO B 1 438 ? 19.281 -57.594 33.594 1 17.95 438 PRO B N 1
ATOM 7128 C CA . PRO B 1 438 ? 18.609 -56.969 34.75 1 17.95 438 PRO B CA 1
ATOM 7129 C C . PRO B 1 438 ? 19.062 -55.531 35 1 17.95 438 PRO B C 1
ATOM 7131 O O . PRO B 1 438 ? 18.375 -54.781 35.688 1 17.95 438 PRO B O 1
ATOM 7134 N N . THR B 1 439 ? 20.078 -54.875 34.25 1 17.5 439 THR B N 1
ATOM 7135 C CA . THR B 1 439 ? 21.031 -54.375 35.219 1 17.5 439 THR B CA 1
ATOM 7136 C C . THR B 1 439 ? 20.422 -53.312 36.125 1 17.5 439 THR B C 1
ATOM 7138 O O . THR B 1 439 ? 19.422 -52.688 35.75 1 17.5 439 THR B O 1
ATOM 7141 N N . THR B 1 440 ? 21.391 -52.688 37.031 1 17.31 440 THR B N 1
ATOM 7142 C CA . THR B 1 440 ? 21.578 -52.344 38.438 1 17.31 440 THR B CA 1
ATOM 7143 C C . THR B 1 440 ? 21.094 -50.938 38.719 1 17.31 440 THR B C 1
ATOM 7145 O O . THR B 1 440 ? 21.109 -50.094 37.812 1 17.31 440 THR B O 1
ATOM 7148 N N . PRO B 1 441 ? 21.094 -50.5 40.062 1 19.08 441 PRO B N 1
ATOM 7149 C CA . PRO B 1 441 ? 20.312 -49.719 41 1 19.08 441 PRO B CA 1
ATOM 7150 C C . PRO B 1 441 ? 20.781 -48.281 41.125 1 19.08 441 PRO B C 1
ATOM 7152 O O . PRO B 1 441 ? 20.141 -47.469 41.812 1 19.08 441 PRO B O 1
ATOM 7155 N N . LEU B 1 442 ? 21.453 -47.656 40.156 1 18.88 442 LEU B N 1
ATOM 7156 C CA . LEU B 1 442 ? 22.469 -46.906 40.875 1 18.88 442 LEU B CA 1
ATOM 7157 C C . LEU B 1 442 ? 21.828 -45.969 41.875 1 18.88 442 LEU B C 1
ATOM 7159 O O . LEU B 1 442 ? 20.766 -45.406 41.625 1 18.88 442 LEU B O 1
ATOM 7163 N N . PRO B 1 443 ? 22.719 -45.469 43 1 16.69 443 PRO B N 1
ATOM 7164 C CA . PRO B 1 443 ? 22.578 -45.062 44.406 1 16.69 443 PRO B CA 1
ATOM 7165 C C . PRO B 1 443 ? 22.031 -43.625 44.562 1 16.69 443 PRO B C 1
ATOM 7167 O O . PRO B 1 443 ? 22.047 -42.875 43.594 1 16.69 443 PRO B O 1
ATOM 7170 N N . GLU B 1 444 ? 22.094 -43.094 45.906 1 16.48 444 GLU B N 1
ATOM 7171 C CA . GLU B 1 444 ? 21.406 -42.438 47.031 1 16.48 444 GLU B CA 1
ATOM 7172 C C . GLU B 1 444 ? 21.797 -40.969 47.125 1 16.48 444 GLU B C 1
ATOM 7174 O O . GLU B 1 444 ? 21 -40.156 47.594 1 16.48 444 GLU B O 1
ATOM 7179 N N . ARG B 1 445 ? 22.984 -40.406 46.688 1 15.64 445 ARG B N 1
ATOM 7180 C CA . ARG B 1 445 ? 23.672 -39.656 47.75 1 15.64 445 ARG B CA 1
ATOM 7181 C C . ARG B 1 445 ? 22.875 -38.406 48.125 1 15.64 445 ARG B C 1
ATOM 7183 O O . ARG B 1 445 ? 22.344 -37.719 47.281 1 15.64 445 ARG B O 1
ATOM 7190 N N . ARG B 1 446 ? 22.953 -37.906 49.5 1 15.65 446 ARG B N 1
ATOM 7191 C CA . ARG B 1 446 ? 22.328 -37.156 50.594 1 15.65 446 ARG B CA 1
ATOM 7192 C C . ARG B 1 446 ? 22.703 -35.688 50.531 1 15.65 446 ARG B C 1
ATOM 7194 O O . ARG B 1 446 ? 21.953 -34.844 51.031 1 15.65 446 ARG B O 1
ATOM 7201 N N . SER B 1 447 ? 23.922 -35.188 50.062 1 14.84 447 SER B N 1
ATOM 7202 C CA . SER B 1 447 ? 24.688 -34.5 51.125 1 14.84 447 SER B CA 1
ATOM 7203 C C . SER B 1 447 ? 23.969 -33.25 51.594 1 14.84 447 SER B C 1
ATOM 7205 O O . SER B 1 447 ? 23.141 -32.688 50.844 1 14.84 447 SER B O 1
ATOM 7207 N N . ARG B 1 448 ? 24.719 -32.438 52.719 1 15.3 448 ARG B N 1
ATOM 7208 C CA . ARG B 1 448 ? 24.719 -31.734 54 1 15.3 448 ARG B CA 1
ATOM 7209 C C . ARG B 1 448 ? 24.406 -30.25 53.812 1 15.3 448 ARG B C 1
ATOM 7211 O O . ARG B 1 448 ? 24.469 -29.734 52.719 1 15.3 448 ARG B O 1
ATOM 7218 N N . ARG B 1 449 ? 25.016 -29.312 54.938 1 15.76 449 ARG B N 1
ATOM 7219 C CA . ARG B 1 449 ? 24.578 -28.578 56.125 1 15.76 449 ARG B CA 1
ATOM 7220 C C . ARG B 1 449 ? 24.641 -27.078 55.906 1 15.76 449 ARG B C 1
ATOM 7222 O O . ARG B 1 449 ? 23.672 -26.359 56.188 1 15.76 449 ARG B O 1
ATOM 7229 N N . PRO B 1 450 ? 26 -26.141 55.875 1 15.25 450 PRO B N 1
ATOM 7230 C CA . PRO B 1 450 ? 26.422 -25.438 57.094 1 15.25 450 PRO B CA 1
ATOM 7231 C C . PRO B 1 450 ? 25.859 -24.031 57.188 1 15.25 450 PRO B C 1
ATOM 7233 O O . PRO B 1 450 ? 25.469 -23.453 56.156 1 15.25 450 PRO B O 1
ATOM 7236 N N . VAL B 1 451 ? 26.078 -23.172 58.5 1 16.03 451 VAL B N 1
ATOM 7237 C CA . VAL B 1 451 ? 25.641 -22.219 59.5 1 16.03 451 VAL B CA 1
ATOM 7238 C C . VAL B 1 451 ? 26.297 -20.875 59.25 1 16.03 451 VAL B C 1
ATOM 7240 O O . VAL B 1 451 ? 25.734 -19.828 59.594 1 16.03 451 VAL B O 1
ATOM 7243 N N . TYR B 1 452 ? 27.547 -20.562 58.781 1 14.95 452 TYR B N 1
ATOM 7244 C CA . TYR B 1 452 ? 28.406 -19.781 59.656 1 14.95 452 TYR B CA 1
ATOM 7245 C C . TYR B 1 452 ? 27.844 -18.391 59.875 1 14.95 452 TYR B C 1
ATOM 7247 O O . TYR B 1 452 ? 27.062 -17.875 59.062 1 14.95 452 TYR B O 1
ATOM 7255 N N . ASN B 1 453 ? 28.547 -17.547 61 1 15.28 453 ASN B N 1
ATOM 7256 C CA . ASN B 1 453 ? 28.609 -16.672 62.156 1 15.28 453 ASN B CA 1
ATOM 7257 C C . ASN B 1 453 ? 28.797 -15.211 61.75 1 15.28 453 ASN B C 1
ATOM 7259 O O . ASN B 1 453 ? 28.047 -14.336 62.188 1 15.28 453 ASN B O 1
ATOM 7263 N N . GLY B 1 454 ? 30.125 -14.68 61.5 1 15.04 454 GLY B N 1
ATOM 7264 C CA . GLY B 1 454 ? 30.922 -13.836 62.375 1 15.04 454 GLY B CA 1
ATOM 7265 C C . GLY B 1 454 ? 30.547 -12.367 62.312 1 15.04 454 GLY B C 1
ATOM 7266 O O . GLY B 1 454 ? 29.844 -11.953 61.375 1 15.04 454 GLY B O 1
ATOM 7267 N N . HIS B 1 455 ? 31.531 -11.367 62.969 1 15.49 455 HIS B N 1
ATOM 7268 C CA . HIS B 1 455 ? 31.797 -10.344 63.969 1 15.49 455 HIS B CA 1
ATOM 7269 C C . HIS B 1 455 ? 31.797 -8.953 63.344 1 15.49 455 HIS B C 1
ATOM 7271 O O . HIS B 1 455 ? 31.062 -8.07 63.812 1 15.49 455 HIS B O 1
ATOM 7277 N N . ASN B 1 456 ? 33.188 -8.133 63.375 1 14.8 456 ASN B N 1
ATOM 7278 C CA . ASN B 1 456 ? 33.812 -7.145 64.25 1 14.8 456 ASN B CA 1
ATOM 7279 C C . ASN B 1 456 ? 33.656 -5.73 63.719 1 14.8 456 ASN B C 1
ATOM 7281 O O . ASN B 1 456 ? 32.875 -4.93 64.25 1 14.8 456 ASN B O 1
ATOM 7285 N N . GLY B 1 457 ? 35 -4.895 63.469 1 14.84 457 GLY B N 1
ATOM 7286 C CA . GLY B 1 457 ? 35.812 -3.943 64.188 1 14.84 457 GLY B CA 1
ATOM 7287 C C . GLY B 1 457 ? 35.656 -2.514 63.719 1 14.84 457 GLY B C 1
ATOM 7288 O O . GLY B 1 457 ? 35 -2.268 62.688 1 14.84 457 GLY B O 1
ATOM 7289 N N . HIS B 1 458 ? 36.938 -1.606 63.719 1 15.12 458 HIS B N 1
ATOM 7290 C CA . HIS B 1 458 ? 37.562 -0.487 64.375 1 15.12 458 HIS B CA 1
ATOM 7291 C C . HIS B 1 458 ? 37.469 0.794 63.562 1 15.12 458 HIS B C 1
ATOM 7293 O O . HIS B 1 458 ? 36.5 1.542 63.719 1 15.12 458 HIS B O 1
ATOM 7299 N N . ASN B 1 459 ? 38.844 1.588 63.188 1 14.7 459 ASN B N 1
ATOM 7300 C CA . ASN B 1 459 ? 39.656 2.682 63.719 1 14.7 459 ASN B CA 1
ATOM 7301 C C . ASN B 1 459 ? 39.5 3.953 62.906 1 14.7 459 ASN B C 1
ATOM 7303 O O . ASN B 1 459 ? 38.906 3.926 61.812 1 14.7 459 ASN B O 1
ATOM 7307 N N . GLY B 1 460 ? 40.844 4.676 62.438 1 14.83 460 GLY B N 1
ATOM 7308 C CA . GLY B 1 460 ? 41.719 5.762 62.812 1 14.83 460 GLY B CA 1
ATOM 7309 C C . GLY B 1 460 ? 41.594 6.98 61.906 1 14.83 460 GLY B C 1
ATOM 7310 O O . GLY B 1 460 ? 40.875 6.941 60.906 1 14.83 460 GLY B O 1
ATOM 7311 N N . HIS B 1 461 ? 42.906 7.648 61.406 1 14.97 461 HIS B N 1
ATOM 7312 C CA . HIS B 1 461 ? 43.75 8.812 61.656 1 14.97 461 HIS B CA 1
ATOM 7313 C C . HIS B 1 461 ? 43.531 9.898 60.625 1 14.97 461 HIS B C 1
ATOM 7315 O O . HIS B 1 461 ? 42.875 9.664 59.594 1 14.97 461 HIS B O 1
ATOM 7321 N N . ASN B 1 462 ? 44.875 10.57 60.031 1 14.84 462 ASN B N 1
ATOM 7322 C CA . ASN B 1 462 ? 45.719 11.742 60.188 1 14.84 462 ASN B CA 1
ATOM 7323 C C . ASN B 1 462 ? 45.594 12.703 59.031 1 14.84 462 ASN B C 1
ATOM 7325 O O . ASN B 1 462 ? 45.312 13.891 59.219 1 14.84 462 ASN B O 1
ATOM 7329 N N . GLY B 1 463 ? 46.719 12.773 58 1 14.61 463 GLY B N 1
ATOM 7330 C CA . GLY B 1 463 ? 47.844 13.664 57.812 1 14.61 463 GLY B CA 1
ATOM 7331 C C . GLY B 1 463 ? 47.562 14.82 56.875 1 14.61 463 GLY B C 1
ATOM 7332 O O . GLY B 1 463 ? 46.594 14.789 56.125 1 14.61 463 GLY B O 1
ATOM 7333 N N . SER B 1 464 ? 48.781 15.547 56.312 1 15.18 464 SER B N 1
ATOM 7334 C CA . SER B 1 464 ? 49.562 16.766 56.25 1 15.18 464 SER B CA 1
ATOM 7335 C C . SER B 1 464 ? 49.344 17.5 54.938 1 15.18 464 SER B C 1
ATOM 7337 O O . SER B 1 464 ? 49.031 18.688 54.938 1 15.18 464 SER B O 1
ATOM 7339 N N . ASN B 1 465 ? 50.438 17.469 53.812 1 14.84 465 ASN B N 1
ATOM 7340 C CA . ASN B 1 465 ? 51.562 18.344 53.531 1 14.84 465 ASN B CA 1
ATOM 7341 C C . ASN B 1 465 ? 51.219 19.375 52.469 1 14.84 465 ASN B C 1
ATOM 7343 O O . ASN B 1 465 ? 50.188 19.266 51.812 1 14.84 465 ASN B O 1
ATOM 7347 N N . GLY B 1 466 ? 52.281 19.641 51.312 1 15.84 466 GLY B N 1
ATOM 7348 C CA . GLY B 1 466 ? 53.344 20.531 50.875 1 15.84 466 GLY B CA 1
ATOM 7349 C C . GLY B 1 466 ? 52.938 21.438 49.719 1 15.84 466 GLY B C 1
ATOM 7350 O O . GLY B 1 466 ? 52.031 21.109 48.969 1 15.84 466 GLY B O 1
ATOM 7351 N N . TYR B 1 467 ? 53.688 22.766 49.531 1 16.66 467 TYR B N 1
ATOM 7352 C CA . TYR B 1 467 ? 53.844 24.141 49.062 1 16.66 467 TYR B CA 1
ATOM 7353 C C . TYR B 1 467 ? 54.219 24.188 47.594 1 16.66 467 TYR B C 1
ATOM 7355 O O . TYR B 1 467 ? 54 25.203 46.938 1 16.66 467 TYR B O 1
ATOM 7363 N N . ASN B 1 468 ? 55.25 23.516 47 1 15.39 468 ASN B N 1
ATOM 7364 C CA . ASN B 1 468 ? 56.438 24.125 46.438 1 15.39 468 ASN B CA 1
ATOM 7365 C C . ASN B 1 468 ? 56.094 24.938 45.188 1 15.39 468 ASN B C 1
ATOM 7367 O O . ASN B 1 468 ? 55.031 24.766 44.594 1 15.39 468 ASN B O 1
ATOM 7371 N N . GLY B 1 469 ? 57.125 24.891 44.188 1 15.98 469 GLY B N 1
ATOM 7372 C CA . GLY B 1 469 ? 58.188 25.625 43.531 1 15.98 469 GLY B CA 1
ATOM 7373 C C . GLY B 1 469 ? 57.781 26.219 42.188 1 15.98 469 GLY B C 1
ATOM 7374 O O . GLY B 1 469 ? 57.688 27.453 42.062 1 15.98 469 GLY B O 1
ATOM 7375 N N . MET B 1 470 ? 58.438 25.828 41.062 1 16.44 470 MET B N 1
ATOM 7376 C CA . MET B 1 470 ? 59.469 26.5 40.281 1 16.44 470 MET B CA 1
ATOM 7377 C C . MET B 1 470 ? 58.812 27.328 39.156 1 16.44 470 MET B C 1
ATOM 7379 O O . MET B 1 470 ? 57.625 27.141 38.844 1 16.44 470 MET B O 1
ATOM 7383 N N . ALA B 1 471 ? 59.688 27.578 38.062 1 16.56 471 ALA B N 1
ATOM 7384 C CA . ALA B 1 471 ? 60.5 28.516 37.281 1 16.56 471 ALA B CA 1
ATOM 7385 C C . ALA B 1 471 ? 59.75 29.016 36.062 1 16.56 471 ALA B C 1
ATOM 7387 O O . ALA B 1 471 ? 59.562 30.234 35.875 1 16.56 471 ALA B O 1
ATOM 7388 N N . ALA B 1 472 ? 60.438 28.797 34.906 1 16.97 472 ALA B N 1
ATOM 7389 C CA . ALA B 1 472 ? 61.25 29.609 34 1 16.97 472 ALA B CA 1
ATOM 7390 C C . ALA B 1 472 ? 60.375 30.188 32.875 1 16.97 472 ALA B C 1
ATOM 7392 O O . ALA B 1 472 ? 60.375 31.391 32.625 1 16.97 472 ALA B O 1
ATOM 7393 N N . ALA B 1 473 ? 60.812 29.734 31.703 1 18.19 473 ALA B N 1
ATOM 7394 C CA . ALA B 1 473 ? 61.375 30.594 30.672 1 18.19 473 ALA B CA 1
ATOM 7395 C C . ALA B 1 473 ? 60.281 31.375 29.938 1 18.19 473 ALA B C 1
ATOM 7397 O O . ALA B 1 473 ? 59.125 31 29.984 1 18.19 473 ALA B O 1
ATOM 7398 N N . ARG B 1 474 ? 60.812 31.906 28.672 1 18.2 474 ARG B N 1
ATOM 7399 C CA . ARG B 1 474 ? 61.031 32.875 27.609 1 18.2 474 ARG B CA 1
ATOM 7400 C C . ARG B 1 474 ? 59.906 32.781 26.562 1 18.2 474 ARG B C 1
ATOM 7402 O O . ARG B 1 474 ? 59.5 31.672 26.188 1 18.2 474 ARG B O 1
#

Nearest PDB structures (foldseek):
  3fkd-assembly2_B  TM=9.051E-01  e=6.845E-27  Porphyromonas gingivalis
  3ftb-assembly2_E  TM=9.086E-01  e=1.164E-25  Clostridium acetobutylicum
  8bj2-assembly1_B  TM=8.921E-01  e=6.988E-26  Medicago truncatula
  4r5z-assembly2_C  TM=8.573E-01  e=2.262E-23  Mycobacterium tuberculosis H37Rv
  5yhv-assembly1_D  TM=7.931E-01  e=2.287E-17  Mycobacterium tuberculosis H37Rv

Foldseek 3Di:
DPLQQQPCVQQPDDQAGDDPVVRDVRRDDVLNVFFAEQADQALPLFPHPVLVVVCVVCVVVQAPDAADWQLVLLVLLCVLVVHDSLFKGKFLALLLVLLLCLVPQADAEEEDEPPFDCSNVVNNVVVPHHYHYDYQDVVVLSDDDLVVSVVSCVVVVGQEYEDEACTPPSQDHDAQVVVLVSLVVNLVHSAYEYEDQFVLLFPVDDDRDCLVVQQVRQHYKYKYGCCNLNVNVPQRMIMIGHHSVVNVSSNVVGDISRHGSSSSSVSNCCNVCVVSSNVSSVVLNVLLVVLQVLQVPDPQKAWHDHSGQKTKIFHHPLDFLSVLQSQLCSPQSYHWAQNCSGPNDHSRMTITGRDDPVSSVSVSVSVVVRVVVSDDDPPPPPPPPPPPPPPPPDDDDDDDDDDDDDDDDDDDDDDDDDDDDDDPPDDDDPDDPDDDDDDPDDDDDDDDDDDDDDDDDDDYDDDDDDDYYDDDDD/DPLQFQPCVQQPDDQAGDDPVVRDVRRDDVLNVFFAEQADQALPLFPHPVLVVVCVVCVVVQAPDAADWQLVLLVLLCVLVVHDSLFKGKFLALLLVLLLCLVPQADAEEEDEPPFDCSNVVNNVVVPHHYHYHYQDVVVLSDDDLVVSVVSCVVVVGQEYEDEACTPPSQDHDAQVVVLVSLVVNLRHSAYEYEDQFVLLFPVDDDRDCLVVQQPRQHYKYKYGCCNLNVNVPQRMIMIGHHSVVNVSSNVVGDISRGGSSSSSVSNCCNVCVVSSVVSSVVLNVLLVVLQVLQVPPPQKAWHDHSGQKTKIFHHPLDFLSVLQSQLCSPQNYHWAQNCSGPNDHSRMTITGRDDPVSSVSVSVSVVVRVVVSPDPPPPPPPPPPPDDDDDDDDDDDDDDDDDDDDDDDDDDDDDDDDDDDDDDDDDDDDDDDDDDDDDDDDDDDDDDDDDDDDYDDYYYDDDDDDDDDDDDD

Organism: NCBI:txid175570

Secondary structure (DSSP, 8-state):
-------GGGGGSSSSPPPHHHHHHHH-GGGGGG-EEESS---TT-S-HHHHHHHHHTHHHHHHSPPPPHHHHHHHHHHHHT--GGGEEEESSHHHHHHHHHHHH-SSEEEEEESS-THHHHHHHHTT-EEEEEEPPGGGTT---HHHHHHHHHHHT-SEEEEESS-TTT-----HHHHHHHHHHTTTSSEEEEE-TTGGG--SSS----HHHHTT-TTEEEEEEHHHHTT-GGG--EEEEE-HHHHHHHHHHSPTT-S-HHHHHHHHHHGGGHHHHHHHHHHHHHHHHHHHHHHHTSTT-EE---SSSEEEEE--TT--HHHHHHHIIIII-EEEEE-TTSTT--TTEEEEE---HHHHHHHHHHHHHHHHHHS------------TT-------------------------------------------------------------------------------------/-------GGGGGSSSSPPPHHHHHHHH-GGGGGG-EEESS---TT-S-HHHHHHHHHTHHHHHHSPPPPHHHHHHHHHHHHT--GGGEEEESSHHHHHHHHHHHH-SSEEEEEESS-THHHHHHHHTT-EEEEEEPPGGGTT---HHHHHHHHHHHT-SEEEEESS-TTT-----HHHHHHHHHHTTTSSEEEEE-TTGGG--SSS----HHHHTT-TTEEEEEEHHHHTT-GGG--EEEEE-HHHHHHHHHHSPTT-S-HHHHHHHHHHGGGHHHHHHHHHHHHHHHHHHHHHHHTSTT-EE---SSSEEEEE--TT--HHHHHHHIIIII-EEEEE-TTSTT--TTEEEEE---HHHHHHHHHHHHHHHHHHS-------------SS------------------------------------------------------------------------------------

pLDDT: mean 75.61, std 31.44, range [14.2, 98.88]

Solvent-accessible surface area (backbone atoms only — not comparable to full-atom values): 55486 Å² total; per-residue (Å²): 130,86,74,64,67,57,68,63,70,54,62,74,48,74,78,50,75,58,24,62,58,59,50,38,66,56,35,38,84,78,49,58,90,54,58,40,69,20,50,65,58,44,35,89,59,25,66,44,73,68,54,52,52,54,49,50,74,41,39,68,61,34,32,43,32,48,39,55,55,63,66,60,49,41,44,51,43,18,61,69,69,71,50,62,54,62,24,47,36,74,33,38,14,49,45,38,49,53,47,50,41,40,73,74,62,47,83,57,29,34,29,36,57,26,54,41,61,59,64,74,56,50,53,40,51,73,72,69,34,48,75,45,74,41,78,43,42,70,95,60,71,49,50,83,55,64,71,61,49,52,52,50,35,59,75,70,63,44,37,24,42,46,46,52,41,27,24,41,58,51,6,45,68,72,58,42,70,58,53,52,49,54,54,66,74,47,69,86,34,67,30,38,37,39,35,30,45,36,38,82,49,41,75,90,48,94,72,54,72,57,45,82,62,18,41,81,31,90,38,30,40,27,37,34,34,46,20,32,65,43,16,28,37,6,53,31,36,14,35,37,26,14,14,48,70,58,22,48,57,54,49,69,66,50,40,74,62,45,54,34,15,60,47,47,53,49,50,71,46,43,72,83,40,51,68,57,50,53,49,31,46,53,52,48,50,51,30,41,53,53,47,51,54,57,52,60,67,40,85,66,43,44,72,45,69,51,36,33,62,32,35,20,33,33,57,35,87,90,55,51,37,64,60,48,42,52,48,25,38,66,76,60,30,31,40,60,31,65,32,45,63,39,63,77,47,44,38,48,29,35,36,35,26,51,50,55,68,72,51,48,50,53,50,53,52,39,52,52,52,52,55,55,68,70,48,75,69,76,76,75,73,79,77,69,80,74,70,77,67,79,66,84,83,79,88,83,82,87,78,84,93,80,89,94,85,83,91,92,84,95,81,93,84,90,86,89,92,80,92,82,88,86,76,88,71,88,86,76,87,73,84,82,76,81,81,79,82,88,73,82,74,75,85,83,86,80,87,87,76,90,80,92,85,90,86,89,91,82,89,86,92,87,92,86,90,92,85,89,85,94,84,82,90,134,131,85,74,64,67,56,66,63,70,53,63,72,49,74,78,52,75,59,24,60,58,58,49,39,68,56,34,37,86,79,50,58,90,56,59,40,68,19,49,64,59,45,34,89,58,27,68,42,73,68,56,52,51,54,50,49,74,42,38,66,61,34,31,43,33,49,40,54,55,61,65,60,50,41,45,50,42,18,62,69,69,71,48,63,55,63,23,47,35,75,33,38,14,47,47,38,49,51,47,51,42,42,74,74,63,46,82,59,27,35,28,36,58,26,56,41,60,60,64,74,55,51,52,40,52,74,72,71,34,48,74,45,76,42,78,44,42,72,93,59,71,48,50,82,55,64,70,60,49,51,50,49,36,60,73,70,61,42,38,24,42,45,46,54,41,29,24,40,59,51,7,45,69,70,58,42,70,58,53,51,51,54,52,67,73,45,68,84,36,67,30,39,37,40,36,30,46,35,38,81,48,41,76,91,48,94,73,54,71,58,44,82,62,18,40,81,32,92,38,31,40,26,36,34,36,46,18,32,65,43,17,27,38,7,54,29,36,15,35,35,27,14,14,48,70,58,23,50,57,51,49,70,65,49,40,73,62,46,54,33,16,60,47,46,53,50,51,72,46,43,72,82,38,51,68,58,49,54,49,30,45,52,53,48,51,50,29,42,53,53,46,50,54,57,51,61,67,41,84,67,44,45,71,46,68,52,36,32,60,32,35,20,33,34,56,35,87,90,54,52,37,64,58,48,42,52,47,24,38,67,74,60,30,31,40,59,32,65,31,44,62,39,63,78,48,44,36,47,28,34,34,35,26,50,50,55,67,72,52,48,50,52,50,53,51,37,52,52,54,52,54,55,68,69,45,75,70,75,76,72,75,79,78,69,80,79,77,72,82,88,81,92,82,94,87,82,94,83,88,80,91,72,90,76,92,82,85,81,92,86,89,94,84,94,85,94,84,89,95,88,96,84,96,90,92,93,79,92,84,85,93,78,89,85,78,83,87,82,82,85,78,82,90,80,88,78,86,94,87,97,81,92,85,94,89,92,95,91,91,88,95,87,92,87,92,92,82,89,82,92,86,78,90,133

Sequence (948 aa):
MRHGSVDTSLLRQGAHSPSYFALSRSMGPDAKEKLADFCIPCNPYFPTPDMFAKLSESLVDILKYYPSDSGTITKQLCQVLRLHPQTVAMANGSTELITWIDHLLIKESVAIPIPTFGRWTDQPMETGKRVDMYPLQERDNFALNLDHYISFIRSRGSRVAVICNVNNPDGNYIPRREVIRFMDQLTDLDLVVIDESFIDFVDAERYPSVGPDAVIRPNVVVLKSLGKNFGLHGIRFGYMIANPAITAKIGKALPKWNLNSLAESVVFMLKDYEAEYRESLRLLSRDRMRMAESLMRVPGLTVYPSQGNFILIKVPGNWNGVDMRDHLISQHGVYVRECGNKLGMTSQFLRLVVRPEDDVAKLIDGMATYERTLRPEPHYVSYNDDPLTGDLPITGTGIMNLGSLSSAGSLPSGGGQYSDGGYSTGAYSNGSYQNPPPTTPLPERRSRRPVYNGHNGHNGHNGSNGYNGMAAARMRHGSVDTSLLRQGAHSPSYFALSRSMGPDAKEKLADFCIPCNPYFPTPDMFAKLSESLVDILKYYPSDSGTITKQLCQVLRLHPQTVAMANGSTELITWIDHLLIKESVAIPIPTFGRWTDQPMETGKRVDMYPLQERDNFALNLDHYISFIRSRGSRVAVICNVNNPDGNYIPRREVIRFMDQLTDLDLVVIDESFIDFVDAERYPSVGPDAVIRPNVVVLKSLGKNFGLHGIRFGYMIANPAITAKIGKALPKWNLNSLAESVVFMLKDYEAEYRESLRLLSRDRMRMAESLMRVPGLTVYPSQGNFILIKVPGNWNGVDMRDHLISQHGVYVRECGNKLGMTSQFLRLVVRPEDDVAKLIDGMATYERTLRPEPHYVSYNDDPLTGDLPITGTGIMNLGSLSSAGSLPSGGGQYSDGGYSTGAYSNGSYQNPPPTTPLPERRSRRPVYNGHNGHNGHNGSNGYNGMAAAR

InterPro domains:
  IPR004839 Aminotransferase, class I/classII, large domain [PF00155] (61-365)
  IPR015421 Pyridoxal phosphate-dependent transferase, major domain [G3DSA:3.40.640.10] (47-273)
  IPR015422 Pyridoxal phosphate-dependent transferase, small domain [G3DSA:3.90.1150.10] (35-365)
  IPR015424 Pyridoxal phosphate-dependent transferase [SSF53383] (32-368)

Radius of gyration: 43.49 Å; Cα contacts (8 Å, |Δi|>4): 1521; chains: 2; bounding box: 100×167×154 Å